Protein 2ME0 (pdb70)

Nearest PDB structures (foldseek):
  2me0-assembly1_A  TM=7.095E-01  e=2.773E-08  Homo sapiens
  2me6-assembly1_A  TM=6.272E-01  e=4.524E-09  Homo sapiens
  2l7m-assembly1_P  TM=6.211E-01  e=4.583E-04  Homo sapiens
  2lkx-assembly1_A  TM=6.648E-01  e=9.968E-04  Homo sapiens
  2ly9-assembly1_A  TM=7.105E-01  e=1.660E-01  Homo sapiens

Solvent-accessible surface area: 7006 Å² total; per-residue (Å²): 168,94,125,60,41,221,97,210,227,192,180,44,90,35,66,91,141,28,45,108,56,1,103,123,45,98,175,101,49,135,149,30,56,150,107,46,10,37,114,10,6,167,71,55,170,20,58,100,114,27,5,150,40,44,78,132,95,120,172,67,148,134,122,146,152,146,84,62,157,147,162

InterPro domains:
  IPR001356 Homeodomain [PF00046] (262-318)
  IPR001356 Homeodomain [PS50071] (259-319)
  IPR001356 Homeodomain [SM00389] (261-323)
  IPR001356 Homeodomain [cd00086] (262-320)
  IPR009057 Homedomain-like superfamily [SSF46689] (251-319)
  IPR017970 Homeobox, conserved site [PS00027] (294-317)
  IPR020479 Homeodomain, metazoa [PR00024] (283-294)
  IPR020479 Homeodomain, metazoa [PR00024] (298-308)
  IPR020479 Homeodomain, metazoa [PR00024] (308-317)
  IPR042982 Homeobox protein GBX-1/2 [PTHR24334] (18-360)

Structure (mmCIF, N/CA/C/O backbone):
data_2ME0
#
_entry.id   2ME0
#
loop_
_atom_site.group_PDB
_atom_site.id
_atom_site.type_symbol
_atom_site.label_atom_id
_atom_site.label_alt_id
_atom_site.label_comp_id
_atom_site.label_asym_id
_atom_site.label_entity_id
_atom_site.label_seq_id
_atom_site.pdbx_PDB_ins_code
_atom_site.Cartn_x
_atom_site.Cartn_y
_atom_site.Cartn_z
_atom_site.occupancy
_atom_site.B_iso_or_equiv
_atom_site.auth_seq_id
_atom_site.auth_comp_id
_atom_site.auth_asym_id
_atom_site.auth_atom_id
_atom_site.pdbx_PDB_model_num
ATOM 1 N N . SER A 1 1 ? 2.733 15.817 14.604 1.00 0.00 1 SER A N 1
ATOM 2 C CA . SER A 1 1 ? 2.426 16.698 13.474 1.00 0.00 1 SER A CA 1
ATOM 3 C C . SER A 1 1 ? 2.685 15.934 12.176 1.00 0.00 1 SER A C 1
ATOM 4 O O . SER A 1 1 ? 3.695 15.234 12.059 1.00 0.00 1 SER A O 1
ATOM 12 N N . ALA A 1 2 ? 1.751 15.974 11.218 1.00 0.00 2 ALA A N 1
ATOM 13 C CA . ALA A 1 2 ? 1.847 15.193 9.983 1.00 0.00 2 ALA A CA 1
ATOM 14 C C . ALA A 1 2 ? 2.992 15.714 9.103 1.00 0.00 2 ALA A C 1
ATOM 15 O O . ALA A 1 2 ? 3.263 16.913 9.139 1.00 0.00 2 ALA A O 1
ATOM 22 N N . PRO A 1 3 ? 3.607 14.884 8.242 1.00 0.00 3 PRO A N 1
ATOM 23 C CA . PRO A 1 3 ? 4.693 15.327 7.370 1.00 0.00 3 PRO A CA 1
ATOM 24 C C . PRO A 1 3 ? 4.183 16.049 6.106 1.00 0.00 3 PRO A C 1
ATOM 25 O O . PRO A 1 3 ? 4.987 16.504 5.289 1.00 0.00 3 PRO A O 1
ATOM 36 N N . GLY A 1 4 ? 2.865 16.134 5.887 1.00 0.00 4 GLY A N 1
ATOM 37 C CA . GLY A 1 4 ? 2.255 16.850 4.771 1.00 0.00 4 GLY A CA 1
ATOM 38 C C . GLY A 1 4 ? 2.687 16.284 3.420 1.00 0.00 4 GLY A C 1
ATOM 39 O O . GLY A 1 4 ? 2.397 15.124 3.124 1.00 0.00 4 GLY A O 1
ATOM 43 N N . GLY A 1 5 ? 3.392 17.080 2.612 1.00 0.00 5 GLY A N 1
ATOM 44 C CA . GLY A 1 5 ? 3.853 16.714 1.281 1.00 0.00 5 GLY A CA 1
ATOM 45 C C . GLY A 1 5 ? 2.704 16.893 0.298 1.00 0.00 5 GLY A C 1
ATOM 46 O O . GLY A 1 5 ? 1.890 15.978 0.128 1.00 0.00 5 GLY A O 1
ATOM 50 N N . LYS A 1 6 ? 2.576 18.089 -0.287 1.00 0.00 6 LYS A N 1
ATOM 51 C CA . LYS A 1 6 ? 1.498 18.432 -1.214 1.00 0.00 6 LYS A CA 1
ATOM 52 C C . LYS A 1 6 ? 1.784 17.907 -2.624 1.00 0.00 6 LYS A C 1
ATOM 53 O O . LYS A 1 6 ? 2.075 18.691 -3.532 1.00 0.00 6 LYS A O 1
ATOM 72 N N . SER A 1 7 ? 1.633 16.596 -2.801 1.00 0.00 7 SER A N 1
ATOM 73 C CA . SER A 1 7 ? 1.343 15.948 -4.073 1.00 0.00 7 SER A CA 1
ATOM 74 C C . SER A 1 7 ? 0.430 14.758 -3.774 1.00 0.00 7 SER A C 1
ATOM 75 O O . SER A 1 7 ? 0.840 13.819 -3.083 1.00 0.00 7 SER A O 1
ATOM 83 N N . ARG A 1 8 ? -0.835 14.800 -4.212 1.00 0.00 8 ARG A N 1
ATOM 84 C CA . ARG A 1 8 ? -1.753 13.668 -4.056 1.00 0.00 8 ARG A CA 1
ATOM 85 C C . ARG A 1 8 ? -2.896 13.794 -5.054 1.00 0.00 8 ARG A C 1
ATOM 86 O O . ARG A 1 8 ? -3.781 14.623 -4.842 1.00 0.00 8 ARG A O 1
ATOM 107 N N . ARG A 1 9 ? -2.894 13.005 -6.129 1.00 0.00 9 ARG A N 1
ATOM 108 C CA . ARG A 1 9 ? -4.065 12.887 -7.003 1.00 0.00 9 ARG A CA 1
ATOM 109 C C . ARG A 1 9 ? -5.120 12.057 -6.275 1.00 0.00 9 ARG A C 1
ATOM 110 O O . ARG A 1 9 ? -4.821 10.913 -5.927 1.00 0.00 9 ARG A O 1
ATOM 131 N N . ARG A 1 10 ? -6.316 12.590 -6.003 1.00 0.00 10 ARG A N 1
ATOM 132 C CA . ARG A 1 10 ? -7.402 11.830 -5.387 1.00 0.00 10 ARG A CA 1
ATOM 133 C C . ARG A 1 10 ? -8.012 10.932 -6.451 1.00 0.00 10 ARG A C 1
ATOM 134 O O . ARG A 1 10 ? -8.790 11.390 -7.293 1.00 0.00 10 ARG A O 1
ATOM 155 N N . ARG A 1 11 ? -7.655 9.655 -6.415 1.00 0.00 11 ARG A N 1
ATOM 156 C CA . ARG A 1 11 ? -8.116 8.622 -7.342 1.00 0.00 11 ARG A CA 1
ATOM 157 C C . ARG A 1 11 ? -8.891 7.495 -6.633 1.00 0.00 11 ARG A C 1
ATOM 158 O O . ARG A 1 11 ? -9.131 6.447 -7.246 1.00 0.00 11 ARG A O 1
ATOM 179 N N . THR A 1 12 ? -9.280 7.647 -5.361 1.00 0.00 12 THR A N 1
ATOM 180 C CA . THR A 1 12 ? -10.112 6.655 -4.680 1.00 0.00 12 THR A CA 1
ATOM 181 C C . THR A 1 12 ? -11.007 7.284 -3.610 1.00 0.00 12 THR A C 1
ATOM 182 O O . THR A 1 12 ? -10.778 8.410 -3.162 1.00 0.00 12 THR A O 1
ATOM 193 N N . ALA A 1 13 ? -11.972 6.493 -3.138 1.00 0.00 13 ALA A N 1
ATOM 194 C CA . ALA A 1 13 ? -12.969 6.790 -2.119 1.00 0.00 13 ALA A CA 1
ATOM 195 C C . ALA A 1 13 ? -12.768 5.911 -0.877 1.00 0.00 13 ALA A C 1
ATOM 196 O O . ALA A 1 13 ? -13.741 5.544 -0.218 1.00 0.00 13 ALA A O 1
ATOM 203 N N . PHE A 1 14 ? -11.522 5.526 -0.580 1.00 0.00 14 PHE A N 1
ATOM 204 C CA . PHE A 1 14 ? -11.191 4.920 0.699 1.00 0.00 14 PHE A CA 1
ATOM 205 C C . PHE A 1 14 ? -10.727 6.020 1.675 1.00 0.00 14 PHE A C 1
ATOM 206 O O . PHE A 1 14 ? -10.398 7.145 1.268 1.00 0.00 14 PHE A O 1
ATOM 223 N N . THR A 1 15 ? -10.639 5.659 2.951 1.00 0.00 15 THR A N 1
ATOM 224 C CA . THR A 1 15 ? -10.379 6.485 4.133 1.00 0.00 15 THR A CA 1
ATOM 225 C C . THR A 1 15 ? -9.163 5.889 4.831 1.00 0.00 15 THR A C 1
ATOM 226 O O . THR A 1 15 ? -8.878 4.709 4.626 1.00 0.00 15 THR A O 1
ATOM 237 N N . SER A 1 16 ? -8.509 6.645 5.719 1.00 0.00 16 SER A N 1
ATOM 238 C CA . SER A 1 16 ? -7.425 6.120 6.538 1.00 0.00 16 SER A CA 1
ATOM 239 C C . SER A 1 16 ? -7.889 4.918 7.363 1.00 0.00 16 SER A C 1
ATOM 240 O O . SER A 1 16 ? -7.076 4.075 7.743 1.00 0.00 16 SER A O 1
ATOM 248 N N . GLU A 1 17 ? -9.194 4.861 7.637 1.00 0.00 17 GLU A N 1
ATOM 249 C CA . GLU A 1 17 ? -9.771 3.972 8.625 1.00 0.00 17 GLU A CA 1
ATOM 250 C C . GLU A 1 17 ? -9.893 2.565 8.017 1.00 0.00 17 GLU A C 1
ATOM 251 O O . GLU A 1 17 ? -9.523 1.562 8.624 1.00 0.00 17 GLU A O 1
ATOM 263 N N . GLN A 1 18 ? -10.339 2.517 6.760 1.00 0.00 18 GLN A N 1
ATOM 264 C CA . GLN A 1 18 ? -10.412 1.333 5.905 1.00 0.00 18 GLN A CA 1
ATOM 265 C C . GLN A 1 18 ? -9.022 0.968 5.355 1.00 0.00 18 GLN A C 1
ATOM 266 O O . GLN A 1 18 ? -8.772 -0.187 5.017 1.00 0.00 18 GLN A O 1
ATOM 280 N N . LEU A 1 19 ? -8.118 1.947 5.233 1.00 0.00 19 LEU A N 1
ATOM 281 C CA . LEU A 1 19 ? -6.742 1.754 4.774 1.00 0.00 19 LEU A CA 1
ATOM 282 C C . LEU A 1 19 ? -5.870 1.087 5.823 1.00 0.00 19 LEU A C 1
ATOM 283 O O . LEU A 1 19 ? -4.780 0.652 5.455 1.00 0.00 19 LEU A O 1
ATOM 299 N N . LEU A 1 20 ? -6.287 1.040 7.094 1.00 0.00 20 LEU A N 1
ATOM 300 C CA . LEU A 1 20 ? -5.399 0.660 8.174 1.00 0.00 20 LEU A CA 1
ATOM 301 C C . LEU A 1 20 ? -4.920 -0.755 7.898 1.00 0.00 20 LEU A C 1
ATOM 302 O O . LEU A 1 20 ? -3.727 -0.991 7.779 1.00 0.00 20 LEU A O 1
ATOM 318 N N . GLU A 1 21 ? -5.875 -1.651 7.668 1.00 0.00 21 GLU A N 1
ATOM 319 C CA . GLU A 1 21 ? -5.716 -3.074 7.403 1.00 0.00 21 GLU A CA 1
ATOM 320 C C . GLU A 1 21 ? -4.917 -3.307 6.112 1.00 0.00 21 GLU A C 1
ATOM 321 O O . GLU A 1 21 ? -4.110 -4.227 6.018 1.00 0.00 21 GLU A O 1
ATOM 333 N N . LEU A 1 22 ? -5.161 -2.453 5.117 1.00 0.00 22 LEU A N 1
ATOM 334 C CA . LEU A 1 22 ? -4.598 -2.446 3.766 1.00 0.00 22 LEU A CA 1
ATOM 335 C C . LEU A 1 22 ? -3.095 -2.139 3.776 1.00 0.00 22 LEU A C 1
ATOM 336 O O . LEU A 1 22 ? -2.364 -2.562 2.873 1.00 0.00 22 LEU A O 1
ATOM 352 N N . GLU A 1 23 ? -2.643 -1.423 4.801 1.00 0.00 23 GLU A N 1
ATOM 353 C CA . GLU A 1 23 ? -1.243 -1.140 5.084 1.00 0.00 23 GLU A CA 1
ATOM 354 C C . GLU A 1 23 ? -0.697 -2.136 6.106 1.00 0.00 23 GLU A C 1
ATOM 355 O O . GLU A 1 23 ? 0.458 -2.540 6.002 1.00 0.00 23 GLU A O 1
ATOM 367 N N . LYS A 1 24 ? -1.522 -2.567 7.063 1.00 0.00 24 LYS A N 1
ATOM 368 C CA . LYS A 1 24 ? -1.177 -3.505 8.130 1.00 0.00 24 LYS A CA 1
ATOM 369 C C . LYS A 1 24 ? -0.629 -4.803 7.545 1.00 0.00 24 LYS A C 1
ATOM 370 O O . LYS A 1 24 ? 0.314 -5.365 8.091 1.00 0.00 24 LYS A O 1
ATOM 389 N N . GLU A 1 25 ? -1.141 -5.254 6.400 1.00 0.00 25 GLU A N 1
ATOM 390 C CA . GLU A 1 25 ? -0.617 -6.440 5.730 1.00 0.00 25 GLU A CA 1
ATOM 391 C C . GLU A 1 25 ? 0.864 -6.302 5.346 1.00 0.00 25 GLU A C 1
ATOM 392 O O . GLU A 1 25 ? 1.561 -7.316 5.335 1.00 0.00 25 GLU A O 1
ATOM 404 N N . PHE A 1 26 ? 1.399 -5.092 5.116 1.00 0.00 26 PHE A N 1
ATOM 405 C CA . PHE A 1 26 ? 2.837 -4.920 4.880 1.00 0.00 26 PHE A CA 1
ATOM 406 C C . PHE A 1 26 ? 3.678 -5.319 6.097 1.00 0.00 26 PHE A C 1
ATOM 407 O O . PHE A 1 26 ? 4.869 -5.608 5.936 1.00 0.00 26 PHE A O 1
ATOM 424 N N . HIS A 1 27 ? 3.089 -5.352 7.295 1.00 0.00 27 HIS A N 1
ATOM 425 C CA . HIS A 1 27 ? 3.763 -5.799 8.504 1.00 0.00 27 HIS A CA 1
ATOM 426 C C . HIS A 1 27 ? 3.686 -7.325 8.637 1.00 0.00 27 HIS A C 1
ATOM 427 O O . HIS A 1 27 ? 4.518 -7.897 9.343 1.00 0.00 27 HIS A O 1
ATOM 441 N N . CYS A 1 28 ? 2.757 -7.998 7.948 1.00 0.00 28 CYS A N 1
ATOM 442 C CA . CYS A 1 28 ? 2.711 -9.453 7.880 1.00 0.00 28 CYS A CA 1
ATOM 443 C C . CYS A 1 28 ? 3.700 -9.957 6.823 1.00 0.00 28 CYS A C 1
ATOM 444 O O . CYS A 1 28 ? 4.468 -10.889 7.074 1.00 0.00 28 CYS A O 1
ATOM 452 N N . LYS A 1 29 ? 3.674 -9.374 5.623 1.00 0.00 29 LYS A N 1
ATOM 453 C CA . LYS A 1 29 ? 4.335 -9.898 4.425 1.00 0.00 29 LYS A CA 1
ATOM 454 C C . LYS A 1 29 ? 4.655 -8.745 3.484 1.00 0.00 29 LYS A C 1
ATOM 455 O O . LYS A 1 29 ? 3.993 -7.711 3.557 1.00 0.00 29 LYS A O 1
ATOM 474 N N . LYS A 1 30 ? 5.609 -8.892 2.558 1.00 0.00 30 LYS A N 1
ATOM 475 C CA . LYS A 1 30 ? 5.916 -7.825 1.593 1.00 0.00 30 LYS A CA 1
ATOM 476 C C . LYS A 1 30 ? 5.072 -7.937 0.315 1.00 0.00 30 LYS A C 1
ATOM 477 O O . LYS A 1 30 ? 5.283 -7.170 -0.627 1.00 0.00 30 LYS A O 1
ATOM 496 N N . TYR A 1 31 ? 4.126 -8.861 0.210 1.00 0.00 31 TYR A N 1
ATOM 497 C CA . TYR A 1 31 ? 3.465 -9.117 -1.061 1.00 0.00 31 TYR A CA 1
ATOM 498 C C . TYR A 1 31 ? 2.075 -9.673 -0.787 1.00 0.00 31 TYR A C 1
ATOM 499 O O . TYR A 1 31 ? 1.859 -10.317 0.230 1.00 0.00 31 TYR A O 1
ATOM 517 N N . LEU A 1 32 ? 1.107 -9.377 -1.647 1.00 0.00 32 LEU A N 1
ATOM 518 C CA . LEU A 1 32 ? -0.306 -9.681 -1.467 1.00 0.00 32 LEU A CA 1
ATOM 519 C C . LEU A 1 32 ? -0.769 -10.360 -2.751 1.00 0.00 32 LEU A C 1
ATOM 520 O O . LEU A 1 32 ? -1.023 -9.698 -3.759 1.00 0.00 32 LEU A O 1
ATOM 536 N N . SER A 1 33 ? -0.815 -11.690 -2.718 1.00 0.00 33 SER A N 1
ATOM 537 C CA . SER A 1 33 ? -1.339 -12.552 -3.770 1.00 0.00 33 SER A CA 1
ATOM 538 C C . SER A 1 33 ? -2.823 -12.282 -4.011 1.00 0.00 33 SER A C 1
ATOM 539 O O . SER A 1 33 ? -3.456 -11.610 -3.204 1.00 0.00 33 SER A O 1
ATOM 547 N N . LEU A 1 34 ? -3.424 -12.865 -5.054 1.00 0.00 34 LEU A N 1
ATOM 548 C CA . LEU A 1 34 ? -4.829 -12.613 -5.384 1.00 0.00 34 LEU A CA 1
ATOM 549 C C . LEU A 1 34 ? -5.768 -13.019 -4.240 1.00 0.00 34 LEU A C 1
ATOM 550 O O . LEU A 1 34 ? -6.634 -12.218 -3.890 1.00 0.00 34 LEU A O 1
ATOM 566 N N . THR A 1 35 ? -5.576 -14.208 -3.650 1.00 0.00 35 THR A N 1
ATOM 567 C CA . THR A 1 35 ? -6.356 -14.708 -2.511 1.00 0.00 35 THR A CA 1
ATOM 568 C C . THR A 1 35 ? -6.207 -13.804 -1.283 1.00 0.00 35 THR A C 1
ATOM 569 O O . THR A 1 35 ? -7.126 -13.670 -0.479 1.00 0.00 35 THR A O 1
ATOM 580 N N . GLU A 1 36 ? -5.019 -13.224 -1.119 1.00 0.00 36 GLU A N 1
ATOM 581 C CA . GLU A 1 36 ? -4.656 -12.429 0.037 1.00 0.00 36 GLU A CA 1
ATOM 582 C C . GLU A 1 36 ? -5.267 -11.033 -0.147 1.00 0.00 36 GLU A C 1
ATOM 583 O O . GLU A 1 36 ? -5.876 -10.475 0.762 1.00 0.00 36 GLU A O 1
ATOM 595 N N . ARG A 1 37 ? -5.164 -10.462 -1.355 1.00 0.00 37 ARG A N 1
ATOM 596 C CA . ARG A 1 37 ? -5.724 -9.156 -1.669 1.00 0.00 37 ARG A CA 1
ATOM 597 C C . ARG A 1 37 ? -7.241 -9.156 -1.465 1.00 0.00 37 ARG A C 1
ATOM 598 O O . ARG A 1 37 ? -7.800 -8.112 -1.099 1.00 0.00 37 ARG A O 1
ATOM 619 N N . SER A 1 38 ? -7.910 -10.271 -1.758 1.00 0.00 38 SER A N 1
ATOM 620 C CA . SER A 1 38 ? -9.346 -10.390 -1.610 1.00 0.00 38 SER A CA 1
ATOM 621 C C . SER A 1 38 ? -9.763 -10.520 -0.140 1.00 0.00 38 SER A C 1
ATOM 622 O O . SER A 1 38 ? -10.954 -10.361 0.126 1.00 0.00 38 SER A O 1
ATOM 630 N N . GLN A 1 39 ? -8.839 -10.725 0.815 1.00 0.00 39 GLN A N 1
ATOM 631 C CA . GLN A 1 39 ? -9.168 -10.730 2.236 1.00 0.00 39 GLN A CA 1
ATOM 632 C C . GLN A 1 39 ? -9.573 -9.316 2.659 1.00 0.00 39 GLN A C 1
ATOM 633 O O . GLN A 1 39 ? -10.757 -9.094 2.896 1.00 0.00 39 GLN A O 1
ATOM 647 N N . ILE A 1 40 ? -8.647 -8.343 2.717 1.00 0.00 40 ILE A N 1
ATOM 648 C CA . ILE A 1 40 ? -8.974 -6.959 3.103 1.00 0.00 40 ILE A CA 1
ATOM 649 C C . ILE A 1 40 ? -10.105 -6.392 2.236 1.00 0.00 40 ILE A C 1
ATOM 650 O O . ILE A 1 40 ? -10.980 -5.697 2.759 1.00 0.00 40 ILE A O 1
ATOM 666 N N . ALA A 1 41 ? -10.091 -6.631 0.915 1.00 0.00 41 ALA A N 1
ATOM 667 C CA . ALA A 1 41 ? -11.122 -6.081 0.046 1.00 0.00 41 ALA A CA 1
ATOM 668 C C . ALA A 1 41 ? -12.531 -6.494 0.509 1.00 0.00 41 ALA A C 1
ATOM 669 O O . ALA A 1 41 ? -13.447 -5.666 0.479 1.00 0.00 41 ALA A O 1
ATOM 676 N N . HIS A 1 42 ? -12.676 -7.720 1.016 1.00 0.00 42 HIS A N 1
ATOM 677 C CA . HIS A 1 42 ? -13.907 -8.303 1.531 1.00 0.00 42 HIS A CA 1
ATOM 678 C C . HIS A 1 42 ? -14.011 -8.127 3.060 1.00 0.00 42 HIS A C 1
ATOM 679 O O . HIS A 1 42 ? -15.030 -8.481 3.650 1.00 0.00 42 HIS A O 1
ATOM 693 N N . ALA A 1 43 ? -13.004 -7.565 3.735 1.00 0.00 43 ALA A N 1
ATOM 694 C CA . ALA A 1 43 ? -12.945 -7.485 5.181 1.00 0.00 43 ALA A CA 1
ATOM 695 C C . ALA A 1 43 ? -13.717 -6.271 5.639 1.00 0.00 43 ALA A C 1
ATOM 696 O O . ALA A 1 43 ? -14.205 -6.261 6.769 1.00 0.00 43 ALA A O 1
ATOM 703 N N . LEU A 1 44 ? -13.800 -5.239 4.786 1.00 0.00 44 LEU A N 1
ATOM 704 C CA . LEU A 1 44 ? -14.471 -4.020 5.168 1.00 0.00 44 LEU A CA 1
ATOM 705 C C . LEU A 1 44 ? -15.615 -3.730 4.203 1.00 0.00 44 LEU A C 1
ATOM 706 O O . LEU A 1 44 ? -16.715 -4.237 4.419 1.00 0.00 44 LEU A O 1
ATOM 722 N N . LYS A 1 45 ? -15.356 -3.020 3.103 1.00 0.00 45 LYS A N 1
ATOM 723 C CA . LYS A 1 45 ? -16.349 -2.519 2.148 1.00 0.00 45 LYS A CA 1
ATOM 724 C C . LYS A 1 45 ? -15.710 -2.213 0.775 1.00 0.00 45 LYS A C 1
ATOM 725 O O . LYS A 1 45 ? -16.300 -1.490 -0.022 1.00 0.00 45 LYS A O 1
ATOM 744 N N . LEU A 1 46 ? -14.459 -2.621 0.526 1.00 0.00 46 LEU A N 1
ATOM 745 C CA . LEU A 1 46 ? -13.657 -2.075 -0.575 1.00 0.00 46 LEU A CA 1
ATOM 746 C C . LEU A 1 46 ? -13.949 -2.829 -1.878 1.00 0.00 46 LEU A C 1
ATOM 747 O O . LEU A 1 46 ? -14.671 -3.831 -1.902 1.00 0.00 46 LEU A O 1
ATOM 763 N N . SER A 1 47 ? -13.357 -2.358 -2.976 1.00 0.00 47 SER A N 1
ATOM 764 C CA . SER A 1 47 ? -13.594 -2.826 -4.332 1.00 0.00 47 SER A CA 1
ATOM 765 C C . SER A 1 47 ? -12.269 -3.375 -4.872 1.00 0.00 47 SER A C 1
ATOM 766 O O . SER A 1 47 ? -11.315 -2.607 -5.011 1.00 0.00 47 SER A O 1
ATOM 774 N N . GLU A 1 48 ? -12.181 -4.672 -5.182 1.00 0.00 48 GLU A N 1
ATOM 775 C CA . GLU A 1 48 ? -10.983 -5.288 -5.773 1.00 0.00 48 GLU A CA 1
ATOM 776 C C . GLU A 1 48 ? -10.564 -4.605 -7.085 1.00 0.00 48 GLU A C 1
ATOM 777 O O . GLU A 1 48 ? -9.395 -4.653 -7.455 1.00 0.00 48 GLU A O 1
ATOM 789 N N . VAL A 1 49 ? -11.489 -3.943 -7.793 1.00 0.00 49 VAL A N 1
ATOM 790 C CA . VAL A 1 49 ? -11.139 -3.105 -8.939 1.00 0.00 49 VAL A CA 1
ATOM 791 C C . VAL A 1 49 ? -10.152 -2.026 -8.498 1.00 0.00 49 VAL A C 1
ATOM 792 O O . VAL A 1 49 ? -9.080 -1.889 -9.078 1.00 0.00 49 VAL A O 1
ATOM 805 N N . GLN A 1 50 ? -10.503 -1.261 -7.466 1.00 0.00 50 GLN A N 1
ATOM 806 C CA . GLN A 1 50 ? -9.687 -0.179 -6.967 1.00 0.00 50 GLN A CA 1
ATOM 807 C C . GLN A 1 50 ? -8.343 -0.700 -6.460 1.00 0.00 50 GLN A C 1
ATOM 808 O O . GLN A 1 50 ? -7.346 -0.001 -6.619 1.00 0.00 50 GLN A O 1
ATOM 822 N N . VAL A 1 51 ? -8.295 -1.895 -5.858 1.00 0.00 51 VAL A N 1
ATOM 823 C CA . VAL A 1 51 ? -7.057 -2.486 -5.351 1.00 0.00 51 VAL A CA 1
ATOM 824 C C . VAL A 1 51 ? -6.000 -2.534 -6.474 1.00 0.00 51 VAL A C 1
ATOM 825 O O . VAL A 1 51 ? -4.852 -2.173 -6.224 1.00 0.00 51 VAL A O 1
ATOM 838 N N . LYS A 1 52 ? -6.397 -2.838 -7.720 1.00 0.00 52 LYS A N 1
ATOM 839 C CA . LYS A 1 52 ? -5.521 -2.838 -8.897 1.00 0.00 52 LYS A CA 1
ATOM 840 C C . LYS A 1 52 ? -4.719 -1.530 -8.992 1.00 0.00 52 LYS A C 1
ATOM 841 O O . LYS A 1 52 ? -3.503 -1.555 -9.161 1.00 0.00 52 LYS A O 1
ATOM 860 N N . ILE A 1 53 ? -5.396 -0.384 -8.886 1.00 0.00 53 ILE A N 1
ATOM 861 C CA . ILE A 1 53 ? -4.792 0.944 -9.003 1.00 0.00 53 ILE A CA 1
ATOM 862 C C . ILE A 1 53 ? -4.199 1.389 -7.669 1.00 0.00 53 ILE A C 1
ATOM 863 O O . ILE A 1 53 ? -3.312 2.241 -7.649 1.00 0.00 53 ILE A O 1
ATOM 879 N N . TRP A 1 54 ? -4.632 0.838 -6.538 1.00 0.00 54 TRP A N 1
ATOM 880 C CA . TRP A 1 54 ? -4.078 1.217 -5.249 1.00 0.00 54 TRP A CA 1
ATOM 881 C C . TRP A 1 54 ? -2.563 0.951 -5.252 1.00 0.00 54 TRP A C 1
ATOM 882 O O . TRP A 1 54 ? -1.785 1.812 -4.836 1.00 0.00 54 TRP A O 1
ATOM 903 N N . PHE A 1 55 ? -2.130 -0.157 -5.867 1.00 0.00 55 PHE A N 1
ATOM 904 C CA . PHE A 1 55 ? -0.714 -0.486 -6.070 1.00 0.00 55 PHE A CA 1
ATOM 905 C C . PHE A 1 55 ? 0.025 0.498 -6.984 1.00 0.00 55 PHE A C 1
ATOM 906 O O . PHE A 1 55 ? 1.253 0.582 -6.899 1.00 0.00 55 PHE A O 1
ATOM 923 N N . GLN A 1 56 ? -0.660 1.266 -7.841 1.00 0.00 56 GLN A N 1
ATOM 924 C CA . GLN A 1 56 ? -0.001 2.278 -8.666 1.00 0.00 56 GLN A CA 1
ATOM 925 C C . GLN A 1 56 ? 0.610 3.393 -7.802 1.00 0.00 56 GLN A C 1
ATOM 926 O O . GLN A 1 56 ? 1.405 4.193 -8.300 1.00 0.00 56 GLN A O 1
ATOM 940 N N . ASN A 1 57 ? 0.282 3.462 -6.508 1.00 0.00 57 ASN A N 1
ATOM 941 C CA . ASN A 1 57 ? 0.823 4.445 -5.569 1.00 0.00 57 ASN A CA 1
ATOM 942 C C . ASN A 1 57 ? 2.071 3.937 -4.845 1.00 0.00 57 ASN A C 1
ATOM 943 O O . ASN A 1 57 ? 2.838 4.742 -4.318 1.00 0.00 57 ASN A O 1
ATOM 954 N N . ARG A 1 58 ? 2.333 2.621 -4.827 1.00 0.00 58 ARG A N 1
ATOM 955 C CA . ARG A 1 58 ? 3.350 2.018 -3.953 1.00 0.00 58 ARG A CA 1
ATOM 956 C C . ARG A 1 58 ? 4.808 2.257 -4.350 1.00 0.00 58 ARG A C 1
ATOM 957 O O . ARG A 1 58 ? 5.698 1.553 -3.872 1.00 0.00 58 ARG A O 1
ATOM 978 N N . ARG A 1 59 ? 5.064 3.192 -5.253 1.00 0.00 59 ARG A N 1
ATOM 979 C CA . ARG A 1 59 ? 6.406 3.576 -5.682 1.00 0.00 59 ARG A CA 1
ATOM 980 C C . ARG A 1 59 ? 6.737 5.029 -5.336 1.00 0.00 59 ARG A C 1
ATOM 981 O O . ARG A 1 59 ? 7.915 5.386 -5.329 1.00 0.00 59 ARG A O 1
ATOM 1002 N N . ALA A 1 60 ? 5.736 5.850 -4.993 1.00 0.00 60 ALA A N 1
ATOM 1003 C CA . ALA A 1 60 ? 5.901 7.291 -4.839 1.00 0.00 60 ALA A CA 1
ATOM 1004 C C . ALA A 1 60 ? 6.833 7.598 -3.672 1.00 0.00 60 ALA A C 1
ATOM 1005 O O . ALA A 1 60 ? 7.733 8.423 -3.791 1.00 0.00 60 ALA A O 1
ATOM 1012 N N . LYS A 1 61 ? 6.647 6.881 -2.561 1.00 0.00 61 LYS A N 1
ATOM 1013 C CA . LYS A 1 61 ? 7.255 7.128 -1.263 1.00 0.00 61 LYS A CA 1
ATOM 1014 C C . LYS A 1 61 ? 8.749 7.440 -1.377 1.00 0.00 61 LYS A C 1
ATOM 1015 O O . LYS A 1 61 ? 9.167 8.548 -1.043 1.00 0.00 61 LYS A O 1
ATOM 1034 N N . TRP A 1 62 ? 9.567 6.496 -1.848 1.00 0.00 62 TRP A N 1
ATOM 1035 C CA . TRP A 1 62 ? 11.005 6.731 -1.957 1.00 0.00 62 TRP A CA 1
ATOM 1036 C C . TRP A 1 62 ? 11.333 7.699 -3.088 1.00 0.00 62 TRP A C 1
ATOM 1037 O O . TRP A 1 62 ? 12.354 8.364 -2.991 1.00 0.00 62 TRP A O 1
ATOM 1058 N N . LYS A 1 63 ? 10.521 7.811 -4.146 1.00 0.00 63 LYS A N 1
ATOM 1059 C CA . LYS A 1 63 ? 10.781 8.736 -5.249 1.00 0.00 63 LYS A CA 1
ATOM 1060 C C . LYS A 1 63 ? 10.548 10.191 -4.863 1.00 0.00 63 LYS A C 1
ATOM 1061 O O . LYS A 1 63 ? 11.132 11.070 -5.494 1.00 0.00 63 LYS A O 1
ATOM 1080 N N . ARG A 1 64 ? 9.758 10.455 -3.823 1.00 0.00 64 ARG A N 1
ATOM 1081 C CA . ARG A 1 64 ? 9.665 11.750 -3.180 1.00 0.00 64 ARG A CA 1
ATOM 1082 C C . ARG A 1 64 ? 11.046 12.234 -2.744 1.00 0.00 64 ARG A C 1
ATOM 1083 O O . ARG A 1 64 ? 11.405 13.372 -3.011 1.00 0.00 64 ARG A O 1
ATOM 1104 N N . ILE A 1 65 ? 11.810 11.364 -2.081 1.00 0.00 65 ILE A N 1
ATOM 1105 C CA . ILE A 1 65 ? 13.135 11.666 -1.553 1.00 0.00 65 ILE A CA 1
ATOM 1106 C C . ILE A 1 65 ? 14.153 11.517 -2.686 1.00 0.00 65 ILE A C 1
ATOM 1107 O O . ILE A 1 65 ? 14.858 12.462 -3.027 1.00 0.00 65 ILE A O 1
ATOM 1123 N N . LYS A 1 66 ? 14.219 10.333 -3.299 1.00 0.00 66 LYS A N 1
ATOM 1124 C CA . LYS A 1 66 ? 15.047 9.967 -4.446 1.00 0.00 66 LYS A CA 1
ATOM 1125 C C . LYS A 1 66 ? 14.448 10.558 -5.732 1.00 0.00 66 LYS A C 1
ATOM 1126 O O . LYS A 1 66 ? 14.227 9.853 -6.723 1.00 0.00 66 LYS A O 1
ATOM 1145 N N . ALA A 1 67 ? 14.116 11.843 -5.693 1.00 0.00 67 ALA A N 1
ATOM 1146 C CA . ALA A 1 67 ? 13.776 12.659 -6.836 1.00 0.00 67 ALA A CA 1
ATOM 1147 C C . ALA A 1 67 ? 15.101 12.936 -7.549 1.00 0.00 67 ALA A C 1
ATOM 1148 O O . ALA A 1 67 ? 15.931 13.680 -7.021 1.00 0.00 67 ALA A O 1
ATOM 1155 N N . GLY A 1 68 ? 15.370 12.240 -8.653 1.00 0.00 68 GLY A N 1
ATOM 1156 C CA . GLY A 1 68 ? 16.674 12.224 -9.311 1.00 0.00 68 GLY A CA 1
ATOM 1157 C C . GLY A 1 68 ? 16.552 11.627 -10.709 1.00 0.00 68 GLY A C 1
ATOM 1158 O O . GLY A 1 68 ? 15.463 11.201 -11.103 1.00 0.00 68 GLY A O 1
ATOM 1162 N N . ASN A 1 69 ? 17.644 11.619 -11.476 1.00 0.00 69 ASN A N 1
ATOM 1163 C CA . ASN A 1 69 ? 17.637 11.335 -12.916 1.00 0.00 69 ASN A CA 1
ATOM 1164 C C . ASN A 1 69 ? 18.744 10.336 -13.269 1.00 0.00 69 ASN A C 1
ATOM 1165 O O . ASN A 1 69 ? 19.390 9.787 -12.373 1.00 0.00 69 ASN A O 1
ATOM 1176 N N . VAL A 1 70 ? 18.928 10.061 -14.563 1.00 0.00 70 VAL A N 1
ATOM 1177 C CA . VAL A 1 70 ? 19.936 9.158 -15.119 1.00 0.00 70 VAL A CA 1
ATOM 1178 C C . VAL A 1 70 ? 20.734 9.935 -16.169 1.00 0.00 70 VAL A C 1
ATOM 1179 O O . VAL A 1 70 ? 20.173 10.822 -16.832 1.00 0.00 70 VAL A O 1
ATOM 1192 N N . SER A 1 71 ? 22.012 9.594 -16.349 1.00 0.00 71 SER A N 1
ATOM 1193 C CA . SER A 1 71 ? 22.770 9.982 -17.523 1.00 0.00 71 SER A CA 1
ATOM 1194 C C . SER A 1 71 ? 22.296 9.071 -18.634 1.00 0.00 71 SER A C 1
ATOM 1195 O O . SER A 1 71 ? 21.611 9.575 -19.540 1.00 0.00 71 SER A O 1
ATOM 1203 N N . SER A 1 1 ? 9.103 2.421 -22.395 1.00 0.00 1 SER A N 2
ATOM 1204 C CA . SER A 1 1 ? 10.230 3.328 -22.132 1.00 0.00 1 SER A CA 2
ATOM 1205 C C . SER A 1 1 ? 9.771 4.784 -22.223 1.00 0.00 1 SER A C 2
ATOM 1206 O O . SER A 1 1 ? 10.113 5.573 -21.345 1.00 0.00 1 SER A O 2
ATOM 1214 N N . ALA A 1 2 ? 8.998 5.134 -23.257 1.00 0.00 2 ALA A N 2
ATOM 1215 C CA . ALA A 1 2 ? 8.725 6.485 -23.719 1.00 0.00 2 ALA A CA 2
ATOM 1216 C C . ALA A 1 2 ? 7.299 6.920 -23.321 1.00 0.00 2 ALA A C 2
ATOM 1217 O O . ALA A 1 2 ? 6.376 6.694 -24.109 1.00 0.00 2 ALA A O 2
ATOM 1224 N N . PRO A 1 3 ? 7.044 7.466 -22.115 1.00 0.00 3 PRO A N 2
ATOM 1225 C CA . PRO A 1 3 ? 5.688 7.601 -21.573 1.00 0.00 3 PRO A CA 2
ATOM 1226 C C . PRO A 1 3 ? 4.788 8.597 -22.314 1.00 0.00 3 PRO A C 2
ATOM 1227 O O . PRO A 1 3 ? 3.562 8.505 -22.200 1.00 0.00 3 PRO A O 2
ATOM 1238 N N . GLY A 1 4 ? 5.350 9.549 -23.058 1.00 0.00 4 GLY A N 2
ATOM 1239 C CA . GLY A 1 4 ? 4.603 10.707 -23.525 1.00 0.00 4 GLY A CA 2
ATOM 1240 C C . GLY A 1 4 ? 4.255 11.609 -22.341 1.00 0.00 4 GLY A C 2
ATOM 1241 O O . GLY A 1 4 ? 4.837 11.484 -21.258 1.00 0.00 4 GLY A O 2
ATOM 1245 N N . GLY A 1 5 ? 3.331 12.545 -22.538 1.00 0.00 5 GLY A N 2
ATOM 1246 C CA . GLY A 1 5 ? 2.751 13.326 -21.458 1.00 0.00 5 GLY A CA 2
ATOM 1247 C C . GLY A 1 5 ? 1.819 12.436 -20.641 1.00 0.00 5 GLY A C 2
ATOM 1248 O O . GLY A 1 5 ? 0.640 12.304 -20.975 1.00 0.00 5 GLY A O 2
ATOM 1252 N N . LYS A 1 6 ? 2.324 11.769 -19.600 1.00 0.00 6 LYS A N 2
ATOM 1253 C CA . LYS A 1 6 ? 1.498 10.970 -18.696 1.00 0.00 6 LYS A CA 2
ATOM 1254 C C . LYS A 1 6 ? 1.741 11.410 -17.262 1.00 0.00 6 LYS A C 2
ATOM 1255 O O . LYS A 1 6 ? 2.675 10.958 -16.599 1.00 0.00 6 LYS A O 2
ATOM 1274 N N . SER A 1 7 ? 0.899 12.326 -16.799 1.00 0.00 7 SER A N 2
ATOM 1275 C CA . SER A 1 7 ? 0.761 12.758 -15.414 1.00 0.00 7 SER A CA 2
ATOM 1276 C C . SER A 1 7 ? 0.220 11.620 -14.538 1.00 0.00 7 SER A C 2
ATOM 1277 O O . SER A 1 7 ? -0.413 10.678 -15.039 1.00 0.00 7 SER A O 2
ATOM 1285 N N . ARG A 1 8 ? 0.436 11.716 -13.223 1.00 0.00 8 ARG A N 2
ATOM 1286 C CA . ARG A 1 8 ? -0.042 10.735 -12.255 1.00 0.00 8 ARG A CA 2
ATOM 1287 C C . ARG A 1 8 ? -1.444 11.112 -11.807 1.00 0.00 8 ARG A C 2
ATOM 1288 O O . ARG A 1 8 ? -1.649 12.212 -11.299 1.00 0.00 8 ARG A O 2
ATOM 1309 N N . ARG A 1 9 ? -2.388 10.180 -11.929 1.00 0.00 9 ARG A N 2
ATOM 1310 C CA . ARG A 1 9 ? -3.732 10.307 -11.366 1.00 0.00 9 ARG A CA 2
ATOM 1311 C C . ARG A 1 9 ? -3.853 9.459 -10.110 1.00 0.00 9 ARG A C 2
ATOM 1312 O O . ARG A 1 9 ? -3.151 8.448 -9.981 1.00 0.00 9 ARG A O 2
ATOM 1333 N N . ARG A 1 10 ? -4.803 9.781 -9.236 1.00 0.00 10 ARG A N 2
ATOM 1334 C CA . ARG A 1 10 ? -5.179 9.017 -8.063 1.00 0.00 10 ARG A CA 2
ATOM 1335 C C . ARG A 1 10 ? -6.638 8.623 -8.208 1.00 0.00 10 ARG A C 2
ATOM 1336 O O . ARG A 1 10 ? -7.527 9.296 -7.687 1.00 0.00 10 ARG A O 2
ATOM 1357 N N . ARG A 1 11 ? -6.902 7.512 -8.897 1.00 0.00 11 ARG A N 2
ATOM 1358 C CA . ARG A 1 11 ? -8.221 6.888 -8.943 1.00 0.00 11 ARG A CA 2
ATOM 1359 C C . ARG A 1 11 ? -8.462 6.124 -7.628 1.00 0.00 11 ARG A C 2
ATOM 1360 O O . ARG A 1 11 ? -8.791 4.937 -7.662 1.00 0.00 11 ARG A O 2
ATOM 1381 N N . THR A 1 12 ? -8.281 6.774 -6.476 1.00 0.00 12 THR A N 2
ATOM 1382 C CA . THR A 1 12 ? -8.542 6.185 -5.166 1.00 0.00 12 THR A CA 2
ATOM 1383 C C . THR A 1 12 ? -9.539 7.042 -4.397 1.00 0.00 12 THR A C 2
ATOM 1384 O O . THR A 1 12 ? -9.491 8.269 -4.493 1.00 0.00 12 THR A O 2
ATOM 1395 N N . ALA A 1 13 ? -10.406 6.393 -3.621 1.00 0.00 13 ALA A N 2
ATOM 1396 C CA . ALA A 1 13 ? -11.247 6.975 -2.593 1.00 0.00 13 ALA A CA 2
ATOM 1397 C C . ALA A 1 13 ? -11.467 5.884 -1.540 1.00 0.00 13 ALA A C 2
ATOM 1398 O O . ALA A 1 13 ? -12.250 4.962 -1.772 1.00 0.00 13 ALA A O 2
ATOM 1405 N N . PHE A 1 14 ? -10.742 5.951 -0.428 1.00 0.00 14 PHE A N 2
ATOM 1406 C CA . PHE A 1 14 ? -10.922 5.157 0.783 1.00 0.00 14 PHE A CA 2
ATOM 1407 C C . PHE A 1 14 ? -10.968 6.116 1.975 1.00 0.00 14 PHE A C 2
ATOM 1408 O O . PHE A 1 14 ? -11.179 7.320 1.808 1.00 0.00 14 PHE A O 2
ATOM 1425 N N . THR A 1 15 ? -10.815 5.569 3.174 1.00 0.00 15 THR A N 2
ATOM 1426 C CA . THR A 1 15 ? -10.848 6.252 4.457 1.00 0.00 15 THR A CA 2
ATOM 1427 C C . THR A 1 15 ? -9.749 5.607 5.310 1.00 0.00 15 THR A C 2
ATOM 1428 O O . THR A 1 15 ? -9.422 4.444 5.066 1.00 0.00 15 THR A O 2
ATOM 1439 N N . SER A 1 16 ? -9.216 6.266 6.345 1.00 0.00 16 SER A N 2
ATOM 1440 C CA . SER A 1 16 ? -8.253 5.611 7.239 1.00 0.00 16 SER A CA 2
ATOM 1441 C C . SER A 1 16 ? -8.860 4.377 7.926 1.00 0.00 16 SER A C 2
ATOM 1442 O O . SER A 1 16 ? -8.162 3.391 8.149 1.00 0.00 16 SER A O 2
ATOM 1450 N N . GLU A 1 17 ? -10.176 4.387 8.147 1.00 0.00 17 GLU A N 2
ATOM 1451 C CA . GLU A 1 17 ? -10.979 3.270 8.640 1.00 0.00 17 GLU A CA 2
ATOM 1452 C C . GLU A 1 17 ? -10.868 2.029 7.746 1.00 0.00 17 GLU A C 2
ATOM 1453 O O . GLU A 1 17 ? -11.104 0.911 8.198 1.00 0.00 17 GLU A O 2
ATOM 1465 N N . GLN A 1 18 ? -10.516 2.214 6.476 1.00 0.00 18 GLN A N 2
ATOM 1466 C CA . GLN A 1 18 ? -10.467 1.189 5.445 1.00 0.00 18 GLN A CA 2
ATOM 1467 C C . GLN A 1 18 ? -9.043 1.007 4.909 1.00 0.00 18 GLN A C 2
ATOM 1468 O O . GLN A 1 18 ? -8.810 0.171 4.038 1.00 0.00 18 GLN A O 2
ATOM 1482 N N . LEU A 1 19 ? -8.081 1.767 5.432 1.00 0.00 19 LEU A N 2
ATOM 1483 C CA . LEU A 1 19 ? -6.661 1.637 5.133 1.00 0.00 19 LEU A CA 2
ATOM 1484 C C . LEU A 1 19 ? -5.940 0.886 6.260 1.00 0.00 19 LEU A C 2
ATOM 1485 O O . LEU A 1 19 ? -4.741 0.642 6.139 1.00 0.00 19 LEU A O 2
ATOM 1501 N N . LEU A 1 20 ? -6.627 0.536 7.357 1.00 0.00 20 LEU A N 2
ATOM 1502 C CA . LEU A 1 20 ? -5.987 0.151 8.605 1.00 0.00 20 LEU A CA 2
ATOM 1503 C C . LEU A 1 20 ? -5.320 -1.212 8.437 1.00 0.00 20 LEU A C 2
ATOM 1504 O O . LEU A 1 20 ? -4.104 -1.371 8.542 1.00 0.00 20 LEU A O 2
ATOM 1520 N N . GLU A 1 21 ? -6.157 -2.186 8.104 1.00 0.00 21 GLU A N 2
ATOM 1521 C CA . GLU A 1 21 ? -5.838 -3.596 7.947 1.00 0.00 21 GLU A CA 2
ATOM 1522 C C . GLU A 1 21 ? -4.971 -3.786 6.708 1.00 0.00 21 GLU A C 2
ATOM 1523 O O . GLU A 1 21 ? -4.058 -4.604 6.655 1.00 0.00 21 GLU A O 2
ATOM 1535 N N . LEU A 1 22 ? -5.295 -2.995 5.693 1.00 0.00 22 LEU A N 2
ATOM 1536 C CA . LEU A 1 22 ? -4.706 -3.013 4.378 1.00 0.00 22 LEU A CA 2
ATOM 1537 C C . LEU A 1 22 ? -3.219 -2.657 4.445 1.00 0.00 22 LEU A C 2
ATOM 1538 O O . LEU A 1 22 ? -2.419 -3.213 3.694 1.00 0.00 22 LEU A O 2
ATOM 1554 N N . GLU A 1 23 ? -2.840 -1.731 5.329 1.00 0.00 23 GLU A N 2
ATOM 1555 C CA . GLU A 1 23 ? -1.436 -1.437 5.576 1.00 0.00 23 GLU A CA 2
ATOM 1556 C C . GLU A 1 23 ? -0.799 -2.420 6.547 1.00 0.00 23 GLU A C 2
ATOM 1557 O O . GLU A 1 23 ? 0.402 -2.675 6.408 1.00 0.00 23 GLU A O 2
ATOM 1569 N N . LYS A 1 24 ? -1.567 -2.980 7.488 1.00 0.00 24 LYS A N 2
ATOM 1570 C CA . LYS A 1 24 ? -1.067 -3.997 8.410 1.00 0.00 24 LYS A CA 2
ATOM 1571 C C . LYS A 1 24 ? -0.514 -5.170 7.592 1.00 0.00 24 LYS A C 2
ATOM 1572 O O . LYS A 1 24 ? 0.600 -5.649 7.833 1.00 0.00 24 LYS A O 2
ATOM 1591 N N . GLU A 1 25 ? -1.265 -5.556 6.562 1.00 0.00 25 GLU A N 2
ATOM 1592 C CA . GLU A 1 25 ? -0.933 -6.586 5.594 1.00 0.00 25 GLU A CA 2
ATOM 1593 C C . GLU A 1 25 ? 0.371 -6.304 4.849 1.00 0.00 25 GLU A C 2
ATOM 1594 O O . GLU A 1 25 ? 1.086 -7.238 4.501 1.00 0.00 25 GLU A O 2
ATOM 1606 N N . PHE A 1 26 ? 0.694 -5.038 4.580 1.00 0.00 26 PHE A N 2
ATOM 1607 C CA . PHE A 1 26 ? 1.819 -4.677 3.718 1.00 0.00 26 PHE A CA 2
ATOM 1608 C C . PHE A 1 26 ? 3.155 -4.625 4.475 1.00 0.00 26 PHE A C 2
ATOM 1609 O O . PHE A 1 26 ? 4.179 -4.207 3.914 1.00 0.00 26 PHE A O 2
ATOM 1626 N N . HIS A 1 27 ? 3.150 -4.997 5.758 1.00 0.00 27 HIS A N 2
ATOM 1627 C CA . HIS A 1 27 ? 4.300 -4.881 6.638 1.00 0.00 27 HIS A CA 2
ATOM 1628 C C . HIS A 1 27 ? 4.907 -6.259 6.883 1.00 0.00 27 HIS A C 2
ATOM 1629 O O . HIS A 1 27 ? 6.076 -6.467 6.556 1.00 0.00 27 HIS A O 2
ATOM 1643 N N . CYS A 1 28 ? 4.120 -7.192 7.424 1.00 0.00 28 CYS A N 2
ATOM 1644 C CA . CYS A 1 28 ? 4.558 -8.522 7.840 1.00 0.00 28 CYS A CA 2
ATOM 1645 C C . CYS A 1 28 ? 4.964 -9.411 6.663 1.00 0.00 28 CYS A C 2
ATOM 1646 O O . CYS A 1 28 ? 5.657 -10.416 6.849 1.00 0.00 28 CYS A O 2
ATOM 1654 N N . LYS A 1 29 ? 4.499 -9.072 5.459 1.00 0.00 29 LYS A N 2
ATOM 1655 C CA . LYS A 1 29 ? 4.612 -9.896 4.273 1.00 0.00 29 LYS A CA 2
ATOM 1656 C C . LYS A 1 29 ? 4.676 -8.973 3.066 1.00 0.00 29 LYS A C 2
ATOM 1657 O O . LYS A 1 29 ? 3.867 -8.061 2.917 1.00 0.00 29 LYS A O 2
ATOM 1676 N N . LYS A 1 30 ? 5.720 -9.131 2.250 1.00 0.00 30 LYS A N 2
ATOM 1677 C CA . LYS A 1 30 ? 6.158 -8.116 1.286 1.00 0.00 30 LYS A CA 2
ATOM 1678 C C . LYS A 1 30 ? 5.482 -8.269 -0.083 1.00 0.00 30 LYS A C 2
ATOM 1679 O O . LYS A 1 30 ? 5.871 -7.606 -1.050 1.00 0.00 30 LYS A O 2
ATOM 1698 N N . TYR A 1 31 ? 4.495 -9.146 -0.208 1.00 0.00 31 TYR A N 2
ATOM 1699 C CA . TYR A 1 31 ? 3.647 -9.273 -1.378 1.00 0.00 31 TYR A CA 2
ATOM 1700 C C . TYR A 1 31 ? 2.300 -9.753 -0.869 1.00 0.00 31 TYR A C 2
ATOM 1701 O O . TYR A 1 31 ? 2.228 -10.576 0.047 1.00 0.00 31 TYR A O 2
ATOM 1719 N N . LEU A 1 32 ? 1.242 -9.223 -1.466 1.00 0.00 32 LEU A N 2
ATOM 1720 C CA . LEU A 1 32 ? -0.126 -9.632 -1.236 1.00 0.00 32 LEU A CA 2
ATOM 1721 C C . LEU A 1 32 ? -0.473 -10.515 -2.423 1.00 0.00 32 LEU A C 2
ATOM 1722 O O . LEU A 1 32 ? -0.533 -10.025 -3.559 1.00 0.00 32 LEU A O 2
ATOM 1738 N N . SER A 1 33 ? -0.586 -11.816 -2.187 1.00 0.00 33 SER A N 2
ATOM 1739 C CA . SER A 1 33 ? -1.014 -12.743 -3.221 1.00 0.00 33 SER A CA 2
ATOM 1740 C C . SER A 1 33 ? -2.537 -12.651 -3.339 1.00 0.00 33 SER A C 2
ATOM 1741 O O . SER A 1 33 ? -3.182 -11.882 -2.620 1.00 0.00 33 SER A O 2
ATOM 1749 N N . LEU A 1 34 ? -3.125 -13.373 -4.294 1.00 0.00 34 LEU A N 2
ATOM 1750 C CA . LEU A 1 34 ? -4.520 -13.170 -4.668 1.00 0.00 34 LEU A CA 2
ATOM 1751 C C . LEU A 1 34 ? -5.468 -13.377 -3.483 1.00 0.00 34 LEU A C 2
ATOM 1752 O O . LEU A 1 34 ? -6.411 -12.602 -3.320 1.00 0.00 34 LEU A O 2
ATOM 1768 N N . THR A 1 35 ? -5.248 -14.406 -2.660 1.00 0.00 35 THR A N 2
ATOM 1769 C CA . THR A 1 35 ? -6.115 -14.696 -1.522 1.00 0.00 35 THR A CA 2
ATOM 1770 C C . THR A 1 35 ? -6.044 -13.549 -0.495 1.00 0.00 35 THR A C 2
ATOM 1771 O O . THR A 1 35 ? -7.086 -13.087 -0.025 1.00 0.00 35 THR A O 2
ATOM 1782 N N . GLU A 1 36 ? -4.857 -12.999 -0.217 1.00 0.00 36 GLU A N 2
ATOM 1783 C CA . GLU A 1 36 ? -4.695 -11.922 0.752 1.00 0.00 36 GLU A CA 2
ATOM 1784 C C . GLU A 1 36 ? -5.298 -10.645 0.188 1.00 0.00 36 GLU A C 2
ATOM 1785 O O . GLU A 1 36 ? -5.993 -9.912 0.888 1.00 0.00 36 GLU A O 2
ATOM 1797 N N . ARG A 1 37 ? -5.060 -10.381 -1.096 1.00 0.00 37 ARG A N 2
ATOM 1798 C CA . ARG A 1 37 ? -5.541 -9.175 -1.742 1.00 0.00 37 ARG A CA 2
ATOM 1799 C C . ARG A 1 37 ? -7.063 -9.157 -1.819 1.00 0.00 37 ARG A C 2
ATOM 1800 O O . ARG A 1 37 ? -7.671 -8.087 -1.771 1.00 0.00 37 ARG A O 2
ATOM 1821 N N . SER A 1 38 ? -7.693 -10.323 -1.947 1.00 0.00 38 SER A N 2
ATOM 1822 C CA . SER A 1 38 ? -9.141 -10.400 -1.993 1.00 0.00 38 SER A CA 2
ATOM 1823 C C . SER A 1 38 ? -9.778 -10.325 -0.603 1.00 0.00 38 SER A C 2
ATOM 1824 O O . SER A 1 38 ? -10.955 -9.973 -0.540 1.00 0.00 38 SER A O 2
ATOM 1832 N N . GLN A 1 39 ? -9.037 -10.572 0.490 1.00 0.00 39 GLN A N 2
ATOM 1833 C CA . GLN A 1 39 ? -9.551 -10.462 1.855 1.00 0.00 39 GLN A CA 2
ATOM 1834 C C . GLN A 1 39 ? -10.066 -9.047 2.104 1.00 0.00 39 GLN A C 2
ATOM 1835 O O . GLN A 1 39 ? -11.251 -8.860 2.364 1.00 0.00 39 GLN A O 2
ATOM 1849 N N . ILE A 1 40 ? -9.200 -8.036 1.975 1.00 0.00 40 ILE A N 2
ATOM 1850 C CA . ILE A 1 40 ? -9.550 -6.635 2.244 1.00 0.00 40 ILE A CA 2
ATOM 1851 C C . ILE A 1 40 ? -10.833 -6.213 1.501 1.00 0.00 40 ILE A C 2
ATOM 1852 O O . ILE A 1 40 ? -11.631 -5.447 2.052 1.00 0.00 40 ILE A O 2
ATOM 1868 N N . ALA A 1 41 ? -11.041 -6.700 0.269 1.00 0.00 41 ALA A N 2
ATOM 1869 C CA . ALA A 1 41 ? -12.184 -6.325 -0.556 1.00 0.00 41 ALA A CA 2
ATOM 1870 C C . ALA A 1 41 ? -13.529 -6.678 0.100 1.00 0.00 41 ALA A C 2
ATOM 1871 O O . ALA A 1 41 ? -14.525 -6.034 -0.228 1.00 0.00 41 ALA A O 2
ATOM 1878 N N . HIS A 1 42 ? -13.581 -7.628 1.042 1.00 0.00 42 HIS A N 2
ATOM 1879 C CA . HIS A 1 42 ? -14.815 -8.037 1.715 1.00 0.00 42 HIS A CA 2
ATOM 1880 C C . HIS A 1 42 ? -14.694 -8.106 3.241 1.00 0.00 42 HIS A C 2
ATOM 1881 O O . HIS A 1 42 ? -15.707 -8.295 3.917 1.00 0.00 42 HIS A O 2
ATOM 1895 N N . ALA A 1 43 ? -13.490 -7.942 3.790 1.00 0.00 43 ALA A N 2
ATOM 1896 C CA . ALA A 1 43 ? -13.239 -7.932 5.214 1.00 0.00 43 ALA A CA 2
ATOM 1897 C C . ALA A 1 43 ? -13.535 -6.534 5.727 1.00 0.00 43 ALA A C 2
ATOM 1898 O O . ALA A 1 43 ? -13.994 -6.414 6.863 1.00 0.00 43 ALA A O 2
ATOM 1905 N N . LEU A 1 44 ? -13.306 -5.493 4.899 1.00 0.00 44 LEU A N 2
ATOM 1906 C CA . LEU A 1 44 ? -13.662 -4.145 5.302 1.00 0.00 44 LEU A CA 2
ATOM 1907 C C . LEU A 1 44 ? -14.843 -3.627 4.483 1.00 0.00 44 LEU A C 2
ATOM 1908 O O . LEU A 1 44 ? -15.974 -3.947 4.823 1.00 0.00 44 LEU A O 2
ATOM 1924 N N . LYS A 1 45 ? -14.614 -2.986 3.328 1.00 0.00 45 LYS A N 2
ATOM 1925 C CA . LYS A 1 45 ? -15.581 -2.164 2.577 1.00 0.00 45 LYS A CA 2
ATOM 1926 C C . LYS A 1 45 ? -15.121 -1.820 1.156 1.00 0.00 45 LYS A C 2
ATOM 1927 O O . LYS A 1 45 ? -15.770 -1.014 0.484 1.00 0.00 45 LYS A O 2
ATOM 1946 N N . LEU A 1 46 ? -13.955 -2.307 0.735 1.00 0.00 46 LEU A N 2
ATOM 1947 C CA . LEU A 1 46 ? -13.326 -1.867 -0.506 1.00 0.00 46 LEU A CA 2
ATOM 1948 C C . LEU A 1 46 ? -13.949 -2.644 -1.681 1.00 0.00 46 LEU A C 2
ATOM 1949 O O . LEU A 1 46 ? -14.927 -3.372 -1.508 1.00 0.00 46 LEU A O 2
ATOM 1965 N N . SER A 1 47 ? -13.417 -2.485 -2.892 1.00 0.00 47 SER A N 2
ATOM 1966 C CA . SER A 1 47 ? -13.819 -3.253 -4.057 1.00 0.00 47 SER A CA 2
ATOM 1967 C C . SER A 1 47 ? -12.592 -3.508 -4.927 1.00 0.00 47 SER A C 2
ATOM 1968 O O . SER A 1 47 ? -11.631 -2.736 -4.920 1.00 0.00 47 SER A O 2
ATOM 1976 N N . GLU A 1 48 ? -12.618 -4.604 -5.676 1.00 0.00 48 GLU A N 2
ATOM 1977 C CA . GLU A 1 48 ? -11.427 -5.210 -6.250 1.00 0.00 48 GLU A CA 2
ATOM 1978 C C . GLU A 1 48 ? -10.694 -4.312 -7.248 1.00 0.00 48 GLU A C 2
ATOM 1979 O O . GLU A 1 48 ? -9.467 -4.346 -7.283 1.00 0.00 48 GLU A O 2
ATOM 1991 N N . VAL A 1 49 ? -11.382 -3.515 -8.073 1.00 0.00 49 VAL A N 2
ATOM 1992 C CA . VAL A 1 49 ? -10.687 -2.608 -8.994 1.00 0.00 49 VAL A CA 2
ATOM 1993 C C . VAL A 1 49 ? -9.987 -1.515 -8.192 1.00 0.00 49 VAL A C 2
ATOM 1994 O O . VAL A 1 49 ? -8.832 -1.182 -8.462 1.00 0.00 49 VAL A O 2
ATOM 2007 N N . GLN A 1 50 ? -10.671 -0.977 -7.184 1.00 0.00 50 GLN A N 2
ATOM 2008 C CA . GLN A 1 50 ? -10.125 0.047 -6.317 1.00 0.00 50 GLN A CA 2
ATOM 2009 C C . GLN A 1 50 ? -8.834 -0.453 -5.655 1.00 0.00 50 GLN A C 2
ATOM 2010 O O . GLN A 1 50 ? -7.877 0.313 -5.503 1.00 0.00 50 GLN A O 2
ATOM 2024 N N . VAL A 1 51 ? -8.832 -1.715 -5.239 1.00 0.00 51 VAL A N 2
ATOM 2025 C CA . VAL A 1 51 ? -7.722 -2.408 -4.598 1.00 0.00 51 VAL A CA 2
ATOM 2026 C C . VAL A 1 51 ? -6.607 -2.613 -5.641 1.00 0.00 51 VAL A C 2
ATOM 2027 O O . VAL A 1 51 ? -5.475 -2.194 -5.413 1.00 0.00 51 VAL A O 2
ATOM 2040 N N . LYS A 1 52 ? -6.920 -3.113 -6.845 1.00 0.00 52 LYS A N 2
ATOM 2041 C CA . LYS A 1 52 ? -5.977 -3.315 -7.956 1.00 0.00 52 LYS A CA 2
ATOM 2042 C C . LYS A 1 52 ? -5.064 -2.102 -8.196 1.00 0.00 52 LYS A C 2
ATOM 2043 O O . LYS A 1 52 ? -3.871 -2.277 -8.450 1.00 0.00 52 LYS A O 2
ATOM 2062 N N . ILE A 1 53 ? -5.599 -0.879 -8.158 1.00 0.00 53 ILE A N 2
ATOM 2063 C CA . ILE A 1 53 ? -4.820 0.331 -8.447 1.00 0.00 53 ILE A CA 2
ATOM 2064 C C . ILE A 1 53 ? -3.978 0.759 -7.238 1.00 0.00 53 ILE A C 2
ATOM 2065 O O . ILE A 1 53 ? -2.996 1.481 -7.402 1.00 0.00 53 ILE A O 2
ATOM 2081 N N . TRP A 1 54 ? -4.313 0.352 -6.014 1.00 0.00 54 TRP A N 2
ATOM 2082 C CA . TRP A 1 54 ? -3.561 0.772 -4.836 1.00 0.00 54 TRP A CA 2
ATOM 2083 C C . TRP A 1 54 ? -2.115 0.263 -4.924 1.00 0.00 54 TRP A C 2
ATOM 2084 O O . TRP A 1 54 ? -1.194 0.969 -4.509 1.00 0.00 54 TRP A O 2
ATOM 2105 N N . PHE A 1 55 ? -1.891 -0.883 -5.577 1.00 0.00 55 PHE A N 2
ATOM 2106 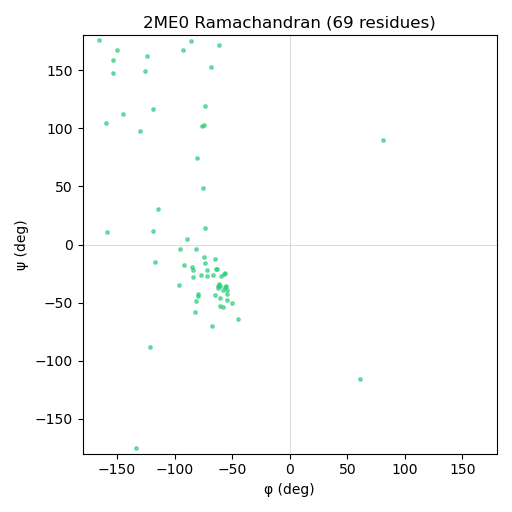C CA . PHE A 1 55 ? -0.552 -1.427 -5.825 1.00 0.00 55 PHE A CA 2
ATOM 2107 C C . PHE A 1 55 ? 0.298 -0.497 -6.689 1.00 0.00 55 PHE A C 2
ATOM 2108 O O . PHE A 1 55 ? 1.501 -0.366 -6.440 1.00 0.00 55 PHE A O 2
ATOM 2125 N N . GLN A 1 56 ? -0.326 0.197 -7.647 1.00 0.00 56 GLN A N 2
ATOM 2126 C CA . GLN A 1 56 ? 0.305 1.203 -8.486 1.00 0.00 56 GLN A CA 2
ATOM 2127 C C . GLN A 1 56 ? 0.906 2.312 -7.619 1.00 0.00 56 GLN A C 2
ATOM 2128 O O . GLN A 1 56 ? 1.974 2.843 -7.922 1.00 0.00 56 GLN A O 2
ATOM 2142 N N . ASN A 1 57 ? 0.225 2.676 -6.529 1.00 0.00 57 ASN A N 2
ATOM 2143 C CA . ASN A 1 57 ? 0.701 3.688 -5.593 1.00 0.00 57 ASN A CA 2
ATOM 2144 C C . ASN A 1 57 ? 1.763 3.095 -4.673 1.00 0.00 57 ASN A C 2
ATOM 2145 O O . ASN A 1 57 ? 2.821 3.693 -4.483 1.00 0.00 57 ASN A O 2
ATOM 2156 N N . ARG A 1 58 ? 1.521 1.909 -4.110 1.00 0.00 58 ARG A N 2
ATOM 2157 C CA . ARG A 1 58 ? 2.374 1.231 -3.126 1.00 0.00 58 ARG A CA 2
ATOM 2158 C C . ARG A 1 58 ? 3.742 0.783 -3.635 1.00 0.00 58 ARG A C 2
ATOM 2159 O O . ARG A 1 58 ? 4.470 0.146 -2.871 1.00 0.00 58 ARG A O 2
ATOM 2180 N N . ARG A 1 59 ? 4.167 1.147 -4.844 1.00 0.00 59 ARG A N 2
ATOM 2181 C CA . ARG A 1 59 ? 5.524 0.883 -5.333 1.00 0.00 59 ARG A CA 2
ATOM 2182 C C . ARG A 1 59 ? 6.357 2.159 -5.526 1.00 0.00 59 ARG A C 2
ATOM 2183 O O . ARG A 1 59 ? 7.437 2.087 -6.111 1.00 0.00 59 ARG A O 2
ATOM 2204 N N . ALA A 1 60 ? 5.881 3.326 -5.075 1.00 0.00 60 ALA A N 2
ATOM 2205 C CA . ALA A 1 60 ? 6.510 4.620 -5.347 1.00 0.00 60 ALA A CA 2
ATOM 2206 C C . ALA A 1 60 ? 7.420 5.109 -4.213 1.00 0.00 60 ALA A C 2
ATOM 2207 O O . ALA A 1 60 ? 8.343 5.867 -4.489 1.00 0.00 60 ALA A O 2
ATOM 2214 N N . LYS A 1 61 ? 7.208 4.672 -2.963 1.00 0.00 61 LYS A N 2
ATOM 2215 C CA . LYS A 1 61 ? 7.857 5.196 -1.751 1.00 0.00 61 LYS A CA 2
ATOM 2216 C C . LYS A 1 61 ? 9.356 5.401 -1.925 1.00 0.00 61 LYS A C 2
ATOM 2217 O O . LYS A 1 61 ? 9.849 6.483 -1.631 1.00 0.00 61 LYS A O 2
ATOM 2236 N N . TRP A 1 62 ? 10.078 4.375 -2.374 1.00 0.00 62 TRP A N 2
ATOM 2237 C CA . TRP A 1 62 ? 11.518 4.474 -2.562 1.00 0.00 62 TRP A CA 2
ATOM 2238 C C . TRP A 1 62 ? 11.814 5.507 -3.648 1.00 0.00 62 TRP A C 2
ATOM 2239 O O . TRP A 1 62 ? 12.492 6.499 -3.407 1.00 0.00 62 TRP A O 2
ATOM 2260 N N . LYS A 1 63 ? 11.265 5.286 -4.845 1.00 0.00 63 LYS A N 2
ATOM 2261 C CA . LYS A 1 63 ? 11.503 6.090 -6.036 1.00 0.00 63 LYS A CA 2
ATOM 2262 C C . LYS A 1 63 ? 11.260 7.577 -5.795 1.00 0.00 63 LYS A C 2
ATOM 2263 O O . LYS A 1 63 ? 12.051 8.378 -6.268 1.00 0.00 63 LYS A O 2
ATOM 2282 N N . ARG A 1 64 ? 10.216 7.959 -5.057 1.00 0.00 64 ARG A N 2
ATOM 2283 C CA . ARG A 1 64 ? 9.902 9.367 -4.819 1.00 0.00 64 ARG A CA 2
ATOM 2284 C C . ARG A 1 64 ? 11.001 10.125 -4.062 1.00 0.00 64 ARG A C 2
ATOM 2285 O O . ARG A 1 64 ? 10.967 11.349 -4.071 1.00 0.00 64 ARG A O 2
ATOM 2306 N N . ILE A 1 65 ? 11.935 9.439 -3.396 1.00 0.00 65 ILE A N 2
ATOM 2307 C CA . ILE A 1 65 ? 13.148 10.025 -2.824 1.00 0.00 65 ILE A CA 2
ATOM 2308 C C . ILE A 1 65 ? 14.291 9.723 -3.800 1.00 0.00 65 ILE A C 2
ATOM 2309 O O . ILE A 1 65 ? 15.004 10.618 -4.252 1.00 0.00 65 ILE A O 2
ATOM 2325 N N . LYS A 1 66 ? 14.450 8.447 -4.160 1.00 0.00 66 LYS A N 2
ATOM 2326 C CA . LYS A 1 66 ? 15.472 7.880 -5.034 1.00 0.00 66 LYS A CA 2
ATOM 2327 C C . LYS A 1 66 ? 15.236 8.257 -6.512 1.00 0.00 66 LYS A C 2
ATOM 2328 O O . LYS A 1 66 ? 15.377 7.398 -7.384 1.00 0.00 66 LYS A O 2
ATOM 2347 N N . ALA A 1 67 ? 14.869 9.502 -6.815 1.00 0.00 67 ALA A N 2
ATOM 2348 C CA . ALA A 1 67 ? 14.683 10.053 -8.149 1.00 0.00 67 ALA A CA 2
ATOM 2349 C C . ALA A 1 67 ? 15.455 11.364 -8.219 1.00 0.00 67 ALA A C 2
ATOM 2350 O O . ALA A 1 67 ? 15.240 12.252 -7.393 1.00 0.00 67 ALA A O 2
ATOM 2357 N N . GLY A 1 68 ? 16.361 11.487 -9.185 1.00 0.00 68 GLY A N 2
ATOM 2358 C CA . GLY A 1 68 ? 17.153 12.688 -9.395 1.00 0.00 68 GLY A CA 2
ATOM 2359 C C . GLY A 1 68 ? 16.507 13.546 -10.468 1.00 0.00 68 GLY A C 2
ATOM 2360 O O . GLY A 1 68 ? 17.049 13.658 -11.572 1.00 0.00 68 GLY A O 2
ATOM 2364 N N . ASN A 1 69 ? 15.330 14.102 -10.183 1.00 0.00 69 ASN A N 2
ATOM 2365 C CA . ASN A 1 69 ? 14.571 14.947 -11.099 1.00 0.00 69 ASN A CA 2
ATOM 2366 C C . ASN A 1 69 ? 13.785 15.967 -10.290 1.00 0.00 69 ASN A C 2
ATOM 2367 O O . ASN A 1 69 ? 13.527 15.759 -9.100 1.00 0.00 69 ASN A O 2
ATOM 2378 N N . VAL A 1 70 ? 13.332 17.025 -10.957 1.00 0.00 70 VAL A N 2
ATOM 2379 C CA . VAL A 1 70 ? 12.232 17.846 -10.450 1.00 0.00 70 VAL A CA 2
ATOM 2380 C C . VAL A 1 70 ? 10.971 16.971 -10.524 1.00 0.00 70 VAL A C 2
ATOM 2381 O O . VAL A 1 70 ? 10.859 16.155 -11.441 1.00 0.00 70 VAL A O 2
ATOM 2394 N N . SER A 1 71 ? 10.036 17.098 -9.583 1.00 0.00 71 SER A N 2
ATOM 2395 C CA . SER A 1 71 ? 8.811 16.309 -9.541 1.00 0.00 71 SER A CA 2
ATOM 2396 C C . SER A 1 71 ? 7.726 17.234 -9.040 1.00 0.00 71 SER A C 2
ATOM 2397 O O . SER A 1 71 ? 7.806 17.674 -7.877 1.00 0.00 71 SER A O 2
ATOM 2405 N N . SER A 1 1 ? 4.806 17.619 -18.297 1.00 0.00 1 SER A N 3
ATOM 2406 C CA . SER A 1 1 ? 4.668 18.681 -17.294 1.00 0.00 1 SER A CA 3
ATOM 2407 C C . SER A 1 1 ? 3.381 19.468 -17.535 1.00 0.00 1 SER A C 3
ATOM 2408 O O . SER A 1 1 ? 3.370 20.411 -18.329 1.00 0.00 1 SER A O 3
ATOM 2416 N N . ALA A 1 2 ? 2.302 19.099 -16.838 1.00 0.00 2 ALA A N 3
ATOM 2417 C CA . ALA A 1 2 ? 1.026 19.813 -16.841 1.00 0.00 2 ALA A CA 3
ATOM 2418 C C . ALA A 1 2 ? 1.175 21.225 -16.229 1.00 0.00 2 ALA A C 3
ATOM 2419 O O . ALA A 1 2 ? 2.180 21.486 -15.554 1.00 0.00 2 ALA A O 3
ATOM 2426 N N . PRO A 1 3 ? 0.206 22.143 -16.407 1.00 0.00 3 PRO A N 3
ATOM 2427 C CA . PRO A 1 3 ? 0.255 23.481 -15.813 1.00 0.00 3 PRO A CA 3
ATOM 2428 C C . PRO A 1 3 ? 0.295 23.461 -14.279 1.00 0.00 3 PRO A C 3
ATOM 2429 O O . PRO A 1 3 ? -0.082 22.479 -13.635 1.00 0.00 3 PRO A O 3
ATOM 2440 N N . GLY A 1 4 ? 0.699 24.580 -13.681 1.00 0.00 4 GLY A N 3
ATOM 2441 C CA . GLY A 1 4 ? 0.645 24.868 -12.256 1.00 0.00 4 GLY A CA 3
ATOM 2442 C C . GLY A 1 4 ? 1.715 24.153 -11.433 1.00 0.00 4 GLY A C 3
ATOM 2443 O O . GLY A 1 4 ? 2.444 24.805 -10.688 1.00 0.00 4 GLY A O 3
ATOM 2447 N N . GLY A 1 5 ? 1.806 22.827 -11.502 1.00 0.00 5 GLY A N 3
ATOM 2448 C CA . GLY A 1 5 ? 2.650 22.013 -10.638 1.00 0.00 5 GLY A CA 3
ATOM 2449 C C . GLY A 1 5 ? 1.803 20.961 -9.936 1.00 0.00 5 GLY A C 3
ATOM 2450 O O . GLY A 1 5 ? 1.230 20.107 -10.617 1.00 0.00 5 GLY A O 3
ATOM 2454 N N . LYS A 1 6 ? 1.735 20.985 -8.602 1.00 0.00 6 LYS A N 3
ATOM 2455 C CA . LYS A 1 6 ? 1.337 19.835 -7.790 1.00 0.00 6 LYS A CA 3
ATOM 2456 C C . LYS A 1 6 ? 0.247 20.219 -6.790 1.00 0.00 6 LYS A C 3
ATOM 2457 O O . LYS A 1 6 ? 0.542 20.746 -5.718 1.00 0.00 6 LYS A O 3
ATOM 2476 N N . SER A 1 7 ? -1.014 19.956 -7.128 1.00 0.00 7 SER A N 3
ATOM 2477 C CA . SER A 1 7 ? -2.123 20.090 -6.190 1.00 0.00 7 SER A CA 3
ATOM 2478 C C . SER A 1 7 ? -2.321 18.801 -5.388 1.00 0.00 7 SER A C 3
ATOM 2479 O O . SER A 1 7 ? -1.950 17.708 -5.828 1.00 0.00 7 SER A O 3
ATOM 2487 N N . ARG A 1 8 ? -3.026 18.917 -4.261 1.00 0.00 8 ARG A N 3
ATOM 2488 C CA . ARG A 1 8 ? -3.688 17.822 -3.559 1.00 0.00 8 ARG A CA 3
ATOM 2489 C C . ARG A 1 8 ? -4.610 17.075 -4.522 1.00 0.00 8 ARG A C 3
ATOM 2490 O O . ARG A 1 8 ? -5.641 17.600 -4.945 1.00 0.00 8 ARG A O 3
ATOM 2511 N N . ARG A 1 9 ? -4.249 15.852 -4.903 1.00 0.00 9 ARG A N 3
ATOM 2512 C CA . ARG A 1 9 ? -5.071 14.998 -5.749 1.00 0.00 9 ARG A CA 3
ATOM 2513 C C . ARG A 1 9 ? -5.432 13.760 -4.955 1.00 0.00 9 ARG A C 3
ATOM 2514 O O . ARG A 1 9 ? -4.614 12.853 -4.788 1.00 0.00 9 ARG A O 3
ATOM 2535 N N . ARG A 1 10 ? -6.651 13.727 -4.417 1.00 0.00 10 ARG A N 3
ATOM 2536 C CA . ARG A 1 10 ? -7.275 12.519 -3.914 1.00 0.00 10 ARG A CA 3
ATOM 2537 C C . ARG A 1 10 ? -7.330 11.574 -5.101 1.00 0.00 10 ARG A C 3
ATOM 2538 O O . ARG A 1 10 ? -7.963 11.849 -6.117 1.00 0.00 10 ARG A O 3
ATOM 2559 N N . ARG A 1 11 ? -6.537 10.522 -5.009 1.00 0.00 11 ARG A N 3
ATOM 2560 C CA . ARG A 1 11 ? -6.385 9.476 -6.023 1.00 0.00 11 ARG A CA 3
ATOM 2561 C C . ARG A 1 11 ? -6.963 8.147 -5.518 1.00 0.00 11 ARG A C 3
ATOM 2562 O O . ARG A 1 11 ? -6.839 7.126 -6.195 1.00 0.00 11 ARG A O 3
ATOM 2583 N N . THR A 1 12 ? -7.608 8.146 -4.352 1.00 0.00 12 THR A N 3
ATOM 2584 C CA . THR A 1 12 ? -8.235 6.984 -3.743 1.00 0.00 12 THR A CA 3
ATOM 2585 C C . THR A 1 12 ? -9.538 7.459 -3.096 1.00 0.00 12 THR A C 3
ATOM 2586 O O . THR A 1 12 ? -9.646 8.634 -2.734 1.00 0.00 12 THR A O 3
ATOM 2597 N N . ALA A 1 13 ? -10.491 6.548 -2.883 1.00 0.00 13 ALA A N 3
ATOM 2598 C CA . ALA A 1 13 ? -11.761 6.820 -2.212 1.00 0.00 13 ALA A CA 3
ATOM 2599 C C . ALA A 1 13 ? -11.857 6.108 -0.861 1.00 0.00 13 ALA A C 3
ATOM 2600 O O . ALA A 1 13 ? -12.943 5.968 -0.313 1.00 0.00 13 ALA A O 3
ATOM 2607 N N . PHE A 1 14 ? -10.733 5.615 -0.344 1.00 0.00 14 PHE A N 3
ATOM 2608 C CA . PHE A 1 14 ? -10.683 4.991 0.974 1.00 0.00 14 PHE A CA 3
ATOM 2609 C C . PHE A 1 14 ? -10.516 6.075 2.033 1.00 0.00 14 PHE A C 3
ATOM 2610 O O . PHE A 1 14 ? -10.297 7.251 1.728 1.00 0.00 14 PHE A O 3
ATOM 2627 N N . THR A 1 15 ? -10.554 5.632 3.276 1.00 0.00 15 THR A N 3
ATOM 2628 C CA . THR A 1 15 ? -10.598 6.431 4.479 1.00 0.00 15 THR A CA 3
ATOM 2629 C C . THR A 1 15 ? -9.637 5.827 5.492 1.00 0.00 15 THR A C 3
ATOM 2630 O O . THR A 1 15 ? -9.144 4.717 5.291 1.00 0.00 15 THR A O 3
ATOM 2641 N N . SER A 1 16 ? -9.360 6.547 6.574 1.00 0.00 16 SER A N 3
ATOM 2642 C CA . SER A 1 16 ? -8.447 6.119 7.621 1.00 0.00 16 SER A CA 3
ATOM 2643 C C . SER A 1 16 ? -8.812 4.727 8.144 1.00 0.00 16 SER A C 3
ATOM 2644 O O . SER A 1 16 ? -7.916 3.910 8.361 1.00 0.00 16 SER A O 3
ATOM 2652 N N . GLU A 1 17 ? -10.100 4.420 8.312 1.00 0.00 17 GLU A N 3
ATOM 2653 C CA . GLU A 1 17 ? -10.534 3.111 8.789 1.00 0.00 17 GLU A CA 3
ATOM 2654 C C . GLU A 1 17 ? -10.348 2.040 7.709 1.00 0.00 17 GLU A C 3
ATOM 2655 O O . GLU A 1 17 ? -9.973 0.905 8.001 1.00 0.00 17 GLU A O 3
ATOM 2667 N N . GLN A 1 18 ? -10.597 2.385 6.443 1.00 0.00 18 GLN A N 3
ATOM 2668 C CA . GLN A 1 18 ? -10.523 1.449 5.324 1.00 0.00 18 GLN A CA 3
ATOM 2669 C C . GLN A 1 18 ? -9.079 1.032 4.999 1.00 0.00 18 GLN A C 3
ATOM 2670 O O . GLN A 1 18 ? -8.858 0.222 4.096 1.00 0.00 18 GLN A O 3
ATOM 2684 N N . LEU A 1 19 ? -8.093 1.531 5.744 1.00 0.00 19 LEU A N 3
ATOM 2685 C CA . LEU A 1 19 ? -6.668 1.274 5.561 1.00 0.00 19 LEU A CA 3
ATOM 2686 C C . LEU A 1 19 ? -6.070 0.477 6.736 1.00 0.00 19 LEU A C 3
ATOM 2687 O O . LEU A 1 19 ? -4.874 0.197 6.705 1.00 0.00 19 LEU A O 3
ATOM 2703 N N . LEU A 1 20 ? -6.861 0.111 7.759 1.00 0.00 20 LEU A N 3
ATOM 2704 C CA . LEU A 1 20 ? -6.379 -0.426 9.029 1.00 0.00 20 LEU A CA 3
ATOM 2705 C C . LEU A 1 20 ? -5.817 -1.834 8.896 1.00 0.00 20 LEU A C 3
ATOM 2706 O O . LEU A 1 20 ? -5.003 -2.245 9.719 1.00 0.00 20 LEU A O 3
ATOM 2722 N N . GLU A 1 21 ? -6.296 -2.588 7.915 1.00 0.00 21 GLU A N 3
ATOM 2723 C CA . GLU A 1 21 ? -5.969 -3.989 7.685 1.00 0.00 21 GLU A CA 3
ATOM 2724 C C . GLU A 1 21 ? -5.045 -4.110 6.474 1.00 0.00 21 GLU A C 3
ATOM 2725 O O . GLU A 1 21 ? -4.259 -5.045 6.359 1.00 0.00 21 GLU A O 3
ATOM 2737 N N . LEU A 1 22 ? -5.140 -3.138 5.578 1.00 0.00 22 LEU A N 3
ATOM 2738 C CA . LEU A 1 22 ? -4.394 -3.026 4.353 1.00 0.00 22 LEU A CA 3
ATOM 2739 C C . LEU A 1 22 ? -2.942 -2.734 4.697 1.00 0.00 22 LEU A C 3
ATOM 2740 O O . LEU A 1 22 ? -2.075 -3.503 4.305 1.00 0.00 22 LEU A O 3
ATOM 2756 N N . GLU A 1 23 ? -2.664 -1.675 5.466 1.00 0.00 23 GLU A N 3
ATOM 2757 C CA . GLU A 1 23 ? -1.300 -1.372 5.911 1.00 0.00 23 GLU A CA 3
ATOM 2758 C C . GLU A 1 23 ? -0.752 -2.490 6.802 1.00 0.00 23 GLU A C 3
ATOM 2759 O O . GLU A 1 23 ? 0.438 -2.810 6.740 1.00 0.00 23 GLU A O 3
ATOM 2771 N N . LYS A 1 24 ? -1.623 -3.070 7.633 1.00 0.00 24 LYS A N 3
ATOM 2772 C CA . LYS A 1 24 ? -1.317 -4.137 8.573 1.00 0.00 24 LYS A CA 3
ATOM 2773 C C . LYS A 1 24 ? -0.730 -5.331 7.849 1.00 0.00 24 LYS A C 3
ATOM 2774 O O . LYS A 1 24 ? 0.369 -5.772 8.184 1.00 0.00 24 LYS A O 3
ATOM 2793 N N . GLU A 1 25 ? -1.461 -5.888 6.890 1.00 0.00 25 GLU A N 3
ATOM 2794 C CA . GLU A 1 25 ? -0.963 -7.022 6.137 1.00 0.00 25 GLU A CA 3
ATOM 2795 C C . GLU A 1 25 ? 0.287 -6.617 5.366 1.00 0.00 25 GLU A C 3
ATOM 2796 O O . GLU A 1 25 ? 1.280 -7.343 5.396 1.00 0.00 25 GLU A O 3
ATOM 2808 N N . PHE A 1 26 ? 0.284 -5.429 4.757 1.00 0.00 26 PHE A N 3
ATOM 2809 C CA . PHE A 1 26 ? 1.386 -4.965 3.918 1.00 0.00 26 PHE A CA 3
ATOM 2810 C C . PHE A 1 26 ? 2.686 -4.734 4.707 1.00 0.00 26 PHE A C 3
ATOM 2811 O O . PHE A 1 26 ? 3.743 -4.573 4.092 1.00 0.00 26 PHE A O 3
ATOM 2828 N N . HIS A 1 27 ? 2.650 -4.748 6.045 1.00 0.00 27 HIS A N 3
ATOM 2829 C CA . HIS A 1 27 ? 3.844 -4.771 6.878 1.00 0.00 27 HIS A CA 3
ATOM 2830 C C . HIS A 1 27 ? 4.634 -6.057 6.633 1.00 0.00 27 HIS A C 3
ATOM 2831 O O . HIS A 1 27 ? 5.852 -6.022 6.440 1.00 0.00 27 HIS A O 3
ATOM 2845 N N . CYS A 1 28 ? 3.940 -7.196 6.671 1.00 0.00 28 CYS A N 3
ATOM 2846 C CA . CYS A 1 28 ? 4.526 -8.523 6.569 1.00 0.00 28 CYS A CA 3
ATOM 2847 C C . CYS A 1 28 ? 4.970 -8.845 5.144 1.00 0.00 28 CYS A C 3
ATOM 2848 O O . CYS A 1 28 ? 5.833 -9.705 4.964 1.00 0.00 28 CYS A O 3
ATOM 2856 N N . LYS A 1 29 ? 4.374 -8.194 4.143 1.00 0.00 29 LYS A N 3
ATOM 2857 C CA . LYS A 1 29 ? 4.473 -8.576 2.742 1.00 0.00 29 LYS A CA 3
ATOM 2858 C C . LYS A 1 29 ? 4.410 -7.343 1.860 1.00 0.00 29 LYS A C 3
ATOM 2859 O O . LYS A 1 29 ? 3.388 -6.666 1.793 1.00 0.00 29 LYS A O 3
ATOM 2878 N N . LYS A 1 30 ? 5.476 -7.070 1.114 1.00 0.00 30 LYS A N 3
ATOM 2879 C CA . LYS A 1 30 ? 5.526 -5.914 0.224 1.00 0.00 30 LYS A CA 3
ATOM 2880 C C . LYS A 1 30 ? 4.630 -6.027 -1.022 1.00 0.00 30 LYS A C 3
ATOM 2881 O O . LYS A 1 30 ? 4.712 -5.162 -1.898 1.00 0.00 30 LYS A O 3
ATOM 2900 N N . TYR A 1 31 ? 3.835 -7.081 -1.188 1.00 0.00 31 TYR A N 3
ATOM 2901 C CA . TYR A 1 31 ? 2.964 -7.283 -2.340 1.00 0.00 31 TYR A CA 3
ATOM 2902 C C . TYR A 1 31 ? 1.810 -8.194 -1.922 1.00 0.00 31 TYR A C 3
ATOM 2903 O O . TYR A 1 31 ? 1.819 -8.764 -0.835 1.00 0.00 31 TYR A O 3
ATOM 2921 N N . LEU A 1 32 ? 0.821 -8.352 -2.801 1.00 0.00 32 LEU A N 3
ATOM 2922 C CA . LEU A 1 32 ? -0.419 -9.077 -2.572 1.00 0.00 32 LEU A CA 3
ATOM 2923 C C . LEU A 1 32 ? -0.430 -10.309 -3.462 1.00 0.00 32 LEU A C 3
ATOM 2924 O O . LEU A 1 32 ? -0.515 -10.188 -4.686 1.00 0.00 32 LEU A O 3
ATOM 2940 N N . SER A 1 33 ? -0.366 -11.484 -2.847 1.00 0.00 33 SER A N 3
ATOM 2941 C CA . SER A 1 33 ? -0.369 -12.797 -3.482 1.00 0.00 33 SER A CA 3
ATOM 2942 C C . SER A 1 33 ? -1.744 -13.191 -4.061 1.00 0.00 33 SER A C 3
ATOM 2943 O O . SER A 1 33 ? -2.152 -14.340 -3.948 1.00 0.00 33 SER A O 3
ATOM 2951 N N . LEU A 1 34 ? -2.472 -12.264 -4.699 1.00 0.00 34 LEU A N 3
ATOM 2952 C CA . LEU A 1 34 ? -3.747 -12.449 -5.410 1.00 0.00 34 LEU A CA 3
ATOM 2953 C C . LEU A 1 34 ? -4.936 -12.810 -4.506 1.00 0.00 34 LEU A C 3
ATOM 2954 O O . LEU A 1 34 ? -5.837 -11.984 -4.363 1.00 0.00 34 LEU A O 3
ATOM 2970 N N . THR A 1 35 ? -4.966 -13.986 -3.875 1.00 0.00 35 THR A N 3
ATOM 2971 C CA . THR A 1 35 ? -5.966 -14.331 -2.860 1.00 0.00 35 THR A CA 3
ATOM 2972 C C . THR A 1 35 ? -5.956 -13.285 -1.740 1.00 0.00 35 THR A C 3
ATOM 2973 O O . THR A 1 35 ? -6.995 -12.916 -1.199 1.00 0.00 35 THR A O 3
ATOM 2984 N N . GLU A 1 36 ? -4.779 -12.729 -1.467 1.00 0.00 36 GLU A N 3
ATOM 2985 C CA . GLU A 1 36 ? -4.543 -11.731 -0.454 1.00 0.00 36 GLU A CA 3
ATOM 2986 C C . GLU A 1 36 ? -5.338 -10.464 -0.767 1.00 0.00 36 GLU A C 3
ATOM 2987 O O . GLU A 1 36 ? -5.732 -9.736 0.139 1.00 0.00 36 GLU A O 3
ATOM 2999 N N . ARG A 1 37 ? -5.628 -10.214 -2.049 1.00 0.00 37 ARG A N 3
ATOM 3000 C CA . ARG A 1 37 ? -6.355 -9.033 -2.469 1.00 0.00 37 ARG A CA 3
ATOM 3001 C C . ARG A 1 37 ? -7.805 -9.072 -2.008 1.00 0.00 37 ARG A C 3
ATOM 3002 O O . ARG A 1 37 ? -8.354 -8.041 -1.620 1.00 0.00 37 ARG A O 3
ATOM 3023 N N . SER A 1 38 ? -8.428 -10.244 -2.094 1.00 0.00 38 SER A N 3
ATOM 3024 C CA . SER A 1 38 ? -9.822 -10.422 -1.734 1.00 0.00 38 SER A CA 3
ATOM 3025 C C . SER A 1 38 ? -10.041 -10.218 -0.229 1.00 0.00 38 SER A C 3
ATOM 3026 O O . SER A 1 38 ? -11.156 -9.890 0.162 1.00 0.00 38 SER A O 3
ATOM 3034 N N . GLN A 1 39 ? -8.989 -10.327 0.595 1.00 0.00 39 GLN A N 3
ATOM 3035 C CA . GLN A 1 39 ? -9.107 -10.339 2.043 1.00 0.00 39 GLN A CA 3
ATOM 3036 C C . GLN A 1 39 ? -9.675 -9.016 2.527 1.00 0.00 39 GLN A C 3
ATOM 3037 O O . GLN A 1 39 ? -10.753 -8.983 3.118 1.00 0.00 39 GLN A O 3
ATOM 3051 N N . ILE A 1 40 ? -8.955 -7.931 2.252 1.00 0.00 40 ILE A N 3
ATOM 3052 C CA . ILE A 1 40 ? -9.391 -6.592 2.597 1.00 0.00 40 ILE A CA 3
ATOM 3053 C C . ILE A 1 40 ? -10.682 -6.275 1.823 1.00 0.00 40 ILE A C 3
ATOM 3054 O O . ILE A 1 40 ? -11.600 -5.667 2.379 1.00 0.00 40 ILE A O 3
ATOM 3070 N N . ALA A 1 41 ? -10.761 -6.683 0.548 1.00 0.00 41 ALA A N 3
ATOM 3071 C CA . ALA A 1 41 ? -11.874 -6.367 -0.340 1.00 0.00 41 ALA A CA 3
ATOM 3072 C C . ALA A 1 41 ? -13.205 -6.999 0.088 1.00 0.00 41 ALA A C 3
ATOM 3073 O O . ALA A 1 41 ? -14.249 -6.524 -0.362 1.00 0.00 41 ALA A O 3
ATOM 3080 N N . HIS A 1 42 ? -13.202 -8.003 0.963 1.00 0.00 42 HIS A N 3
ATOM 3081 C CA . HIS A 1 42 ? -14.400 -8.573 1.567 1.00 0.00 42 HIS A CA 3
ATOM 3082 C C . HIS A 1 42 ? -14.523 -8.215 3.056 1.00 0.00 42 HIS A C 3
ATOM 3083 O O . HIS A 1 42 ? -15.565 -8.516 3.638 1.00 0.00 42 HIS A O 3
ATOM 3097 N N . ALA A 1 43 ? -13.536 -7.583 3.700 1.00 0.00 43 ALA A N 3
ATOM 3098 C CA . ALA A 1 43 ? -13.562 -7.401 5.142 1.00 0.00 43 ALA A CA 3
ATOM 3099 C C . ALA A 1 43 ? -14.188 -6.059 5.494 1.00 0.00 43 ALA A C 3
ATOM 3100 O O . ALA A 1 43 ? -14.906 -5.961 6.499 1.00 0.00 43 ALA A O 3
ATOM 3107 N N . LEU A 1 44 ? -13.916 -5.026 4.686 1.00 0.00 44 LEU A N 3
ATOM 3108 C CA . LEU A 1 44 ? -14.159 -3.657 5.111 1.00 0.00 44 LEU A CA 3
ATOM 3109 C C . LEU A 1 44 ? -15.353 -3.040 4.389 1.00 0.00 44 LEU A C 3
ATOM 3110 O O . LEU A 1 44 ? -16.463 -3.062 4.912 1.00 0.00 44 LEU A O 3
ATOM 3126 N N . LYS A 1 45 ? -15.112 -2.479 3.203 1.00 0.00 45 LYS A N 3
ATOM 3127 C CA . LYS A 1 45 ? -16.013 -1.702 2.340 1.00 0.00 45 LYS A CA 3
ATOM 3128 C C . LYS A 1 45 ? -15.257 -1.147 1.118 1.00 0.00 45 LYS A C 3
ATOM 3129 O O . LYS A 1 45 ? -15.528 -0.042 0.656 1.00 0.00 45 LYS A O 3
ATOM 3148 N N . LEU A 1 46 ? -14.206 -1.843 0.671 1.00 0.00 46 LEU A N 3
ATOM 3149 C CA . LEU A 1 46 ? -13.425 -1.502 -0.519 1.00 0.00 46 LEU A CA 3
ATOM 3150 C C . LEU A 1 46 ? -13.995 -2.306 -1.699 1.00 0.00 46 LEU A C 3
ATOM 3151 O O . LEU A 1 46 ? -14.946 -3.069 -1.534 1.00 0.00 46 LEU A O 3
ATOM 3167 N N . SER A 1 47 ? -13.417 -2.164 -2.891 1.00 0.00 47 SER A N 3
ATOM 3168 C CA . SER A 1 47 ? -13.824 -2.873 -4.101 1.00 0.00 47 SER A CA 3
ATOM 3169 C C . SER A 1 47 ? -12.603 -3.550 -4.707 1.00 0.00 47 SER A C 3
ATOM 3170 O O . SER A 1 47 ? -11.574 -2.886 -4.830 1.00 0.00 47 SER A O 3
ATOM 3178 N N . GLU A 1 48 ? -12.691 -4.818 -5.121 1.00 0.00 48 GLU A N 3
ATOM 3179 C CA . GLU A 1 48 ? -11.552 -5.625 -5.566 1.00 0.00 48 GLU A CA 3
ATOM 3180 C C . GLU A 1 48 ? -10.705 -4.897 -6.609 1.00 0.00 48 GLU A C 3
ATOM 3181 O O . GLU A 1 48 ? -9.487 -4.842 -6.470 1.00 0.00 48 GLU A O 3
ATOM 3193 N N . VAL A 1 49 ? -11.332 -4.323 -7.639 1.00 0.00 49 VAL A N 3
ATOM 3194 C CA . VAL A 1 49 ? -10.644 -3.584 -8.697 1.00 0.00 49 VAL A CA 3
ATOM 3195 C C . VAL A 1 49 ? -9.873 -2.398 -8.111 1.00 0.00 49 VAL A C 3
ATOM 3196 O O . VAL A 1 49 ? -8.747 -2.135 -8.527 1.00 0.00 49 VAL A O 3
ATOM 3209 N N . GLN A 1 50 ? -10.449 -1.683 -7.143 1.00 0.00 50 GLN A N 3
ATOM 3210 C CA . GLN A 1 50 ? -9.799 -0.548 -6.507 1.00 0.00 50 GLN A CA 3
ATOM 3211 C C . GLN A 1 50 ? -8.568 -1.015 -5.715 1.00 0.00 50 GLN A C 3
ATOM 3212 O O . GLN A 1 50 ? -7.522 -0.353 -5.740 1.00 0.00 50 GLN A O 3
ATOM 3226 N N . VAL A 1 51 ? -8.684 -2.155 -5.026 1.00 0.00 51 VAL A N 3
ATOM 3227 C CA . VAL A 1 51 ? -7.575 -2.779 -4.310 1.00 0.00 51 VAL A CA 3
ATOM 3228 C C . VAL A 1 51 ? -6.502 -3.196 -5.327 1.00 0.00 51 VAL A C 3
ATOM 3229 O O . VAL A 1 51 ? -5.317 -2.959 -5.093 1.00 0.00 51 VAL A O 3
ATOM 3242 N N . LYS A 1 52 ? -6.905 -3.703 -6.505 1.00 0.00 52 LYS A N 3
ATOM 3243 C CA . LYS A 1 52 ? -6.045 -4.088 -7.634 1.00 0.00 52 LYS A CA 3
ATOM 3244 C C . LYS A 1 52 ? -5.163 -2.942 -8.143 1.00 0.00 52 LYS A C 3
ATOM 3245 O O . LYS A 1 52 ? -4.315 -3.179 -9.005 1.00 0.00 52 LYS A O 3
ATOM 3264 N N . ILE A 1 53 ? -5.345 -1.710 -7.660 1.00 0.00 53 ILE A N 3
ATOM 3265 C CA . ILE A 1 53 ? -4.540 -0.564 -8.053 1.00 0.00 53 ILE A CA 3
ATOM 3266 C C . ILE A 1 53 ? -3.762 -0.007 -6.859 1.00 0.00 53 ILE A C 3
ATOM 3267 O O . ILE A 1 53 ? -2.670 0.518 -7.067 1.00 0.00 53 ILE A O 3
ATOM 3283 N N . TRP A 1 54 ? -4.261 -0.122 -5.622 1.00 0.00 54 TRP A N 3
ATOM 3284 C CA . TRP A 1 54 ? -3.619 0.504 -4.464 1.00 0.00 54 TRP A CA 3
ATOM 3285 C C . TRP A 1 54 ? -2.160 0.054 -4.364 1.00 0.00 54 TRP A C 3
ATOM 3286 O O . TRP A 1 54 ? -1.269 0.889 -4.195 1.00 0.00 54 TRP A O 3
ATOM 3307 N N . PHE A 1 55 ? -1.905 -1.242 -4.565 1.00 0.00 55 PHE A N 3
ATOM 3308 C CA . PHE A 1 55 ? -0.535 -1.766 -4.554 1.00 0.00 55 PHE A CA 3
ATOM 3309 C C . PHE A 1 55 ? 0.153 -1.532 -5.901 1.00 0.00 55 PHE A C 3
ATOM 3310 O O . PHE A 1 55 ? 1.369 -1.360 -5.949 1.00 0.00 55 PHE A O 3
ATOM 3327 N N . GLN A 1 56 ? -0.607 -1.478 -6.999 1.00 0.00 56 GLN A N 3
ATOM 3328 C CA . GLN A 1 56 ? -0.119 -1.190 -8.346 1.00 0.00 56 GLN A CA 3
ATOM 3329 C C . GLN A 1 56 ? 0.609 0.153 -8.368 1.00 0.00 56 GLN A C 3
ATOM 3330 O O . GLN A 1 56 ? 1.674 0.276 -8.977 1.00 0.00 56 GLN A O 3
ATOM 3344 N N . ASN A 1 57 ? 0.092 1.132 -7.622 1.00 0.00 57 ASN A N 3
ATOM 3345 C CA . ASN A 1 57 ? 0.685 2.459 -7.456 1.00 0.00 57 ASN A CA 3
ATOM 3346 C C . ASN A 1 57 ? 1.989 2.434 -6.644 1.00 0.00 57 ASN A C 3
ATOM 3347 O O . ASN A 1 57 ? 2.633 3.469 -6.456 1.00 0.00 57 ASN A O 3
ATOM 3358 N N . ARG A 1 58 ? 2.376 1.274 -6.113 1.00 0.00 58 ARG A N 3
ATOM 3359 C CA . ARG A 1 58 ? 3.606 1.044 -5.370 1.00 0.00 58 ARG A CA 3
ATOM 3360 C C . ARG A 1 58 ? 4.516 0.089 -6.151 1.00 0.00 58 ARG A C 3
ATOM 3361 O O . ARG A 1 58 ? 5.585 -0.247 -5.646 1.00 0.00 58 ARG A O 3
ATOM 3382 N N . ARG A 1 59 ? 4.125 -0.386 -7.344 1.00 0.00 59 ARG A N 3
ATOM 3383 C CA . ARG A 1 59 ? 4.947 -1.298 -8.148 1.00 0.00 59 ARG A CA 3
ATOM 3384 C C . ARG A 1 59 ? 5.841 -0.504 -9.089 1.00 0.00 59 ARG A C 3
ATOM 3385 O O . ARG A 1 59 ? 7.052 -0.703 -9.097 1.00 0.00 59 ARG A O 3
ATOM 3406 N N . ALA A 1 60 ? 5.259 0.382 -9.897 1.00 0.00 60 ALA A N 3
ATOM 3407 C CA . ALA A 1 60 ? 5.992 1.073 -10.951 1.00 0.00 60 ALA A CA 3
ATOM 3408 C C . ALA A 1 60 ? 6.869 2.197 -10.389 1.00 0.00 60 ALA A C 3
ATOM 3409 O O . ALA A 1 60 ? 7.659 2.769 -11.129 1.00 0.00 60 ALA A O 3
ATOM 3416 N N . LYS A 1 61 ? 6.794 2.483 -9.088 1.00 0.00 61 LYS A N 3
ATOM 3417 C CA . LYS A 1 61 ? 7.595 3.472 -8.373 1.00 0.00 61 LYS A CA 3
ATOM 3418 C C . LYS A 1 61 ? 9.064 3.387 -8.770 1.00 0.00 61 LYS A C 3
ATOM 3419 O O . LYS A 1 61 ? 9.605 4.371 -9.262 1.00 0.00 61 LYS A O 3
ATOM 3438 N N . TRP A 1 62 ? 9.745 2.259 -8.546 1.00 0.00 62 TRP A N 3
ATOM 3439 C CA . TRP A 1 62 ? 11.181 2.209 -8.834 1.00 0.00 62 TRP A CA 3
ATOM 3440 C C . TRP A 1 62 ? 11.417 2.252 -10.342 1.00 0.00 62 TRP A C 3
ATOM 3441 O O . TRP A 1 62 ? 12.286 2.978 -10.807 1.00 0.00 62 TRP A O 3
ATOM 3462 N N . LYS A 1 63 ? 10.600 1.520 -11.107 1.00 0.00 63 LYS A N 3
ATOM 3463 C CA . LYS A 1 63 ? 10.611 1.480 -12.568 1.00 0.00 63 LYS A CA 3
ATOM 3464 C C . LYS A 1 63 ? 10.670 2.890 -13.148 1.00 0.00 63 LYS A C 3
ATOM 3465 O O . LYS A 1 63 ? 11.597 3.220 -13.880 1.00 0.00 63 LYS A O 3
ATOM 3484 N N . ARG A 1 64 ? 9.713 3.741 -12.785 1.00 0.00 64 ARG A N 3
ATOM 3485 C CA . ARG A 1 64 ? 9.552 5.065 -13.369 1.00 0.00 64 ARG A CA 3
ATOM 3486 C C . ARG A 1 64 ? 10.767 5.979 -13.151 1.00 0.00 64 ARG A C 3
ATOM 3487 O O . ARG A 1 64 ? 10.995 6.856 -13.980 1.00 0.00 64 ARG A O 3
ATOM 3508 N N . ILE A 1 65 ? 11.536 5.769 -12.076 1.00 0.00 65 ILE A N 3
ATOM 3509 C CA . ILE A 1 65 ? 12.736 6.534 -11.724 1.00 0.00 65 ILE A CA 3
ATOM 3510 C C . ILE A 1 65 ? 13.979 5.883 -12.365 1.00 0.00 65 ILE A C 3
ATOM 3511 O O . ILE A 1 65 ? 15.026 6.520 -12.511 1.00 0.00 65 ILE A O 3
ATOM 3527 N N . LYS A 1 66 ? 13.876 4.623 -12.796 1.00 0.00 66 LYS A N 3
ATOM 3528 C CA . LYS A 1 66 ? 14.957 3.790 -13.320 1.00 0.00 66 LYS A CA 3
ATOM 3529 C C . LYS A 1 66 ? 14.757 3.527 -14.822 1.00 0.00 66 LYS A C 3
ATOM 3530 O O . LYS A 1 66 ? 15.080 2.450 -15.341 1.00 0.00 66 LYS A O 3
ATOM 3549 N N . ALA A 1 67 ? 14.174 4.513 -15.505 1.00 0.00 67 ALA A N 3
ATOM 3550 C CA . ALA A 1 67 ? 13.955 4.580 -16.938 1.00 0.00 67 ALA A CA 3
ATOM 3551 C C . ALA A 1 67 ? 14.640 5.850 -17.447 1.00 0.00 67 ALA A C 3
ATOM 3552 O O . ALA A 1 67 ? 14.194 6.957 -17.136 1.00 0.00 67 ALA A O 3
ATOM 3559 N N . GLY A 1 68 ? 15.739 5.682 -18.179 1.00 0.00 68 GLY A N 3
ATOM 3560 C CA . GLY A 1 68 ? 16.682 6.717 -18.589 1.00 0.00 68 GLY A CA 3
ATOM 3561 C C . GLY A 1 68 ? 17.943 5.996 -19.063 1.00 0.00 68 GLY A C 3
ATOM 3562 O O . GLY A 1 68 ? 17.823 4.931 -19.681 1.00 0.00 68 GLY A O 3
ATOM 3566 N N . ASN A 1 69 ? 19.133 6.509 -18.754 1.00 0.00 69 ASN A N 3
ATOM 3567 C CA . ASN A 1 69 ? 20.370 5.725 -18.785 1.00 0.00 69 ASN A CA 3
ATOM 3568 C C . ASN A 1 69 ? 21.065 5.846 -17.427 1.00 0.00 69 ASN A C 3
ATOM 3569 O O . ASN A 1 69 ? 20.561 6.528 -16.530 1.00 0.00 69 ASN A O 3
ATOM 3580 N N . VAL A 1 70 ? 22.178 5.144 -17.266 1.00 0.00 70 VAL A N 3
ATOM 3581 C CA . VAL A 1 70 ? 23.138 5.238 -16.171 1.00 0.00 70 VAL A CA 3
ATOM 3582 C C . VAL A 1 70 ? 24.553 5.165 -16.738 1.00 0.00 70 VAL A C 3
ATOM 3583 O O . VAL A 1 70 ? 24.735 5.038 -17.955 1.00 0.00 70 VAL A O 3
ATOM 3596 N N . SER A 1 71 ? 25.552 5.268 -15.866 1.00 0.00 71 SER A N 3
ATOM 3597 C CA . SER A 1 71 ? 26.859 4.680 -16.099 1.00 0.00 71 SER A CA 3
ATOM 3598 C C . SER A 1 71 ? 26.686 3.163 -16.181 1.00 0.00 71 SER A C 3
ATOM 3599 O O . SER A 1 71 ? 25.994 2.610 -15.297 1.00 0.00 71 SER A O 3
ATOM 3607 N N . SER A 1 1 ? -2.418 8.299 13.746 1.00 0.00 1 SER A N 4
ATOM 3608 C CA . SER A 1 1 ? -2.534 9.740 13.463 1.00 0.00 1 SER A CA 4
ATOM 3609 C C . SER A 1 1 ? -2.675 9.974 11.951 1.00 0.00 1 SER A C 4
ATOM 3610 O O . SER A 1 1 ? -2.661 9.007 11.187 1.00 0.00 1 SER A O 4
ATOM 3618 N N . ALA A 1 2 ? -2.810 11.230 11.502 1.00 0.00 2 ALA A N 4
ATOM 3619 C CA . ALA A 1 2 ? -2.630 11.653 10.111 1.00 0.00 2 ALA A CA 4
ATOM 3620 C C . ALA A 1 2 ? -2.408 13.178 10.066 1.00 0.00 2 ALA A C 4
ATOM 3621 O O . ALA A 1 2 ? -3.268 13.908 9.564 1.00 0.00 2 ALA A O 4
ATOM 3628 N N . PRO A 1 3 ? -1.287 13.698 10.596 1.00 0.00 3 PRO A N 4
ATOM 3629 C CA . PRO A 1 3 ? -1.094 15.132 10.764 1.00 0.00 3 PRO A CA 4
ATOM 3630 C C . PRO A 1 3 ? -1.106 15.864 9.423 1.00 0.00 3 PRO A C 4
ATOM 3631 O O . PRO A 1 3 ? -0.516 15.401 8.445 1.00 0.00 3 PRO A O 4
ATOM 3642 N N . GLY A 1 4 ? -1.747 17.032 9.386 1.00 0.00 4 GLY A N 4
ATOM 3643 C CA . GLY A 1 4 ? -1.737 17.924 8.238 1.00 0.00 4 GLY A CA 4
ATOM 3644 C C . GLY A 1 4 ? -0.365 18.572 8.102 1.00 0.00 4 GLY A C 4
ATOM 3645 O O . GLY A 1 4 ? -0.103 19.588 8.756 1.00 0.00 4 GLY A O 4
ATOM 3649 N N . GLY A 1 5 ? 0.514 17.972 7.303 1.00 0.00 5 GLY A N 4
ATOM 3650 C CA . GLY A 1 5 ? 1.872 18.435 7.049 1.00 0.00 5 GLY A CA 4
ATOM 3651 C C . GLY A 1 5 ? 2.251 18.181 5.595 1.00 0.00 5 GLY A C 4
ATOM 3652 O O . GLY A 1 5 ? 2.619 19.113 4.882 1.00 0.00 5 GLY A O 4
ATOM 3656 N N . LYS A 1 6 ? 2.150 16.934 5.129 1.00 0.00 6 LYS A N 4
ATOM 3657 C CA . LYS A 1 6 ? 2.386 16.590 3.730 1.00 0.00 6 LYS A CA 4
ATOM 3658 C C . LYS A 1 6 ? 1.157 16.938 2.887 1.00 0.00 6 LYS A C 4
ATOM 3659 O O . LYS A 1 6 ? 0.041 16.968 3.405 1.00 0.00 6 LYS A O 4
ATOM 3678 N N . SER A 1 7 ? 1.339 17.202 1.595 1.00 0.00 7 SER A N 4
ATOM 3679 C CA . SER A 1 7 ? 0.268 17.402 0.630 1.00 0.00 7 SER A CA 4
ATOM 3680 C C . SER A 1 7 ? -0.134 16.037 0.081 1.00 0.00 7 SER A C 4
ATOM 3681 O O . SER A 1 7 ? 0.700 15.337 -0.505 1.00 0.00 7 SER A O 4
ATOM 3689 N N . ARG A 1 8 ? -1.386 15.617 0.272 1.00 0.00 8 ARG A N 4
ATOM 3690 C CA . ARG A 1 8 ? -1.918 14.434 -0.411 1.00 0.00 8 ARG A CA 4
ATOM 3691 C C . ARG A 1 8 ? -2.209 14.766 -1.881 1.00 0.00 8 ARG A C 4
ATOM 3692 O O . ARG A 1 8 ? -2.190 15.933 -2.282 1.00 0.00 8 ARG A O 4
ATOM 3713 N N . ARG A 1 9 ? -2.570 13.754 -2.677 1.00 0.00 9 ARG A N 4
ATOM 3714 C CA . ARG A 1 9 ? -3.610 13.905 -3.691 1.00 0.00 9 ARG A CA 4
ATOM 3715 C C . ARG A 1 9 ? -4.765 13.038 -3.225 1.00 0.00 9 ARG A C 4
ATOM 3716 O O . ARG A 1 9 ? -4.556 11.845 -2.969 1.00 0.00 9 ARG A O 4
ATOM 3737 N N . ARG A 1 10 ? -5.952 13.608 -3.083 1.00 0.00 10 ARG A N 4
ATOM 3738 C CA . ARG A 1 10 ? -7.168 12.882 -2.756 1.00 0.00 10 ARG A CA 4
ATOM 3739 C C . ARG A 1 10 ? -7.641 12.211 -4.030 1.00 0.00 10 ARG A C 4
ATOM 3740 O O . ARG A 1 10 ? -8.299 12.846 -4.852 1.00 0.00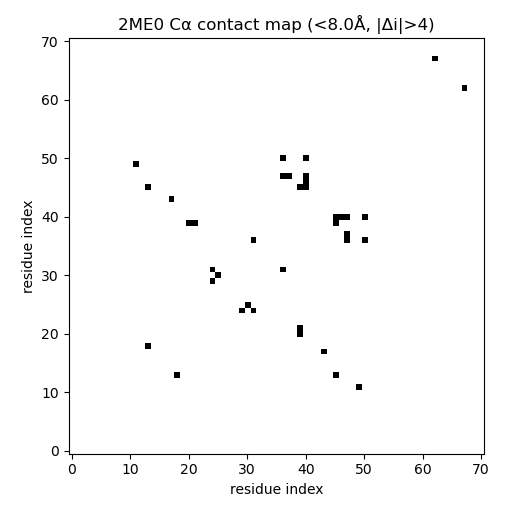 10 ARG A O 4
ATOM 3761 N N . ARG A 1 11 ? -7.203 10.974 -4.242 1.00 0.00 11 ARG A N 4
ATOM 3762 C CA . ARG A 1 11 ? -7.391 10.224 -5.481 1.00 0.00 11 ARG A CA 4
ATOM 3763 C C . ARG A 1 11 ? -7.791 8.781 -5.188 1.00 0.00 11 ARG A C 4
ATOM 3764 O O . ARG A 1 11 ? -7.881 7.992 -6.132 1.00 0.00 11 ARG A O 4
ATOM 3785 N N . THR A 1 12 ? -8.050 8.411 -3.934 1.00 0.00 12 THR A N 4
ATOM 3786 C CA . THR A 1 12 ? -8.368 7.038 -3.567 1.00 0.00 12 THR A CA 4
ATOM 3787 C C . THR A 1 12 ? -9.637 7.033 -2.717 1.00 0.00 12 THR A C 4
ATOM 3788 O O . THR A 1 12 ? -9.773 7.801 -1.758 1.00 0.00 12 THR A O 4
ATOM 3799 N N . ALA A 1 13 ? -10.586 6.176 -3.095 1.00 0.00 13 ALA A N 4
ATOM 3800 C CA . ALA A 1 13 ? -11.867 6.022 -2.430 1.00 0.00 13 ALA A CA 4
ATOM 3801 C C . ALA A 1 13 ? -11.748 4.936 -1.357 1.00 0.00 13 ALA A C 4
ATOM 3802 O O . ALA A 1 13 ? -12.474 3.942 -1.407 1.00 0.00 13 ALA A O 4
ATOM 3809 N N . PHE A 1 14 ? -10.824 5.115 -0.406 1.00 0.00 14 PHE A N 4
ATOM 3810 C CA . PHE A 1 14 ? -10.781 4.348 0.832 1.00 0.00 14 PHE A CA 4
ATOM 3811 C C . PHE A 1 14 ? -10.622 5.292 2.014 1.00 0.00 14 PHE A C 4
ATOM 3812 O O . PHE A 1 14 ? -10.109 6.411 1.871 1.00 0.00 14 PHE A O 4
ATOM 3829 N N . THR A 1 15 ? -10.971 4.789 3.189 1.00 0.00 15 THR A N 4
ATOM 3830 C CA . THR A 1 15 ? -11.056 5.536 4.431 1.00 0.00 15 THR A CA 4
ATOM 3831 C C . THR A 1 15 ? -9.904 5.148 5.355 1.00 0.00 15 THR A C 4
ATOM 3832 O O . THR A 1 15 ? -9.244 4.126 5.159 1.00 0.00 15 THR A O 4
ATOM 3843 N N . SER A 1 16 ? -9.669 5.947 6.389 1.00 0.00 16 SER A N 4
ATOM 3844 C CA . SER A 1 16 ? -8.548 5.761 7.294 1.00 0.00 16 SER A CA 4
ATOM 3845 C C . SER A 1 16 ? -8.680 4.497 8.161 1.00 0.00 16 SER A C 4
ATOM 3846 O O . SER A 1 16 ? -7.684 4.057 8.734 1.00 0.00 16 SER A O 4
ATOM 3854 N N . GLU A 1 17 ? -9.883 3.918 8.255 1.00 0.00 17 GLU A N 4
ATOM 3855 C CA . GLU A 1 17 ? -10.136 2.627 8.884 1.00 0.00 17 GLU A CA 4
ATOM 3856 C C . GLU A 1 17 ? -9.901 1.494 7.882 1.00 0.00 17 GLU A C 4
ATOM 3857 O O . GLU A 1 17 ? -9.272 0.493 8.223 1.00 0.00 17 GLU A O 4
ATOM 3869 N N . GLN A 1 18 ? -10.379 1.637 6.643 1.00 0.00 18 GLN A N 4
ATOM 3870 C CA . GLN A 1 18 ? -10.238 0.608 5.618 1.00 0.00 18 GLN A CA 4
ATOM 3871 C C . GLN A 1 18 ? -8.771 0.407 5.227 1.00 0.00 18 GLN A C 4
ATOM 3872 O O . GLN A 1 18 ? -8.385 -0.673 4.777 1.00 0.00 18 GLN A O 4
ATOM 3886 N N . LEU A 1 19 ? -7.952 1.455 5.324 1.00 0.00 19 LEU A N 4
ATOM 3887 C CA . LEU A 1 19 ? -6.529 1.408 5.003 1.00 0.00 19 LEU A CA 4
ATOM 3888 C C . LEU A 1 19 ? -5.714 0.776 6.128 1.00 0.00 19 LEU A C 4
ATOM 3889 O O . LEU A 1 19 ? -4.570 0.405 5.878 1.00 0.00 19 LEU A O 4
ATOM 3905 N N . LEU A 1 20 ? -6.259 0.671 7.343 1.00 0.00 20 LEU A N 4
ATOM 3906 C CA . LEU A 1 20 ? -5.475 0.385 8.534 1.00 0.00 20 LEU A CA 4
ATOM 3907 C C . LEU A 1 20 ? -4.904 -1.025 8.438 1.00 0.00 20 LEU A C 4
ATOM 3908 O O . LEU A 1 20 ? -3.710 -1.236 8.643 1.00 0.00 20 LEU A O 4
ATOM 3924 N N . GLU A 1 21 ? -5.770 -1.961 8.056 1.00 0.00 21 GLU A N 4
ATOM 3925 C CA . GLU A 1 21 ? -5.499 -3.377 7.880 1.00 0.00 21 GLU A CA 4
ATOM 3926 C C . GLU A 1 21 ? -4.531 -3.599 6.710 1.00 0.00 21 GLU A C 4
ATOM 3927 O O . GLU A 1 21 ? -3.581 -4.373 6.812 1.00 0.00 21 GLU A O 4
ATOM 3939 N N . LEU A 1 22 ? -4.744 -2.882 5.600 1.00 0.00 22 LEU A N 4
ATOM 3940 C CA . LEU A 1 22 ? -3.898 -2.928 4.406 1.00 0.00 22 LEU A CA 4
ATOM 3941 C C . LEU A 1 22 ? -2.469 -2.527 4.747 1.00 0.00 22 LEU A C 4
ATOM 3942 O O . LEU A 1 22 ? -1.516 -3.158 4.288 1.00 0.00 22 LEU A O 4
ATOM 3958 N N . GLU A 1 23 ? -2.333 -1.453 5.523 1.00 0.00 23 GLU A N 4
ATOM 3959 C CA . GLU A 1 23 ? -1.042 -0.922 5.942 1.00 0.00 23 GLU A CA 4
ATOM 3960 C C . GLU A 1 23 ? -0.391 -1.793 7.010 1.00 0.00 23 GLU A C 4
ATOM 3961 O O . GLU A 1 23 ? 0.839 -1.877 7.047 1.00 0.00 23 GLU A O 4
ATOM 3973 N N . LYS A 1 24 ? -1.197 -2.412 7.873 1.00 0.00 24 LYS A N 4
ATOM 3974 C CA . LYS A 1 24 ? -0.751 -3.313 8.928 1.00 0.00 24 LYS A CA 4
ATOM 3975 C C . LYS A 1 24 ? -0.123 -4.544 8.295 1.00 0.00 24 LYS A C 4
ATOM 3976 O O . LYS A 1 24 ? 1.072 -4.780 8.440 1.00 0.00 24 LYS A O 4
ATOM 3995 N N . GLU A 1 25 ? -0.903 -5.286 7.515 1.00 0.00 25 GLU A N 4
ATOM 3996 C CA . GLU A 1 25 ? -0.435 -6.440 6.769 1.00 0.00 25 GLU A CA 4
ATOM 3997 C C . GLU A 1 25 ? 0.641 -6.067 5.765 1.00 0.00 25 GLU A C 4
ATOM 3998 O O . GLU A 1 25 ? 1.314 -6.975 5.295 1.00 0.00 25 GLU A O 4
ATOM 4010 N N . PHE A 1 26 ? 0.877 -4.801 5.410 1.00 0.00 26 PHE A N 4
ATOM 4011 C CA . PHE A 1 26 ? 2.044 -4.499 4.584 1.00 0.00 26 PHE A CA 4
ATOM 4012 C C . PHE A 1 26 ? 3.362 -4.838 5.293 1.00 0.00 26 PHE A C 4
ATOM 4013 O O . PHE A 1 26 ? 4.372 -5.086 4.632 1.00 0.00 26 PHE A O 4
ATOM 4030 N N . HIS A 1 27 ? 3.345 -4.929 6.623 1.00 0.00 27 HIS A N 4
ATOM 4031 C CA . HIS A 1 27 ? 4.442 -5.446 7.421 1.00 0.00 27 HIS A CA 4
ATOM 4032 C C . HIS A 1 27 ? 4.649 -6.945 7.155 1.00 0.00 27 HIS A C 4
ATOM 4033 O O . HIS A 1 27 ? 5.790 -7.413 7.121 1.00 0.00 27 HIS A O 4
ATOM 4047 N N . CYS A 1 28 ? 3.570 -7.699 6.935 1.00 0.00 28 CYS A N 4
ATOM 4048 C CA . CYS A 1 28 ? 3.613 -9.150 6.816 1.00 0.00 28 CYS A CA 4
ATOM 4049 C C . CYS A 1 28 ? 3.982 -9.592 5.397 1.00 0.00 28 CYS A C 4
ATOM 4050 O O . CYS A 1 28 ? 4.589 -10.651 5.226 1.00 0.00 28 CYS A O 4
ATOM 4058 N N . LYS A 1 29 ? 3.580 -8.831 4.377 1.00 0.00 29 LYS A N 4
ATOM 4059 C CA . LYS A 1 29 ? 3.506 -9.266 2.978 1.00 0.00 29 LYS A CA 4
ATOM 4060 C C . LYS A 1 29 ? 3.341 -8.040 2.080 1.00 0.00 29 LYS A C 4
ATOM 4061 O O . LYS A 1 29 ? 2.786 -7.036 2.524 1.00 0.00 29 LYS A O 4
ATOM 4080 N N . LYS A 1 30 ? 3.736 -8.113 0.804 1.00 0.00 30 LYS A N 4
ATOM 4081 C CA . LYS A 1 30 ? 4.021 -6.913 0.002 1.00 0.00 30 LYS A CA 4
ATOM 4082 C C . LYS A 1 30 ? 3.150 -6.743 -1.251 1.00 0.00 30 LYS A C 4
ATOM 4083 O O . LYS A 1 30 ? 3.388 -5.853 -2.069 1.00 0.00 30 LYS A O 4
ATOM 4102 N N . TYR A 1 31 ? 2.154 -7.598 -1.436 1.00 0.00 31 TYR A N 4
ATOM 4103 C CA . TYR A 1 31 ? 1.273 -7.695 -2.602 1.00 0.00 31 TYR A CA 4
ATOM 4104 C C . TYR A 1 31 ? -0.160 -7.790 -2.071 1.00 0.00 31 TYR A C 4
ATOM 4105 O O . TYR A 1 31 ? -0.412 -7.375 -0.941 1.00 0.00 31 TYR A O 4
ATOM 4123 N N . LEU A 1 32 ? -1.141 -8.207 -2.871 1.00 0.00 32 LEU A N 4
ATOM 4124 C CA . LEU A 1 32 ? -2.442 -8.667 -2.386 1.00 0.00 32 LEU A CA 4
ATOM 4125 C C . LEU A 1 32 ? -2.966 -9.621 -3.452 1.00 0.00 32 LEU A C 4
ATOM 4126 O O . LEU A 1 32 ? -3.475 -9.171 -4.480 1.00 0.00 32 LEU A O 4
ATOM 4142 N N . SER A 1 33 ? -2.727 -10.910 -3.263 1.00 0.00 33 SER A N 4
ATOM 4143 C CA . SER A 1 33 ? -3.158 -11.980 -4.154 1.00 0.00 33 SER A CA 4
ATOM 4144 C C . SER A 1 33 ? -3.247 -13.299 -3.383 1.00 0.00 33 SER A C 4
ATOM 4145 O O . SER A 1 33 ? -2.925 -13.346 -2.198 1.00 0.00 33 SER A O 4
ATOM 4153 N N . LEU A 1 34 ? -3.655 -14.361 -4.079 1.00 0.00 34 LEU A N 4
ATOM 4154 C CA . LEU A 1 34 ? -3.925 -15.713 -3.623 1.00 0.00 34 LEU A CA 4
ATOM 4155 C C . LEU A 1 34 ? -4.993 -15.731 -2.546 1.00 0.00 34 LEU A C 4
ATOM 4156 O O . LEU A 1 34 ? -6.171 -15.805 -2.886 1.00 0.00 34 LEU A O 4
ATOM 4172 N N . THR A 1 35 ? -4.633 -15.553 -1.281 1.00 0.00 35 THR A N 4
ATOM 4173 C CA . THR A 1 35 ? -5.610 -15.504 -0.205 1.00 0.00 35 THR A CA 4
ATOM 4174 C C . THR A 1 35 ? -5.931 -14.036 0.123 1.00 0.00 35 THR A C 4
ATOM 4175 O O . THR A 1 35 ? -6.906 -13.777 0.823 1.00 0.00 35 THR A O 4
ATOM 4186 N N . GLU A 1 36 ? -5.116 -13.077 -0.337 1.00 0.00 36 GLU A N 4
ATOM 4187 C CA . GLU A 1 36 ? -5.020 -11.781 0.326 1.00 0.00 36 GLU A CA 4
ATOM 4188 C C . GLU A 1 36 ? -5.874 -10.716 -0.327 1.00 0.00 36 GLU A C 4
ATOM 4189 O O . GLU A 1 36 ? -6.406 -9.869 0.392 1.00 0.00 36 GLU A O 4
ATOM 4201 N N . ARG A 1 37 ? -6.017 -10.712 -1.662 1.00 0.00 37 ARG A N 4
ATOM 4202 C CA . ARG A 1 37 ? -6.865 -9.695 -2.279 1.00 0.00 37 ARG A CA 4
ATOM 4203 C C . ARG A 1 37 ? -8.258 -9.833 -1.697 1.00 0.00 37 ARG A C 4
ATOM 4204 O O . ARG A 1 37 ? -8.816 -8.846 -1.231 1.00 0.00 37 ARG A O 4
ATOM 4225 N N . SER A 1 38 ? -8.774 -11.054 -1.668 1.00 0.00 38 SER A N 4
ATOM 4226 C CA . SER A 1 38 ? -10.088 -11.375 -1.149 1.00 0.00 38 SER A CA 4
ATOM 4227 C C . SER A 1 38 ? -10.144 -11.349 0.386 1.00 0.00 38 SER A C 4
ATOM 4228 O O . SER A 1 38 ? -11.198 -11.656 0.940 1.00 0.00 38 SER A O 4
ATOM 4236 N N . GLN A 1 39 ? -9.064 -10.987 1.098 1.00 0.00 39 GLN A N 4
ATOM 4237 C CA . GLN A 1 39 ? -9.177 -10.635 2.507 1.00 0.00 39 GLN A CA 4
ATOM 4238 C C . GLN A 1 39 ? -9.723 -9.220 2.565 1.00 0.00 39 GLN A C 4
ATOM 4239 O O . GLN A 1 39 ? -10.935 -9.060 2.662 1.00 0.00 39 GLN A O 4
ATOM 4253 N N . ILE A 1 40 ? -8.868 -8.198 2.458 1.00 0.00 40 ILE A N 4
ATOM 4254 C CA . ILE A 1 40 ? -9.290 -6.820 2.687 1.00 0.00 40 ILE A CA 4
ATOM 4255 C C . ILE A 1 40 ? -10.411 -6.442 1.698 1.00 0.00 40 ILE A C 4
ATOM 4256 O O . ILE A 1 40 ? -11.364 -5.771 2.108 1.00 0.00 40 ILE A O 4
ATOM 4272 N N . ALA A 1 41 ? -10.352 -6.897 0.434 1.00 0.00 41 ALA A N 4
ATOM 4273 C CA . ALA A 1 41 ? -11.378 -6.560 -0.545 1.00 0.00 41 ALA A CA 4
ATOM 4274 C C . ALA A 1 41 ? -12.755 -7.077 -0.140 1.00 0.00 41 ALA A C 4
ATOM 4275 O O . ALA A 1 41 ? -13.741 -6.486 -0.587 1.00 0.00 41 ALA A O 4
ATOM 4282 N N . HIS A 1 42 ? -12.857 -8.124 0.689 1.00 0.00 42 HIS A N 4
ATOM 4283 C CA . HIS A 1 42 ? -14.139 -8.648 1.149 1.00 0.00 42 HIS A CA 4
ATOM 4284 C C . HIS A 1 42 ? -14.309 -8.425 2.658 1.00 0.00 42 HIS A C 4
ATOM 4285 O O . HIS A 1 42 ? -15.244 -8.972 3.239 1.00 0.00 42 HIS A O 4
ATOM 4299 N N . ALA A 1 43 ? -13.446 -7.633 3.303 1.00 0.00 43 ALA A N 4
ATOM 4300 C CA . ALA A 1 43 ? -13.448 -7.454 4.737 1.00 0.00 43 ALA A CA 4
ATOM 4301 C C . ALA A 1 43 ? -14.215 -6.194 5.074 1.00 0.00 43 ALA A C 4
ATOM 4302 O O . ALA A 1 43 ? -15.006 -6.227 6.017 1.00 0.00 43 ALA A O 4
ATOM 4309 N N . LEU A 1 44 ? -13.952 -5.080 4.369 1.00 0.00 44 LEU A N 4
ATOM 4310 C CA . LEU A 1 44 ? -14.456 -3.803 4.853 1.00 0.00 44 LEU A CA 4
ATOM 4311 C C . LEU A 1 44 ? -15.426 -3.173 3.862 1.00 0.00 44 LEU A C 4
ATOM 4312 O O . LEU A 1 44 ? -16.608 -3.502 3.904 1.00 0.00 44 LEU A O 4
ATOM 4328 N N . LYS A 1 45 ? -14.950 -2.372 2.903 1.00 0.00 45 LYS A N 4
ATOM 4329 C CA . LYS A 1 45 ? -15.750 -1.565 1.973 1.00 0.00 45 LYS A CA 4
ATOM 4330 C C . LYS A 1 45 ? -14.938 -1.215 0.723 1.00 0.00 45 LYS A C 4
ATOM 4331 O O . LYS A 1 45 ? -14.930 -0.068 0.254 1.00 0.00 45 LYS A O 4
ATOM 4350 N N . LEU A 1 46 ? -14.152 -2.173 0.246 1.00 0.00 46 LEU A N 4
ATOM 4351 C CA . LEU A 1 46 ? -13.273 -2.015 -0.902 1.00 0.00 46 LEU A CA 4
ATOM 4352 C C . LEU A 1 46 ? -13.868 -2.769 -2.093 1.00 0.00 46 LEU A C 4
ATOM 4353 O O . LEU A 1 46 ? -14.887 -3.449 -1.974 1.00 0.00 46 LEU A O 4
ATOM 4369 N N . SER A 1 47 ? -13.211 -2.672 -3.245 1.00 0.00 47 SER A N 4
ATOM 4370 C CA . SER A 1 47 ? -13.593 -3.325 -4.486 1.00 0.00 47 SER A CA 4
ATOM 4371 C C . SER A 1 47 ? -12.310 -3.769 -5.176 1.00 0.00 47 SER A C 4
ATOM 4372 O O . SER A 1 47 ? -11.386 -2.960 -5.271 1.00 0.00 47 SER A O 4
ATOM 4380 N N . GLU A 1 48 ? -12.233 -5.010 -5.664 1.00 0.00 48 GLU A N 4
ATOM 4381 C CA . GLU A 1 48 ? -11.007 -5.592 -6.227 1.00 0.00 48 GLU A CA 4
ATOM 4382 C C . GLU A 1 48 ? -10.381 -4.702 -7.312 1.00 0.00 48 GLU A C 4
ATOM 4383 O O . GLU A 1 48 ? -9.155 -4.610 -7.404 1.00 0.00 48 GLU A O 4
ATOM 4395 N N . VAL A 1 49 ? -11.210 -4.034 -8.123 1.00 0.00 49 VAL A N 4
ATOM 4396 C CA . VAL A 1 49 ? -10.750 -3.112 -9.156 1.00 0.00 49 VAL A CA 4
ATOM 4397 C C . VAL A 1 49 ? -10.032 -1.922 -8.516 1.00 0.00 49 VAL A C 4
ATOM 4398 O O . VAL A 1 49 ? -8.932 -1.584 -8.937 1.00 0.00 49 VAL A O 4
ATOM 4411 N N . GLN A 1 50 ? -10.621 -1.293 -7.495 1.00 0.00 50 GLN A N 4
ATOM 4412 C CA . GLN A 1 50 ? -10.034 -0.140 -6.820 1.00 0.00 50 GLN A CA 4
ATOM 4413 C C . GLN A 1 50 ? -8.696 -0.523 -6.178 1.00 0.00 50 GLN A C 4
ATOM 4414 O O . GLN A 1 50 ? -7.746 0.264 -6.201 1.00 0.00 50 GLN A O 4
ATOM 4428 N N . VAL A 1 51 ? -8.635 -1.723 -5.599 1.00 0.00 51 VAL A N 4
ATOM 4429 C CA . VAL A 1 51 ? -7.447 -2.293 -4.976 1.00 0.00 51 VAL A CA 4
ATOM 4430 C C . VAL A 1 51 ? -6.350 -2.488 -6.034 1.00 0.00 51 VAL A C 4
ATOM 4431 O O . VAL A 1 51 ? -5.170 -2.290 -5.748 1.00 0.00 51 VAL A O 4
ATOM 4444 N N . LYS A 1 52 ? -6.716 -2.795 -7.284 1.00 0.00 52 LYS A N 4
ATOM 4445 C CA . LYS A 1 52 ? -5.773 -2.971 -8.385 1.00 0.00 52 LYS A CA 4
ATOM 4446 C C . LYS A 1 52 ? -4.910 -1.715 -8.575 1.00 0.00 52 LYS A C 4
ATOM 4447 O O . LYS A 1 52 ? -3.687 -1.829 -8.678 1.00 0.00 52 LYS A O 4
ATOM 4466 N N . ILE A 1 53 ? -5.509 -0.520 -8.534 1.00 0.00 53 ILE A N 4
ATOM 4467 C CA . ILE A 1 53 ? -4.767 0.734 -8.678 1.00 0.00 53 ILE A CA 4
ATOM 4468 C C . ILE A 1 53 ? -3.964 1.028 -7.401 1.00 0.00 53 ILE A C 4
ATOM 4469 O O . ILE A 1 53 ? -2.969 1.761 -7.438 1.00 0.00 53 ILE A O 4
ATOM 4485 N N . TRP A 1 54 ? -4.345 0.467 -6.252 1.00 0.00 54 TRP A N 4
ATOM 4486 C CA . TRP A 1 54 ? -3.547 0.602 -5.043 1.00 0.00 54 TRP A CA 4
ATOM 4487 C C . TRP A 1 54 ? -2.185 -0.076 -5.233 1.00 0.00 54 TRP A C 4
ATOM 4488 O O . TRP A 1 54 ? -1.172 0.459 -4.777 1.00 0.00 54 TRP A O 4
ATOM 4509 N N . PHE A 1 55 ? -2.134 -1.180 -5.991 1.00 0.00 55 PHE A N 4
ATOM 4510 C CA . PHE A 1 55 ? -0.876 -1.818 -6.368 1.00 0.00 55 PHE A CA 4
ATOM 4511 C C . PHE A 1 55 ? -0.018 -0.847 -7.178 1.00 0.00 55 PHE A C 4
ATOM 4512 O O . PHE A 1 55 ? 1.162 -0.684 -6.870 1.00 0.00 55 PHE A O 4
ATOM 4529 N N . GLN A 1 56 ? -0.620 -0.191 -8.178 1.00 0.00 56 GLN A N 4
ATOM 4530 C CA . GLN A 1 56 ? -0.001 0.815 -9.041 1.00 0.00 56 GLN A CA 4
ATOM 4531 C C . GLN A 1 56 ? 0.692 1.887 -8.185 1.00 0.00 56 GLN A C 4
ATOM 4532 O O . GLN A 1 56 ? 1.846 2.264 -8.406 1.00 0.00 56 GLN A O 4
ATOM 4546 N N . ASN A 1 57 ? -0.002 2.352 -7.141 1.00 0.00 57 ASN A N 4
ATOM 4547 C CA . ASN A 1 57 ? 0.519 3.396 -6.259 1.00 0.00 57 ASN A CA 4
ATOM 4548 C C . ASN A 1 57 ? 1.778 2.908 -5.528 1.00 0.00 57 ASN A C 4
ATOM 4549 O O . ASN A 1 57 ? 2.733 3.674 -5.390 1.00 0.00 57 ASN A O 4
ATOM 4560 N N . ARG A 1 58 ? 1.841 1.635 -5.119 1.00 0.00 58 ARG A N 4
ATOM 4561 C CA . ARG A 1 58 ? 3.022 1.036 -4.482 1.00 0.00 58 ARG A CA 4
ATOM 4562 C C . ARG A 1 58 ? 4.124 0.660 -5.491 1.00 0.00 58 ARG A C 4
ATOM 4563 O O . ARG A 1 58 ? 4.968 -0.174 -5.168 1.00 0.00 58 ARG A O 4
ATOM 4584 N N . ARG A 1 59 ? 4.160 1.233 -6.701 1.00 0.00 59 ARG A N 4
ATOM 4585 C CA . ARG A 1 59 ? 5.289 1.065 -7.632 1.00 0.00 59 ARG A CA 4
ATOM 4586 C C . ARG A 1 59 ? 6.019 2.385 -7.868 1.00 0.00 59 ARG A C 4
ATOM 4587 O O . ARG A 1 59 ? 7.242 2.455 -7.745 1.00 0.00 59 ARG A O 4
ATOM 4608 N N . ALA A 1 60 ? 5.278 3.450 -8.180 1.00 0.00 60 ALA A N 4
ATOM 4609 C CA . ALA A 1 60 ? 5.821 4.713 -8.691 1.00 0.00 60 ALA A CA 4
ATOM 4610 C C . ALA A 1 60 ? 6.268 5.643 -7.561 1.00 0.00 60 ALA A C 4
ATOM 4611 O O . ALA A 1 60 ? 6.837 6.707 -7.812 1.00 0.00 60 ALA A O 4
ATOM 4618 N N . LYS A 1 61 ? 6.017 5.254 -6.307 1.00 0.00 61 LYS A N 4
ATOM 4619 C CA . LYS A 1 61 ? 6.417 6.000 -5.126 1.00 0.00 61 LYS A CA 4
ATOM 4620 C C . LYS A 1 61 ? 7.912 6.323 -5.174 1.00 0.00 61 LYS A C 4
ATOM 4621 O O . LYS A 1 61 ? 8.269 7.502 -5.196 1.00 0.00 61 LYS A O 4
ATOM 4640 N N . TRP A 1 62 ? 8.778 5.306 -5.185 1.00 0.00 62 TRP A N 4
ATOM 4641 C CA . TRP A 1 62 ? 10.219 5.540 -5.120 1.00 0.00 62 TRP A CA 4
ATOM 4642 C C . TRP A 1 62 ? 10.726 6.193 -6.395 1.00 0.00 62 TRP A C 4
ATOM 4643 O O . TRP A 1 62 ? 11.571 7.078 -6.318 1.00 0.00 62 TRP A O 4
ATOM 4664 N N . LYS A 1 63 ? 10.218 5.793 -7.567 1.00 0.00 63 LYS A N 4
ATOM 4665 C CA . LYS A 1 63 ? 10.701 6.310 -8.837 1.00 0.00 63 LYS A CA 4
ATOM 4666 C C . LYS A 1 63 ? 10.532 7.824 -8.934 1.00 0.00 63 LYS A C 4
ATOM 4667 O O . LYS A 1 63 ? 11.435 8.458 -9.456 1.00 0.00 63 LYS A O 4
ATOM 4686 N N . ARG A 1 64 ? 9.482 8.441 -8.380 1.00 0.00 64 ARG A N 4
ATOM 4687 C CA . ARG A 1 64 ? 9.410 9.912 -8.359 1.00 0.00 64 ARG A CA 4
ATOM 4688 C C . ARG A 1 64 ? 10.551 10.604 -7.593 1.00 0.00 64 ARG A C 4
ATOM 4689 O O . ARG A 1 64 ? 10.655 11.828 -7.657 1.00 0.00 64 ARG A O 4
ATOM 4710 N N . ILE A 1 65 ? 11.391 9.862 -6.873 1.00 0.00 65 ILE A N 4
ATOM 4711 C CA . ILE A 1 65 ? 12.612 10.341 -6.233 1.00 0.00 65 ILE A CA 4
ATOM 4712 C C . ILE A 1 65 ? 13.817 9.799 -7.021 1.00 0.00 65 ILE A C 4
ATOM 4713 O O . ILE A 1 65 ? 14.798 10.503 -7.243 1.00 0.00 65 ILE A O 4
ATOM 4729 N N . LYS A 1 66 ? 13.753 8.529 -7.432 1.00 0.00 66 LYS A N 4
ATOM 4730 C CA . LYS A 1 66 ? 14.831 7.783 -8.076 1.00 0.00 66 LYS A CA 4
ATOM 4731 C C . LYS A 1 66 ? 15.000 8.118 -9.564 1.00 0.00 66 LYS A C 4
ATOM 4732 O O . LYS A 1 66 ? 15.986 7.683 -10.157 1.00 0.00 66 LYS A O 4
ATOM 4751 N N . ALA A 1 67 ? 14.063 8.801 -10.220 1.00 0.00 67 ALA A N 4
ATOM 4752 C CA . ALA A 1 67 ? 14.003 8.939 -11.672 1.00 0.00 67 ALA A CA 4
ATOM 4753 C C . ALA A 1 67 ? 13.801 10.405 -12.038 1.00 0.00 67 ALA A C 4
ATOM 4754 O O . ALA A 1 67 ? 12.669 10.847 -12.254 1.00 0.00 67 ALA A O 4
ATOM 4761 N N . GLY A 1 68 ? 14.912 11.134 -12.117 1.00 0.00 68 GLY A N 4
ATOM 4762 C CA . GLY A 1 68 ? 14.948 12.484 -12.638 1.00 0.00 68 GLY A CA 4
ATOM 4763 C C . GLY A 1 68 ? 14.657 12.518 -14.135 1.00 0.00 68 GLY A C 4
ATOM 4764 O O . GLY A 1 68 ? 14.510 11.481 -14.800 1.00 0.00 68 GLY A O 4
ATOM 4768 N N . ASN A 1 69 ? 14.562 13.736 -14.658 1.00 0.00 69 ASN A N 4
ATOM 4769 C CA . ASN A 1 69 ? 14.342 14.052 -16.057 1.00 0.00 69 ASN A CA 4
ATOM 4770 C C . ASN A 1 69 ? 14.827 15.480 -16.310 1.00 0.00 69 ASN A C 4
ATOM 4771 O O . ASN A 1 69 ? 14.912 16.275 -15.365 1.00 0.00 69 ASN A O 4
ATOM 4782 N N . VAL A 1 70 ? 15.045 15.847 -17.574 1.00 0.00 70 VAL A N 4
ATOM 4783 C CA . VAL A 1 70 ? 15.126 17.249 -17.962 1.00 0.00 70 VAL A CA 4
ATOM 4784 C C . VAL A 1 70 ? 13.778 17.895 -17.637 1.00 0.00 70 VAL A C 4
ATOM 4785 O O . VAL A 1 70 ? 12.739 17.410 -18.098 1.00 0.00 70 VAL A O 4
ATOM 4798 N N . SER A 1 71 ? 13.811 18.922 -16.791 1.00 0.00 71 SER A N 4
ATOM 4799 C CA . SER A 1 71 ? 12.643 19.644 -16.320 1.00 0.00 71 SER A CA 4
ATOM 4800 C C . SER A 1 71 ? 11.821 20.108 -17.513 1.00 0.00 71 SER A C 4
ATOM 4801 O O . SER A 1 71 ? 12.391 20.699 -18.446 1.00 0.00 71 SER A O 4
ATOM 4809 N N . SER A 1 1 ? -8.560 5.373 15.080 1.00 0.00 1 SER A N 5
ATOM 4810 C CA . SER A 1 1 ? -7.696 5.465 13.889 1.00 0.00 1 SER A CA 5
ATOM 4811 C C . SER A 1 1 ? -7.301 6.924 13.683 1.00 0.00 1 SER A C 5
ATOM 4812 O O . SER A 1 1 ? -8.137 7.817 13.872 1.00 0.00 1 SER A O 5
ATOM 4820 N N . ALA A 1 2 ? -6.033 7.200 13.360 1.00 0.00 2 ALA A N 5
ATOM 4821 C CA . ALA A 1 2 ? -5.566 8.563 13.118 1.00 0.00 2 ALA A CA 5
ATOM 4822 C C . ALA A 1 2 ? -6.316 9.177 11.926 1.00 0.00 2 ALA A C 5
ATOM 4823 O O . ALA A 1 2 ? -6.617 8.450 10.973 1.00 0.00 2 ALA A O 5
ATOM 4830 N N . PRO A 1 3 ? -6.537 10.505 11.911 1.00 0.00 3 PRO A N 5
ATOM 4831 C CA . PRO A 1 3 ? -7.232 11.180 10.820 1.00 0.00 3 PRO A CA 5
ATOM 4832 C C . PRO A 1 3 ? -6.400 11.204 9.535 1.00 0.00 3 PRO A C 5
ATOM 4833 O O . PRO A 1 3 ? -6.957 11.401 8.456 1.00 0.00 3 PRO A O 5
ATOM 4844 N N . GLY A 1 4 ? -5.090 10.985 9.637 1.00 0.00 4 GLY A N 5
ATOM 4845 C CA . GLY A 1 4 ? -4.186 10.862 8.516 1.00 0.00 4 GLY A CA 5
ATOM 4846 C C . GLY A 1 4 ? -2.818 11.353 8.952 1.00 0.00 4 GLY A C 5
ATOM 4847 O O . GLY A 1 4 ? -1.957 10.550 9.311 1.00 0.00 4 GLY A O 5
ATOM 4851 N N . GLY A 1 5 ? -2.637 12.676 8.986 1.00 0.00 5 GLY A N 5
ATOM 4852 C CA . GLY A 1 5 ? -1.448 13.321 9.531 1.00 0.00 5 GLY A CA 5
ATOM 4853 C C . GLY A 1 5 ? -0.145 12.860 8.884 1.00 0.00 5 GLY A C 5
ATOM 4854 O O . GLY A 1 5 ? 0.862 12.722 9.585 1.00 0.00 5 GLY A O 5
ATOM 4858 N N . LYS A 1 6 ? -0.149 12.615 7.569 1.00 0.00 6 LYS A N 5
ATOM 4859 C CA . LYS A 1 6 ? 0.995 12.120 6.805 1.00 0.00 6 LYS A CA 5
ATOM 4860 C C . LYS A 1 6 ? 1.113 12.893 5.501 1.00 0.00 6 LYS A C 5
ATOM 4861 O O . LYS A 1 6 ? 0.106 13.302 4.919 1.00 0.00 6 LYS A O 5
ATOM 4880 N N . SER A 1 7 ? 2.342 13.012 5.003 1.00 0.00 7 SER A N 5
ATOM 4881 C CA . SER A 1 7 ? 2.656 13.468 3.661 1.00 0.00 7 SER A CA 5
ATOM 4882 C C . SER A 1 7 ? 2.125 12.421 2.673 1.00 0.00 7 SER A C 5
ATOM 4883 O O . SER A 1 7 ? 2.724 11.348 2.543 1.00 0.00 7 SER A O 5
ATOM 4891 N N . ARG A 1 8 ? 0.962 12.654 2.055 1.00 0.00 8 ARG A N 5
ATOM 4892 C CA . ARG A 1 8 ? 0.234 11.664 1.252 1.00 0.00 8 ARG A CA 5
ATOM 4893 C C . ARG A 1 8 ? -0.502 12.342 0.094 1.00 0.00 8 ARG A C 5
ATOM 4894 O O . ARG A 1 8 ? -0.461 13.568 -0.035 1.00 0.00 8 ARG A O 5
ATOM 4915 N N . ARG A 1 9 ? -1.170 11.574 -0.767 1.00 0.00 9 ARG A N 5
ATOM 4916 C CA . ARG A 1 9 ? -1.912 12.064 -1.933 1.00 0.00 9 ARG A CA 5
ATOM 4917 C C . ARG A 1 9 ? -3.322 11.490 -1.886 1.00 0.00 9 ARG A C 5
ATOM 4918 O O . ARG A 1 9 ? -3.490 10.279 -2.043 1.00 0.00 9 ARG A O 5
ATOM 4939 N N . ARG A 1 10 ? -4.339 12.318 -1.635 1.00 0.00 10 ARG A N 5
ATOM 4940 C CA . ARG A 1 10 ? -5.740 11.935 -1.833 1.00 0.00 10 ARG A CA 5
ATOM 4941 C C . ARG A 1 10 ? -5.987 11.784 -3.336 1.00 0.00 10 ARG A C 5
ATOM 4942 O O . ARG A 1 10 ? -6.364 12.746 -4.002 1.00 0.00 10 ARG A O 5
ATOM 4963 N N . ARG A 1 11 ? -5.752 10.591 -3.884 1.00 0.00 11 ARG A N 5
ATOM 4964 C CA . ARG A 1 11 ? -6.149 10.183 -5.239 1.00 0.00 11 ARG A CA 5
ATOM 4965 C C . ARG A 1 11 ? -6.783 8.786 -5.213 1.00 0.00 11 ARG A C 5
ATOM 4966 O O . ARG A 1 11 ? -6.796 8.091 -6.231 1.00 0.00 11 ARG A O 5
ATOM 4987 N N . THR A 1 12 ? -7.268 8.341 -4.054 1.00 0.00 12 THR A N 5
ATOM 4988 C CA . THR A 1 12 ? -7.836 7.014 -3.846 1.00 0.00 12 THR A CA 5
ATOM 4989 C C . THR A 1 12 ? -9.161 7.167 -3.095 1.00 0.00 12 THR A C 5
ATOM 4990 O O . THR A 1 12 ? -9.340 8.114 -2.319 1.00 0.00 12 THR A O 5
ATOM 5001 N N . ALA A 1 13 ? -10.085 6.233 -3.321 1.00 0.00 13 ALA A N 5
ATOM 5002 C CA . ALA A 1 13 ? -11.427 6.232 -2.764 1.00 0.00 13 ALA A CA 5
ATOM 5003 C C . ALA A 1 13 ? -11.539 5.173 -1.658 1.00 0.00 13 ALA A C 5
ATOM 5004 O O . ALA A 1 13 ? -12.391 4.281 -1.731 1.00 0.00 13 ALA A O 5
ATOM 5011 N N . PHE A 1 14 ? -10.661 5.264 -0.650 1.00 0.00 14 PHE A N 5
ATOM 5012 C CA . PHE A 1 14 ? -10.746 4.543 0.620 1.00 0.00 14 PHE A CA 5
ATOM 5013 C C . PHE A 1 14 ? -10.655 5.559 1.763 1.00 0.00 14 PHE A C 5
ATOM 5014 O O . PHE A 1 14 ? -10.393 6.747 1.538 1.00 0.00 14 PHE A O 5
ATOM 5031 N N . THR A 1 15 ? -10.816 5.098 2.998 1.00 0.00 15 THR A N 5
ATOM 5032 C CA . THR A 1 15 ? -10.908 5.929 4.197 1.00 0.00 15 THR A CA 5
ATOM 5033 C C . THR A 1 15 ? -9.657 5.723 5.063 1.00 0.00 15 THR A C 5
ATOM 5034 O O . THR A 1 15 ? -8.809 4.900 4.712 1.00 0.00 15 THR A O 5
ATOM 5045 N N . SER A 1 16 ? -9.459 6.496 6.131 1.00 0.00 16 SER A N 5
ATOM 5046 C CA . SER A 1 16 ? -8.273 6.356 6.987 1.00 0.00 16 SER A CA 5
ATOM 5047 C C . SER A 1 16 ? -8.333 5.086 7.839 1.00 0.00 16 SER A C 5
ATOM 5048 O O . SER A 1 16 ? -7.306 4.449 8.083 1.00 0.00 16 SER A O 5
ATOM 5056 N N . GLU A 1 17 ? -9.540 4.706 8.256 1.00 0.00 17 GLU A N 5
ATOM 5057 C CA . GLU A 1 17 ? -9.804 3.486 8.999 1.00 0.00 17 GLU A CA 5
ATOM 5058 C C . GLU A 1 17 ? -9.533 2.265 8.136 1.00 0.00 17 GLU A C 5
ATOM 5059 O O . GLU A 1 17 ? -8.863 1.342 8.585 1.00 0.00 17 GLU A O 5
ATOM 5071 N N . GLN A 1 18 ? -10.039 2.251 6.900 1.00 0.00 18 GLN A N 5
ATOM 5072 C CA . GLN A 1 18 ? -9.869 1.110 6.007 1.00 0.00 18 GLN A CA 5
ATOM 5073 C C . GLN A 1 18 ? -8.375 0.823 5.780 1.00 0.00 18 GLN A C 5
ATOM 5074 O O . GLN A 1 18 ? -7.951 -0.332 5.716 1.00 0.00 18 GLN A O 5
ATOM 5088 N N . LEU A 1 19 ? -7.552 1.870 5.775 1.00 0.00 19 LEU A N 5
ATOM 5089 C CA . LEU A 1 19 ? -6.092 1.835 5.730 1.00 0.00 19 LEU A CA 5
ATOM 5090 C C . LEU A 1 19 ? -5.457 1.335 7.044 1.00 0.00 19 LEU A C 5
ATOM 5091 O O . LEU A 1 19 ? -4.293 1.638 7.301 1.00 0.00 19 LEU A O 5
ATOM 5107 N N . LEU A 1 20 ? -6.180 0.626 7.914 1.00 0.00 20 LEU A N 5
ATOM 5108 C CA . LEU A 1 20 ? -5.595 -0.192 8.969 1.00 0.00 20 LEU A CA 5
ATOM 5109 C C . LEU A 1 20 ? -5.167 -1.526 8.375 1.00 0.00 20 LEU A C 5
ATOM 5110 O O . LEU A 1 20 ? -3.981 -1.843 8.368 1.00 0.00 20 LEU A O 5
ATOM 5126 N N . GLU A 1 21 ? -6.120 -2.291 7.842 1.00 0.00 21 GLU A N 5
ATOM 5127 C CA . GLU A 1 21 ? -5.882 -3.668 7.408 1.00 0.00 21 GLU A CA 5
ATOM 5128 C C . GLU A 1 21 ? -4.961 -3.655 6.186 1.00 0.00 21 GLU A C 5
ATOM 5129 O O . GLU A 1 21 ? -4.052 -4.466 6.043 1.00 0.00 21 GLU A O 5
ATOM 5141 N N . LEU A 1 22 ? -5.167 -2.664 5.318 1.00 0.00 22 LEU A N 5
ATOM 5142 C CA . LEU A 1 22 ? -4.409 -2.459 4.091 1.00 0.00 22 LEU A CA 5
ATOM 5143 C C . LEU A 1 22 ? -2.944 -2.112 4.385 1.00 0.00 22 LEU A C 5
ATOM 5144 O O . LEU A 1 22 ? -2.069 -2.330 3.552 1.00 0.00 22 LEU A O 5
ATOM 5160 N N . GLU A 1 23 ? -2.679 -1.550 5.566 1.00 0.00 23 GLU A N 5
ATOM 5161 C CA . GLU A 1 23 ? -1.330 -1.272 6.056 1.00 0.00 23 GLU A CA 5
ATOM 5162 C C . GLU A 1 23 ? -0.761 -2.449 6.845 1.00 0.00 23 GLU A C 5
ATOM 5163 O O . GLU A 1 23 ? 0.460 -2.637 6.852 1.00 0.00 23 GLU A O 5
ATOM 5175 N N . LYS A 1 24 ? -1.613 -3.228 7.513 1.00 0.00 24 LYS A N 5
ATOM 5176 C CA . LYS A 1 24 ? -1.215 -4.422 8.245 1.00 0.00 24 LYS A CA 5
ATOM 5177 C C . LYS A 1 24 ? -0.634 -5.421 7.245 1.00 0.00 24 LYS A C 5
ATOM 5178 O O . LYS A 1 24 ? 0.522 -5.838 7.365 1.00 0.00 24 LYS A O 5
ATOM 5197 N N . GLU A 1 25 ? -1.398 -5.717 6.194 1.00 0.00 25 GLU A N 5
ATOM 5198 C CA . GLU A 1 25 ? -1.061 -6.675 5.152 1.00 0.00 25 GLU A CA 5
ATOM 5199 C C . GLU A 1 25 ? 0.115 -6.227 4.272 1.00 0.00 25 GLU A C 5
ATOM 5200 O O . GLU A 1 25 ? 0.497 -6.954 3.355 1.00 0.00 25 GLU A O 5
ATOM 5212 N N . PHE A 1 26 ? 0.715 -5.060 4.526 1.00 0.00 26 PHE A N 5
ATOM 5213 C CA . PHE A 1 26 ? 1.921 -4.573 3.859 1.00 0.00 26 PHE A CA 5
ATOM 5214 C C . PHE A 1 26 ? 3.122 -4.469 4.811 1.00 0.00 26 PHE A C 5
ATOM 5215 O O . PHE A 1 26 ? 4.221 -4.139 4.352 1.00 0.00 26 PHE A O 5
ATOM 5232 N N . HIS A 1 27 ? 2.942 -4.766 6.102 1.00 0.00 27 HIS A N 5
ATOM 5233 C CA . HIS A 1 27 ? 4.021 -4.833 7.079 1.00 0.00 27 HIS A CA 5
ATOM 5234 C C . HIS A 1 27 ? 4.449 -6.284 7.276 1.00 0.00 27 HIS A C 5
ATOM 5235 O O . HIS A 1 27 ? 5.643 -6.583 7.203 1.00 0.00 27 HIS A O 5
ATOM 5249 N N . CYS A 1 28 ? 3.502 -7.201 7.510 1.00 0.00 28 CYS A N 5
ATOM 5250 C CA . CYS A 1 28 ? 3.830 -8.579 7.858 1.00 0.00 28 CYS A CA 5
ATOM 5251 C C . CYS A 1 28 ? 4.394 -9.315 6.637 1.00 0.00 28 CYS A C 5
ATOM 5252 O O . CYS A 1 28 ? 5.132 -10.293 6.760 1.00 0.00 28 CYS A O 5
ATOM 5260 N N . LYS A 1 29 ? 4.102 -8.809 5.440 1.00 0.00 29 LYS A N 5
ATOM 5261 C CA . LYS A 1 29 ? 4.532 -9.328 4.153 1.00 0.00 29 LYS A CA 5
ATOM 5262 C C . LYS A 1 29 ? 4.570 -8.188 3.156 1.00 0.00 29 LYS A C 5
ATOM 5263 O O . LYS A 1 29 ? 3.937 -7.157 3.383 1.00 0.00 29 LYS A O 5
ATOM 5282 N N . LYS A 1 30 ? 5.258 -8.375 2.030 1.00 0.00 30 LYS A N 5
ATOM 5283 C CA . LYS A 1 30 ? 5.435 -7.332 1.018 1.00 0.00 30 LYS A CA 5
ATOM 5284 C C . LYS A 1 30 ? 4.823 -7.735 -0.329 1.00 0.00 30 LYS A C 5
ATOM 5285 O O . LYS A 1 30 ? 5.134 -7.134 -1.354 1.00 0.00 30 LYS A O 5
ATOM 5304 N N . TYR A 1 31 ? 3.995 -8.774 -0.374 1.00 0.00 31 TYR A N 5
ATOM 5305 C CA . TYR A 1 31 ? 3.497 -9.333 -1.615 1.00 0.00 31 TYR A CA 5
ATOM 5306 C C . TYR A 1 31 ? 2.151 -9.996 -1.328 1.00 0.00 31 TYR A C 5
ATOM 5307 O O . TYR A 1 31 ? 2.074 -10.943 -0.549 1.00 0.00 31 TYR A O 5
ATOM 5325 N N . LEU A 1 32 ? 1.057 -9.448 -1.861 1.00 0.00 32 LEU A N 5
ATOM 5326 C CA . LEU A 1 32 ? -0.270 -10.031 -1.703 1.00 0.00 32 LEU A CA 5
ATOM 5327 C C . LEU A 1 32 ? -0.419 -11.178 -2.700 1.00 0.00 32 LEU A C 5
ATOM 5328 O O . LEU A 1 32 ? -0.594 -10.939 -3.900 1.00 0.00 32 LEU A O 5
ATOM 5344 N N . SER A 1 33 ? -0.321 -12.414 -2.217 1.00 0.00 33 SER A N 5
ATOM 5345 C CA . SER A 1 33 ? -0.603 -13.605 -2.997 1.00 0.00 33 SER A CA 5
ATOM 5346 C C . SER A 1 33 ? -2.122 -13.784 -3.122 1.00 0.00 33 SER A C 5
ATOM 5347 O O . SER A 1 33 ? -2.734 -14.390 -2.248 1.00 0.00 33 SER A O 5
ATOM 5355 N N . LEU A 1 34 ? -2.734 -13.245 -4.180 1.00 0.00 34 LEU A N 5
ATOM 5356 C CA . LEU A 1 34 ? -4.117 -13.415 -4.649 1.00 0.00 34 LEU A CA 5
ATOM 5357 C C . LEU A 1 34 ? -5.209 -13.347 -3.567 1.00 0.00 34 LEU A C 5
ATOM 5358 O O . LEU A 1 34 ? -5.882 -12.320 -3.466 1.00 0.00 34 LEU A O 5
ATOM 5374 N N . THR A 1 35 ? -5.407 -14.395 -2.756 1.00 0.00 35 THR A N 5
ATOM 5375 C CA . THR A 1 35 ? -6.330 -14.385 -1.626 1.00 0.00 35 THR A CA 5
ATOM 5376 C C . THR A 1 35 ? -6.087 -13.156 -0.741 1.00 0.00 35 THR A C 5
ATOM 5377 O O . THR A 1 35 ? -7.036 -12.501 -0.329 1.00 0.00 35 THR A O 5
ATOM 5388 N N . GLU A 1 36 ? -4.829 -12.761 -0.525 1.00 0.00 36 GLU A N 5
ATOM 5389 C CA . GLU A 1 36 ? -4.463 -11.666 0.365 1.00 0.00 36 GLU A CA 5
ATOM 5390 C C . GLU A 1 36 ? -5.003 -10.350 -0.219 1.00 0.00 36 GLU A C 5
ATOM 5391 O O . GLU A 1 36 ? -5.277 -9.382 0.493 1.00 0.00 36 GLU A O 5
ATOM 5403 N N . ARG A 1 37 ? -5.181 -10.297 -1.547 1.00 0.00 37 ARG A N 5
ATOM 5404 C CA . ARG A 1 37 ? -5.837 -9.187 -2.203 1.00 0.00 37 ARG A CA 5
ATOM 5405 C C . ARG A 1 37 ? -7.330 -9.237 -1.913 1.00 0.00 37 ARG A C 5
ATOM 5406 O O . ARG A 1 37 ? -7.867 -8.243 -1.424 1.00 0.00 37 ARG A O 5
ATOM 5427 N N . SER A 1 38 ? -8.004 -10.337 -2.237 1.00 0.00 38 SER A N 5
ATOM 5428 C CA . SER A 1 38 ? -9.448 -10.450 -2.078 1.00 0.00 38 SER A CA 5
ATOM 5429 C C . SER A 1 38 ? -9.923 -10.322 -0.625 1.00 0.00 38 SER A C 5
ATOM 5430 O O . SER A 1 38 ? -11.098 -10.029 -0.418 1.00 0.00 38 SER A O 5
ATOM 5438 N N . GLN A 1 39 ? -9.039 -10.500 0.359 1.00 0.00 39 GLN A N 5
ATOM 5439 C CA . GLN A 1 39 ? -9.352 -10.587 1.774 1.00 0.00 39 GLN A CA 5
ATOM 5440 C C . GLN A 1 39 ? -9.910 -9.259 2.248 1.00 0.00 39 GLN A C 5
ATOM 5441 O O . GLN A 1 39 ? -11.093 -9.127 2.550 1.00 0.00 39 GLN A O 5
ATOM 5455 N N . ILE A 1 40 ? -9.059 -8.237 2.276 1.00 0.00 40 ILE A N 5
ATOM 5456 C CA . ILE A 1 40 ? -9.463 -6.911 2.700 1.00 0.00 40 ILE A CA 5
ATOM 5457 C C . ILE A 1 40 ? -10.570 -6.389 1.753 1.00 0.00 40 ILE A C 5
ATOM 5458 O O . ILE A 1 40 ? -11.480 -5.682 2.203 1.00 0.00 40 ILE A O 5
ATOM 5474 N N . ALA A 1 41 ? -10.548 -6.803 0.476 1.00 0.00 41 ALA A N 5
ATOM 5475 C CA . ALA A 1 41 ? -11.548 -6.473 -0.529 1.00 0.00 41 ALA A CA 5
ATOM 5476 C C . ALA A 1 41 ? -12.938 -7.078 -0.268 1.00 0.00 41 ALA A C 5
ATOM 5477 O O . ALA A 1 41 ? -13.842 -6.783 -1.053 1.00 0.00 41 ALA A O 5
ATOM 5484 N N . HIS A 1 42 ? -13.152 -7.868 0.789 1.00 0.00 42 HIS A N 5
ATOM 5485 C CA . HIS A 1 42 ? -14.491 -8.184 1.289 1.00 0.00 42 HIS A CA 5
ATOM 5486 C C . HIS A 1 42 ? -14.625 -7.952 2.797 1.00 0.00 42 HIS A C 5
ATOM 5487 O O . HIS A 1 42 ? -15.743 -7.971 3.316 1.00 0.00 42 HIS A O 5
ATOM 5501 N N . ALA A 1 43 ? -13.527 -7.712 3.517 1.00 0.00 43 ALA A N 5
ATOM 5502 C CA . ALA A 1 43 ? -13.540 -7.642 4.960 1.00 0.00 43 ALA A CA 5
ATOM 5503 C C . ALA A 1 43 ? -14.060 -6.280 5.363 1.00 0.00 43 ALA A C 5
ATOM 5504 O O . ALA A 1 43 ? -14.664 -6.175 6.431 1.00 0.00 43 ALA A O 5
ATOM 5511 N N . LEU A 1 44 ? -13.798 -5.239 4.547 1.00 0.00 44 LEU A N 5
ATOM 5512 C CA . LEU A 1 44 ? -14.043 -3.889 5.006 1.00 0.00 44 LEU A CA 5
ATOM 5513 C C . LEU A 1 44 ? -15.233 -3.230 4.316 1.00 0.00 44 LEU A C 5
ATOM 5514 O O . LEU A 1 44 ? -16.340 -3.369 4.824 1.00 0.00 44 LEU A O 5
ATOM 5530 N N . LYS A 1 45 ? -14.991 -2.573 3.171 1.00 0.00 45 LYS A N 5
ATOM 5531 C CA . LYS A 1 45 ? -15.799 -1.682 2.322 1.00 0.00 45 LYS A CA 5
ATOM 5532 C C . LYS A 1 45 ? -14.967 -1.333 1.071 1.00 0.00 45 LYS A C 5
ATOM 5533 O O . LYS A 1 45 ? -14.807 -0.158 0.710 1.00 0.00 45 LYS A O 5
ATOM 5552 N N . LEU A 1 46 ? -14.257 -2.305 0.496 1.00 0.00 46 LEU A N 5
ATOM 5553 C CA . LEU A 1 46 ? -13.417 -2.105 -0.684 1.00 0.00 46 LEU A CA 5
ATOM 5554 C C . LEU A 1 46 ? -13.926 -2.991 -1.813 1.00 0.00 46 LEU A C 5
ATOM 5555 O O . LEU A 1 46 ? -14.707 -3.912 -1.584 1.00 0.00 46 LEU A O 5
ATOM 5571 N N . SER A 1 47 ? -13.447 -2.738 -3.030 1.00 0.00 47 SER A N 5
ATOM 5572 C CA . SER A 1 47 ? -13.734 -3.535 -4.207 1.00 0.00 47 SER A CA 5
ATOM 5573 C C . SER A 1 47 ? -12.414 -3.785 -4.924 1.00 0.00 47 SER A C 5
ATOM 5574 O O . SER A 1 47 ? -11.576 -2.880 -5.004 1.00 0.00 47 SER A O 5
ATOM 5582 N N . GLU A 1 48 ? -12.230 -4.999 -5.447 1.00 0.00 48 GLU A N 5
ATOM 5583 C CA . GLU A 1 48 ? -10.996 -5.446 -6.085 1.00 0.00 48 GLU A CA 5
ATOM 5584 C C . GLU A 1 48 ? -10.566 -4.492 -7.209 1.00 0.00 48 GLU A C 5
ATOM 5585 O O . GLU A 1 48 ? -9.383 -4.153 -7.304 1.00 0.00 48 GLU A O 5
ATOM 5597 N N . VAL A 1 49 ? -11.524 -3.998 -8.002 1.00 0.00 49 VAL A N 5
ATOM 5598 C CA . VAL A 1 49 ? -11.296 -3.037 -9.081 1.00 0.00 49 VAL A CA 5
ATOM 5599 C C . VAL A 1 49 ? -10.576 -1.784 -8.584 1.00 0.00 49 VAL A C 5
ATOM 5600 O O . VAL A 1 49 ? -9.707 -1.276 -9.283 1.00 0.00 49 VAL A O 5
ATOM 5613 N N . GLN A 1 50 ? -10.917 -1.284 -7.395 1.00 0.00 50 GLN A N 5
ATOM 5614 C CA . GLN A 1 50 ? -10.259 -0.123 -6.825 1.00 0.00 50 GLN A CA 5
ATOM 5615 C C . GLN A 1 50 ? -8.909 -0.528 -6.225 1.00 0.00 50 GLN A C 5
ATOM 5616 O O . GLN A 1 50 ? -7.935 0.218 -6.321 1.00 0.00 50 GLN A O 5
ATOM 5630 N N . VAL A 1 51 ? -8.841 -1.701 -5.594 1.00 0.00 51 VAL A N 5
ATOM 5631 C CA . VAL A 1 51 ? -7.640 -2.199 -4.933 1.00 0.00 51 VAL A CA 5
ATOM 5632 C C . VAL A 1 51 ? -6.492 -2.352 -5.935 1.00 0.00 51 VAL A C 5
ATOM 5633 O O . VAL A 1 51 ? -5.366 -1.971 -5.616 1.00 0.00 51 VAL A O 5
ATOM 5646 N N . LYS A 1 52 ? -6.743 -2.814 -7.169 1.00 0.00 52 LYS A N 5
ATOM 5647 C CA . LYS A 1 52 ? -5.673 -3.037 -8.135 1.00 0.00 52 LYS A CA 5
ATOM 5648 C C . LYS A 1 52 ? -4.881 -1.756 -8.435 1.00 0.00 52 LYS A C 5
ATOM 5649 O O . LYS A 1 52 ? -3.699 -1.819 -8.770 1.00 0.00 52 LYS A O 5
ATOM 5668 N N . ILE A 1 53 ? -5.511 -0.590 -8.279 1.00 0.00 53 ILE A N 5
ATOM 5669 C CA . ILE A 1 53 ? -4.908 0.709 -8.537 1.00 0.00 53 ILE A CA 5
ATOM 5670 C C . ILE A 1 53 ? -4.129 1.191 -7.300 1.00 0.00 53 ILE A C 5
ATOM 5671 O O . ILE A 1 53 ? -3.204 2.001 -7.416 1.00 0.00 53 ILE A O 5
ATOM 5687 N N . TRP A 1 54 ? -4.435 0.678 -6.105 1.00 0.00 54 TRP A N 5
ATOM 5688 C CA . TRP A 1 54 ? -3.655 0.952 -4.905 1.00 0.00 54 TRP A CA 5
ATOM 5689 C C . TRP A 1 54 ? -2.216 0.487 -5.123 1.00 0.00 54 TRP A C 5
ATOM 5690 O O . TRP A 1 54 ? -1.274 1.201 -4.772 1.00 0.00 54 TRP A O 5
ATOM 5711 N N . PHE A 1 55 ? -2.040 -0.667 -5.777 1.00 0.00 55 PHE A N 5
ATOM 5712 C CA . PHE A 1 55 ? -0.715 -1.179 -6.105 1.00 0.00 55 PHE A CA 5
ATOM 5713 C C . PHE A 1 55 ? -0.015 -0.270 -7.116 1.00 0.00 55 PHE A C 5
ATOM 5714 O O . PHE A 1 55 ? 1.189 -0.047 -7.000 1.00 0.00 55 PHE A O 5
ATOM 5731 N N . GLN A 1 56 ? -0.768 0.280 -8.078 1.00 0.00 56 GLN A N 5
ATOM 5732 C CA . GLN A 1 56 ? -0.266 1.219 -9.079 1.00 0.00 56 GLN A CA 5
ATOM 5733 C C . GLN A 1 56 ? 0.458 2.387 -8.395 1.00 0.00 56 GLN A C 5
ATOM 5734 O O . GLN A 1 56 ? 1.525 2.820 -8.833 1.00 0.00 56 GLN A O 5
ATOM 5748 N N . ASN A 1 57 ? -0.107 2.868 -7.284 1.00 0.00 57 ASN A N 5
ATOM 5749 C CA . ASN A 1 57 ? 0.475 3.923 -6.464 1.00 0.00 57 ASN A CA 5
ATOM 5750 C C . ASN A 1 57 ? 1.655 3.385 -5.655 1.00 0.00 57 ASN A C 5
ATOM 5751 O O . ASN A 1 57 ? 2.752 3.948 -5.685 1.00 0.00 57 ASN A O 5
ATOM 5762 N N . ARG A 1 58 ? 1.460 2.293 -4.906 1.00 0.00 58 ARG A N 5
ATOM 5763 C CA . ARG A 1 58 ? 2.455 1.761 -3.964 1.00 0.00 58 ARG A CA 5
ATOM 5764 C C . ARG A 1 58 ? 3.681 1.137 -4.654 1.00 0.00 58 ARG A C 5
ATOM 5765 O O . ARG A 1 58 ? 4.538 0.575 -3.971 1.00 0.00 58 ARG A O 5
ATOM 5786 N N . ARG A 1 59 ? 3.805 1.244 -5.983 1.00 0.00 59 ARG A N 5
ATOM 5787 C CA . ARG A 1 59 ? 4.974 0.812 -6.761 1.00 0.00 59 ARG A CA 5
ATOM 5788 C C . ARG A 1 59 ? 5.871 1.991 -7.176 1.00 0.00 59 ARG A C 5
ATOM 5789 O O . ARG A 1 59 ? 6.888 1.780 -7.835 1.00 0.00 59 ARG A O 5
ATOM 5810 N N . ALA A 1 60 ? 5.529 3.230 -6.808 1.00 0.00 60 ALA A N 5
ATOM 5811 C CA . ALA A 1 60 ? 6.142 4.425 -7.390 1.00 0.00 60 ALA A CA 5
ATOM 5812 C C . ALA A 1 60 ? 7.270 5.003 -6.530 1.00 0.00 60 ALA A C 5
ATOM 5813 O O . ALA A 1 60 ? 8.008 5.871 -6.998 1.00 0.00 60 ALA A O 5
ATOM 5820 N N . LYS A 1 61 ? 7.437 4.532 -5.290 1.00 0.00 61 LYS A N 5
ATOM 5821 C CA . LYS A 1 61 ? 8.410 5.074 -4.345 1.00 0.00 61 LYS A CA 5
ATOM 5822 C C . LYS A 1 61 ? 9.815 5.127 -4.935 1.00 0.00 61 LYS A C 5
ATOM 5823 O O . LYS A 1 61 ? 10.473 6.149 -4.798 1.00 0.00 61 LYS A O 5
ATOM 5842 N N . TRP A 1 62 ? 10.303 4.053 -5.547 1.00 0.00 62 TRP A N 5
ATOM 5843 C CA . TRP A 1 62 ? 11.667 4.067 -6.065 1.00 0.00 62 TRP A CA 5
ATOM 5844 C C . TRP A 1 62 ? 11.748 4.969 -7.294 1.00 0.00 62 TRP A C 5
ATOM 5845 O O . TRP A 1 62 ? 12.691 5.744 -7.414 1.00 0.00 62 TRP A O 5
ATOM 5866 N N . LYS A 1 63 ? 10.729 4.936 -8.166 1.00 0.00 63 LYS A N 5
ATOM 5867 C CA . LYS A 1 63 ? 10.660 5.759 -9.368 1.00 0.00 63 LYS A CA 5
ATOM 5868 C C . LYS A 1 63 ? 10.771 7.240 -9.037 1.00 0.00 63 LYS A C 5
ATOM 5869 O O . LYS A 1 63 ? 11.533 7.932 -9.694 1.00 0.00 63 LYS A O 5
ATOM 5888 N N . ARG A 1 64 ? 10.016 7.734 -8.052 1.00 0.00 64 ARG A N 5
ATOM 5889 C CA . ARG A 1 64 ? 10.013 9.157 -7.721 1.00 0.00 64 ARG A CA 5
ATOM 5890 C C . ARG A 1 64 ? 11.368 9.674 -7.209 1.00 0.00 64 ARG A C 5
ATOM 5891 O O . ARG A 1 64 ? 11.610 10.873 -7.292 1.00 0.00 64 ARG A O 5
ATOM 5912 N N . ILE A 1 65 ? 12.227 8.806 -6.663 1.00 0.00 65 ILE A N 5
ATOM 5913 C CA . ILE A 1 65 ? 13.549 9.182 -6.160 1.00 0.00 65 ILE A CA 5
ATOM 5914 C C . ILE A 1 65 ? 14.528 9.019 -7.320 1.00 0.00 65 ILE A C 5
ATOM 5915 O O . ILE A 1 65 ? 15.222 9.958 -7.695 1.00 0.00 65 ILE A O 5
ATOM 5931 N N . LYS A 1 66 ? 14.531 7.843 -7.950 1.00 0.00 66 LYS A N 5
ATOM 5932 C CA . LYS A 1 66 ? 15.262 7.512 -9.167 1.00 0.00 66 LYS A CA 5
ATOM 5933 C C . LYS A 1 66 ? 14.548 8.146 -10.378 1.00 0.00 66 LYS A C 5
ATOM 5934 O O . LYS A 1 66 ? 14.322 7.480 -11.389 1.00 0.00 66 LYS A O 5
ATOM 5953 N N . ALA A 1 67 ? 14.104 9.395 -10.260 1.00 0.00 67 ALA A N 5
ATOM 5954 C CA . ALA A 1 67 ? 13.343 10.132 -11.252 1.00 0.00 67 ALA A CA 5
ATOM 5955 C C . ALA A 1 67 ? 14.346 10.886 -12.112 1.00 0.00 67 ALA A C 5
ATOM 5956 O O . ALA A 1 67 ? 15.068 11.738 -11.595 1.00 0.00 67 ALA A O 5
ATOM 5963 N N . GLY A 1 68 ? 14.425 10.547 -13.397 1.00 0.00 68 GLY A N 5
ATOM 5964 C CA . GLY A 1 68 ? 15.348 11.175 -14.326 1.00 0.00 68 GLY A CA 5
ATOM 5965 C C . GLY A 1 68 ? 14.978 10.843 -15.764 1.00 0.00 68 GLY A C 5
ATOM 5966 O O . GLY A 1 68 ? 15.748 10.183 -16.465 1.00 0.00 68 GLY A O 5
ATOM 5970 N N . ASN A 1 69 ? 13.805 11.283 -16.219 1.00 0.00 69 ASN A N 5
ATOM 5971 C CA . ASN A 1 69 ? 13.469 11.322 -17.644 1.00 0.00 69 ASN A CA 5
ATOM 5972 C C . ASN A 1 69 ? 14.246 12.448 -18.334 1.00 0.00 69 ASN A C 5
ATOM 5973 O O . ASN A 1 69 ? 15.007 13.181 -17.700 1.00 0.00 69 ASN A O 5
ATOM 5984 N N . VAL A 1 70 ? 14.055 12.570 -19.639 1.00 0.00 70 VAL A N 5
ATOM 5985 C CA . VAL A 1 70 ? 14.152 13.805 -20.405 1.00 0.00 70 VAL A CA 5
ATOM 5986 C C . VAL A 1 70 ? 13.058 13.682 -21.483 1.00 0.00 70 VAL A C 5
ATOM 5987 O O . VAL A 1 70 ? 12.434 12.616 -21.602 1.00 0.00 70 VAL A O 5
ATOM 6000 N N . SER A 1 71 ? 12.764 14.737 -22.233 1.00 0.00 71 SER A N 5
ATOM 6001 C CA . SER A 1 71 ? 11.722 14.776 -23.243 1.00 0.00 71 SER A CA 5
ATOM 6002 C C . SER A 1 71 ? 12.093 15.870 -24.234 1.00 0.00 71 SER A C 5
ATOM 6003 O O . SER A 1 71 ? 11.308 16.034 -25.194 1.00 0.00 71 SER A O 5
ATOM 6011 N N . SER A 1 1 ? -25.805 -9.401 -13.025 1.00 0.00 1 SER A N 6
ATOM 6012 C CA . SER A 1 1 ? -25.793 -7.987 -13.404 1.00 0.00 1 SER A CA 6
ATOM 6013 C C . SER A 1 1 ? -24.370 -7.458 -13.359 1.00 0.00 1 SER A C 6
ATOM 6014 O O . SER A 1 1 ? -23.941 -6.939 -12.333 1.00 0.00 1 SER A O 6
ATOM 6022 N N . ALA A 1 2 ? -23.638 -7.564 -14.471 1.00 0.00 2 ALA A N 6
ATOM 6023 C CA . ALA A 1 2 ? -22.312 -6.986 -14.620 1.00 0.00 2 ALA A CA 6
ATOM 6024 C C . ALA A 1 2 ? -22.345 -6.051 -15.834 1.00 0.00 2 ALA A C 6
ATOM 6025 O O . ALA A 1 2 ? -22.047 -6.504 -16.945 1.00 0.00 2 ALA A O 6
ATOM 6032 N N . PRO A 1 3 ? -22.766 -4.782 -15.682 1.00 0.00 3 PRO A N 6
ATOM 6033 C CA . PRO A 1 3 ? -22.550 -3.774 -16.711 1.00 0.00 3 PRO A CA 6
ATOM 6034 C C . PRO A 1 3 ? -21.046 -3.558 -16.923 1.00 0.00 3 PRO A C 6
ATOM 6035 O O . PRO A 1 3 ? -20.221 -3.904 -16.068 1.00 0.00 3 PRO A O 6
ATOM 6046 N N . GLY A 1 4 ? -20.701 -3.003 -18.079 1.00 0.00 4 GLY A N 6
ATOM 6047 C CA . GLY A 1 4 ? -19.335 -2.860 -18.547 1.00 0.00 4 GLY A CA 6
ATOM 6048 C C . GLY A 1 4 ? -18.801 -1.470 -18.240 1.00 0.00 4 GLY A C 6
ATOM 6049 O O . GLY A 1 4 ? -19.360 -0.735 -17.418 1.00 0.00 4 GLY A O 6
ATOM 6053 N N . GLY A 1 5 ? -17.709 -1.112 -18.910 1.00 0.00 5 GLY A N 6
ATOM 6054 C CA . GLY A 1 5 ? -17.043 0.163 -18.734 1.00 0.00 5 GLY A CA 6
ATOM 6055 C C . GLY A 1 5 ? -16.351 0.175 -17.383 1.00 0.00 5 GLY A C 6
ATOM 6056 O O . GLY A 1 5 ? -16.829 0.803 -16.434 1.00 0.00 5 GLY A O 6
ATOM 6060 N N . LYS A 1 6 ? -15.223 -0.531 -17.278 1.00 0.00 6 LYS A N 6
ATOM 6061 C CA . LYS A 1 6 ? -14.347 -0.488 -16.112 1.00 0.00 6 LYS A CA 6
ATOM 6062 C C . LYS A 1 6 ? -12.928 -0.285 -16.621 1.00 0.00 6 LYS A C 6
ATOM 6063 O O . LYS A 1 6 ? -12.491 -1.048 -17.485 1.00 0.00 6 LYS A O 6
ATOM 6082 N N . SER A 1 7 ? -12.224 0.728 -16.124 1.00 0.00 7 SER A N 6
ATOM 6083 C CA . SER A 1 7 ? -10.899 1.101 -16.598 1.00 0.00 7 SER A CA 6
ATOM 6084 C C . SER A 1 7 ? -10.037 1.537 -15.413 1.00 0.00 7 SER A C 6
ATOM 6085 O O . SER A 1 7 ? -10.496 2.299 -14.556 1.00 0.00 7 SER A O 6
ATOM 6093 N N . ARG A 1 8 ? -8.787 1.079 -15.371 1.00 0.00 8 ARG A N 6
ATOM 6094 C CA . ARG A 1 8 ? -7.784 1.435 -14.371 1.00 0.00 8 ARG A CA 6
ATOM 6095 C C . ARG A 1 8 ? -7.440 2.919 -14.514 1.00 0.00 8 ARG A C 6
ATOM 6096 O O . ARG A 1 8 ? -7.116 3.374 -15.618 1.00 0.00 8 ARG A O 6
ATOM 6117 N N . ARG A 1 9 ? -7.512 3.667 -13.410 1.00 0.00 9 ARG A N 6
ATOM 6118 C CA . ARG A 1 9 ? -7.209 5.096 -13.296 1.00 0.00 9 ARG A CA 6
ATOM 6119 C C . ARG A 1 9 ? -6.876 5.384 -11.832 1.00 0.00 9 ARG A C 6
ATOM 6120 O O . ARG A 1 9 ? -7.461 4.746 -10.959 1.00 0.00 9 ARG A O 6
ATOM 6141 N N . ARG A 1 10 ? -5.989 6.340 -11.537 1.00 0.00 10 ARG A N 6
ATOM 6142 C CA . ARG A 1 10 ? -5.731 6.815 -10.177 1.00 0.00 10 ARG A CA 6
ATOM 6143 C C . ARG A 1 10 ? -6.933 7.628 -9.691 1.00 0.00 10 ARG A C 6
ATOM 6144 O O . ARG A 1 10 ? -6.949 8.855 -9.835 1.00 0.00 10 ARG A O 6
ATOM 6165 N N . ARG A 1 11 ? -7.931 6.970 -9.102 1.00 0.00 11 ARG A N 6
ATOM 6166 C CA . ARG A 1 11 ? -9.082 7.636 -8.497 1.00 0.00 11 ARG A CA 6
ATOM 6167 C C . ARG A 1 11 ? -9.380 7.054 -7.106 1.00 0.00 11 ARG A C 6
ATOM 6168 O O . ARG A 1 11 ? -10.546 6.955 -6.720 1.00 0.00 11 ARG A O 6
ATOM 6189 N N . THR A 1 12 ? -8.354 6.650 -6.349 1.00 0.00 12 THR A N 6
ATOM 6190 C CA . THR A 1 12 ? -8.531 6.044 -5.034 1.00 0.00 12 THR A CA 6
ATOM 6191 C C . THR A 1 12 ? -9.279 6.969 -4.074 1.00 0.00 12 THR A C 6
ATOM 6192 O O . THR A 1 12 ? -8.907 8.130 -3.883 1.00 0.00 12 THR A O 6
ATOM 6203 N N . ALA A 1 13 ? -10.292 6.399 -3.424 1.00 0.00 13 ALA A N 6
ATOM 6204 C CA . ALA A 1 13 ? -11.030 6.968 -2.318 1.00 0.00 13 ALA A CA 6
ATOM 6205 C C . ALA A 1 13 ? -11.145 5.872 -1.263 1.00 0.00 13 ALA A C 6
ATOM 6206 O O . ALA A 1 13 ? -12.052 5.040 -1.344 1.00 0.00 13 ALA A O 6
ATOM 6213 N N . PHE A 1 14 ? -10.215 5.823 -0.315 1.00 0.00 14 PHE A N 6
ATOM 6214 C CA . PHE A 1 14 ? -10.342 5.038 0.909 1.00 0.00 14 PHE A CA 6
ATOM 6215 C C . PHE A 1 14 ? -10.160 5.986 2.097 1.00 0.00 14 PHE A C 6
ATOM 6216 O O . PHE A 1 14 ? -10.123 7.205 1.920 1.00 0.00 14 PHE A O 6
ATOM 6233 N N . THR A 1 15 ? -10.079 5.437 3.304 1.00 0.00 15 THR A N 6
ATOM 6234 C CA . THR A 1 15 ? -10.064 6.185 4.550 1.00 0.00 15 THR A CA 6
ATOM 6235 C C . THR A 1 15 ? -9.132 5.498 5.527 1.00 0.00 15 THR A C 6
ATOM 6236 O O . THR A 1 15 ? -9.040 4.270 5.528 1.00 0.00 15 THR A O 6
ATOM 6247 N N . SER A 1 16 ? -8.571 6.293 6.434 1.00 0.00 16 SER A N 6
ATOM 6248 C CA . SER A 1 16 ? -7.859 5.918 7.642 1.00 0.00 16 SER A CA 6
ATOM 6249 C C . SER A 1 16 ? -8.647 4.992 8.589 1.00 0.00 16 SER A C 6
ATOM 6250 O O . SER A 1 16 ? -8.090 4.570 9.601 1.00 0.00 16 SER A O 6
ATOM 6258 N N . GLU A 1 17 ? -9.920 4.662 8.320 1.00 0.00 17 GLU A N 6
ATOM 6259 C CA . GLU A 1 17 ? -10.635 3.617 9.019 1.00 0.00 17 GLU A CA 6
ATOM 6260 C C . GLU A 1 17 ? -10.614 2.247 8.345 1.00 0.00 17 GLU A C 6
ATOM 6261 O O . GLU A 1 17 ? -10.788 1.219 9.003 1.00 0.00 17 GLU A O 6
ATOM 6273 N N . GLN A 1 18 ? -10.425 2.246 7.037 1.00 0.00 18 GLN A N 6
ATOM 6274 C CA . GLN A 1 18 ? -10.351 1.066 6.186 1.00 0.00 18 GLN A CA 6
ATOM 6275 C C . GLN A 1 18 ? -8.900 0.712 5.846 1.00 0.00 18 GLN A C 6
ATOM 6276 O O . GLN A 1 18 ? -8.618 -0.436 5.513 1.00 0.00 18 GLN A O 6
ATOM 6290 N N . LEU A 1 19 ? -7.979 1.672 5.945 1.00 0.00 19 LEU A N 6
ATOM 6291 C CA . LEU A 1 19 ? -6.572 1.471 5.631 1.00 0.00 19 LEU A CA 6
ATOM 6292 C C . LEU A 1 19 ? -5.862 0.575 6.650 1.00 0.00 19 LEU A C 6
ATOM 6293 O O . LEU A 1 19 ? -4.814 0.045 6.285 1.00 0.00 19 LEU A O 6
ATOM 6309 N N . LEU A 1 20 ? -6.407 0.337 7.860 1.00 0.00 20 LEU A N 6
ATOM 6310 C CA . LEU A 1 20 ? -5.686 -0.391 8.899 1.00 0.00 20 LEU A CA 6
ATOM 6311 C C . LEU A 1 20 ? -5.289 -1.774 8.406 1.00 0.00 20 LEU A C 6
ATOM 6312 O O . LEU A 1 20 ? -4.151 -2.198 8.554 1.00 0.00 20 LEU A O 6
ATOM 6328 N N . GLU A 1 21 ? -6.253 -2.479 7.825 1.00 0.00 21 GLU A N 6
ATOM 6329 C CA . GLU A 1 21 ? -6.136 -3.871 7.420 1.00 0.00 21 GLU A CA 6
ATOM 6330 C C . GLU A 1 21 ? -5.241 -3.986 6.175 1.00 0.00 21 GLU A C 6
ATOM 6331 O O . GLU A 1 21 ? -4.550 -4.987 5.981 1.00 0.00 21 GLU A O 6
ATOM 6343 N N . LEU A 1 22 ? -5.230 -2.939 5.342 1.00 0.00 22 LEU A N 6
ATOM 6344 C CA . LEU A 1 22 ? -4.377 -2.817 4.166 1.00 0.00 22 LEU A CA 6
ATOM 6345 C C . LEU A 1 22 ? -2.928 -2.734 4.617 1.00 0.00 22 LEU A C 6
ATOM 6346 O O . LEU A 1 22 ? -2.100 -3.549 4.200 1.00 0.00 22 LEU A O 6
ATOM 6362 N N . GLU A 1 23 ? -2.646 -1.742 5.460 1.00 0.00 23 GLU A N 6
ATOM 6363 C CA . GLU A 1 23 ? -1.336 -1.446 6.007 1.00 0.00 23 GLU A CA 6
ATOM 6364 C C . GLU A 1 23 ? -0.859 -2.527 6.966 1.00 0.00 23 GLU A C 6
ATOM 6365 O O . GLU A 1 23 ? 0.351 -2.660 7.173 1.00 0.00 23 GLU A O 6
ATOM 6377 N N . LYS A 1 24 ? -1.772 -3.292 7.563 1.00 0.00 24 LYS A N 6
ATOM 6378 C CA . LYS A 1 24 ? -1.420 -4.395 8.432 1.00 0.00 24 LYS A CA 6
ATOM 6379 C C . LYS A 1 24 ? -0.700 -5.455 7.620 1.00 0.00 24 LYS A C 6
ATOM 6380 O O . LYS A 1 24 ? 0.445 -5.791 7.922 1.00 0.00 24 LYS A O 6
ATOM 6399 N N . GLU A 1 25 ? -1.358 -5.961 6.582 1.00 0.00 25 GLU A N 6
ATOM 6400 C CA . GLU A 1 25 ? -0.782 -7.000 5.747 1.00 0.00 25 GLU A CA 6
ATOM 6401 C C . GLU A 1 25 ? 0.475 -6.475 5.062 1.00 0.00 25 GLU A C 6
ATOM 6402 O O . GLU A 1 25 ? 1.494 -7.168 5.035 1.00 0.00 25 GLU A O 6
ATOM 6414 N N . PHE A 1 26 ? 0.456 -5.222 4.594 1.00 0.00 26 PHE A N 6
ATOM 6415 C CA . PHE A 1 26 ? 1.641 -4.616 4.002 1.00 0.00 26 PHE A CA 6
ATOM 6416 C C . PHE A 1 26 ? 2.814 -4.500 4.985 1.00 0.00 26 PHE A C 6
ATOM 6417 O O . PHE A 1 26 ? 3.951 -4.390 4.526 1.00 0.00 26 PHE A O 6
ATOM 6434 N N . HIS A 1 27 ? 2.597 -4.580 6.302 1.00 0.00 27 HIS A N 6
ATOM 6435 C CA . HIS A 1 27 ? 3.681 -4.590 7.286 1.00 0.00 27 HIS A CA 6
ATOM 6436 C C . HIS A 1 27 ? 4.427 -5.935 7.290 1.00 0.00 27 HIS A C 6
ATOM 6437 O O . HIS A 1 27 ? 5.620 -5.989 7.618 1.00 0.00 27 HIS A O 6
ATOM 6451 N N . CYS A 1 28 ? 3.739 -7.016 6.907 1.00 0.00 28 CYS A N 6
ATOM 6452 C CA . CYS A 1 28 ? 4.180 -8.388 7.111 1.00 0.00 28 CYS A CA 6
ATOM 6453 C C . CYS A 1 28 ? 4.541 -9.051 5.784 1.00 0.00 28 CYS A C 6
ATOM 6454 O O . CYS A 1 28 ? 5.271 -10.044 5.762 1.00 0.00 28 CYS A O 6
ATOM 6462 N N . LYS A 1 29 ? 4.054 -8.522 4.664 1.00 0.00 29 LYS A N 6
ATOM 6463 C CA . LYS A 1 29 ? 4.463 -8.938 3.338 1.00 0.00 29 LYS A CA 6
ATOM 6464 C C . LYS A 1 29 ? 4.406 -7.749 2.408 1.00 0.00 29 LYS A C 6
ATOM 6465 O O . LYS A 1 29 ? 3.439 -6.990 2.400 1.00 0.00 29 LYS A O 6
ATOM 6484 N N . LYS A 1 30 ? 5.432 -7.614 1.580 1.00 0.00 30 LYS A N 6
ATOM 6485 C CA . LYS A 1 30 ? 5.527 -6.567 0.574 1.00 0.00 30 LYS A CA 6
ATOM 6486 C C . LYS A 1 30 ? 4.692 -6.890 -0.667 1.00 0.00 30 LYS A C 6
ATOM 6487 O O . LYS A 1 30 ? 4.556 -6.023 -1.532 1.00 0.00 30 LYS A O 6
ATOM 6506 N N . TYR A 1 31 ? 4.170 -8.113 -0.779 1.00 0.00 31 TYR A N 6
ATOM 6507 C CA . TYR A 1 31 ? 3.454 -8.621 -1.934 1.00 0.00 31 TYR A CA 6
ATOM 6508 C C . TYR A 1 31 ? 2.370 -9.589 -1.442 1.00 0.00 31 TYR A C 6
ATOM 6509 O O . TYR A 1 31 ? 2.658 -10.547 -0.726 1.00 0.00 31 TYR A O 6
ATOM 6527 N N . LEU A 1 32 ? 1.108 -9.284 -1.760 1.00 0.00 32 LEU A N 6
ATOM 6528 C CA . LEU A 1 32 ? -0.082 -10.065 -1.432 1.00 0.00 32 LEU A CA 6
ATOM 6529 C C . LEU A 1 32 ? -0.262 -11.147 -2.491 1.00 0.00 32 LEU A C 6
ATOM 6530 O O . LEU A 1 32 ? -0.493 -10.822 -3.664 1.00 0.00 32 LEU A O 6
ATOM 6546 N N . SER A 1 33 ? -0.190 -12.413 -2.100 1.00 0.00 33 SER A N 6
ATOM 6547 C CA . SER A 1 33 ? -0.146 -13.541 -3.033 1.00 0.00 33 SER A CA 6
ATOM 6548 C C . SER A 1 33 ? -1.541 -14.023 -3.433 1.00 0.00 33 SER A C 6
ATOM 6549 O O . SER A 1 33 ? -1.889 -15.193 -3.283 1.00 0.00 33 SER A O 6
ATOM 6557 N N . LEU A 1 34 ? -2.305 -13.097 -4.032 1.00 0.00 34 LEU A N 6
ATOM 6558 C CA . LEU A 1 34 ? -3.623 -13.258 -4.645 1.00 0.00 34 LEU A CA 6
ATOM 6559 C C . LEU A 1 34 ? -4.710 -13.441 -3.586 1.00 0.00 34 LEU A C 6
ATOM 6560 O O . LEU A 1 34 ? -5.661 -12.658 -3.526 1.00 0.00 34 LEU A O 6
ATOM 6576 N N . THR A 1 35 ? -4.553 -14.431 -2.726 1.00 0.00 35 THR A N 6
ATOM 6577 C CA . THR A 1 35 ? -5.426 -14.744 -1.615 1.00 0.00 35 THR A CA 6
ATOM 6578 C C . THR A 1 35 ? -5.503 -13.583 -0.615 1.00 0.00 35 THR A C 6
ATOM 6579 O O . THR A 1 35 ? -6.584 -13.235 -0.139 1.00 0.00 35 THR A O 6
ATOM 6590 N N . GLU A 1 36 ? -4.385 -12.928 -0.330 1.00 0.00 36 GLU A N 6
ATOM 6591 C CA . GLU A 1 36 ? -4.242 -11.926 0.716 1.00 0.00 36 GLU A CA 6
ATOM 6592 C C . GLU A 1 36 ? -4.780 -10.591 0.206 1.00 0.00 36 GLU A C 6
ATOM 6593 O O . GLU A 1 36 ? -5.303 -9.772 0.958 1.00 0.00 36 GLU A O 6
ATOM 6605 N N . ARG A 1 37 ? -4.732 -10.397 -1.113 1.00 0.00 37 ARG A N 6
ATOM 6606 C CA . ARG A 1 37 ? -5.435 -9.316 -1.779 1.00 0.00 37 ARG A CA 6
ATOM 6607 C C . ARG A 1 37 ? -6.941 -9.503 -1.616 1.00 0.00 37 ARG A C 6
ATOM 6608 O O . ARG A 1 37 ? -7.667 -8.518 -1.491 1.00 0.00 37 ARG A O 6
ATOM 6629 N N . SER A 1 38 ? -7.407 -10.750 -1.627 1.00 0.00 38 SER A N 6
ATOM 6630 C CA . SER A 1 38 ? -8.801 -11.114 -1.456 1.00 0.00 38 SER A CA 6
ATOM 6631 C C . SER A 1 38 ? -9.163 -11.220 0.033 1.00 0.00 38 SER A C 6
ATOM 6632 O O . SER A 1 38 ? -10.098 -11.949 0.363 1.00 0.00 38 SER A O 6
ATOM 6640 N N . GLN A 1 39 ? -8.414 -10.579 0.939 1.00 0.00 39 GLN A N 6
ATOM 6641 C CA . GLN A 1 39 ? -8.885 -10.290 2.283 1.00 0.00 39 GLN A CA 6
ATOM 6642 C C . GLN A 1 39 ? -9.598 -8.951 2.258 1.00 0.00 39 GLN A C 6
ATOM 6643 O O . GLN A 1 39 ? -10.816 -8.941 2.172 1.00 0.00 39 GLN A O 6
ATOM 6657 N N . ILE A 1 40 ? -8.867 -7.834 2.288 1.00 0.00 40 ILE A N 6
ATOM 6658 C CA . ILE A 1 40 ? -9.422 -6.506 2.534 1.00 0.00 40 ILE A CA 6
ATOM 6659 C C . ILE A 1 40 ? -10.583 -6.199 1.566 1.00 0.00 40 ILE A C 6
ATOM 6660 O O . ILE A 1 40 ? -11.640 -5.732 2.005 1.00 0.00 40 ILE A O 6
ATOM 6676 N N . ALA A 1 41 ? -10.408 -6.503 0.272 1.00 0.00 41 ALA A N 6
ATOM 6677 C CA . ALA A 1 41 ? -11.411 -6.277 -0.767 1.00 0.00 41 ALA A CA 6
ATOM 6678 C C . ALA A 1 41 ? -12.709 -7.066 -0.552 1.00 0.00 41 ALA A C 6
ATOM 6679 O O . ALA A 1 41 ? -13.705 -6.749 -1.210 1.00 0.00 41 ALA A O 6
ATOM 6686 N N . HIS A 1 42 ? -12.724 -8.069 0.334 1.00 0.00 42 HIS A N 6
ATOM 6687 C CA . HIS A 1 42 ? -13.915 -8.827 0.680 1.00 0.00 42 HIS A CA 6
ATOM 6688 C C . HIS A 1 42 ? -14.147 -8.825 2.203 1.00 0.00 42 HIS A C 6
ATOM 6689 O O . HIS A 1 42 ? -14.911 -9.656 2.693 1.00 0.00 42 HIS A O 6
ATOM 6703 N N . ALA A 1 43 ? -13.505 -7.907 2.945 1.00 0.00 43 ALA A N 6
ATOM 6704 C CA . ALA A 1 43 ? -13.534 -7.865 4.400 1.00 0.00 43 ALA A CA 6
ATOM 6705 C C . ALA A 1 43 ? -14.136 -6.568 4.922 1.00 0.00 43 ALA A C 6
ATOM 6706 O O . ALA A 1 43 ? -14.843 -6.620 5.934 1.00 0.00 43 ALA A O 6
ATOM 6713 N N . LEU A 1 44 ? -13.859 -5.410 4.295 1.00 0.00 44 LEU A N 6
ATOM 6714 C CA . LEU A 1 44 ? -14.332 -4.149 4.864 1.00 0.00 44 LEU A CA 6
ATOM 6715 C C . LEU A 1 44 ? -15.411 -3.505 3.991 1.00 0.00 44 LEU A C 6
ATOM 6716 O O . LEU A 1 44 ? -16.585 -3.863 4.105 1.00 0.00 44 LEU A O 6
ATOM 6732 N N . LYS A 1 45 ? -15.018 -2.663 3.031 1.00 0.00 45 LYS A N 6
ATOM 6733 C CA . LYS A 1 45 ? -15.846 -1.730 2.264 1.00 0.00 45 LYS A CA 6
ATOM 6734 C C . LYS A 1 45 ? -15.045 -1.229 1.045 1.00 0.00 45 LYS A C 6
ATOM 6735 O O . LYS A 1 45 ? -15.118 -0.046 0.695 1.00 0.00 45 LYS A O 6
ATOM 6754 N N . LEU A 1 46 ? -14.153 -2.060 0.492 1.00 0.00 46 LEU A N 6
ATOM 6755 C CA . LEU A 1 46 ? -13.297 -1.699 -0.639 1.00 0.00 46 LEU A CA 6
ATOM 6756 C C . LEU A 1 46 ? -13.670 -2.588 -1.815 1.00 0.00 46 LEU A C 6
ATOM 6757 O O . LEU A 1 46 ? -13.847 -3.794 -1.651 1.00 0.00 46 LEU A O 6
ATOM 6773 N N . SER A 1 47 ? -13.738 -2.010 -3.011 1.00 0.00 47 SER A N 6
ATOM 6774 C CA . SER A 1 47 ? -14.001 -2.768 -4.222 1.00 0.00 47 SER A CA 6
ATOM 6775 C C . SER A 1 47 ? -12.714 -3.338 -4.822 1.00 0.00 47 SER A C 6
ATOM 6776 O O . SER A 1 47 ? -11.738 -2.604 -4.972 1.00 0.00 47 SER A O 6
ATOM 6784 N N . GLU A 1 48 ? -12.779 -4.571 -5.331 1.00 0.00 48 GLU A N 6
ATOM 6785 C CA . GLU A 1 48 ? -11.736 -5.307 -6.051 1.00 0.00 48 GLU A CA 6
ATOM 6786 C C . GLU A 1 48 ? -11.032 -4.419 -7.085 1.00 0.00 48 GLU A C 6
ATOM 6787 O O . GLU A 1 48 ? -9.806 -4.293 -7.091 1.00 0.00 48 GLU A O 6
ATOM 6799 N N . VAL A 1 49 ? -11.832 -3.792 -7.947 1.00 0.00 49 VAL A N 6
ATOM 6800 C CA . VAL A 1 49 ? -11.409 -2.916 -9.029 1.00 0.00 49 VAL A CA 6
ATOM 6801 C C . VAL A 1 49 ? -10.559 -1.771 -8.492 1.00 0.00 49 VAL A C 6
ATOM 6802 O O . VAL A 1 49 ? -9.511 -1.476 -9.066 1.00 0.00 49 VAL A O 6
ATOM 6815 N N . GLN A 1 50 ? -10.978 -1.142 -7.395 1.00 0.00 50 GLN A N 6
ATOM 6816 C CA . GLN A 1 50 ? -10.258 -0.036 -6.797 1.00 0.00 50 GLN A CA 6
ATOM 6817 C C . GLN A 1 50 ? -8.941 -0.529 -6.192 1.00 0.00 50 GLN A C 6
ATOM 6818 O O . GLN A 1 50 ? -7.884 0.063 -6.406 1.00 0.00 50 GLN A O 6
ATOM 6832 N N . VAL A 1 51 ? -8.987 -1.636 -5.453 1.00 0.00 51 VAL A N 6
ATOM 6833 C CA . VAL A 1 51 ? -7.821 -2.246 -4.822 1.00 0.00 51 VAL A CA 6
ATOM 6834 C C . VAL A 1 51 ? -6.764 -2.586 -5.890 1.00 0.00 51 VAL A C 6
ATOM 6835 O O . VAL A 1 51 ? -5.574 -2.347 -5.677 1.00 0.00 51 VAL A O 6
ATOM 6848 N N . LYS A 1 52 ? -7.184 -2.980 -7.102 1.00 0.00 52 LYS A N 6
ATOM 6849 C CA . LYS A 1 52 ? -6.293 -3.225 -8.240 1.00 0.00 52 LYS A CA 6
ATOM 6850 C C . LYS A 1 52 ? -5.395 -2.015 -8.505 1.00 0.00 52 LYS A C 6
ATOM 6851 O O . LYS A 1 52 ? -4.215 -2.187 -8.816 1.00 0.00 52 LYS A O 6
ATOM 6870 N N . ILE A 1 53 ? -5.924 -0.795 -8.383 1.00 0.00 53 ILE A N 6
ATOM 6871 C CA . ILE A 1 53 ? -5.159 0.433 -8.555 1.00 0.00 53 ILE A CA 6
ATOM 6872 C C . ILE A 1 53 ? -4.340 0.752 -7.312 1.00 0.00 53 ILE A C 6
ATOM 6873 O O . ILE A 1 53 ? -3.267 1.322 -7.485 1.00 0.00 53 ILE A O 6
ATOM 6889 N N . TRP A 1 54 ? -4.775 0.427 -6.089 1.00 0.00 54 TRP A N 6
ATOM 6890 C CA . TRP A 1 54 ? -3.976 0.724 -4.896 1.00 0.00 54 TRP A CA 6
ATOM 6891 C C . TRP A 1 54 ? -2.557 0.184 -5.102 1.00 0.00 54 TRP A C 6
ATOM 6892 O O . TRP A 1 54 ? -1.576 0.915 -4.945 1.00 0.00 54 TRP A O 6
ATOM 6913 N N . PHE A 1 55 ? -2.458 -1.039 -5.628 1.00 0.00 55 PHE A N 6
ATOM 6914 C CA . PHE A 1 55 ? -1.195 -1.689 -5.951 1.00 0.00 55 PHE A CA 6
ATOM 6915 C C . PHE A 1 55 ? -0.404 -1.013 -7.080 1.00 0.00 55 PHE A C 6
ATOM 6916 O O . PHE A 1 55 ? 0.784 -1.321 -7.206 1.00 0.00 55 PHE A O 6
ATOM 6933 N N . GLN A 1 56 ? -0.955 -0.107 -7.907 1.00 0.00 56 GLN A N 6
ATOM 6934 C CA . GLN A 1 56 ? -0.120 0.660 -8.811 1.00 0.00 56 GLN A CA 6
ATOM 6935 C C . GLN A 1 56 ? 0.814 1.582 -8.011 1.00 0.00 56 GLN A C 6
ATOM 6936 O O . GLN A 1 56 ? 1.949 1.849 -8.406 1.00 0.00 56 GLN A O 6
ATOM 6950 N N . ASN A 1 57 ? 0.327 2.102 -6.880 1.00 0.00 57 ASN A N 6
ATOM 6951 C CA . ASN A 1 57 ? 0.973 3.190 -6.156 1.00 0.00 57 ASN A CA 6
ATOM 6952 C C . ASN A 1 57 ? 2.180 2.688 -5.375 1.00 0.00 57 ASN A C 6
ATOM 6953 O O . ASN A 1 57 ? 3.179 3.401 -5.266 1.00 0.00 57 ASN A O 6
ATOM 6964 N N . ARG A 1 58 ? 2.108 1.450 -4.870 1.00 0.00 58 ARG A N 6
ATOM 6965 C CA . ARG A 1 58 ? 3.016 0.874 -3.873 1.00 0.00 58 ARG A CA 6
ATOM 6966 C C . ARG A 1 58 ? 4.483 0.729 -4.293 1.00 0.00 58 ARG A C 6
ATOM 6967 O O . ARG A 1 58 ? 5.308 0.227 -3.535 1.00 0.00 58 ARG A O 6
ATOM 6988 N N . ARG A 1 59 ? 4.831 1.133 -5.508 1.00 0.00 59 ARG A N 6
ATOM 6989 C CA . ARG A 1 59 ? 6.189 1.087 -6.050 1.00 0.00 59 ARG A CA 6
ATOM 6990 C C . ARG A 1 59 ? 6.941 2.415 -5.875 1.00 0.00 59 ARG A C 6
ATOM 6991 O O . ARG A 1 59 ? 8.103 2.504 -6.263 1.00 0.00 59 ARG A O 6
ATOM 7012 N N . ALA A 1 60 ? 6.322 3.464 -5.321 1.00 0.00 60 ALA A N 6
ATOM 7013 C CA . ALA A 1 60 ? 6.931 4.794 -5.286 1.00 0.00 60 ALA A CA 6
ATOM 7014 C C . ALA A 1 60 ? 7.853 5.010 -4.085 1.00 0.00 60 ALA A C 6
ATOM 7015 O O . ALA A 1 60 ? 8.739 5.857 -4.163 1.00 0.00 60 ALA A O 6
ATOM 7022 N N . LYS A 1 61 ? 7.705 4.238 -3.005 1.00 0.00 61 LYS A N 6
ATOM 7023 C CA . LYS A 1 61 ? 8.429 4.414 -1.741 1.00 0.00 61 LYS A CA 6
ATOM 7024 C C . LYS A 1 61 ? 9.931 4.630 -1.934 1.00 0.00 61 LYS A C 6
ATOM 7025 O O . LYS A 1 61 ? 10.537 5.489 -1.292 1.00 0.00 61 LYS A O 6
ATOM 7044 N N . TRP A 1 62 ? 10.542 3.842 -2.811 1.00 0.00 62 TRP A N 6
ATOM 7045 C CA . TRP A 1 62 ? 11.975 3.882 -3.059 1.00 0.00 62 TRP A CA 6
ATOM 7046 C C . TRP A 1 62 ? 12.328 5.063 -3.961 1.00 0.00 62 TRP A C 6
ATOM 7047 O O . TRP A 1 62 ? 13.285 5.777 -3.673 1.00 0.00 62 TRP A O 6
ATOM 7068 N N . LYS A 1 63 ? 11.530 5.324 -5.007 1.00 0.00 63 LYS A N 6
ATOM 7069 C CA . LYS A 1 63 ? 11.671 6.504 -5.859 1.00 0.00 63 LYS A CA 6
ATOM 7070 C C . LYS A 1 63 ? 11.559 7.793 -5.034 1.00 0.00 63 LYS A C 6
ATOM 7071 O O . LYS A 1 63 ? 12.205 8.764 -5.401 1.00 0.00 63 LYS A O 6
ATOM 7090 N N . ARG A 1 64 ? 10.767 7.832 -3.954 1.00 0.00 64 ARG A N 6
ATOM 7091 C CA . ARG A 1 64 ? 10.637 8.987 -3.069 1.00 0.00 64 ARG A CA 6
ATOM 7092 C C . ARG A 1 64 ? 11.985 9.408 -2.497 1.00 0.00 64 ARG A C 6
ATOM 7093 O O . ARG A 1 64 ? 12.348 10.580 -2.576 1.00 0.00 64 ARG A O 6
ATOM 7114 N N . ILE A 1 65 ? 12.688 8.473 -1.858 1.00 0.00 65 ILE A N 6
ATOM 7115 C CA . ILE A 1 65 ? 13.959 8.753 -1.206 1.00 0.00 65 ILE A CA 6
ATOM 7116 C C . ILE A 1 65 ? 15.015 8.853 -2.297 1.00 0.00 65 ILE A C 6
ATOM 7117 O O . ILE A 1 65 ? 15.639 9.896 -2.454 1.00 0.00 65 ILE A O 6
ATOM 7133 N N . LYS A 1 66 ? 15.194 7.802 -3.098 1.00 0.00 66 LYS A N 6
ATOM 7134 C CA . LYS A 1 66 ? 16.135 7.788 -4.209 1.00 0.00 66 LYS A CA 6
ATOM 7135 C C . LYS A 1 66 ? 15.506 8.527 -5.398 1.00 0.00 66 LYS A C 6
ATOM 7136 O O . LYS A 1 66 ? 15.443 7.968 -6.495 1.00 0.00 66 LYS A O 6
ATOM 7155 N N . ALA A 1 67 ? 15.001 9.749 -5.205 1.00 0.00 67 ALA A N 6
ATOM 7156 C CA . ALA A 1 67 ? 14.639 10.618 -6.314 1.00 0.00 67 ALA A CA 6
ATOM 7157 C C . ALA A 1 67 ? 15.938 11.231 -6.809 1.00 0.00 67 ALA A C 6
ATOM 7158 O O . ALA A 1 67 ? 16.435 12.189 -6.213 1.00 0.00 67 ALA A O 6
ATOM 7165 N N . GLY A 1 68 ? 16.517 10.633 -7.845 1.00 0.00 68 GLY A N 6
ATOM 7166 C CA . GLY A 1 68 ? 17.814 11.028 -8.359 1.00 0.00 68 GLY A CA 6
ATOM 7167 C C . GLY A 1 68 ? 17.667 12.137 -9.381 1.00 0.00 68 GLY A C 6
ATOM 7168 O O . GLY A 1 68 ? 18.030 11.929 -10.535 1.00 0.00 68 GLY A O 6
ATOM 7172 N N . ASN A 1 69 ? 17.064 13.258 -8.987 1.00 0.00 69 ASN A N 6
ATOM 7173 C CA . ASN A 1 69 ? 16.740 14.377 -9.860 1.00 0.00 69 ASN A CA 6
ATOM 7174 C C . ASN A 1 69 ? 16.728 15.639 -9.017 1.00 0.00 69 ASN A C 6
ATOM 7175 O O . ASN A 1 69 ? 15.954 15.719 -8.061 1.00 0.00 69 ASN A O 6
ATOM 7186 N N . VAL A 1 70 ? 17.587 16.592 -9.350 1.00 0.00 70 VAL A N 6
ATOM 7187 C CA . VAL A 1 70 ? 17.629 17.921 -8.756 1.00 0.00 70 VAL A CA 6
ATOM 7188 C C . VAL A 1 70 ? 17.947 18.914 -9.882 1.00 0.00 70 VAL A C 6
ATOM 7189 O O . VAL A 1 70 ? 18.356 18.475 -10.961 1.00 0.00 70 VAL A O 6
ATOM 7202 N N . SER A 1 71 ? 17.821 20.216 -9.606 1.00 0.00 71 SER A N 6
ATOM 7203 C CA . SER A 1 71 ? 18.226 21.322 -10.473 1.00 0.00 71 SER A CA 6
ATOM 7204 C C . SER A 1 71 ? 17.663 21.196 -11.887 1.00 0.00 71 SER A C 6
ATOM 7205 O O . SER A 1 71 ? 16.430 21.338 -12.062 1.00 0.00 71 SER A O 6
ATOM 7213 N N . SER A 1 1 ? 12.869 -10.066 2.046 1.00 0.00 1 SER A N 7
ATOM 7214 C CA . SER A 1 1 ? 11.846 -10.192 3.085 1.00 0.00 1 SER A CA 7
ATOM 7215 C C . SER A 1 1 ? 11.798 -8.910 3.895 1.00 0.00 1 SER A C 7
ATOM 7216 O O . SER A 1 1 ? 12.840 -8.402 4.317 1.00 0.00 1 SER A O 7
ATOM 7224 N N . ALA A 1 2 ? 10.588 -8.364 4.083 1.00 0.00 2 ALA A N 7
ATOM 7225 C CA . ALA A 1 2 ? 10.181 -7.514 5.199 1.00 0.00 2 ALA A CA 7
ATOM 7226 C C . ALA A 1 2 ? 11.194 -6.417 5.607 1.00 0.00 2 ALA A C 7
ATOM 7227 O O . ALA A 1 2 ? 11.606 -6.385 6.766 1.00 0.00 2 ALA A O 7
ATOM 7234 N N . PRO A 1 3 ? 11.616 -5.509 4.704 1.00 0.00 3 PRO A N 7
ATOM 7235 C CA . PRO A 1 3 ? 12.550 -4.435 5.039 1.00 0.00 3 PRO A CA 7
ATOM 7236 C C . PRO A 1 3 ? 11.935 -3.329 5.910 1.00 0.00 3 PRO A C 7
ATOM 7237 O O . PRO A 1 3 ? 12.651 -2.413 6.328 1.00 0.00 3 PRO A O 7
ATOM 7248 N N . GLY A 1 4 ? 10.629 -3.382 6.180 1.00 0.00 4 GLY A N 7
ATOM 7249 C CA . GLY A 1 4 ? 9.917 -2.307 6.841 1.00 0.00 4 GLY A CA 7
ATOM 7250 C C . GLY A 1 4 ? 9.623 -1.174 5.863 1.00 0.00 4 GLY A C 7
ATOM 7251 O O . GLY A 1 4 ? 9.946 -1.248 4.673 1.00 0.00 4 GLY A O 7
ATOM 7255 N N . GLY A 1 5 ? 8.991 -0.123 6.376 1.00 0.00 5 GLY A N 7
ATOM 7256 C CA . GLY A 1 5 ? 8.430 0.965 5.592 1.00 0.00 5 GLY A CA 7
ATOM 7257 C C . GLY A 1 5 ? 7.008 0.622 5.141 1.00 0.00 5 GLY A C 7
ATOM 7258 O O . GLY A 1 5 ? 6.693 -0.544 4.866 1.00 0.00 5 GLY A O 7
ATOM 7262 N N . LYS A 1 6 ? 6.137 1.633 5.100 1.00 0.00 6 LYS A N 7
ATOM 7263 C CA . LYS A 1 6 ? 4.691 1.513 4.907 1.00 0.00 6 LYS A CA 7
ATOM 7264 C C . LYS A 1 6 ? 4.159 2.895 4.499 1.00 0.00 6 LYS A C 7
ATOM 7265 O O . LYS A 1 6 ? 4.537 3.886 5.133 1.00 0.00 6 LYS A O 7
ATOM 7284 N N . SER A 1 7 ? 3.354 2.982 3.436 1.00 0.00 7 SER A N 7
ATOM 7285 C CA . SER A 1 7 ? 2.748 4.230 2.966 1.00 0.00 7 SER A CA 7
ATOM 7286 C C . SER A 1 7 ? 1.556 3.942 2.043 1.00 0.00 7 SER A C 7
ATOM 7287 O O . SER A 1 7 ? 1.246 2.777 1.776 1.00 0.00 7 SER A O 7
ATOM 7295 N N . ARG A 1 8 ? 0.851 4.985 1.581 1.00 0.00 8 ARG A N 7
ATOM 7296 C CA . ARG A 1 8 ? -0.098 4.919 0.463 1.00 0.00 8 ARG A CA 7
ATOM 7297 C C . ARG A 1 8 ? -0.032 6.219 -0.326 1.00 0.00 8 ARG A C 7
ATOM 7298 O O . ARG A 1 8 ? 0.315 7.256 0.248 1.00 0.00 8 ARG A O 7
ATOM 7319 N N . ARG A 1 9 ? -0.417 6.188 -1.607 1.00 0.00 9 ARG A N 7
ATOM 7320 C CA . ARG A 1 9 ? -0.586 7.399 -2.411 1.00 0.00 9 ARG A CA 7
ATOM 7321 C C . ARG A 1 9 ? -2.019 7.907 -2.314 1.00 0.00 9 ARG A C 7
ATOM 7322 O O . ARG A 1 9 ? -2.957 7.113 -2.186 1.00 0.00 9 ARG A O 7
ATOM 7343 N N . ARG A 1 10 ? -2.177 9.219 -2.476 1.00 0.00 10 ARG A N 7
ATOM 7344 C CA . ARG A 1 10 ? -3.422 9.974 -2.585 1.00 0.00 10 ARG A CA 7
ATOM 7345 C C . ARG A 1 10 ? -4.069 9.762 -3.962 1.00 0.00 10 ARG A C 7
ATOM 7346 O O . ARG A 1 10 ? -4.255 10.708 -4.740 1.00 0.00 10 ARG A O 7
ATOM 7367 N N . ARG A 1 11 ? -4.394 8.517 -4.316 1.00 0.00 11 ARG A N 7
ATOM 7368 C CA . ARG A 1 11 ? -5.062 8.208 -5.582 1.00 0.00 11 ARG A CA 7
ATOM 7369 C C . ARG A 1 11 ? -6.205 7.232 -5.371 1.00 0.00 11 ARG A C 7
ATOM 7370 O O . ARG A 1 11 ? -6.295 6.202 -6.032 1.00 0.00 11 ARG A O 7
ATOM 7391 N N . THR A 1 12 ? -7.046 7.537 -4.393 1.00 0.00 12 THR A N 7
ATOM 7392 C CA . THR A 1 12 ? -8.268 6.797 -4.104 1.00 0.00 12 THR A CA 7
ATOM 7393 C C . THR A 1 12 ? -9.253 7.709 -3.352 1.00 0.00 12 THR A C 7
ATOM 7394 O O . THR A 1 12 ? -9.060 8.929 -3.271 1.00 0.00 12 THR A O 7
ATOM 7405 N N . ALA A 1 13 ? -10.334 7.132 -2.844 1.00 0.00 13 ALA A N 7
ATOM 7406 C CA . ALA A 1 13 ? -11.296 7.722 -1.935 1.00 0.00 13 ALA A CA 7
ATOM 7407 C C . ALA A 1 13 ? -11.696 6.660 -0.898 1.00 0.00 13 ALA A C 7
ATOM 7408 O O . ALA A 1 13 ? -12.864 6.544 -0.534 1.00 0.00 13 ALA A O 7
ATOM 7415 N N . PHE A 1 14 ? -10.728 5.849 -0.451 1.00 0.00 14 PHE A N 7
ATOM 7416 C CA . PHE A 1 14 ? -10.914 4.975 0.701 1.00 0.00 14 PHE A CA 7
ATOM 7417 C C . PHE A 1 14 ? -11.032 5.816 1.982 1.00 0.00 14 PHE A C 7
ATOM 7418 O O . PHE A 1 14 ? -10.616 6.988 2.023 1.00 0.00 14 PHE A O 7
ATOM 7435 N N . THR A 1 15 ? -11.562 5.205 3.037 1.00 0.00 15 THR A N 7
ATOM 7436 C CA . THR A 1 15 ? -11.818 5.805 4.335 1.00 0.00 15 THR A CA 7
ATOM 7437 C C . THR A 1 15 ? -10.632 5.460 5.244 1.00 0.00 15 THR A C 7
ATOM 7438 O O . THR A 1 15 ? -10.042 4.391 5.101 1.00 0.00 15 THR A O 7
ATOM 7449 N N . SER A 1 16 ? -10.278 6.342 6.177 1.00 0.00 16 SER A N 7
ATOM 7450 C CA . SER A 1 16 ? -9.131 6.206 7.074 1.00 0.00 16 SER A CA 7
ATOM 7451 C C . SER A 1 16 ? -9.226 4.901 7.866 1.00 0.00 16 SER A C 7
ATOM 7452 O O . SER A 1 16 ? -8.231 4.208 8.061 1.00 0.00 16 SER A O 7
ATOM 7460 N N . GLU A 1 17 ? -10.445 4.530 8.252 1.00 0.00 17 GLU A N 7
ATOM 7461 C CA . GLU A 1 17 ? -10.749 3.294 8.945 1.00 0.00 17 GLU A CA 7
ATOM 7462 C C . GLU A 1 17 ? -10.313 2.073 8.132 1.00 0.00 17 GLU A C 7
ATOM 7463 O O . GLU A 1 17 ? -9.839 1.088 8.696 1.00 0.00 17 GLU A O 7
ATOM 7475 N N . GLN A 1 18 ? -10.536 2.090 6.817 1.00 0.00 18 GLN A N 7
ATOM 7476 C CA . GLN A 1 18 ? -10.423 0.896 5.982 1.00 0.00 18 GLN A CA 7
ATOM 7477 C C . GLN A 1 18 ? -8.979 0.685 5.510 1.00 0.00 18 GLN A C 7
ATOM 7478 O O . GLN A 1 18 ? -8.609 -0.399 5.062 1.00 0.00 18 GLN A O 7
ATOM 7492 N N . LEU A 1 19 ? -8.151 1.716 5.668 1.00 0.00 19 LEU A N 7
ATOM 7493 C CA . LEU A 1 19 ? -6.702 1.663 5.458 1.00 0.00 19 LEU A CA 7
ATOM 7494 C C . LEU A 1 19 ? -5.968 0.859 6.537 1.00 0.00 19 LEU A C 7
ATOM 7495 O O . LEU A 1 19 ? -4.830 0.468 6.291 1.00 0.00 19 LEU A O 7
ATOM 7511 N N . LEU A 1 20 ? -6.566 0.591 7.704 1.00 0.00 20 LEU A N 7
ATOM 7512 C CA . LEU A 1 20 ? -5.858 -0.049 8.808 1.00 0.00 20 LEU A CA 7
ATOM 7513 C C . LEU A 1 20 ? -5.468 -1.477 8.439 1.00 0.00 20 LEU A C 7
ATOM 7514 O O . LEU A 1 20 ? -4.318 -1.876 8.620 1.00 0.00 20 LEU A O 7
ATOM 7530 N N . GLU A 1 21 ? -6.429 -2.233 7.908 1.00 0.00 21 GLU A N 7
ATOM 7531 C CA . GLU A 1 21 ? -6.280 -3.632 7.519 1.00 0.00 21 GLU A CA 7
ATOM 7532 C C . GLU A 1 21 ? -5.349 -3.763 6.310 1.00 0.00 21 GLU A C 7
ATOM 7533 O O . GLU A 1 21 ? -4.570 -4.714 6.209 1.00 0.00 21 GLU A O 7
ATOM 7545 N N . LEU A 1 22 ? -5.439 -2.803 5.386 1.00 0.00 22 LEU A N 7
ATOM 7546 C CA . LEU A 1 22 ? -4.589 -2.706 4.209 1.00 0.00 22 LEU A CA 7
ATOM 7547 C C . LEU A 1 22 ? -3.139 -2.619 4.657 1.00 0.00 22 LEU A C 7
ATOM 7548 O O . LEU A 1 22 ? -2.294 -3.399 4.211 1.00 0.00 22 LEU A O 7
ATOM 7564 N N . GLU A 1 23 ? -2.849 -1.659 5.527 1.00 0.00 23 GLU A N 7
ATOM 7565 C CA . GLU A 1 23 ? -1.513 -1.424 6.034 1.00 0.00 23 GLU A CA 7
ATOM 7566 C C . GLU A 1 23 ? -1.016 -2.599 6.869 1.00 0.00 23 GLU A C 7
ATOM 7567 O O . GLU A 1 23 ? 0.146 -2.979 6.730 1.00 0.00 23 GLU A O 7
ATOM 7579 N N . LYS A 1 24 ? -1.881 -3.194 7.696 1.00 0.00 24 LYS A N 7
ATOM 7580 C CA . LYS A 1 24 ? -1.560 -4.312 8.578 1.00 0.00 24 LYS A CA 7
ATOM 7581 C C . LYS A 1 24 ? -0.883 -5.439 7.809 1.00 0.00 24 LYS A C 7
ATOM 7582 O O . LYS A 1 24 ? 0.122 -5.977 8.269 1.00 0.00 24 LYS A O 7
ATOM 7601 N N . GLU A 1 25 ? -1.391 -5.793 6.635 1.00 0.00 25 GLU A N 7
ATOM 7602 C CA . GLU A 1 25 ? -0.765 -6.809 5.799 1.00 0.00 25 GLU A CA 7
ATOM 7603 C C . GLU A 1 25 ? 0.502 -6.264 5.142 1.00 0.00 25 GLU A C 7
ATOM 7604 O O . GLU A 1 25 ? 1.557 -6.895 5.225 1.00 0.00 25 GLU A O 7
ATOM 7616 N N . PHE A 1 26 ? 0.423 -5.082 4.518 1.00 0.00 26 PHE A N 7
ATOM 7617 C CA . PHE A 1 26 ? 1.542 -4.499 3.772 1.00 0.00 26 PHE A CA 7
ATOM 7618 C C . PHE A 1 26 ? 2.772 -4.251 4.659 1.00 0.00 26 PHE A C 7
ATOM 7619 O O . PHE A 1 26 ? 3.883 -4.128 4.141 1.00 0.00 26 PHE A O 7
ATOM 7636 N N . HIS A 1 27 ? 2.575 -4.200 5.980 1.00 0.00 27 HIS A N 7
ATOM 7637 C CA . HIS A 1 27 ? 3.592 -4.084 7.005 1.00 0.00 27 HIS A CA 7
ATOM 7638 C C . HIS A 1 27 ? 4.642 -5.181 6.831 1.00 0.00 27 HIS A C 7
ATOM 7639 O O . HIS A 1 27 ? 5.798 -4.864 6.545 1.00 0.00 27 HIS A O 7
ATOM 7653 N N . CYS A 1 28 ? 4.247 -6.453 6.961 1.00 0.00 28 CYS A N 7
ATOM 7654 C CA . CYS A 1 28 ? 5.127 -7.574 6.678 1.00 0.00 28 CYS A CA 7
ATOM 7655 C C . CYS A 1 28 ? 5.334 -7.673 5.174 1.00 0.00 28 CYS A C 7
ATOM 7656 O O . CYS A 1 28 ? 6.460 -7.566 4.681 1.00 0.00 28 CYS A O 7
ATOM 7664 N N . LYS A 1 29 ? 4.250 -7.931 4.443 1.00 0.00 29 LYS A N 7
ATOM 7665 C CA . LYS A 1 29 ? 4.302 -8.440 3.087 1.00 0.00 29 LYS A CA 7
ATOM 7666 C C . LYS A 1 29 ? 3.784 -7.371 2.154 1.00 0.00 29 LYS A C 7
ATOM 7667 O O . LYS A 1 29 ? 2.588 -7.243 1.916 1.00 0.00 29 LYS A O 7
ATOM 7686 N N . LYS A 1 30 ? 4.727 -6.607 1.597 1.00 0.00 30 LYS A N 7
ATOM 7687 C CA . LYS A 1 30 ? 4.499 -5.518 0.647 1.00 0.00 30 LYS A CA 7
ATOM 7688 C C . LYS A 1 30 ? 3.933 -6.005 -0.690 1.00 0.00 30 LYS A C 7
ATOM 7689 O O . LYS A 1 30 ? 3.939 -5.265 -1.678 1.00 0.00 30 LYS A O 7
ATOM 7708 N N . TYR A 1 31 ? 3.501 -7.257 -0.777 1.00 0.00 31 TYR A N 7
ATOM 7709 C CA . TYR A 1 31 ? 2.858 -7.823 -1.932 1.00 0.00 31 TYR A CA 7
ATOM 7710 C C . TYR A 1 31 ? 1.874 -8.872 -1.460 1.00 0.00 31 TYR A C 7
ATOM 7711 O O . TYR A 1 31 ? 2.106 -9.563 -0.469 1.00 0.00 31 TYR A O 7
ATOM 7729 N N . LEU A 1 32 ? 0.785 -9.011 -2.202 1.00 0.00 32 LEU A N 7
ATOM 7730 C CA . LEU A 1 32 ? -0.238 -10.007 -1.982 1.00 0.00 32 LEU A CA 7
ATOM 7731 C C . LEU A 1 32 ? -0.089 -11.114 -3.018 1.00 0.00 32 LEU A C 7
ATOM 7732 O O . LEU A 1 32 ? 0.414 -10.882 -4.122 1.00 0.00 32 LEU A O 7
ATOM 7748 N N . SER A 1 33 ? -0.573 -12.299 -2.663 1.00 0.00 33 SER A N 7
ATOM 7749 C CA . SER A 1 33 ? -0.740 -13.453 -3.522 1.00 0.00 33 SER A CA 7
ATOM 7750 C C . SER A 1 33 ? -2.239 -13.634 -3.746 1.00 0.00 33 SER A C 7
ATOM 7751 O O . SER A 1 33 ? -2.875 -14.360 -2.992 1.00 0.00 33 SER A O 7
ATOM 7759 N N . LEU A 1 34 ? -2.794 -12.915 -4.731 1.00 0.00 34 LEU A N 7
ATOM 7760 C CA . LEU A 1 34 ? -4.130 -13.018 -5.336 1.00 0.00 34 LEU A CA 7
ATOM 7761 C C . LEU A 1 34 ? -5.279 -13.209 -4.338 1.00 0.00 34 LEU A C 7
ATOM 7762 O O . LEU A 1 34 ? -5.977 -12.244 -4.040 1.00 0.00 34 LEU A O 7
ATOM 7778 N N . THR A 1 35 ? -5.450 -14.409 -3.792 1.00 0.00 35 THR A N 7
ATOM 7779 C CA . THR A 1 35 ? -6.326 -14.735 -2.675 1.00 0.00 35 THR A CA 7
ATOM 7780 C C . THR A 1 35 ? -6.202 -13.702 -1.547 1.00 0.00 35 THR A C 7
ATOM 7781 O O . THR A 1 35 ? -7.208 -13.277 -0.977 1.00 0.00 35 THR A O 7
ATOM 7792 N N . GLU A 1 36 ? -4.978 -13.253 -1.263 1.00 0.00 36 GLU A N 7
ATOM 7793 C CA . GLU A 1 36 ? -4.676 -12.323 -0.197 1.00 0.00 36 GLU A CA 7
ATOM 7794 C C . GLU A 1 36 ? -5.370 -11.000 -0.487 1.00 0.00 36 GLU A C 7
ATOM 7795 O O . GLU A 1 36 ? -5.863 -10.335 0.423 1.00 0.00 36 GLU A O 7
ATOM 7807 N N . ARG A 1 37 ? -5.432 -10.605 -1.763 1.00 0.00 37 ARG A N 7
ATOM 7808 C CA . ARG A 1 37 ? -6.029 -9.344 -2.154 1.00 0.00 37 ARG A CA 7
ATOM 7809 C C . ARG A 1 37 ? -7.504 -9.333 -1.751 1.00 0.00 37 ARG A C 7
ATOM 7810 O O . ARG A 1 37 ? -8.009 -8.302 -1.303 1.00 0.00 37 ARG A O 7
ATOM 7831 N N . SER A 1 38 ? -8.203 -10.453 -1.921 1.00 0.00 38 SER A N 7
ATOM 7832 C CA . SER A 1 38 ? -9.606 -10.555 -1.572 1.00 0.00 38 SER A CA 7
ATOM 7833 C C . SER A 1 38 ? -9.849 -10.626 -0.060 1.00 0.00 38 SER A C 7
ATOM 7834 O O . SER A 1 38 ? -11.018 -10.562 0.313 1.00 0.00 38 SER A O 7
ATOM 7842 N N . GLN A 1 39 ? -8.824 -10.714 0.807 1.00 0.00 39 GLN A N 7
ATOM 7843 C CA . GLN A 1 39 ? -9.033 -10.654 2.253 1.00 0.00 39 GLN A CA 7
ATOM 7844 C C . GLN A 1 39 ? -9.620 -9.289 2.604 1.00 0.00 39 GLN A C 7
ATOM 7845 O O . GLN A 1 39 ? -10.814 -9.196 2.862 1.00 0.00 39 GLN A O 7
ATOM 7859 N N . ILE A 1 40 ? -8.815 -8.220 2.554 1.00 0.00 40 ILE A N 7
ATOM 7860 C CA . ILE A 1 40 ? -9.288 -6.884 2.911 1.00 0.00 40 ILE A CA 7
ATOM 7861 C C . ILE A 1 40 ? -10.554 -6.516 2.120 1.00 0.00 40 ILE A C 7
ATOM 7862 O O . ILE A 1 40 ? -11.491 -5.946 2.688 1.00 0.00 40 ILE A O 7
ATOM 7878 N N . ALA A 1 41 ? -10.576 -6.816 0.815 1.00 0.00 41 ALA A N 7
ATOM 7879 C CA . ALA A 1 41 ? -11.675 -6.432 -0.055 1.00 0.00 41 ALA A CA 7
ATOM 7880 C C . ALA A 1 41 ? -13.021 -6.967 0.452 1.00 0.00 41 ALA A C 7
ATOM 7881 O O . ALA A 1 41 ? -13.995 -6.214 0.411 1.00 0.00 41 ALA A O 7
ATOM 7888 N N . HIS A 1 42 ? -13.064 -8.201 0.972 1.00 0.00 42 HIS A N 7
ATOM 7889 C CA . HIS A 1 42 ? -14.282 -8.865 1.440 1.00 0.00 42 HIS A CA 7
ATOM 7890 C C . HIS A 1 42 ? -14.439 -8.762 2.967 1.00 0.00 42 HIS A C 7
ATOM 7891 O O . HIS A 1 42 ? -15.482 -9.133 3.511 1.00 0.00 42 HIS A O 7
ATOM 7905 N N . ALA A 1 43 ? -13.428 -8.265 3.680 1.00 0.00 43 ALA A N 7
ATOM 7906 C CA . ALA A 1 43 ? -13.451 -8.124 5.115 1.00 0.00 43 ALA A CA 7
ATOM 7907 C C . ALA A 1 43 ? -14.127 -6.804 5.432 1.00 0.00 43 ALA A C 7
ATOM 7908 O O . ALA A 1 43 ? -15.022 -6.759 6.282 1.00 0.00 43 ALA A O 7
ATOM 7915 N N . LEU A 1 44 ? -13.680 -5.730 4.768 1.00 0.00 44 LEU A N 7
ATOM 7916 C CA . LEU A 1 44 ? -14.073 -4.392 5.154 1.00 0.00 44 LEU A CA 7
ATOM 7917 C C . LEU A 1 44 ? -15.296 -3.930 4.376 1.00 0.00 44 LEU A C 7
ATOM 7918 O O . LEU A 1 44 ? -16.408 -4.085 4.874 1.00 0.00 44 LEU A O 7
ATOM 7934 N N . LYS A 1 45 ? -15.092 -3.364 3.181 1.00 0.00 45 LYS A N 7
ATOM 7935 C CA . LYS A 1 45 ? -16.082 -2.623 2.376 1.00 0.00 45 LYS A CA 7
ATOM 7936 C C . LYS A 1 45 ? -15.467 -1.991 1.115 1.00 0.00 45 LYS A C 7
ATOM 7937 O O . LYS A 1 45 ? -16.031 -1.043 0.567 1.00 0.00 45 LYS A O 7
ATOM 7956 N N . LEU A 1 46 ? -14.253 -2.389 0.714 1.00 0.00 46 LEU A N 7
ATOM 7957 C CA . LEU A 1 46 ? -13.526 -1.741 -0.390 1.00 0.00 46 LEU A CA 7
ATOM 7958 C C . LEU A 1 46 ? -14.129 -2.207 -1.731 1.00 0.00 46 LEU A C 7
ATOM 7959 O O . LEU A 1 46 ? -15.139 -2.914 -1.755 1.00 0.00 46 LEU A O 7
ATOM 7975 N N . SER A 1 47 ? -13.528 -1.819 -2.858 1.00 0.00 47 SER A N 7
ATOM 7976 C CA . SER A 1 47 ? -13.898 -2.264 -4.195 1.00 0.00 47 SER A CA 7
ATOM 7977 C C . SER A 1 47 ? -12.648 -2.866 -4.837 1.00 0.00 47 SER A C 7
ATOM 7978 O O . SER A 1 47 ? -11.617 -2.198 -4.931 1.00 0.00 47 SER A O 7
ATOM 7986 N N . GLU A 1 48 ? -12.723 -4.134 -5.246 1.00 0.00 48 GLU A N 7
ATOM 7987 C CA . GLU A 1 48 ? -11.617 -4.944 -5.760 1.00 0.00 48 GLU A CA 7
ATOM 7988 C C . GLU A 1 48 ? -10.828 -4.275 -6.892 1.00 0.00 48 GLU A C 7
ATOM 7989 O O . GLU A 1 48 ? -9.619 -4.500 -6.993 1.00 0.00 48 GLU A O 7
ATOM 8001 N N . VAL A 1 49 ? -11.482 -3.468 -7.737 1.00 0.00 49 VAL A N 7
ATOM 8002 C CA . VAL A 1 49 ? -10.798 -2.719 -8.790 1.00 0.00 49 VAL A CA 7
ATOM 8003 C C . VAL A 1 49 ? -9.842 -1.698 -8.181 1.00 0.00 49 VAL A C 7
ATOM 8004 O O . VAL A 1 49 ? -8.676 -1.662 -8.550 1.00 0.00 49 VAL A O 7
ATOM 8017 N N . GLN A 1 50 ? -10.317 -0.887 -7.236 1.00 0.00 50 GLN A N 7
ATOM 8018 C CA . GLN A 1 50 ? -9.497 0.104 -6.555 1.00 0.00 50 GLN A CA 7
ATOM 8019 C C . GLN A 1 50 ? -8.314 -0.611 -5.897 1.00 0.00 50 GLN A C 7
ATOM 8020 O O . GLN A 1 50 ? -7.169 -0.164 -5.953 1.00 0.00 50 GLN A O 7
ATOM 8034 N N . VAL A 1 51 ? -8.621 -1.720 -5.235 1.00 0.00 51 VAL A N 7
ATOM 8035 C CA . VAL A 1 51 ? -7.689 -2.507 -4.452 1.00 0.00 51 VAL A CA 7
ATOM 8036 C C . VAL A 1 51 ? -6.539 -2.984 -5.348 1.00 0.00 51 VAL A C 7
ATOM 8037 O O . VAL A 1 51 ? -5.374 -2.746 -5.029 1.00 0.00 51 VAL A O 7
ATOM 8050 N N . LYS A 1 52 ? -6.835 -3.584 -6.511 1.00 0.00 52 LYS A N 7
ATOM 8051 C CA . LYS A 1 52 ? -5.817 -4.093 -7.417 1.00 0.00 52 LYS A CA 7
ATOM 8052 C C . LYS A 1 52 ? -4.884 -3.021 -7.990 1.00 0.00 52 LYS A C 7
ATOM 8053 O O . LYS A 1 52 ? -3.935 -3.397 -8.673 1.00 0.00 52 LYS A O 7
ATOM 8072 N N . ILE A 1 53 ? -5.144 -1.728 -7.770 1.00 0.00 53 ILE A N 7
ATOM 8073 C CA . ILE A 1 53 ? -4.293 -0.633 -8.241 1.00 0.00 53 ILE A CA 7
ATOM 8074 C C . ILE A 1 53 ? -3.574 0.055 -7.075 1.00 0.00 53 ILE A C 7
ATOM 8075 O O . ILE A 1 53 ? -2.450 0.542 -7.253 1.00 0.00 53 ILE A O 7
ATOM 8091 N N . TRP A 1 54 ? -4.190 0.098 -5.885 1.00 0.00 54 TRP A N 7
ATOM 8092 C CA . TRP A 1 54 ? -3.597 0.698 -4.694 1.00 0.00 54 TRP A CA 7
ATOM 8093 C C . TRP A 1 54 ? -2.203 0.118 -4.475 1.00 0.00 54 TRP A C 7
ATOM 8094 O O . TRP A 1 54 ? -1.264 0.882 -4.242 1.00 0.00 54 TRP A O 7
ATOM 8115 N N . PHE A 1 55 ? -2.041 -1.203 -4.615 1.00 0.00 55 PHE A N 7
ATOM 8116 C CA . PHE A 1 55 ? -0.716 -1.811 -4.503 1.00 0.00 55 PHE A CA 7
ATOM 8117 C C . PHE A 1 55 ? 0.099 -1.661 -5.787 1.00 0.00 55 PHE A C 7
ATOM 8118 O O . PHE A 1 55 ? 1.310 -1.448 -5.694 1.00 0.00 55 PHE A O 7
ATOM 8135 N N . GLN A 1 56 ? -0.537 -1.752 -6.968 1.00 0.00 56 GLN A N 7
ATOM 8136 C CA . GLN A 1 56 ? 0.106 -1.802 -8.274 1.00 0.00 56 GLN A CA 7
ATOM 8137 C C . GLN A 1 56 ? 1.120 -0.683 -8.463 1.00 0.00 56 GLN A C 7
ATOM 8138 O O . GLN A 1 56 ? 2.214 -0.891 -8.994 1.00 0.00 56 GLN A O 7
ATOM 8152 N N . ASN A 1 57 ? 0.782 0.502 -7.953 1.00 0.00 57 ASN A N 7
ATOM 8153 C CA . ASN A 1 57 ? 1.630 1.675 -8.058 1.00 0.00 57 ASN A CA 7
ATOM 8154 C C . ASN A 1 57 ? 3.018 1.425 -7.483 1.00 0.00 57 ASN A C 7
ATOM 8155 O O . ASN A 1 57 ? 3.999 1.863 -8.086 1.00 0.00 57 ASN A O 7
ATOM 8166 N N . ARG A 1 58 ? 3.151 0.690 -6.369 1.00 0.00 58 ARG A N 7
ATOM 8167 C CA . ARG A 1 58 ? 4.470 0.432 -5.790 1.00 0.00 58 ARG A CA 7
ATOM 8168 C C . ARG A 1 58 ? 5.322 -0.495 -6.655 1.00 0.00 58 ARG A C 7
ATOM 8169 O O . ARG A 1 58 ? 6.530 -0.561 -6.421 1.00 0.00 58 ARG A O 7
ATOM 8190 N N . ARG A 1 59 ? 4.756 -1.182 -7.652 1.00 0.00 59 ARG A N 7
ATOM 8191 C CA . ARG A 1 59 ? 5.543 -1.977 -8.592 1.00 0.00 59 ARG A CA 7
ATOM 8192 C C . ARG A 1 59 ? 5.760 -1.219 -9.897 1.00 0.00 59 ARG A C 7
ATOM 8193 O O . ARG A 1 59 ? 6.802 -1.402 -10.524 1.00 0.00 59 ARG A O 7
ATOM 8214 N N . ALA A 1 60 ? 4.803 -0.390 -10.320 1.00 0.00 60 ALA A N 7
ATOM 8215 C CA . ALA A 1 60 ? 4.761 0.150 -11.673 1.00 0.00 60 ALA A CA 7
ATOM 8216 C C . ALA A 1 60 ? 5.178 1.619 -11.764 1.00 0.00 60 ALA A C 7
ATOM 8217 O O . ALA A 1 60 ? 5.352 2.118 -12.869 1.00 0.00 60 ALA A O 7
ATOM 8224 N N . LYS A 1 61 ? 5.386 2.337 -10.657 1.00 0.00 61 LYS A N 7
ATOM 8225 C CA . LYS A 1 61 ? 5.747 3.760 -10.679 1.00 0.00 61 LYS A CA 7
ATOM 8226 C C . LYS A 1 61 ? 6.965 4.071 -11.556 1.00 0.00 61 LYS A C 7
ATOM 8227 O O . LYS A 1 61 ? 7.025 5.131 -12.176 1.00 0.00 61 LYS A O 7
ATOM 8246 N N . TRP A 1 62 ? 7.981 3.212 -11.560 1.00 0.00 62 TRP A N 7
ATOM 8247 C CA . TRP A 1 62 ? 9.167 3.444 -12.385 1.00 0.00 62 TRP A CA 7
ATOM 8248 C C . TRP A 1 62 ? 8.837 3.151 -13.843 1.00 0.00 62 TRP A C 7
ATOM 8249 O O . TRP A 1 62 ? 9.150 3.958 -14.715 1.00 0.00 62 TRP A O 7
ATOM 8270 N N . LYS A 1 63 ? 8.132 2.041 -14.100 1.00 0.00 63 LYS A N 7
ATOM 8271 C CA . LYS A 1 63 ? 7.606 1.702 -15.408 1.00 0.00 63 LYS A CA 7
ATOM 8272 C C . LYS A 1 63 ? 6.776 2.858 -15.970 1.00 0.00 63 LYS A C 7
ATOM 8273 O O . LYS A 1 63 ? 6.928 3.162 -17.138 1.00 0.00 63 LYS A O 7
ATOM 8292 N N . ARG A 1 64 ? 5.958 3.553 -15.175 1.00 0.00 64 ARG A N 7
ATOM 8293 C CA . ARG A 1 64 ? 5.129 4.657 -15.665 1.00 0.00 64 ARG A CA 7
ATOM 8294 C C . ARG A 1 64 ? 5.912 5.872 -16.173 1.00 0.00 64 ARG A C 7
ATOM 8295 O O . ARG A 1 64 ? 5.282 6.768 -16.723 1.00 0.00 64 ARG A O 7
ATOM 8316 N N . ILE A 1 65 ? 7.234 5.925 -15.998 1.00 0.00 65 ILE A N 7
ATOM 8317 C CA . ILE A 1 65 ? 8.108 6.814 -16.758 1.00 0.00 65 ILE A CA 7
ATOM 8318 C C . ILE A 1 65 ? 8.764 5.977 -17.864 1.00 0.00 65 ILE A C 7
ATOM 8319 O O . ILE A 1 65 ? 8.725 6.320 -19.042 1.00 0.00 65 ILE A O 7
ATOM 8335 N N . LYS A 1 66 ? 9.384 4.861 -17.476 1.00 0.00 66 LYS A N 7
ATOM 8336 C CA . LYS A 1 66 ? 10.219 3.987 -18.295 1.00 0.00 66 LYS A CA 7
ATOM 8337 C C . LYS A 1 66 ? 9.400 3.096 -19.248 1.00 0.00 66 LYS A C 7
ATOM 8338 O O . LYS A 1 66 ? 9.820 1.975 -19.563 1.00 0.00 66 LYS A O 7
ATOM 8357 N N . ALA A 1 67 ? 8.205 3.520 -19.650 1.00 0.00 67 ALA A N 7
ATOM 8358 C CA . ALA A 1 67 ? 7.314 2.816 -20.547 1.00 0.00 67 ALA A CA 7
ATOM 8359 C C . ALA A 1 67 ? 6.387 3.843 -21.194 1.00 0.00 67 ALA A C 7
ATOM 8360 O O . ALA A 1 67 ? 5.658 4.541 -20.485 1.00 0.00 67 ALA A O 7
ATOM 8367 N N . GLY A 1 68 ? 6.408 3.920 -22.523 1.00 0.00 68 GLY A N 7
ATOM 8368 C CA . GLY A 1 68 ? 5.627 4.867 -23.301 1.00 0.00 68 GLY A CA 7
ATOM 8369 C C . GLY A 1 68 ? 6.279 6.249 -23.355 1.00 0.00 68 GLY A C 7
ATOM 8370 O O . GLY A 1 68 ? 7.323 6.491 -22.741 1.00 0.00 68 GLY A O 7
ATOM 8374 N N . ASN A 1 69 ? 5.652 7.138 -24.127 1.00 0.00 69 ASN A N 7
ATOM 8375 C CA . ASN A 1 69 ? 5.950 8.567 -24.223 1.00 0.00 69 ASN A CA 7
ATOM 8376 C C . ASN A 1 69 ? 5.349 9.336 -23.038 1.00 0.00 69 ASN A C 7
ATOM 8377 O O . ASN A 1 69 ? 4.705 8.753 -22.158 1.00 0.00 69 ASN A O 7
ATOM 8388 N N . VAL A 1 70 ? 5.475 10.661 -23.081 1.00 0.00 70 VAL A N 7
ATOM 8389 C CA . VAL A 1 70 ? 4.751 11.635 -22.274 1.00 0.00 70 VAL A CA 7
ATOM 8390 C C . VAL A 1 70 ? 4.223 12.704 -23.251 1.00 0.00 70 VAL A C 7
ATOM 8391 O O . VAL A 1 70 ? 4.867 12.931 -24.275 1.00 0.00 70 VAL A O 7
ATOM 8404 N N . SER A 1 71 ? 3.085 13.353 -22.969 1.00 0.00 71 SER A N 7
ATOM 8405 C CA . SER A 1 71 ? 2.315 14.120 -23.957 1.00 0.00 71 SER A CA 7
ATOM 8406 C C . SER A 1 71 ? 1.996 13.221 -25.151 1.00 0.00 71 SER A C 7
ATOM 8407 O O . SER A 1 71 ? 2.467 13.446 -26.284 1.00 0.00 71 SER A O 7
ATOM 8415 N N . SER A 1 1 ? -10.374 21.683 15.030 1.00 0.00 1 SER A N 8
ATOM 8416 C CA . SER A 1 1 ? -11.757 21.994 15.408 1.00 0.00 1 SER A CA 8
ATOM 8417 C C . SER A 1 1 ? -12.561 22.278 14.138 1.00 0.00 1 SER A C 8
ATOM 8418 O O . SER A 1 1 ? -12.662 23.434 13.717 1.00 0.00 1 SER A O 8
ATOM 8426 N N . ALA A 1 2 ? -13.097 21.239 13.483 1.00 0.00 2 ALA A N 8
ATOM 8427 C CA . ALA A 1 2 ? -13.646 21.336 12.131 1.00 0.00 2 ALA A CA 8
ATOM 8428 C C . ALA A 1 2 ? -14.909 20.471 11.980 1.00 0.00 2 ALA A C 8
ATOM 8429 O O . ALA A 1 2 ? -14.844 19.385 11.391 1.00 0.00 2 ALA A O 8
ATOM 8436 N N . PRO A 1 3 ? -16.075 20.932 12.470 1.00 0.00 3 PRO A N 8
ATOM 8437 C CA . PRO A 1 3 ? -17.338 20.226 12.261 1.00 0.00 3 PRO A CA 8
ATOM 8438 C C . PRO A 1 3 ? -17.740 20.202 10.778 1.00 0.00 3 PRO A C 8
ATOM 8439 O O . PRO A 1 3 ? -18.502 19.322 10.373 1.00 0.00 3 PRO A O 8
ATOM 8450 N N . GLY A 1 4 ? -17.182 21.092 9.957 1.00 0.00 4 GLY A N 8
ATOM 8451 C CA . GLY A 1 4 ? -17.186 21.028 8.507 1.00 0.00 4 GLY A CA 8
ATOM 8452 C C . GLY A 1 4 ? -15.830 21.516 8.004 1.00 0.00 4 GLY A C 8
ATOM 8453 O O . GLY A 1 4 ? -15.016 22.002 8.796 1.00 0.00 4 GLY A O 8
ATOM 8457 N N . GLY A 1 5 ? -15.605 21.400 6.696 1.00 0.00 5 GLY A N 8
ATOM 8458 C CA . GLY A 1 5 ? -14.340 21.693 6.035 1.00 0.00 5 GLY A CA 8
ATOM 8459 C C . GLY A 1 5 ? -13.528 20.406 5.903 1.00 0.00 5 GLY A C 8
ATOM 8460 O O . GLY A 1 5 ? -13.696 19.472 6.695 1.00 0.00 5 GLY A O 8
ATOM 8464 N N . LYS A 1 6 ? -12.672 20.309 4.883 1.00 0.00 6 LYS A N 8
ATOM 8465 C CA . LYS A 1 6 ? -11.871 19.118 4.623 1.00 0.00 6 LYS A CA 8
ATOM 8466 C C . LYS A 1 6 ? -10.689 19.509 3.749 1.00 0.00 6 LYS A C 8
ATOM 8467 O O . LYS A 1 6 ? -10.880 20.136 2.707 1.00 0.00 6 LYS A O 8
ATOM 8486 N N . SER A 1 7 ? -9.481 19.095 4.119 1.00 0.00 7 SER A N 8
ATOM 8487 C CA . SER A 1 7 ? -8.357 19.036 3.200 1.00 0.00 7 SER A CA 8
ATOM 8488 C C . SER A 1 7 ? -7.482 17.847 3.617 1.00 0.00 7 SER A C 8
ATOM 8489 O O . SER A 1 7 ? -7.361 17.546 4.811 1.00 0.00 7 SER A O 8
ATOM 8497 N N . ARG A 1 8 ? -6.928 17.135 2.637 1.00 0.00 8 ARG A N 8
ATOM 8498 C CA . ARG A 1 8 ? -6.111 15.923 2.716 1.00 0.00 8 ARG A CA 8
ATOM 8499 C C . ARG A 1 8 ? -5.889 15.521 1.267 1.00 0.00 8 ARG A C 8
ATOM 8500 O O . ARG A 1 8 ? -6.877 15.451 0.529 1.00 0.00 8 ARG A O 8
ATOM 8521 N N . ARG A 1 9 ? -4.653 15.234 0.845 1.00 0.00 9 ARG A N 8
ATOM 8522 C CA . ARG A 1 9 ? -4.367 14.764 -0.515 1.00 0.00 9 ARG A CA 8
ATOM 8523 C C . ARG A 1 9 ? -4.836 13.307 -0.646 1.00 0.00 9 ARG A C 8
ATOM 8524 O O . ARG A 1 9 ? -4.017 12.387 -0.669 1.00 0.00 9 ARG A O 8
ATOM 8545 N N . ARG A 1 10 ? -6.148 13.054 -0.665 1.00 0.00 10 ARG A N 8
ATOM 8546 C CA . ARG A 1 10 ? -6.726 11.730 -0.861 1.00 0.00 10 ARG A CA 8
ATOM 8547 C C . ARG A 1 10 ? -6.706 11.441 -2.356 1.00 0.00 10 ARG A C 8
ATOM 8548 O O . ARG A 1 10 ? -7.655 11.779 -3.059 1.00 0.00 10 ARG A O 8
ATOM 8569 N N . ARG A 1 11 ? -5.647 10.826 -2.880 1.00 0.00 11 ARG A N 8
ATOM 8570 C CA . ARG A 1 11 ? -5.591 10.452 -4.294 1.00 0.00 11 ARG A CA 8
ATOM 8571 C C . ARG A 1 11 ? -6.408 9.179 -4.593 1.00 0.00 11 ARG A C 8
ATOM 8572 O O . ARG A 1 11 ? -6.382 8.718 -5.732 1.00 0.00 11 ARG A O 8
ATOM 8593 N N . THR A 1 12 ? -7.086 8.586 -3.606 1.00 0.00 12 THR A N 8
ATOM 8594 C CA . THR A 1 12 ? -7.703 7.268 -3.710 1.00 0.00 12 THR A CA 8
ATOM 8595 C C . THR A 1 12 ? -9.084 7.280 -3.044 1.00 0.00 12 THR A C 8
ATOM 8596 O O . THR A 1 12 ? -9.341 8.075 -2.136 1.00 0.00 12 THR A O 8
ATOM 8607 N N . ALA A 1 13 ? -9.968 6.373 -3.477 1.00 0.00 13 ALA A N 8
ATOM 8608 C CA . ALA A 1 13 ? -11.365 6.275 -3.076 1.00 0.00 13 ALA A CA 8
ATOM 8609 C C . ALA A 1 13 ? -11.568 5.453 -1.787 1.00 0.00 13 ALA A C 8
ATOM 8610 O O . ALA A 1 13 ? -12.590 4.769 -1.660 1.00 0.00 13 ALA A O 8
ATOM 8617 N N . PHE A 1 14 ? -10.634 5.495 -0.833 1.00 0.00 14 PHE A N 8
ATOM 8618 C CA . PHE A 1 14 ? -10.747 4.797 0.452 1.00 0.00 14 PHE A CA 8
ATOM 8619 C C . PHE A 1 14 ? -10.689 5.796 1.610 1.00 0.00 14 PHE A C 8
ATOM 8620 O O . PHE A 1 14 ? -10.554 7.007 1.405 1.00 0.00 14 PHE A O 8
ATOM 8637 N N . THR A 1 15 ? -10.766 5.281 2.834 1.00 0.00 15 THR A N 8
ATOM 8638 C CA . THR A 1 15 ? -10.798 6.039 4.075 1.00 0.00 15 THR A CA 8
ATOM 8639 C C . THR A 1 15 ? -9.686 5.519 4.992 1.00 0.00 15 THR A C 8
ATOM 8640 O O . THR A 1 15 ? -9.101 4.477 4.705 1.00 0.00 15 THR A O 8
ATOM 8651 N N . SER A 1 16 ? -9.402 6.204 6.100 1.00 0.00 16 SER A N 8
ATOM 8652 C CA . SER A 1 16 ? -8.335 5.801 7.005 1.00 0.00 16 SER A CA 8
ATOM 8653 C C . SER A 1 16 ? -8.688 4.501 7.730 1.00 0.00 16 SER A C 8
ATOM 8654 O O . SER A 1 16 ? -7.799 3.691 7.978 1.00 0.00 16 SER A O 8
ATOM 8662 N N . GLU A 1 17 ? -9.965 4.277 8.056 1.00 0.00 17 GLU A N 8
ATOM 8663 C CA . GLU A 1 17 ? -10.427 3.028 8.644 1.00 0.00 17 GLU A CA 8
ATOM 8664 C C . GLU A 1 17 ? -10.232 1.902 7.622 1.00 0.00 17 GLU A C 8
ATOM 8665 O O . GLU A 1 17 ? -9.625 0.880 7.922 1.00 0.00 17 GLU A O 8
ATOM 8677 N N . GLN A 1 18 ? -10.641 2.124 6.373 1.00 0.00 18 GLN A N 8
ATOM 8678 C CA . GLN A 1 18 ? -10.502 1.156 5.288 1.00 0.00 18 GLN A CA 8
ATOM 8679 C C . GLN A 1 18 ? -9.042 0.920 4.856 1.00 0.00 18 GLN A C 8
ATOM 8680 O O . GLN A 1 18 ? -8.780 0.017 4.065 1.00 0.00 18 GLN A O 8
ATOM 8694 N N . LEU A 1 19 ? -8.094 1.710 5.361 1.00 0.00 19 LEU A N 8
ATOM 8695 C CA . LEU A 1 19 ? -6.663 1.587 5.115 1.00 0.00 19 LEU A CA 8
ATOM 8696 C C . LEU A 1 19 ? -5.958 0.780 6.213 1.00 0.00 19 LEU A C 8
ATOM 8697 O O . LEU A 1 19 ? -4.742 0.608 6.101 1.00 0.00 19 LEU A O 8
ATOM 8713 N N . LEU A 1 20 ? -6.645 0.332 7.275 1.00 0.00 20 LEU A N 8
ATOM 8714 C CA . LEU A 1 20 ? -6.015 -0.201 8.477 1.00 0.00 20 LEU A CA 8
ATOM 8715 C C . LEU A 1 20 ? -5.371 -1.550 8.199 1.00 0.00 20 LEU A C 8
ATOM 8716 O O . LEU A 1 20 ? -4.178 -1.729 8.432 1.00 0.00 20 LEU A O 8
ATOM 8732 N N . GLU A 1 21 ? -6.161 -2.509 7.721 1.00 0.00 21 GLU A N 8
ATOM 8733 C CA . GLU A 1 21 ? -5.715 -3.865 7.386 1.00 0.00 21 GLU A CA 8
ATOM 8734 C C . GLU A 1 21 ? -4.698 -3.799 6.250 1.00 0.00 21 GLU A C 8
ATOM 8735 O O . GLU A 1 21 ? -3.686 -4.492 6.230 1.00 0.00 21 GLU A O 8
ATOM 8747 N N . LEU A 1 22 ? -4.992 -2.908 5.308 1.00 0.00 22 LEU A N 8
ATOM 8748 C CA . LEU A 1 22 ? -4.304 -2.707 4.054 1.00 0.00 22 LEU A CA 8
ATOM 8749 C C . LEU A 1 22 ? -2.865 -2.232 4.292 1.00 0.00 22 LEU A C 8
ATOM 8750 O O . LEU A 1 22 ? -1.983 -2.581 3.514 1.00 0.00 22 LEU A O 8
ATOM 8766 N N . GLU A 1 23 ? -2.623 -1.447 5.351 1.00 0.00 23 GLU A N 8
ATOM 8767 C CA . GLU A 1 23 ? -1.274 -1.119 5.820 1.00 0.00 23 GLU A CA 8
ATOM 8768 C C . GLU A 1 23 ? -0.691 -2.192 6.735 1.00 0.00 23 GLU A C 8
ATOM 8769 O O . GLU A 1 23 ? 0.529 -2.386 6.726 1.00 0.00 23 GLU A O 8
ATOM 8781 N N . LYS A 1 24 ? -1.508 -2.845 7.565 1.00 0.00 24 LYS A N 8
ATOM 8782 C CA . LYS A 1 24 ? -0.964 -3.728 8.584 1.00 0.00 24 LYS A CA 8
ATOM 8783 C C . LYS A 1 24 ? -0.370 -4.959 7.927 1.00 0.00 24 LYS A C 8
ATOM 8784 O O . LYS A 1 24 ? 0.779 -5.295 8.208 1.00 0.00 24 LYS A O 8
ATOM 8803 N N . GLU A 1 25 ? -1.087 -5.568 6.986 1.00 0.00 25 GLU A N 8
ATOM 8804 C CA . GLU A 1 25 ? -0.552 -6.653 6.184 1.00 0.00 25 GLU A CA 8
ATOM 8805 C C . GLU A 1 25 ? 0.600 -6.183 5.296 1.00 0.00 25 GLU A C 8
ATOM 8806 O O . GLU A 1 25 ? 1.382 -7.015 4.835 1.00 0.00 25 GLU A O 8
ATOM 8818 N N . PHE A 1 26 ? 0.762 -4.876 5.077 1.00 0.00 26 PHE A N 8
ATOM 8819 C CA . PHE A 1 26 ? 1.924 -4.317 4.401 1.00 0.00 26 PHE A CA 8
ATOM 8820 C C . PHE A 1 26 ? 3.202 -4.378 5.257 1.00 0.00 26 PHE A C 8
ATOM 8821 O O . PHE A 1 26 ? 4.270 -4.022 4.760 1.00 0.00 26 PHE A O 8
ATOM 8838 N N . HIS A 1 27 ? 3.134 -4.824 6.517 1.00 0.00 27 HIS A N 8
ATOM 8839 C CA . HIS A 1 27 ? 4.299 -4.954 7.388 1.00 0.00 27 HIS A CA 8
ATOM 8840 C C . HIS A 1 27 ? 5.068 -6.264 7.148 1.00 0.00 27 HIS A C 8
ATOM 8841 O O . HIS A 1 27 ? 6.290 -6.298 7.339 1.00 0.00 27 HIS A O 8
ATOM 8855 N N . CYS A 1 28 ? 4.384 -7.345 6.743 1.00 0.00 28 CYS A N 8
ATOM 8856 C CA . CYS A 1 28 ? 4.966 -8.692 6.705 1.00 0.00 28 CYS A CA 8
ATOM 8857 C C . CYS A 1 28 ? 4.969 -9.301 5.296 1.00 0.00 28 CYS A C 8
ATOM 8858 O O . CYS A 1 28 ? 5.689 -10.273 5.046 1.00 0.00 28 CYS A O 8
ATOM 8866 N N . LYS A 1 29 ? 4.245 -8.710 4.349 1.00 0.00 29 LYS A N 8
ATOM 8867 C CA . LYS A 1 29 ? 4.413 -8.864 2.906 1.00 0.00 29 LYS A CA 8
ATOM 8868 C C . LYS A 1 29 ? 4.128 -7.507 2.279 1.00 0.00 29 LYS A C 8
ATOM 8869 O O . LYS A 1 29 ? 3.617 -6.621 2.960 1.00 0.00 29 LYS A O 8
ATOM 8888 N N . LYS A 1 30 ? 4.420 -7.326 0.992 1.00 0.00 30 LYS A N 8
ATOM 8889 C CA . LYS A 1 30 ? 4.290 -6.034 0.319 1.00 0.00 30 LYS A CA 8
ATOM 8890 C C . LYS A 1 30 ? 3.327 -6.103 -0.864 1.00 0.00 30 LYS A C 8
ATOM 8891 O O . LYS A 1 30 ? 3.419 -5.294 -1.787 1.00 0.00 30 LYS A O 8
ATOM 8910 N N . TYR A 1 31 ? 2.475 -7.121 -0.922 1.00 0.00 31 TYR A N 8
ATOM 8911 C CA . TYR A 1 31 ? 1.612 -7.374 -2.058 1.00 0.00 31 TYR A CA 8
ATOM 8912 C C . TYR A 1 31 ? 0.467 -8.270 -1.599 1.00 0.00 31 TYR A C 8
ATOM 8913 O O . TYR A 1 31 ? 0.611 -9.483 -1.473 1.00 0.00 31 TYR A O 8
ATOM 8931 N N . LEU A 1 32 ? -0.674 -7.656 -1.292 1.00 0.00 32 LEU A N 8
ATOM 8932 C CA . LEU A 1 32 ? -1.946 -8.334 -1.085 1.00 0.00 32 LEU A CA 8
ATOM 8933 C C . LEU A 1 32 ? -2.255 -9.143 -2.340 1.00 0.00 32 LEU A C 8
ATOM 8934 O O . LEU A 1 32 ? -2.670 -8.584 -3.356 1.00 0.00 32 LEU A O 8
ATOM 8950 N N . SER A 1 33 ? -2.008 -10.444 -2.248 1.00 0.00 33 SER A N 8
ATOM 8951 C CA . SER A 1 33 ? -2.206 -11.474 -3.251 1.00 0.00 33 SER A CA 8
ATOM 8952 C C . SER A 1 33 ? -2.562 -12.768 -2.512 1.00 0.00 33 SER A C 8
ATOM 8953 O O . SER A 1 33 ? -2.592 -12.803 -1.281 1.00 0.00 33 SER A O 8
ATOM 8961 N N . LEU A 1 34 ? -2.818 -13.833 -3.264 1.00 0.00 34 LEU A N 8
ATOM 8962 C CA . LEU A 1 34 ? -3.249 -15.157 -2.844 1.00 0.00 34 LEU A CA 8
ATOM 8963 C C . LEU A 1 34 ? -4.604 -15.146 -2.163 1.00 0.00 34 LEU A C 8
ATOM 8964 O O . LEU A 1 34 ? -5.616 -15.283 -2.841 1.00 0.00 34 LEU A O 8
ATOM 8980 N N . THR A 1 35 ? -4.645 -14.906 -0.868 1.00 0.00 35 THR A N 8
ATOM 8981 C CA . THR A 1 35 ? -5.873 -14.728 -0.115 1.00 0.00 35 THR A CA 8
ATOM 8982 C C . THR A 1 35 ? -6.042 -13.237 0.142 1.00 0.00 35 THR A C 8
ATOM 8983 O O . THR A 1 35 ? -7.151 -12.719 0.200 1.00 0.00 35 THR A O 8
ATOM 8994 N N . GLU A 1 36 ? -4.932 -12.502 0.183 1.00 0.00 36 GLU A N 8
ATOM 8995 C CA . GLU A 1 36 ? -4.886 -11.237 0.910 1.00 0.00 36 GLU A CA 8
ATOM 8996 C C . GLU A 1 36 ? -5.485 -10.130 0.048 1.00 0.00 36 GLU A C 8
ATOM 8997 O O . GLU A 1 36 ? -6.002 -9.135 0.551 1.00 0.00 36 GLU A O 8
ATOM 9009 N N . ARG A 1 37 ? -5.476 -10.335 -1.272 1.00 0.00 37 ARG A N 8
ATOM 9010 C CA . ARG A 1 37 ? -6.192 -9.470 -2.198 1.00 0.00 37 ARG A CA 8
ATOM 9011 C C . ARG A 1 37 ? -7.687 -9.532 -1.900 1.00 0.00 37 ARG A C 8
ATOM 9012 O O . ARG A 1 37 ? -8.350 -8.494 -1.899 1.00 0.00 37 ARG A O 8
ATOM 9033 N N . SER A 1 38 ? -8.215 -10.734 -1.702 1.00 0.00 38 SER A N 8
ATOM 9034 C CA . SER A 1 38 ? -9.622 -10.969 -1.456 1.00 0.00 38 SER A CA 8
ATOM 9035 C C . SER A 1 38 ? -9.994 -10.623 -0.014 1.00 0.00 38 SER A C 8
ATOM 9036 O O . SER A 1 38 ? -11.146 -10.269 0.220 1.00 0.00 38 SER A O 8
ATOM 9044 N N . GLN A 1 39 ? -9.038 -10.674 0.926 1.00 0.00 39 GLN A N 8
ATOM 9045 C CA . GLN A 1 39 ? -9.288 -10.567 2.355 1.00 0.00 39 GLN A CA 8
ATOM 9046 C C . GLN A 1 39 ? -9.925 -9.223 2.630 1.00 0.00 39 GLN A C 8
ATOM 9047 O O . GLN A 1 39 ? -11.082 -9.154 3.035 1.00 0.00 39 GLN A O 8
ATOM 9061 N N . ILE A 1 40 ? -9.186 -8.152 2.345 1.00 0.00 40 ILE A N 8
ATOM 9062 C CA . ILE A 1 40 ? -9.651 -6.810 2.641 1.00 0.00 40 ILE A CA 8
ATOM 9063 C C . ILE A 1 40 ? -10.855 -6.479 1.746 1.00 0.00 40 ILE A C 8
ATOM 9064 O O . ILE A 1 40 ? -11.819 -5.851 2.202 1.00 0.00 40 ILE A O 8
ATOM 9080 N N . ALA A 1 41 ? -10.802 -6.899 0.474 1.00 0.00 41 ALA A N 8
ATOM 9081 C CA . ALA A 1 41 ? -11.849 -6.634 -0.503 1.00 0.00 41 ALA A CA 8
ATOM 9082 C C . ALA A 1 41 ? -13.195 -7.212 -0.071 1.00 0.00 41 ALA A C 8
ATOM 9083 O O . ALA A 1 41 ? -14.221 -6.660 -0.475 1.00 0.00 41 ALA A O 8
ATOM 9090 N N . HIS A 1 42 ? -13.206 -8.270 0.745 1.00 0.00 42 HIS A N 8
ATOM 9091 C CA . HIS A 1 42 ? -14.416 -8.919 1.221 1.00 0.00 42 HIS A CA 8
ATOM 9092 C C . HIS A 1 42 ? -14.513 -8.886 2.750 1.00 0.00 42 HIS A C 8
ATOM 9093 O O . HIS A 1 42 ? -15.303 -9.644 3.315 1.00 0.00 42 HIS A O 8
ATOM 9107 N N . ALA A 1 43 ? -13.797 -7.981 3.428 1.00 0.00 43 ALA A N 8
ATOM 9108 C CA . ALA A 1 43 ? -13.919 -7.806 4.873 1.00 0.00 43 ALA A CA 8
ATOM 9109 C C . ALA A 1 43 ? -14.187 -6.364 5.291 1.00 0.00 43 ALA A C 8
ATOM 9110 O O . ALA A 1 43 ? -14.910 -6.188 6.275 1.00 0.00 43 ALA A O 8
ATOM 9117 N N . LEU A 1 44 ? -13.644 -5.343 4.603 1.00 0.00 44 LEU A N 8
ATOM 9118 C CA . LEU A 1 44 ? -13.823 -3.974 5.088 1.00 0.00 44 LEU A CA 8
ATOM 9119 C C . LEU A 1 44 ? -14.989 -3.306 4.349 1.00 0.00 44 LEU A C 8
ATOM 9120 O O . LEU A 1 44 ? -16.123 -3.485 4.771 1.00 0.00 44 LEU A O 8
ATOM 9136 N N . LYS A 1 45 ? -14.745 -2.654 3.199 1.00 0.00 45 LYS A N 8
ATOM 9137 C CA . LYS A 1 45 ? -15.617 -1.764 2.407 1.00 0.00 45 LYS A CA 8
ATOM 9138 C C . LYS A 1 45 ? -14.979 -1.415 1.051 1.00 0.00 45 LYS A C 8
ATOM 9139 O O . LYS A 1 45 ? -15.191 -0.322 0.515 1.00 0.00 45 LYS A O 8
ATOM 9158 N N . LEU A 1 46 ? -14.090 -2.272 0.550 1.00 0.00 46 LEU A N 8
ATOM 9159 C CA . LEU A 1 46 ? -13.340 -2.033 -0.683 1.00 0.00 46 LEU A CA 8
ATOM 9160 C C . LEU A 1 46 ? -13.943 -2.904 -1.789 1.00 0.00 46 LEU A C 8
ATOM 9161 O O . LEU A 1 46 ? -14.926 -3.616 -1.568 1.00 0.00 46 LEU A O 8
ATOM 9177 N N . SER A 1 47 ? -13.381 -2.844 -2.994 1.00 0.00 47 SER A N 8
ATOM 9178 C CA . SER A 1 47 ? -13.734 -3.707 -4.106 1.00 0.00 47 SER A CA 8
ATOM 9179 C C . SER A 1 47 ? -12.465 -3.963 -4.920 1.00 0.00 47 SER A C 8
ATOM 9180 O O . SER A 1 47 ? -11.547 -3.135 -4.928 1.00 0.00 47 SER A O 8
ATOM 9188 N N . GLU A 1 48 ? -12.414 -5.102 -5.612 1.00 0.00 48 GLU A N 8
ATOM 9189 C CA . GLU A 1 48 ? -11.216 -5.596 -6.284 1.00 0.00 48 GLU A CA 8
ATOM 9190 C C . GLU A 1 48 ? -10.744 -4.615 -7.362 1.00 0.00 48 GLU A C 8
ATOM 9191 O O . GLU A 1 48 ? -9.550 -4.317 -7.435 1.00 0.00 48 GLU A O 8
ATOM 9203 N N . VAL A 1 49 ? -11.680 -4.048 -8.130 1.00 0.00 49 VAL A N 8
ATOM 9204 C CA . VAL A 1 49 ? -11.452 -3.002 -9.127 1.00 0.00 49 VAL A CA 8
ATOM 9205 C C . VAL A 1 49 ? -10.680 -1.814 -8.568 1.00 0.00 49 VAL A C 8
ATOM 9206 O O . VAL A 1 49 ? -9.912 -1.202 -9.295 1.00 0.00 49 VAL A O 8
ATOM 9219 N N . GLN A 1 50 ? -10.871 -1.475 -7.298 1.00 0.00 50 GLN A N 8
ATOM 9220 C CA . GLN A 1 50 ? -10.188 -0.358 -6.673 1.00 0.00 50 GLN A CA 8
ATOM 9221 C C . GLN A 1 50 ? -8.827 -0.801 -6.117 1.00 0.00 50 GLN A C 8
ATOM 9222 O O . GLN A 1 50 ? -7.825 -0.098 -6.260 1.00 0.00 50 GLN A O 8
ATOM 9236 N N . VAL A 1 51 ? -8.765 -1.982 -5.497 1.00 0.00 51 VAL A N 8
ATOM 9237 C CA . VAL A 1 51 ? -7.543 -2.509 -4.889 1.00 0.00 51 VAL A CA 8
ATOM 9238 C C . VAL A 1 51 ? -6.458 -2.736 -5.950 1.00 0.00 51 VAL A C 8
ATOM 9239 O O . VAL A 1 51 ? -5.293 -2.453 -5.676 1.00 0.00 51 VAL A O 8
ATOM 9252 N N . LYS A 1 52 ? -6.804 -3.133 -7.184 1.00 0.00 52 LYS A N 8
ATOM 9253 C CA . LYS A 1 52 ? -5.822 -3.293 -8.253 1.00 0.00 52 LYS A CA 8
ATOM 9254 C C . LYS A 1 52 ? -5.008 -2.007 -8.479 1.00 0.00 52 LYS A C 8
ATOM 9255 O O . LYS A 1 52 ? -3.821 -2.067 -8.815 1.00 0.00 52 LYS A O 8
ATOM 9274 N N . ILE A 1 53 ? -5.635 -0.841 -8.303 1.00 0.00 53 ILE A N 8
ATOM 9275 C CA . ILE A 1 53 ? -5.018 0.466 -8.491 1.00 0.00 53 ILE A CA 8
ATOM 9276 C C . ILE A 1 53 ? -4.237 0.844 -7.229 1.00 0.00 53 ILE A C 8
ATOM 9277 O O . ILE A 1 53 ? -3.283 1.614 -7.302 1.00 0.00 53 ILE A O 8
ATOM 9293 N N . TRP A 1 54 ? -4.573 0.293 -6.062 1.00 0.00 54 TRP A N 8
ATOM 9294 C CA . TRP A 1 54 ? -3.813 0.555 -4.850 1.00 0.00 54 TRP A CA 8
ATOM 9295 C C . TRP A 1 54 ? -2.369 0.070 -5.018 1.00 0.00 54 TRP A C 8
ATOM 9296 O O . TRP A 1 54 ? -1.425 0.747 -4.597 1.00 0.00 54 TRP A O 8
ATOM 9317 N N . PHE A 1 55 ? -2.175 -1.044 -5.732 1.00 0.00 55 PHE A N 8
ATOM 9318 C CA . PHE A 1 55 ? -0.838 -1.542 -6.053 1.00 0.00 55 PHE A CA 8
ATOM 9319 C C . PHE A 1 55 ? -0.086 -0.586 -6.999 1.00 0.00 55 PHE A C 8
ATOM 9320 O O . PHE A 1 55 ? 1.138 -0.652 -7.091 1.00 0.00 55 PHE A O 8
ATOM 9337 N N . GLN A 1 56 ? -0.772 0.328 -7.699 1.00 0.00 56 GLN A N 8
ATOM 9338 C CA . GLN A 1 56 ? -0.166 1.308 -8.605 1.00 0.00 56 GLN A CA 8
ATOM 9339 C C . GLN A 1 56 ? 0.691 2.350 -7.857 1.00 0.00 56 GLN A C 8
ATOM 9340 O O . GLN A 1 56 ? 1.207 3.287 -8.466 1.00 0.00 56 GLN A O 8
ATOM 9354 N N . ASN A 1 57 ? 0.847 2.202 -6.538 1.00 0.00 57 ASN A N 8
ATOM 9355 C CA . ASN A 1 57 ? 1.652 3.077 -5.694 1.00 0.00 57 ASN A CA 8
ATOM 9356 C C . ASN A 1 57 ? 2.838 2.346 -5.068 1.00 0.00 57 ASN A C 8
ATOM 9357 O O . ASN A 1 57 ? 3.772 2.996 -4.602 1.00 0.00 57 ASN A O 8
ATOM 9368 N N . ARG A 1 58 ? 2.835 1.008 -5.008 1.00 0.00 58 ARG A N 8
ATOM 9369 C CA . ARG A 1 58 ? 3.714 0.249 -4.108 1.00 0.00 58 ARG A CA 8
ATOM 9370 C C . ARG A 1 58 ? 5.148 0.074 -4.600 1.00 0.00 58 ARG A C 8
ATOM 9371 O O . ARG A 1 58 ? 5.891 -0.775 -4.102 1.00 0.00 58 ARG A O 8
ATOM 9392 N N . ARG A 1 59 ? 5.559 0.853 -5.590 1.00 0.00 59 ARG A N 8
ATOM 9393 C CA . ARG A 1 59 ? 6.889 0.813 -6.195 1.00 0.00 59 ARG A CA 8
ATOM 9394 C C . ARG A 1 59 ? 7.759 2.018 -5.812 1.00 0.00 59 ARG A C 8
ATOM 9395 O O . ARG A 1 59 ? 8.917 2.074 -6.221 1.00 0.00 59 ARG A O 8
ATOM 9416 N N . ALA A 1 60 ? 7.281 2.933 -4.960 1.00 0.00 60 ALA A N 8
ATOM 9417 C CA . ALA A 1 60 ? 7.972 4.198 -4.731 1.00 0.00 60 ALA A CA 8
ATOM 9418 C C . ALA A 1 60 ? 8.919 4.129 -3.535 1.00 0.00 60 ALA A C 8
ATOM 9419 O O . ALA A 1 60 ? 9.723 5.040 -3.348 1.00 0.00 60 ALA A O 8
ATOM 9426 N N . LYS A 1 61 ? 8.876 3.069 -2.722 1.00 0.00 61 LYS A N 8
ATOM 9427 C CA . LYS A 1 61 ? 9.679 2.986 -1.505 1.00 0.00 61 LYS A CA 8
ATOM 9428 C C . LYS A 1 61 ? 11.172 3.115 -1.807 1.00 0.00 61 LYS A C 8
ATOM 9429 O O . LYS A 1 61 ? 11.854 3.922 -1.192 1.00 0.00 61 LYS A O 8
ATOM 9448 N N . TRP A 1 62 ? 11.702 2.376 -2.776 1.00 0.00 62 TRP A N 8
ATOM 9449 C CA . TRP A 1 62 ? 13.120 2.463 -3.135 1.00 0.00 62 TRP A CA 8
ATOM 9450 C C . TRP A 1 62 ? 13.437 3.729 -3.931 1.00 0.00 62 TRP A C 8
ATOM 9451 O O . TRP A 1 62 ? 14.608 4.005 -4.166 1.00 0.00 62 TRP A O 8
ATOM 9472 N N . LYS A 1 63 ? 12.435 4.512 -4.344 1.00 0.00 63 LYS A N 8
ATOM 9473 C CA . LYS A 1 63 ? 12.606 5.790 -5.020 1.00 0.00 63 LYS A CA 8
ATOM 9474 C C . LYS A 1 63 ? 12.647 6.918 -3.986 1.00 0.00 63 LYS A C 8
ATOM 9475 O O . LYS A 1 63 ? 13.574 7.713 -4.028 1.00 0.00 63 LYS A O 8
ATOM 9494 N N . ARG A 1 64 ? 11.757 6.967 -2.986 1.00 0.00 64 ARG A N 8
ATOM 9495 C CA . ARG A 1 64 ? 11.863 7.923 -1.866 1.00 0.00 64 ARG A CA 8
ATOM 9496 C C . ARG A 1 64 ? 13.108 7.703 -0.980 1.00 0.00 64 ARG A C 8
ATOM 9497 O O . ARG A 1 64 ? 13.360 8.466 -0.053 1.00 0.00 64 ARG A O 8
ATOM 9518 N N . ILE A 1 65 ? 13.848 6.621 -1.231 1.00 0.00 65 ILE A N 8
ATOM 9519 C CA . ILE A 1 65 ? 15.052 6.166 -0.544 1.00 0.00 65 ILE A CA 8
ATOM 9520 C C . ILE A 1 65 ? 16.235 6.076 -1.537 1.00 0.00 65 ILE A C 8
ATOM 9521 O O . ILE A 1 65 ? 17.370 5.767 -1.169 1.00 0.00 65 ILE A O 8
ATOM 9537 N N . LYS A 1 66 ? 15.996 6.367 -2.810 1.00 0.00 66 LYS A N 8
ATOM 9538 C CA . LYS A 1 66 ? 17.009 6.684 -3.807 1.00 0.00 66 LYS A CA 8
ATOM 9539 C C . LYS A 1 66 ? 16.468 7.818 -4.676 1.00 0.00 66 LYS A C 8
ATOM 9540 O O . LYS A 1 66 ? 16.071 7.590 -5.823 1.00 0.00 66 LYS A O 8
ATOM 9559 N N . ALA A 1 67 ? 16.414 9.016 -4.097 1.00 0.00 67 ALA A N 8
ATOM 9560 C CA . ALA A 1 67 ? 16.215 10.300 -4.765 1.00 0.00 67 ALA A CA 8
ATOM 9561 C C . ALA A 1 67 ? 17.090 11.370 -4.103 1.00 0.00 67 ALA A C 8
ATOM 9562 O O . ALA A 1 67 ? 17.893 11.054 -3.217 1.00 0.00 67 ALA A O 8
ATOM 9569 N N . GLY A 1 68 ? 16.971 12.616 -4.559 1.00 0.00 68 GLY A N 8
ATOM 9570 C CA . GLY A 1 68 ? 17.557 13.781 -3.924 1.00 0.00 68 GLY A CA 8
ATOM 9571 C C . GLY A 1 68 ? 16.578 14.276 -2.866 1.00 0.00 68 GLY A C 8
ATOM 9572 O O . GLY A 1 68 ? 15.584 14.918 -3.206 1.00 0.00 68 GLY A O 8
ATOM 9576 N N . ASN A 1 69 ? 16.798 13.921 -1.598 1.00 0.00 69 ASN A N 8
ATOM 9577 C CA . ASN A 1 69 ? 15.935 14.284 -0.466 1.00 0.00 69 ASN A CA 8
ATOM 9578 C C . ASN A 1 69 ? 16.720 14.334 0.848 1.00 0.00 69 ASN A C 8
ATOM 9579 O O . ASN A 1 69 ? 16.244 13.862 1.888 1.00 0.00 69 ASN A O 8
ATOM 9590 N N . VAL A 1 70 ? 17.938 14.868 0.807 1.00 0.00 70 VAL A N 8
ATOM 9591 C CA . VAL A 1 70 ? 18.696 15.202 2.005 1.00 0.00 70 VAL A CA 8
ATOM 9592 C C . VAL A 1 70 ? 19.241 16.625 1.860 1.00 0.00 70 VAL A C 8
ATOM 9593 O O . VAL A 1 70 ? 19.119 17.212 0.780 1.00 0.00 70 VAL A O 8
ATOM 9606 N N . SER A 1 71 ? 19.844 17.158 2.930 1.00 0.00 71 SER A N 8
ATOM 9607 C CA . SER A 1 71 ? 19.896 18.595 3.187 1.00 0.00 71 SER A CA 8
ATOM 9608 C C . SER A 1 71 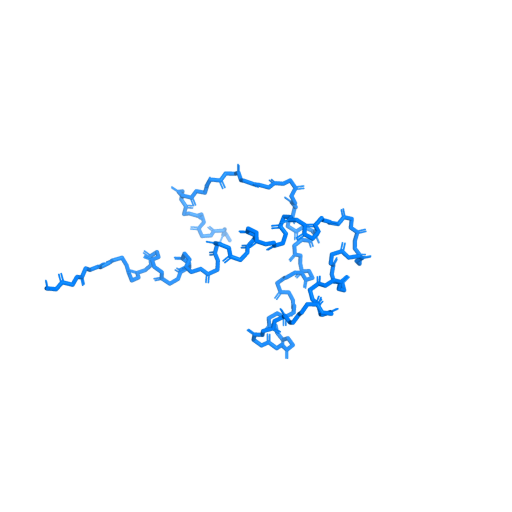? 18.480 19.146 3.060 1.00 0.00 71 SER A C 8
ATOM 9609 O O . SER A 1 71 ? 18.248 20.070 2.256 1.00 0.00 71 SER A O 8
ATOM 9617 N N . SER A 1 1 ? -8.042 11.924 9.409 1.00 0.00 1 SER A N 9
ATOM 9618 C CA . SER A 1 1 ? -7.257 12.517 10.500 1.00 0.00 1 SER A CA 9
ATOM 9619 C C . SER A 1 1 ? -5.802 12.075 10.316 1.00 0.00 1 SER A C 9
ATOM 9620 O O . SER A 1 1 ? -5.390 11.813 9.187 1.00 0.00 1 SER A O 9
ATOM 9628 N N . ALA A 1 2 ? -5.013 12.027 11.394 1.00 0.00 2 ALA A N 9
ATOM 9629 C CA . ALA A 1 2 ? -3.587 11.706 11.396 1.00 0.00 2 ALA A CA 9
ATOM 9630 C C . ALA A 1 2 ? -2.759 12.673 10.521 1.00 0.00 2 ALA A C 9
ATOM 9631 O O . ALA A 1 2 ? -2.241 12.263 9.473 1.00 0.00 2 ALA A O 9
ATOM 9638 N N . PRO A 1 3 ? -2.618 13.950 10.928 1.00 0.00 3 PRO A N 9
ATOM 9639 C CA . PRO A 1 3 ? -1.749 14.926 10.276 1.00 0.00 3 PRO A CA 9
ATOM 9640 C C . PRO A 1 3 ? -0.263 14.616 10.520 1.00 0.00 3 PRO A C 9
ATOM 9641 O O . PRO A 1 3 ? 0.094 13.647 11.198 1.00 0.00 3 PRO A O 9
ATOM 9652 N N . GLY A 1 4 ? 0.629 15.416 9.940 1.00 0.00 4 GLY A N 9
ATOM 9653 C CA . GLY A 1 4 ? 2.070 15.225 10.009 1.00 0.00 4 GLY A CA 9
ATOM 9654 C C . GLY A 1 4 ? 2.755 16.216 9.076 1.00 0.00 4 GLY A C 9
ATOM 9655 O O . GLY A 1 4 ? 2.127 17.175 8.627 1.00 0.00 4 GLY A O 9
ATOM 9659 N N . GLY A 1 5 ? 4.041 16.001 8.796 1.00 0.00 5 GLY A N 9
ATOM 9660 C CA . GLY A 1 5 ? 4.827 16.874 7.936 1.00 0.00 5 GLY A CA 9
ATOM 9661 C C . GLY A 1 5 ? 5.140 16.296 6.558 1.00 0.00 5 GLY A C 9
ATOM 9662 O O . GLY A 1 5 ? 5.693 17.029 5.735 1.00 0.00 5 GLY A O 9
ATOM 9666 N N . LYS A 1 6 ? 4.825 15.029 6.263 1.00 0.00 6 LYS A N 9
ATOM 9667 C CA . LYS A 1 6 ? 5.095 14.455 4.943 1.00 0.00 6 LYS A CA 9
ATOM 9668 C C . LYS A 1 6 ? 3.985 14.871 3.981 1.00 0.00 6 LYS A C 9
ATOM 9669 O O . LYS A 1 6 ? 2.881 14.338 4.052 1.00 0.00 6 LYS A O 9
ATOM 9688 N N . SER A 1 7 ? 4.259 15.828 3.095 1.00 0.00 7 SER A N 9
ATOM 9689 C CA . SER A 1 7 ? 3.330 16.229 2.046 1.00 0.00 7 SER A CA 9
ATOM 9690 C C . SER A 1 7 ? 3.000 15.000 1.194 1.00 0.00 7 SER A C 9
ATOM 9691 O O . SER A 1 7 ? 3.901 14.477 0.529 1.00 0.00 7 SER A O 9
ATOM 9699 N N . ARG A 1 8 ? 1.763 14.493 1.258 1.00 0.00 8 ARG A N 9
ATOM 9700 C CA . ARG A 1 8 ? 1.335 13.278 0.556 1.00 0.00 8 ARG A CA 9
ATOM 9701 C C . ARG A 1 8 ? -0.121 13.426 0.125 1.00 0.00 8 ARG A C 9
ATOM 9702 O O . ARG A 1 8 ? -1.040 13.330 0.940 1.00 0.00 8 ARG A O 9
ATOM 9723 N N . ARG A 1 9 ? -0.334 13.648 -1.168 1.00 0.00 9 ARG A N 9
ATOM 9724 C CA . ARG A 1 9 ? -1.640 13.764 -1.808 1.00 0.00 9 ARG A CA 9
ATOM 9725 C C . ARG A 1 9 ? -2.431 12.469 -1.629 1.00 0.00 9 ARG A C 9
ATOM 9726 O O . ARG A 1 9 ? -2.050 11.449 -2.214 1.00 0.00 9 ARG A O 9
ATOM 9747 N N . ARG A 1 10 ? -3.497 12.461 -0.822 1.00 0.00 10 ARG A N 9
ATOM 9748 C CA . ARG A 1 10 ? -4.394 11.309 -0.720 1.00 0.00 10 ARG A CA 9
ATOM 9749 C C . ARG A 1 10 ? -5.304 11.272 -1.946 1.00 0.00 10 ARG A C 9
ATOM 9750 O O . ARG A 1 10 ? -6.355 11.910 -1.953 1.00 0.00 10 ARG A O 9
ATOM 9771 N N . ARG A 1 11 ? -4.906 10.546 -2.992 1.00 0.00 11 ARG A N 9
ATOM 9772 C CA . ARG A 1 11 ? -5.623 10.451 -4.275 1.00 0.00 11 ARG A CA 9
ATOM 9773 C C . ARG A 1 11 ? -6.344 9.114 -4.495 1.00 0.00 11 ARG A C 9
ATOM 9774 O O . ARG A 1 11 ? -6.678 8.786 -5.633 1.00 0.00 11 ARG A O 9
ATOM 9795 N N . THR A 1 12 ? -6.519 8.318 -3.442 1.00 0.00 12 THR A N 9
ATOM 9796 C CA . THR A 1 12 ? -7.246 7.049 -3.497 1.00 0.00 12 THR A CA 9
ATOM 9797 C C . THR A 1 12 ? -8.742 7.268 -3.205 1.00 0.00 12 THR A C 9
ATOM 9798 O O . THR A 1 12 ? -9.190 8.381 -2.921 1.00 0.00 12 THR A O 9
ATOM 9809 N N . ALA A 1 13 ? -9.530 6.191 -3.259 1.00 0.00 13 ALA A N 9
ATOM 9810 C CA . ALA A 1 13 ? -10.954 6.160 -2.969 1.00 0.00 13 ALA A CA 9
ATOM 9811 C C . ALA A 1 13 ? -11.284 5.247 -1.777 1.00 0.00 13 ALA A C 9
ATOM 9812 O O . ALA A 1 13 ? -12.244 4.475 -1.844 1.00 0.00 13 ALA A O 9
ATOM 9819 N N . PHE A 1 14 ? -10.510 5.331 -0.691 1.00 0.00 14 PHE A N 9
ATOM 9820 C CA . PHE A 1 14 ? -10.730 4.629 0.579 1.00 0.00 14 PHE A CA 9
ATOM 9821 C C . PHE A 1 14 ? -10.751 5.648 1.723 1.00 0.00 14 PHE A C 9
ATOM 9822 O O . PHE A 1 14 ? -10.864 6.852 1.467 1.00 0.00 14 PHE A O 9
ATOM 9839 N N . THR A 1 15 ? -10.654 5.180 2.968 1.00 0.00 15 THR A N 9
ATOM 9840 C CA . THR A 1 15 ? -10.692 5.997 4.173 1.00 0.00 15 THR A CA 9
ATOM 9841 C C . THR A 1 15 ? -9.540 5.573 5.084 1.00 0.00 15 THR A C 9
ATOM 9842 O O . THR A 1 15 ? -9.022 4.460 4.952 1.00 0.00 15 THR A O 9
ATOM 9853 N N . SER A 1 16 ? -9.191 6.388 6.079 1.00 0.00 16 SER A N 9
ATOM 9854 C CA . SER A 1 16 ? -8.197 6.008 7.076 1.00 0.00 16 SER A CA 9
ATOM 9855 C C . SER A 1 16 ? -8.662 4.834 7.951 1.00 0.00 16 SER A C 9
ATOM 9856 O O . SER A 1 16 ? -7.848 4.222 8.642 1.00 0.00 16 SER A O 9
ATOM 9864 N N . GLU A 1 17 ? -9.959 4.524 7.918 1.00 0.00 17 GLU A N 9
ATOM 9865 C CA . GLU A 1 17 ? -10.621 3.541 8.758 1.00 0.00 17 GLU A CA 9
ATOM 9866 C C . GLU A 1 17 ? -10.792 2.206 8.021 1.00 0.00 17 GLU A C 9
ATOM 9867 O O . GLU A 1 17 ? -11.247 1.226 8.609 1.00 0.00 17 GLU A O 9
ATOM 9879 N N . GLN A 1 18 ? -10.423 2.164 6.739 1.00 0.00 18 GLN A N 9
ATOM 9880 C CA . GLN A 1 18 ? -10.290 0.982 5.885 1.00 0.00 18 GLN A CA 9
ATOM 9881 C C . GLN A 1 18 ? -8.802 0.690 5.645 1.00 0.00 18 GLN A C 9
ATOM 9882 O O . GLN A 1 18 ? -8.389 -0.458 5.538 1.00 0.00 18 GLN A O 9
ATOM 9896 N N . LEU A 1 19 ? -7.971 1.734 5.628 1.00 0.00 19 LEU A N 9
ATOM 9897 C CA . LEU A 1 19 ? -6.518 1.630 5.585 1.00 0.00 19 LEU A CA 9
ATOM 9898 C C . LEU A 1 19 ? -5.925 1.045 6.872 1.00 0.00 19 LEU A C 9
ATOM 9899 O O . LEU A 1 19 ? -4.710 0.872 6.928 1.00 0.00 19 LEU A O 9
ATOM 9915 N N . LEU A 1 20 ? -6.717 0.772 7.912 1.00 0.00 20 LEU A N 9
ATOM 9916 C CA . LEU A 1 20 ? -6.185 0.346 9.201 1.00 0.00 20 LEU A CA 9
ATOM 9917 C C . LEU A 1 20 ? -5.552 -1.030 9.102 1.00 0.00 20 LEU A C 9
ATOM 9918 O O . LEU A 1 20 ? -4.470 -1.251 9.643 1.00 0.00 20 LEU A O 9
ATOM 9934 N N . GLU A 1 21 ? -6.239 -1.952 8.438 1.00 0.00 21 GLU A N 9
ATOM 9935 C CA . GLU A 1 21 ? -5.805 -3.334 8.342 1.00 0.00 21 GLU A CA 9
ATOM 9936 C C . GLU A 1 21 ? -5.206 -3.599 6.955 1.00 0.00 21 GLU A C 9
ATOM 9937 O O . GLU A 1 21 ? -4.294 -4.414 6.839 1.00 0.00 21 GLU A O 9
ATOM 9949 N N . LEU A 1 22 ? -5.615 -2.836 5.933 1.00 0.00 22 LEU A N 9
ATOM 9950 C CA . LEU A 1 22 ? -5.045 -2.885 4.590 1.00 0.00 22 LEU A CA 9
ATOM 9951 C C . LEU A 1 22 ? -3.556 -2.543 4.622 1.00 0.00 22 LEU A C 9
ATOM 9952 O O . LEU A 1 22 ? -2.736 -3.259 4.058 1.00 0.00 22 LEU A O 9
ATOM 9968 N N . GLU A 1 23 ? -3.193 -1.443 5.288 1.00 0.00 23 GLU A N 9
ATOM 9969 C CA . GLU A 1 23 ? -1.796 -1.020 5.367 1.00 0.00 23 GLU A CA 9
ATOM 9970 C C . GLU A 1 23 ? -0.943 -2.017 6.152 1.00 0.00 23 GLU A C 9
ATOM 9971 O O . GLU A 1 23 ? 0.273 -2.097 5.940 1.00 0.00 23 GLU A O 9
ATOM 9983 N N . LYS A 1 24 ? -1.576 -2.763 7.056 1.00 0.00 24 LYS A N 9
ATOM 9984 C CA . LYS A 1 24 ? -0.936 -3.729 7.934 1.00 0.00 24 LYS A CA 9
ATOM 9985 C C . LYS A 1 24 ? -0.446 -4.955 7.162 1.00 0.00 24 LYS A C 9
ATOM 9986 O O . LYS A 1 24 ? 0.342 -5.736 7.710 1.00 0.00 24 LYS A O 9
ATOM 10005 N N . GLU A 1 25 ? -0.868 -5.137 5.905 1.00 0.00 25 GLU A N 9
ATOM 10006 C CA . GLU A 1 25 ? -0.360 -6.195 5.043 1.00 0.00 25 GLU A CA 9
ATOM 10007 C C . GLU A 1 25 ? 1.159 -6.031 4.884 1.00 0.00 25 GLU A C 9
ATOM 10008 O O . GLU A 1 25 ? 1.922 -6.954 5.205 1.00 0.00 25 GLU A O 9
ATOM 10020 N N . PHE A 1 26 ? 1.581 -4.801 4.561 1.00 0.00 26 PHE A N 9
ATOM 10021 C CA . PHE A 1 26 ? 2.936 -4.427 4.162 1.00 0.00 26 PHE A CA 9
ATOM 10022 C C . PHE A 1 26 ? 3.953 -4.474 5.307 1.00 0.00 26 PHE A C 9
ATOM 10023 O O . PHE A 1 26 ? 5.136 -4.176 5.097 1.00 0.00 26 PHE A O 9
ATOM 10040 N N . HIS A 1 27 ? 3.510 -4.816 6.520 1.00 0.00 27 HIS A N 9
ATOM 10041 C CA . HIS A 1 27 ? 4.358 -4.937 7.693 1.00 0.00 27 HIS A CA 9
ATOM 10042 C C . HIS A 1 27 ? 4.748 -6.400 7.963 1.00 0.00 27 HIS A C 9
ATOM 10043 O O . HIS A 1 27 ? 5.455 -6.660 8.938 1.00 0.00 27 HIS A O 9
ATOM 10057 N N . CYS A 1 28 ? 4.284 -7.365 7.158 1.00 0.00 28 CYS A N 9
ATOM 10058 C CA . CYS A 1 28 ? 4.545 -8.798 7.345 1.00 0.00 28 CYS A CA 9
ATOM 10059 C C . CYS A 1 28 ? 4.876 -9.496 6.025 1.00 0.00 28 CYS A C 9
ATOM 10060 O O . CYS A 1 28 ? 5.659 -10.448 6.000 1.00 0.00 28 CYS A O 9
ATOM 10068 N N . LYS A 1 29 ? 4.288 -9.038 4.929 1.00 0.00 29 LYS A N 9
ATOM 10069 C CA . LYS A 1 29 ? 4.614 -9.392 3.557 1.00 0.00 29 LYS A CA 9
ATOM 10070 C C . LYS 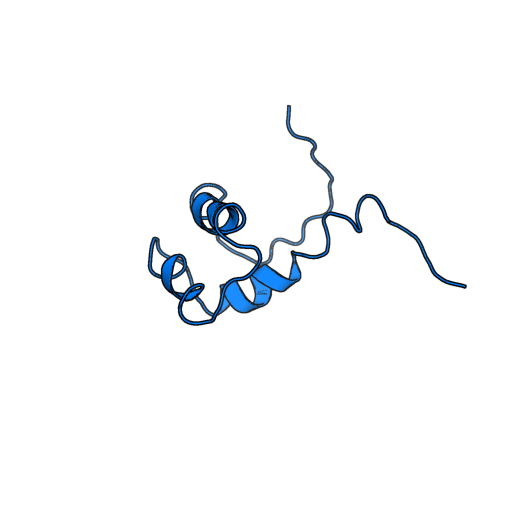A 1 29 ? 4.689 -8.091 2.801 1.00 0.00 29 LYS A C 9
ATOM 10071 O O . LYS A 1 29 ? 4.478 -7.029 3.380 1.00 0.00 29 LYS A O 9
ATOM 10090 N N . LYS A 1 30 ? 5.034 -8.166 1.524 1.00 0.00 30 LYS A N 9
ATOM 10091 C CA . LYS A 1 30 ? 4.911 -7.076 0.617 1.00 0.00 30 LYS A CA 9
ATOM 10092 C C . LYS A 1 30 ? 4.439 -7.558 -0.758 1.00 0.00 30 LYS A C 9
ATOM 10093 O O . LYS A 1 30 ? 4.803 -6.979 -1.777 1.00 0.00 30 LYS A O 9
ATOM 10112 N N . TYR A 1 31 ? 3.711 -8.675 -0.796 1.00 0.00 31 TYR A N 9
ATOM 10113 C CA . TYR A 1 31 ? 3.403 -9.456 -1.989 1.00 0.00 31 TYR A CA 9
ATOM 10114 C C . TYR A 1 31 ? 2.025 -10.106 -1.807 1.00 0.00 31 TYR A C 9
ATOM 10115 O O . TYR A 1 31 ? 1.891 -11.327 -1.717 1.00 0.00 31 TYR A O 9
ATOM 10133 N N . LEU A 1 32 ? 0.984 -9.283 -1.681 1.00 0.00 32 LEU A N 9
ATOM 10134 C CA . LEU A 1 32 ? -0.395 -9.707 -1.460 1.00 0.00 32 LEU A CA 9
ATOM 10135 C C . LEU A 1 32 ? -0.853 -10.660 -2.569 1.00 0.00 32 LEU A C 9
ATOM 10136 O O . LEU A 1 32 ? -1.019 -10.260 -3.721 1.00 0.00 32 LEU A O 9
ATOM 10152 N N . SER A 1 33 ? -1.016 -11.935 -2.218 1.00 0.00 33 SER A N 9
ATOM 10153 C CA . SER A 1 33 ? -1.423 -13.020 -3.105 1.00 0.00 33 SER A CA 9
ATOM 10154 C C . SER A 1 33 ? -2.853 -12.808 -3.623 1.00 0.00 33 SER A C 9
ATOM 10155 O O . SER A 1 33 ? -3.569 -11.890 -3.202 1.00 0.00 33 SER A O 9
ATOM 10163 N N . LEU A 1 34 ? -3.294 -13.710 -4.505 1.00 0.00 34 LEU A N 9
ATOM 10164 C CA . LEU A 1 34 ? -4.652 -13.761 -5.039 1.00 0.00 34 LEU A CA 9
ATOM 10165 C C . LEU A 1 34 ? -5.648 -13.778 -3.874 1.00 0.00 34 LEU A C 9
ATOM 10166 O O . LEU A 1 34 ? -6.490 -12.885 -3.766 1.00 0.00 34 LEU A O 9
ATOM 10182 N N . THR A 1 35 ? -5.487 -14.738 -2.959 1.00 0.00 35 THR A N 9
ATOM 10183 C CA . THR A 1 35 ? -6.378 -14.940 -1.820 1.00 0.00 35 THR A CA 9
ATOM 10184 C C . THR A 1 35 ? -6.336 -13.753 -0.850 1.00 0.00 35 THR A C 9
ATOM 10185 O O . THR A 1 35 ? -7.334 -13.458 -0.192 1.00 0.00 35 THR A O 9
ATOM 10196 N N . GLU A 1 36 ? -5.185 -13.083 -0.751 1.00 0.00 36 GLU A N 9
ATOM 10197 C CA . GLU A 1 36 ? -4.905 -12.111 0.293 1.00 0.00 36 GLU A CA 9
ATOM 10198 C C . GLU A 1 36 ? -5.528 -10.773 -0.092 1.00 0.00 36 GLU A C 9
ATOM 10199 O O . GLU A 1 36 ? -6.120 -10.089 0.740 1.00 0.00 36 GLU A O 9
ATOM 10211 N N . ARG A 1 37 ? -5.451 -10.408 -1.380 1.00 0.00 37 ARG A N 9
ATOM 10212 C CA . ARG A 1 37 ? -6.178 -9.253 -1.895 1.00 0.00 37 ARG A CA 9
ATOM 10213 C C . ARG A 1 37 ? -7.660 -9.446 -1.595 1.00 0.00 37 ARG A C 9
ATOM 10214 O O . ARG A 1 37 ? -8.299 -8.515 -1.105 1.00 0.00 37 ARG A O 9
ATOM 10235 N N . SER A 1 38 ? -8.185 -10.638 -1.888 1.00 0.00 38 SER A N 9
ATOM 10236 C CA . SER A 1 38 ? -9.549 -11.058 -1.609 1.00 0.00 38 SER A CA 9
ATOM 10237 C C . SER A 1 38 ? -9.886 -11.172 -0.120 1.00 0.00 38 SER A C 9
ATOM 10238 O O . SER A 1 38 ? -11.051 -11.438 0.182 1.00 0.00 38 SER A O 9
ATOM 10246 N N . GLN A 1 39 ? -8.947 -10.948 0.810 1.00 0.00 39 GLN A N 9
ATOM 10247 C CA . GLN A 1 39 ? -9.331 -10.766 2.195 1.00 0.00 39 GLN A CA 9
ATOM 10248 C C . GLN A 1 39 ? -9.930 -9.372 2.310 1.00 0.00 39 GLN A C 9
ATOM 10249 O O . GLN A 1 39 ? -11.151 -9.257 2.230 1.00 0.00 39 GLN A O 9
ATOM 10263 N N . ILE A 1 40 ? -9.102 -8.323 2.397 1.00 0.00 40 ILE A N 9
ATOM 10264 C CA . ILE A 1 40 ? -9.579 -6.953 2.589 1.00 0.00 40 ILE A CA 9
ATOM 10265 C C . ILE A 1 40 ? -10.644 -6.580 1.543 1.00 0.00 40 ILE A C 9
ATOM 10266 O O . ILE A 1 40 ? -11.649 -5.962 1.902 1.00 0.00 40 ILE A O 9
ATOM 10282 N N . ALA A 1 41 ? -10.432 -6.936 0.265 1.00 0.00 41 ALA A N 9
ATOM 10283 C CA . ALA A 1 41 ? -11.334 -6.569 -0.825 1.00 0.00 41 ALA A CA 9
ATOM 10284 C C . ALA A 1 41 ? -12.689 -7.271 -0.735 1.00 0.00 41 ALA A C 9
ATOM 10285 O O . ALA A 1 41 ? -13.588 -6.902 -1.489 1.00 0.00 41 ALA A O 9
ATOM 10292 N N . HIS A 1 42 ? -12.869 -8.269 0.130 1.00 0.00 42 HIS A N 9
ATOM 10293 C CA . HIS A 1 42 ? -14.176 -8.846 0.407 1.00 0.00 42 HIS A CA 9
ATOM 10294 C C . HIS A 1 42 ? -14.347 -8.987 1.917 1.00 0.00 42 HIS A C 9
ATOM 10295 O O . HIS A 1 42 ? -14.916 -9.972 2.385 1.00 0.00 42 HIS A O 9
ATOM 10309 N N . ALA A 1 43 ? -13.830 -8.026 2.688 1.00 0.00 43 ALA A N 9
ATOM 10310 C CA . ALA A 1 43 ? -13.937 -8.012 4.136 1.00 0.00 43 ALA A CA 9
ATOM 10311 C C . ALA A 1 43 ? -14.531 -6.689 4.583 1.00 0.00 43 ALA A C 9
ATOM 10312 O O . ALA A 1 43 ? -15.619 -6.704 5.162 1.00 0.00 43 ALA A O 9
ATOM 10319 N N . LEU A 1 44 ? -13.836 -5.571 4.331 1.00 0.00 44 LEU A N 9
ATOM 10320 C CA . LEU A 1 44 ? -14.200 -4.288 4.910 1.00 0.00 44 LEU A CA 9
ATOM 10321 C C . LEU A 1 44 ? -15.353 -3.691 4.105 1.00 0.00 44 LEU A C 9
ATOM 10322 O O . LEU A 1 44 ? -16.509 -3.899 4.455 1.00 0.00 44 LEU A O 9
ATOM 10338 N N . LYS A 1 45 ? -15.028 -2.961 3.033 1.00 0.00 45 LYS A N 9
ATOM 10339 C CA . LYS A 1 45 ? -15.832 -1.928 2.373 1.00 0.00 45 LYS A CA 9
ATOM 10340 C C . LYS A 1 45 ? -15.278 -1.595 0.980 1.00 0.00 45 LYS A C 9
ATOM 10341 O O . LYS A 1 45 ? -15.643 -0.565 0.415 1.00 0.00 45 LYS A O 9
ATOM 10360 N N . LEU A 1 46 ? -14.307 -2.345 0.457 1.00 0.00 46 LEU A N 9
ATOM 10361 C CA . LEU A 1 46 ? -13.549 -1.956 -0.730 1.00 0.00 46 LEU A CA 9
ATOM 10362 C C . LEU A 1 46 ? -14.023 -2.809 -1.898 1.00 0.00 46 LEU A C 9
ATOM 10363 O O . LEU A 1 46 ? -14.241 -4.009 -1.749 1.00 0.00 46 LEU A O 9
ATOM 10379 N N . SER A 1 47 ? -14.111 -2.204 -3.078 1.00 0.00 47 SER A N 9
ATOM 10380 C CA . SER A 1 47 ? -14.351 -2.936 -4.308 1.00 0.00 47 SER A CA 9
ATOM 10381 C C . SER A 1 47 ? -13.067 -3.608 -4.769 1.00 0.00 47 SER A C 9
ATOM 10382 O O . SER A 1 47 ? -12.000 -2.987 -4.768 1.00 0.00 47 SER A O 9
ATOM 10390 N N . GLU A 1 48 ? -13.208 -4.834 -5.275 1.00 0.00 48 GLU A N 9
ATOM 10391 C CA . GLU A 1 48 ? -12.172 -5.602 -5.953 1.00 0.00 48 GLU A CA 9
ATOM 10392 C C . GLU A 1 48 ? -11.420 -4.735 -6.964 1.00 0.00 48 GLU A C 9
ATOM 10393 O O . GLU A 1 48 ? -10.187 -4.749 -6.979 1.00 0.00 48 GLU A O 9
ATOM 10405 N N . VAL A 1 49 ? -12.154 -3.994 -7.799 1.00 0.00 49 VAL A N 9
ATOM 10406 C CA . VAL A 1 49 ? -11.578 -3.153 -8.838 1.00 0.00 49 VAL A CA 9
ATOM 10407 C C . VAL A 1 49 ? -10.647 -2.125 -8.204 1.00 0.00 49 VAL A C 9
ATOM 10408 O O . VAL A 1 49 ? -9.451 -2.165 -8.475 1.00 0.00 49 VAL A O 9
ATOM 10421 N N . GLN A 1 50 ? -11.178 -1.238 -7.358 1.00 0.00 50 GLN A N 9
ATOM 10422 C CA . GLN A 1 50 ? -10.449 -0.099 -6.813 1.00 0.00 50 GLN A CA 9
ATOM 10423 C C . GLN A 1 50 ? -9.155 -0.531 -6.118 1.00 0.00 50 GLN A C 9
ATOM 10424 O O . GLN A 1 50 ? -8.149 0.177 -6.167 1.00 0.00 50 GLN A O 9
ATOM 10438 N N . VAL A 1 51 ? -9.167 -1.693 -5.463 1.00 0.00 51 VAL A N 9
ATOM 10439 C CA . VAL A 1 51 ? -8.007 -2.222 -4.759 1.00 0.00 51 VAL A CA 9
ATOM 10440 C C . VAL A 1 51 ? -6.810 -2.382 -5.709 1.00 0.00 51 VAL A C 9
ATOM 10441 O O . VAL A 1 51 ? -5.684 -2.094 -5.311 1.00 0.00 51 VAL A O 9
ATOM 10454 N N . LYS A 1 52 ? -7.015 -2.737 -6.984 1.00 0.00 52 LYS A N 9
ATOM 10455 C CA . LYS A 1 52 ? -5.938 -2.886 -7.958 1.00 0.00 52 LYS A CA 9
ATOM 10456 C C . LYS A 1 52 ? -5.092 -1.615 -8.082 1.00 0.00 52 LYS A C 9
ATOM 10457 O O . LYS A 1 52 ? -3.874 -1.697 -8.241 1.00 0.00 52 LYS A O 9
ATOM 10476 N N . ILE A 1 53 ? -5.707 -0.437 -8.003 1.00 0.00 53 ILE A N 9
ATOM 10477 C CA . ILE A 1 53 ? -5.035 0.835 -8.244 1.00 0.00 53 ILE A CA 9
ATOM 10478 C C . ILE A 1 53 ? -4.258 1.288 -7.001 1.00 0.00 53 ILE A C 9
ATOM 10479 O O . ILE A 1 53 ? -3.314 2.074 -7.105 1.00 0.00 53 ILE A O 9
ATOM 10495 N N . TRP A 1 54 ? -4.557 0.744 -5.819 1.00 0.00 54 TRP A N 9
ATOM 10496 C CA . TRP A 1 54 ? -3.744 0.992 -4.634 1.00 0.00 54 TRP A CA 9
ATOM 10497 C C . TRP A 1 54 ? -2.302 0.542 -4.890 1.00 0.00 54 TRP A C 9
ATOM 10498 O O . TRP A 1 54 ? -1.346 1.267 -4.590 1.00 0.00 54 TRP A O 9
ATOM 10519 N N . PHE A 1 55 ? -2.149 -0.606 -5.558 1.00 0.00 55 PHE A N 9
ATOM 10520 C CA . PHE A 1 55 ? -0.832 -1.152 -5.875 1.00 0.00 55 PHE A CA 9
ATOM 10521 C C . PHE A 1 55 ? -0.087 -0.261 -6.878 1.00 0.00 55 PHE A C 9
ATOM 10522 O O . PHE A 1 55 ? 1.141 -0.215 -6.889 1.00 0.00 55 PHE A O 9
ATOM 10539 N N . GLN A 1 56 ? -0.820 0.483 -7.712 1.00 0.00 56 GLN A N 9
ATOM 10540 C CA . GLN A 1 56 ? -0.296 1.402 -8.720 1.00 0.00 56 GLN A CA 9
ATOM 10541 C C . GLN A 1 56 ? 0.550 2.506 -8.066 1.00 0.00 56 GLN A C 9
ATOM 10542 O O . GLN A 1 56 ? 1.402 3.113 -8.721 1.00 0.00 56 GLN A O 9
ATOM 10556 N N . ASN A 1 57 ? 0.373 2.735 -6.755 1.00 0.00 57 ASN A N 9
ATOM 10557 C CA . ASN A 1 57 ? 1.266 3.561 -5.948 1.00 0.00 57 ASN A CA 9
ATOM 10558 C C . ASN A 1 57 ? 2.427 2.745 -5.397 1.00 0.00 57 ASN A C 9
ATOM 10559 O O . ASN A 1 57 ? 3.579 3.157 -5.529 1.00 0.00 57 ASN A O 9
ATOM 10570 N N . ARG A 1 58 ? 2.160 1.599 -4.769 1.00 0.00 58 ARG A N 9
ATOM 10571 C CA . ARG A 1 58 ? 3.198 0.821 -4.091 1.00 0.00 58 ARG A CA 9
ATOM 10572 C C . ARG A 1 58 ? 4.213 0.171 -5.032 1.00 0.00 58 ARG A C 9
ATOM 10573 O O . ARG A 1 58 ? 5.207 -0.361 -4.536 1.00 0.00 58 ARG A O 9
ATOM 10594 N N . ARG A 1 59 ? 4.064 0.287 -6.356 1.00 0.00 59 ARG A N 9
ATOM 10595 C CA . ARG A 1 59 ? 5.086 -0.212 -7.291 1.00 0.00 59 ARG A CA 9
ATOM 10596 C C . ARG A 1 59 ? 6.110 0.870 -7.653 1.00 0.00 59 ARG A C 9
ATOM 10597 O O . ARG A 1 59 ? 7.122 0.570 -8.284 1.00 0.00 59 ARG A O 9
ATOM 10618 N N . ALA A 1 60 ? 5.896 2.126 -7.249 1.00 0.00 60 ALA A N 9
ATOM 10619 C CA . ALA A 1 60 ? 6.613 3.276 -7.796 1.00 0.00 60 ALA A CA 9
ATOM 10620 C C . ALA A 1 60 ? 8.009 3.426 -7.196 1.00 0.00 60 ALA A C 9
ATOM 10621 O O . ALA A 1 60 ? 8.861 4.063 -7.811 1.00 0.00 60 ALA A O 9
ATOM 10628 N N . LYS A 1 61 ? 8.268 2.848 -6.018 1.00 0.00 61 LYS A N 9
ATOM 10629 C CA . LYS A 1 61 ? 9.562 2.943 -5.349 1.00 0.00 61 LYS A CA 9
ATOM 10630 C C . LYS A 1 61 ? 10.681 2.490 -6.279 1.00 0.00 61 LYS A C 9
ATOM 10631 O O . LYS A 1 61 ? 11.594 3.265 -6.553 1.00 0.00 61 LYS A O 9
ATOM 10650 N N . TRP A 1 62 ? 10.650 1.234 -6.728 1.00 0.00 62 TRP A N 9
ATOM 10651 C CA . TRP A 1 62 ? 11.796 0.689 -7.440 1.00 0.00 62 TRP A CA 9
ATOM 10652 C C . TRP A 1 62 ? 12.025 1.443 -8.746 1.00 0.00 62 TRP A C 9
ATOM 10653 O O . TRP A 1 62 ? 13.174 1.736 -9.061 1.00 0.00 62 TRP A O 9
ATOM 10674 N N . LYS A 1 63 ? 10.948 1.827 -9.446 1.00 0.00 63 LYS A N 9
ATOM 10675 C CA . LYS A 1 63 ? 10.981 2.698 -10.611 1.00 0.00 63 LYS A CA 9
ATOM 10676 C C . LYS A 1 63 ? 11.719 3.989 -10.275 1.00 0.00 63 LYS A C 9
ATOM 10677 O O . LYS A 1 63 ? 12.751 4.264 -10.876 1.00 0.00 63 LYS A O 9
ATOM 10696 N N . ARG A 1 64 ? 11.233 4.771 -9.303 1.00 0.00 64 ARG A N 9
ATOM 10697 C CA . ARG A 1 64 ? 11.801 6.081 -8.996 1.00 0.00 64 ARG A CA 9
ATOM 10698 C C . ARG A 1 64 ? 13.269 6.008 -8.559 1.00 0.00 64 ARG A C 9
ATOM 10699 O O . ARG A 1 64 ? 13.981 6.991 -8.729 1.00 0.00 64 ARG A O 9
ATOM 10720 N N . ILE A 1 65 ? 13.730 4.881 -8.006 1.00 0.00 65 ILE A N 9
ATOM 10721 C CA . ILE A 1 65 ? 15.110 4.662 -7.567 1.00 0.00 65 ILE A CA 9
ATOM 10722 C C . ILE A 1 65 ? 15.947 4.037 -8.709 1.00 0.00 65 ILE A C 9
ATOM 10723 O O . ILE A 1 65 ? 17.164 3.935 -8.611 1.00 0.00 65 ILE A O 9
ATOM 10739 N N . LYS A 1 66 ? 15.330 3.629 -9.817 1.00 0.00 66 LYS A N 9
ATOM 10740 C CA . LYS A 1 66 ? 15.951 3.009 -10.992 1.00 0.00 66 LYS A CA 9
ATOM 10741 C C . LYS A 1 66 ? 15.531 3.816 -12.228 1.00 0.00 66 LYS A C 9
ATOM 10742 O O . LYS A 1 66 ? 15.220 3.260 -13.282 1.00 0.00 66 LYS A O 9
ATOM 10761 N N . ALA A 1 67 ? 15.423 5.135 -12.077 1.00 0.00 67 ALA A N 9
ATOM 10762 C CA . ALA A 1 67 ? 15.123 6.052 -13.156 1.00 0.00 67 ALA A CA 9
ATOM 10763 C C . ALA A 1 67 ? 16.456 6.435 -13.792 1.00 0.00 67 ALA A C 9
ATOM 10764 O O . ALA A 1 67 ? 17.267 7.097 -13.142 1.00 0.00 67 ALA A O 9
ATOM 10771 N N . GLY A 1 68 ? 16.730 5.950 -15.003 1.00 0.00 68 GLY A N 9
ATOM 10772 C CA . GLY A 1 68 ? 17.978 6.236 -15.702 1.00 0.00 68 GLY A CA 9
ATOM 10773 C C . GLY A 1 68 ? 18.350 5.123 -16.669 1.00 0.00 68 GLY A C 9
ATOM 10774 O O . GLY A 1 68 ? 19.383 4.477 -16.504 1.00 0.00 68 GLY A O 9
ATOM 10778 N N . ASN A 1 69 ? 17.502 4.867 -17.662 1.00 0.00 69 ASN A N 9
ATOM 10779 C CA . ASN A 1 69 ? 17.755 3.939 -18.763 1.00 0.00 69 ASN A CA 9
ATOM 10780 C C . ASN A 1 69 ? 17.058 4.502 -20.004 1.00 0.00 69 ASN A C 9
ATOM 10781 O O . ASN A 1 69 ? 16.346 5.504 -19.890 1.00 0.00 69 ASN A O 9
ATOM 10792 N N . VAL A 1 70 ? 17.201 3.877 -21.168 1.00 0.00 70 VAL A N 9
ATOM 10793 C CA . VAL A 1 70 ? 16.403 4.243 -22.325 1.00 0.00 70 VAL A CA 9
ATOM 10794 C C . VAL A 1 70 ? 15.018 3.608 -22.157 1.00 0.00 70 VAL A C 9
ATOM 10795 O O . VAL A 1 70 ? 14.890 2.381 -22.076 1.00 0.00 70 VAL A O 9
ATOM 10808 N N . SER A 1 71 ? 14.001 4.473 -22.106 1.00 0.00 71 SER A N 9
ATOM 10809 C CA . SER A 1 71 ? 12.594 4.218 -21.813 1.00 0.00 71 SER A CA 9
ATOM 10810 C C . SER A 1 71 ? 12.290 3.969 -20.352 1.00 0.00 71 SER A C 9
ATOM 10811 O O . SER A 1 71 ? 11.204 4.427 -19.940 1.00 0.00 71 SER A O 9
ATOM 10819 N N . SER A 1 1 ? -20.971 21.956 -10.585 1.00 0.00 1 SER A N 10
ATOM 10820 C CA . SER A 1 1 ? -20.909 21.623 -12.018 1.00 0.00 1 SER A CA 10
ATOM 10821 C C . SER A 1 1 ? -19.641 22.214 -12.632 1.00 0.00 1 SER A C 10
ATOM 10822 O O . SER A 1 1 ? -19.538 23.430 -12.794 1.00 0.00 1 SER A O 10
ATOM 10830 N N . ALA A 1 2 ? -18.655 21.371 -12.944 1.00 0.00 2 ALA A N 10
ATOM 10831 C CA . ALA A 1 2 ? -17.391 21.735 -13.578 1.00 0.00 2 ALA A CA 10
ATOM 10832 C C . ALA A 1 2 ? -16.940 20.549 -14.444 1.00 0.00 2 ALA A C 10
ATOM 10833 O O . ALA A 1 2 ? -16.226 19.669 -13.954 1.00 0.00 2 ALA A O 10
ATOM 10840 N N . PRO A 1 3 ? -17.409 20.436 -15.698 1.00 0.00 3 PRO A N 10
ATOM 10841 C CA . PRO A 1 3 ? -16.948 19.389 -16.598 1.00 0.00 3 PRO A CA 10
ATOM 10842 C C . PRO A 1 3 ? -15.508 19.683 -17.034 1.00 0.00 3 PRO A C 10
ATOM 10843 O O . PRO A 1 3 ? -15.169 20.838 -17.311 1.00 0.00 3 PRO A O 10
ATOM 10854 N N . GLY A 1 4 ? -14.681 18.651 -17.170 1.00 0.00 4 GLY A N 10
ATOM 10855 C CA . GLY A 1 4 ? -13.309 18.746 -17.640 1.00 0.00 4 GLY A CA 10
ATOM 10856 C C . GLY A 1 4 ? -12.640 17.375 -17.598 1.00 0.00 4 GLY A C 10
ATOM 10857 O O . GLY A 1 4 ? -13.211 16.417 -17.071 1.00 0.00 4 GLY A O 10
ATOM 10861 N N . GLY A 1 5 ? -11.432 17.279 -18.158 1.00 0.00 5 GLY A N 10
ATOM 10862 C CA . GLY A 1 5 ? -10.615 16.076 -18.085 1.00 0.00 5 GLY A CA 10
ATOM 10863 C C . GLY A 1 5 ? -9.929 15.981 -16.722 1.00 0.00 5 GLY A C 10
ATOM 10864 O O . GLY A 1 5 ? -9.654 17.002 -16.081 1.00 0.00 5 GLY A O 10
ATOM 10868 N N . LYS A 1 6 ? -9.610 14.759 -16.289 1.00 0.00 6 LYS A N 10
ATOM 10869 C CA . LYS A 1 6 ? -9.022 14.452 -14.980 1.00 0.00 6 LYS A CA 10
ATOM 10870 C C . LYS A 1 6 ? -7.789 13.577 -15.181 1.00 0.00 6 LYS A C 10
ATOM 10871 O O . LYS A 1 6 ? -7.657 12.941 -16.227 1.00 0.00 6 LYS A O 10
ATOM 10890 N N . SER A 1 7 ? -6.920 13.477 -14.177 1.00 0.00 7 SER A N 10
ATOM 10891 C CA . SER A 1 7 ? -5.557 12.991 -14.357 1.00 0.00 7 SER A CA 10
ATOM 10892 C C . SER A 1 7 ? -5.252 11.776 -13.473 1.00 0.00 7 SER A C 10
ATOM 10893 O O . SER A 1 7 ? -6.003 11.424 -12.555 1.00 0.00 7 SER A O 10
ATOM 10901 N N . ARG A 1 8 ? -4.129 11.105 -13.737 1.00 0.00 8 ARG A N 10
ATOM 10902 C CA . ARG A 1 8 ? -3.624 10.057 -12.861 1.00 0.00 8 ARG A CA 10
ATOM 10903 C C . ARG A 1 8 ? -3.007 10.759 -11.657 1.00 0.00 8 ARG A C 10
ATOM 10904 O O . ARG A 1 8 ? -1.855 11.186 -11.714 1.00 0.00 8 ARG A O 10
ATOM 10925 N N . ARG A 1 9 ? -3.748 10.859 -10.556 1.00 0.00 9 ARG A N 10
ATOM 10926 C CA . ARG A 1 9 ? -3.259 11.363 -9.271 1.00 0.00 9 ARG A CA 10
ATOM 10927 C C . ARG A 1 9 ? -3.704 10.424 -8.153 1.00 0.00 9 ARG A C 10
ATOM 10928 O O . ARG A 1 9 ? -4.459 9.478 -8.403 1.00 0.00 9 ARG A O 10
ATOM 10949 N N . ARG A 1 10 ? -3.267 10.682 -6.913 1.00 0.00 10 ARG A N 10
ATOM 10950 C CA . ARG A 1 10 ? -3.780 10.036 -5.702 1.00 0.00 10 ARG A CA 10
ATOM 10951 C C . ARG A 1 10 ? -5.238 10.462 -5.533 1.00 0.00 10 ARG A C 10
ATOM 10952 O O . ARG A 1 10 ? -5.536 11.482 -4.916 1.00 0.00 10 ARG A O 10
ATOM 10973 N N . ARG A 1 11 ? -6.153 9.710 -6.134 1.00 0.00 11 ARG A N 10
ATOM 10974 C CA . ARG A 1 11 ? -7.596 9.970 -6.164 1.00 0.00 11 ARG A CA 10
ATOM 10975 C C . ARG A 1 11 ? -8.365 8.743 -5.685 1.00 0.00 11 ARG A C 10
ATOM 10976 O O . ARG A 1 11 ? -9.511 8.536 -6.061 1.00 0.00 11 ARG A O 10
ATOM 10997 N N . THR A 1 12 ? -7.703 7.922 -4.878 1.00 0.00 12 THR A N 10
ATOM 10998 C CA . THR A 1 12 ? -8.209 6.718 -4.252 1.00 0.00 12 THR A CA 10
ATOM 10999 C C . THR A 1 12 ? -9.529 7.015 -3.527 1.00 0.00 12 THR A C 10
ATOM 11000 O O . THR A 1 12 ? -9.695 8.107 -2.977 1.00 0.00 12 THR A O 10
ATOM 11011 N N . ALA A 1 13 ? -10.436 6.034 -3.487 1.00 0.00 13 ALA A N 10
ATOM 11012 C CA . ALA A 1 13 ? -11.763 6.159 -2.897 1.00 0.00 13 ALA A CA 10
ATOM 11013 C C . ALA A 1 13 ? -11.876 5.284 -1.645 1.00 0.00 13 ALA A C 10
ATOM 11014 O O . ALA A 1 13 ? -12.788 4.455 -1.547 1.00 0.00 13 ALA A O 10
ATOM 11021 N N . PHE A 1 14 ? -10.941 5.424 -0.702 1.00 0.00 14 PHE A N 10
ATOM 11022 C CA . PHE A 1 14 ? -10.950 4.702 0.568 1.00 0.00 14 PHE A CA 10
ATOM 11023 C C . PHE A 1 14 ? -10.996 5.681 1.744 1.00 0.00 14 PHE A C 10
ATOM 11024 O O . PHE A 1 14 ? -11.293 6.862 1.540 1.00 0.00 14 PHE A O 10
ATOM 11041 N N . THR A 1 15 ? -10.781 5.203 2.969 1.00 0.00 15 THR A N 10
ATOM 11042 C CA . THR A 1 15 ? -10.782 5.986 4.199 1.00 0.00 15 THR A CA 10
ATOM 11043 C C . THR A 1 15 ? -9.635 5.484 5.091 1.00 0.00 15 THR A C 10
ATOM 11044 O O . THR A 1 15 ? -9.064 4.423 4.811 1.00 0.00 15 THR A O 10
ATOM 11055 N N . SER A 1 16 ? -9.298 6.190 6.178 1.00 0.00 16 SER A N 10
ATOM 11056 C CA . SER A 1 16 ? -8.203 5.742 7.031 1.00 0.00 16 SER A CA 10
ATOM 11057 C C . SER A 1 16 ? -8.583 4.516 7.860 1.00 0.00 16 SER A C 10
ATOM 11058 O O . SER A 1 16 ? -7.701 3.747 8.246 1.00 0.00 16 SER A O 10
ATOM 11066 N N . GLU A 1 17 ? -9.874 4.326 8.141 1.00 0.00 17 GLU A N 10
ATOM 11067 C CA . GLU A 1 17 ? -10.386 3.101 8.717 1.00 0.00 17 GLU A CA 10
ATOM 11068 C C . GLU A 1 17 ? -10.032 1.950 7.775 1.00 0.00 17 GLU A C 10
ATOM 11069 O O . GLU A 1 17 ? -9.311 1.036 8.162 1.00 0.00 17 GLU A O 10
ATOM 11081 N N . GLN A 1 18 ? -10.489 2.009 6.524 1.00 0.00 18 GLN A N 10
ATOM 11082 C CA . GLN A 1 18 ? -10.314 0.937 5.550 1.00 0.00 18 GLN A CA 10
ATOM 11083 C C . GLN A 1 18 ? -8.833 0.581 5.346 1.00 0.00 18 GLN A C 10
ATOM 11084 O O . GLN A 1 18 ? -8.463 -0.595 5.366 1.00 0.00 18 GLN A O 10
ATOM 11098 N N . LEU A 1 19 ? -7.982 1.597 5.179 1.00 0.00 19 LEU A N 10
ATOM 11099 C CA . LEU A 1 19 ? -6.548 1.448 4.923 1.00 0.00 19 LEU A CA 10
ATOM 11100 C C . LEU A 1 19 ? -5.804 0.715 6.033 1.00 0.00 19 LEU A C 10
ATOM 11101 O O . LEU A 1 19 ? -4.741 0.176 5.739 1.00 0.00 19 LEU A O 10
ATOM 11117 N N . LEU A 1 20 ? -6.311 0.665 7.271 1.00 0.00 20 LEU A N 10
ATOM 11118 C CA . LEU A 1 20 ? -5.561 0.051 8.366 1.00 0.00 20 LEU A CA 10
ATOM 11119 C C . LEU A 1 20 ? -5.234 -1.415 8.059 1.00 0.00 20 LEU A C 10
ATOM 11120 O O . LEU A 1 20 ? -4.172 -1.906 8.424 1.00 0.00 20 LEU A O 10
ATOM 11136 N N . GLU A 1 21 ? -6.130 -2.115 7.364 1.00 0.00 21 GLU A N 10
ATOM 11137 C CA . GLU A 1 21 ? -5.954 -3.543 7.102 1.00 0.00 21 GLU A CA 10
ATOM 11138 C C . GLU A 1 21 ? -4.926 -3.761 5.984 1.00 0.00 21 GLU A C 10
ATOM 11139 O O . GLU A 1 21 ? -4.130 -4.699 6.043 1.00 0.00 21 GLU A O 10
ATOM 11151 N N . LEU A 1 22 ? -4.938 -2.864 4.993 1.00 0.00 22 LEU A N 10
ATOM 11152 C CA . LEU A 1 22 ? -4.009 -2.796 3.871 1.00 0.00 22 LEU A CA 10
ATOM 11153 C C . LEU A 1 22 ? -2.595 -2.489 4.364 1.00 0.00 22 LEU A C 10
ATOM 11154 O O . LEU A 1 22 ? -1.623 -3.019 3.827 1.00 0.00 22 LEU A O 10
ATOM 11170 N N . GLU A 1 23 ? -2.492 -1.644 5.389 1.00 0.00 23 GLU A N 10
ATOM 11171 C CA . GLU A 1 23 ? -1.257 -1.339 6.089 1.00 0.00 23 GLU A CA 10
ATOM 11172 C C . GLU A 1 23 ? -0.769 -2.565 6.869 1.00 0.00 23 GLU A C 10
ATOM 11173 O O . GLU A 1 23 ? 0.399 -2.932 6.730 1.00 0.00 23 GLU A O 10
ATOM 11185 N N . LYS A 1 24 ? -1.642 -3.208 7.658 1.00 0.00 24 LYS A N 10
ATOM 11186 C CA . LYS A 1 24 ? -1.278 -4.313 8.547 1.00 0.00 24 LYS A CA 10
ATOM 11187 C C . LYS A 1 24 ? -0.549 -5.436 7.819 1.00 0.00 24 LYS A C 10
ATOM 11188 O O . LYS A 1 24 ? 0.491 -5.881 8.312 1.00 0.00 24 LYS A O 10
ATOM 11207 N N . GLU A 1 25 ? -1.079 -5.897 6.684 1.00 0.00 25 GLU A N 10
ATOM 11208 C CA . GLU A 1 25 ? -0.450 -6.955 5.889 1.00 0.00 25 GLU A CA 10
ATOM 11209 C C . GLU A 1 25 ? 0.955 -6.549 5.450 1.00 0.00 25 GLU A C 10
ATOM 11210 O O . GLU A 1 25 ? 1.885 -7.361 5.472 1.00 0.00 25 GLU A O 10
ATOM 11222 N N . PHE A 1 26 ? 1.132 -5.273 5.098 1.00 0.00 26 PHE A N 10
ATOM 11223 C CA . PHE A 1 26 ? 2.380 -4.778 4.540 1.00 0.00 26 PHE A CA 10
ATOM 11224 C C . PHE A 1 26 ? 3.517 -4.799 5.557 1.00 0.00 26 PHE A C 10
ATOM 11225 O O . PHE A 1 26 ? 4.675 -4.718 5.146 1.00 0.00 26 PHE A O 10
ATOM 11242 N N . HIS A 1 27 ? 3.218 -4.939 6.849 1.00 0.00 27 HIS A N 10
ATOM 11243 C CA . HIS A 1 27 ? 4.245 -4.992 7.880 1.00 0.00 27 HIS A CA 10
ATOM 11244 C C . HIS A 1 27 ? 4.926 -6.365 7.927 1.00 0.00 27 HIS A C 10
ATOM 11245 O O . HIS A 1 27 ? 6.004 -6.488 8.505 1.00 0.00 27 HIS A O 10
ATOM 11259 N N . CYS A 1 28 ? 4.300 -7.397 7.358 1.00 0.00 28 CYS A N 10
ATOM 11260 C CA . CYS A 1 28 ? 4.758 -8.777 7.424 1.00 0.00 28 CYS A CA 10
ATOM 11261 C C . CYS A 1 28 ? 5.217 -9.254 6.050 1.00 0.00 28 CYS A C 10
ATOM 11262 O O . CYS A 1 28 ? 6.283 -9.872 5.927 1.00 0.00 28 CYS A O 10
ATOM 11270 N N . LYS A 1 29 ? 4.388 -9.042 5.029 1.00 0.00 29 LYS A N 10
ATOM 11271 C CA . LYS A 1 29 ? 4.586 -9.567 3.691 1.00 0.00 29 LYS A CA 10
ATOM 11272 C C . LYS A 1 29 ? 4.475 -8.423 2.704 1.00 0.00 29 LYS A C 10
ATOM 11273 O O . LYS A 1 29 ? 3.390 -7.930 2.393 1.00 0.00 29 LYS A O 10
ATOM 11292 N N . LYS A 1 30 ? 5.631 -7.991 2.204 1.00 0.00 30 LYS A N 10
ATOM 11293 C CA . LYS A 1 30 ? 5.817 -6.858 1.302 1.00 0.00 30 LYS A CA 10
ATOM 11294 C C . LYS A 1 30 ? 5.234 -7.123 -0.095 1.00 0.00 30 LYS A C 10
ATOM 11295 O O . LYS A 1 30 ? 5.327 -6.256 -0.971 1.00 0.00 30 LYS A O 10
ATOM 11314 N N . TYR A 1 31 ? 4.648 -8.294 -0.331 1.00 0.00 31 TYR A N 10
ATOM 11315 C CA . TYR A 1 31 ? 3.954 -8.688 -1.540 1.00 0.00 31 TYR A CA 10
ATOM 11316 C C . TYR A 1 31 ? 2.635 -9.306 -1.098 1.00 0.00 31 TYR A C 10
ATOM 11317 O O . TYR A 1 31 ? 2.623 -10.250 -0.311 1.00 0.00 31 TYR A O 10
ATOM 11335 N N . LEU A 1 32 ? 1.521 -8.726 -1.544 1.00 0.00 32 LEU A N 10
ATOM 11336 C CA . LEU A 1 32 ? 0.189 -9.264 -1.326 1.00 0.00 32 LEU A CA 10
ATOM 11337 C C . LEU A 1 32 ? -0.057 -10.241 -2.473 1.00 0.00 32 LEU A C 10
ATOM 11338 O O . LEU A 1 32 ? -0.019 -9.835 -3.640 1.00 0.00 32 LEU A O 10
ATOM 11354 N N . SER A 1 33 ? -0.220 -11.526 -2.178 1.00 0.00 33 SER A N 10
ATOM 11355 C CA . SER A 1 33 ? -0.556 -12.534 -3.180 1.00 0.00 33 SER A CA 10
ATOM 11356 C C . SER A 1 33 ? -2.043 -12.424 -3.569 1.00 0.00 33 SER A C 10
ATOM 11357 O O . SER A 1 33 ? -2.710 -11.422 -3.285 1.00 0.00 33 SER A O 10
ATOM 11365 N N . LEU A 1 34 ? -2.558 -13.393 -4.323 1.00 0.00 34 LEU A N 10
ATOM 11366 C CA . LEU A 1 34 ? -3.860 -13.321 -4.978 1.00 0.00 34 LEU A CA 10
ATOM 11367 C C . LEU A 1 34 ? -5.000 -13.365 -3.957 1.00 0.00 34 LEU A C 10
ATOM 11368 O O . LEU A 1 34 ? -5.846 -12.476 -3.950 1.00 0.00 34 LEU A O 10
ATOM 11384 N N . THR A 1 35 ? -5.021 -14.368 -3.080 1.00 0.00 35 THR A N 10
ATOM 11385 C CA . THR A 1 35 ? -6.047 -14.477 -2.045 1.00 0.00 35 THR A CA 10
ATOM 11386 C C . THR A 1 35 ? -5.879 -13.374 -0.989 1.00 0.00 35 THR A C 10
ATOM 11387 O O . THR A 1 35 ? -6.872 -12.885 -0.450 1.00 0.00 35 THR A O 10
ATOM 11398 N N . GLU A 1 36 ? -4.649 -12.932 -0.706 1.00 0.00 36 GLU A N 10
ATOM 11399 C CA . GLU A 1 36 ? -4.405 -11.891 0.280 1.00 0.00 36 GLU A CA 10
ATOM 11400 C C . GLU A 1 36 ? -4.981 -10.577 -0.252 1.00 0.00 36 GLU A C 10
ATOM 11401 O O . GLU A 1 36 ? -5.559 -9.796 0.497 1.00 0.00 36 GLU A O 10
ATOM 11413 N N . ARG A 1 37 ? -4.930 -10.361 -1.570 1.00 0.00 37 ARG A N 10
ATOM 11414 C CA . ARG A 1 37 ? -5.587 -9.231 -2.209 1.00 0.00 37 ARG A CA 10
ATOM 11415 C C . ARG A 1 37 ? -7.111 -9.216 -2.024 1.00 0.00 37 ARG A C 10
ATOM 11416 O O . ARG A 1 37 ? -7.712 -8.156 -2.212 1.00 0.00 37 ARG A O 10
ATOM 11437 N N . SER A 1 38 ? -7.751 -10.324 -1.644 1.00 0.00 38 SER A N 10
ATOM 11438 C CA . SER A 1 38 ? -9.169 -10.351 -1.306 1.00 0.00 38 SER A CA 10
ATOM 11439 C C . SER A 1 38 ? -9.434 -10.259 0.203 1.00 0.00 38 SER A C 10
ATOM 11440 O O . SER A 1 38 ? -10.604 -10.127 0.558 1.00 0.00 38 SER A O 10
ATOM 11448 N N . GLN A 1 39 ? -8.411 -10.248 1.079 1.00 0.00 39 GLN A N 10
ATOM 11449 C CA . GLN A 1 39 ? -8.623 -10.088 2.526 1.00 0.00 39 GLN A CA 10
ATOM 11450 C C . GLN A 1 39 ? -9.388 -8.792 2.760 1.00 0.00 39 GLN A C 10
ATOM 11451 O O . GLN A 1 39 ? -10.534 -8.800 3.204 1.00 0.00 39 GLN A O 10
ATOM 11465 N N . ILE A 1 40 ? -8.766 -7.678 2.386 1.00 0.00 40 ILE A N 10
ATOM 11466 C CA . ILE A 1 40 ? -9.314 -6.355 2.615 1.00 0.00 40 ILE A CA 10
ATOM 11467 C C . ILE A 1 40 ? -10.615 -6.189 1.813 1.00 0.00 40 ILE A C 10
ATOM 11468 O O . ILE A 1 40 ? -11.559 -5.571 2.311 1.00 0.00 40 ILE A O 10
ATOM 11484 N N . ALA A 1 41 ? -10.703 -6.745 0.597 1.00 0.00 41 ALA A N 10
ATOM 11485 C CA . ALA A 1 41 ? -11.909 -6.643 -0.222 1.00 0.00 41 ALA A CA 10
ATOM 11486 C C . ALA A 1 41 ? -13.128 -7.239 0.484 1.00 0.00 41 ALA A C 10
ATOM 11487 O O . ALA A 1 41 ? -14.208 -6.656 0.380 1.00 0.00 41 ALA A O 10
ATOM 11494 N N . HIS A 1 42 ? -12.969 -8.320 1.258 1.00 0.00 42 HIS A N 10
ATOM 11495 C CA . HIS A 1 42 ? -14.091 -8.915 1.984 1.00 0.00 42 HIS A CA 10
ATOM 11496 C C . HIS A 1 42 ? -14.197 -8.420 3.436 1.00 0.00 42 HIS A C 10
ATOM 11497 O O . HIS A 1 42 ? -15.147 -8.800 4.131 1.00 0.00 42 HIS A O 10
ATOM 11511 N N . ALA A 1 43 ? -13.263 -7.568 3.885 1.00 0.00 43 ALA A N 10
ATOM 11512 C CA . ALA A 1 43 ? -13.197 -7.150 5.263 1.00 0.00 43 ALA A CA 10
ATOM 11513 C C . ALA A 1 43 ? -14.187 -6.023 5.416 1.00 0.00 43 ALA A C 10
ATOM 11514 O O . ALA A 1 43 ? -15.093 -6.122 6.247 1.00 0.00 43 ALA A O 10
ATOM 11521 N N . LEU A 1 44 ? -14.015 -4.932 4.650 1.00 0.00 44 LEU A N 10
ATOM 11522 C CA . LEU A 1 44 ? -14.669 -3.705 5.019 1.00 0.00 44 LEU A CA 10
ATOM 11523 C C . LEU A 1 44 ? -15.868 -3.383 4.103 1.00 0.00 44 LEU A C 10
ATOM 11524 O O . LEU A 1 44 ? -16.984 -3.801 4.399 1.00 0.00 44 LEU A O 10
ATOM 11540 N N . LYS A 1 45 ? -15.637 -2.666 2.994 1.00 0.00 45 LYS A N 10
ATOM 11541 C CA . LYS A 1 45 ? -16.573 -1.896 2.170 1.00 0.00 45 LYS A CA 10
ATOM 11542 C C . LYS A 1 45 ? -15.918 -1.442 0.847 1.00 0.00 45 LYS A C 10
ATOM 11543 O O . LYS A 1 45 ? -16.470 -0.579 0.160 1.00 0.00 45 LYS A O 10
ATOM 11562 N N . LEU A 1 46 ? -14.703 -1.890 0.511 1.00 0.00 46 LEU A N 10
ATOM 11563 C CA . LEU A 1 46 ? -13.935 -1.420 -0.646 1.00 0.00 46 LEU A CA 10
ATOM 11564 C C . LEU A 1 46 ? -14.597 -1.958 -1.925 1.00 0.00 46 LEU A C 10
ATOM 11565 O O . LEU A 1 46 ? -15.572 -2.712 -1.870 1.00 0.00 46 LEU A O 10
ATOM 11581 N N . SER A 1 47 ? -14.074 -1.588 -3.092 1.00 0.00 47 SER A N 10
ATOM 11582 C CA . SER A 1 47 ? -14.364 -2.243 -4.362 1.00 0.00 47 SER A CA 10
ATOM 11583 C C . SER A 1 47 ? -13.042 -2.858 -4.820 1.00 0.00 47 SER A C 10
ATOM 11584 O O . SER A 1 47 ? -12.035 -2.154 -4.887 1.00 0.00 47 SER A O 10
ATOM 11592 N N . GLU A 1 48 ? -13.045 -4.155 -5.142 1.00 0.00 48 GLU A N 10
ATOM 11593 C CA . GLU A 1 48 ? -11.927 -4.922 -5.702 1.00 0.00 48 GLU A CA 10
ATOM 11594 C C . GLU A 1 48 ? -11.235 -4.136 -6.830 1.00 0.00 48 GLU A C 10
ATOM 11595 O O . GLU A 1 48 ? -10.011 -4.014 -6.899 1.00 0.00 48 GLU A O 10
ATOM 11607 N N . VAL A 1 49 ? -12.057 -3.557 -7.708 1.00 0.00 49 VAL A N 10
ATOM 11608 C CA . VAL A 1 49 ? -11.663 -2.805 -8.892 1.00 0.00 49 VAL A CA 10
ATOM 11609 C C . VAL A 1 49 ? -10.921 -1.508 -8.532 1.00 0.00 49 VAL A C 10
ATOM 11610 O O . VAL A 1 49 ? -10.205 -0.951 -9.365 1.00 0.00 49 VAL A O 10
ATOM 11623 N N . GLN A 1 50 ? -11.066 -1.019 -7.304 1.00 0.00 50 GLN A N 10
ATOM 11624 C CA . GLN A 1 50 ? -10.304 0.070 -6.731 1.00 0.00 50 GLN A CA 10
ATOM 11625 C C . GLN A 1 50 ? -9.042 -0.468 -6.036 1.00 0.00 50 GLN A C 10
ATOM 11626 O O . GLN A 1 50 ? -7.982 0.157 -6.136 1.00 0.00 50 GLN A O 10
ATOM 11640 N N . VAL A 1 51 ? -9.121 -1.601 -5.327 1.00 0.00 51 VAL A N 10
ATOM 11641 C CA . VAL A 1 51 ? -7.999 -2.179 -4.575 1.00 0.00 51 VAL A CA 10
ATOM 11642 C C . VAL A 1 51 ? -6.821 -2.442 -5.511 1.00 0.00 51 VAL A C 10
ATOM 11643 O O . VAL A 1 51 ? -5.688 -2.088 -5.190 1.00 0.00 51 VAL A O 10
ATOM 11656 N N . LYS A 1 52 ? -7.076 -2.984 -6.705 1.00 0.00 52 LYS A N 10
ATOM 11657 C CA . LYS A 1 52 ? -6.057 -3.311 -7.693 1.00 0.00 52 LYS A CA 10
ATOM 11658 C C . LYS A 1 52 ? -5.078 -2.162 -8.015 1.00 0.00 52 LYS A C 10
ATOM 11659 O O . LYS A 1 52 ? -3.939 -2.424 -8.404 1.00 0.00 52 LYS A O 10
ATOM 11678 N N . ILE A 1 53 ? -5.469 -0.894 -7.853 1.00 0.00 53 ILE A N 10
ATOM 11679 C CA . ILE A 1 53 ? -4.603 0.255 -8.139 1.00 0.00 53 ILE A CA 10
ATOM 11680 C C . ILE A 1 53 ? -3.757 0.630 -6.919 1.00 0.00 53 ILE A C 10
ATOM 11681 O O . ILE A 1 53 ? -2.707 1.253 -7.081 1.00 0.00 53 ILE A O 10
ATOM 11697 N N . TRP A 1 54 ? -4.136 0.236 -5.701 1.00 0.00 54 TRP A N 10
ATOM 11698 C CA . TRP A 1 54 ? -3.353 0.542 -4.505 1.00 0.00 54 TRP A CA 10
ATOM 11699 C C . TRP A 1 54 ? -1.954 -0.081 -4.640 1.00 0.00 54 TRP A C 10
ATOM 11700 O O . TRP A 1 54 ? -0.950 0.554 -4.303 1.00 0.00 54 TRP A O 10
ATOM 11721 N N . PHE A 1 55 ? -1.875 -1.263 -5.260 1.00 0.00 55 PHE A N 10
ATOM 11722 C CA . PHE A 1 55 ? -0.614 -1.935 -5.585 1.00 0.00 55 PHE A CA 10
ATOM 11723 C C . PHE A 1 55 ? 0.125 -1.162 -6.673 1.00 0.00 55 PHE A C 10
ATOM 11724 O O . PHE A 1 55 ? 1.324 -0.906 -6.542 1.00 0.00 55 PHE A O 10
ATOM 11741 N N . GLN A 1 56 ? -0.589 -0.740 -7.722 1.00 0.00 56 GLN A N 10
ATOM 11742 C CA . GLN A 1 56 ? -0.085 0.113 -8.789 1.00 0.00 56 GLN A CA 10
ATOM 11743 C C . GLN A 1 56 ? 0.415 1.481 -8.280 1.00 0.00 56 GLN A C 10
ATOM 11744 O O . GLN A 1 56 ? 1.113 2.189 -9.003 1.00 0.00 56 GLN A O 10
ATOM 11758 N N . ASN A 1 57 ? 0.082 1.873 -7.045 1.00 0.00 57 ASN A N 10
ATOM 11759 C CA . ASN A 1 57 ? 0.583 3.079 -6.385 1.00 0.00 57 ASN A CA 10
ATOM 11760 C C . ASN A 1 57 ? 1.724 2.780 -5.411 1.00 0.00 57 ASN A C 10
ATOM 11761 O O . ASN A 1 57 ? 2.388 3.716 -4.964 1.00 0.00 57 ASN A O 10
ATOM 11772 N N . ARG A 1 58 ? 1.981 1.513 -5.071 1.00 0.00 58 ARG A N 10
ATOM 11773 C CA . ARG A 1 58 ? 3.189 1.109 -4.356 1.00 0.00 58 ARG A CA 10
ATOM 11774 C C . ARG A 1 58 ? 4.286 0.660 -5.325 1.00 0.00 58 ARG A C 10
ATOM 11775 O O . ARG A 1 58 ? 5.437 0.602 -4.906 1.00 0.00 58 ARG A O 10
ATOM 11796 N N . ARG A 1 59 ? 3.983 0.414 -6.608 1.00 0.00 59 ARG A N 10
ATOM 11797 C CA . ARG A 1 59 ? 4.923 -0.108 -7.614 1.00 0.00 59 ARG A CA 10
ATOM 11798 C C . ARG A 1 59 ? 6.254 0.636 -7.610 1.00 0.00 59 ARG A C 10
ATOM 11799 O O . ARG A 1 59 ? 7.304 0.000 -7.702 1.00 0.00 59 ARG A O 10
ATOM 11820 N N . ALA A 1 60 ? 6.226 1.965 -7.537 1.00 0.00 60 ALA A N 10
ATOM 11821 C CA . ALA A 1 60 ? 7.407 2.794 -7.728 1.00 0.00 60 ALA A CA 10
ATOM 11822 C C . ALA A 1 60 ? 8.052 3.181 -6.397 1.00 0.00 60 ALA A C 10
ATOM 11823 O O . ALA A 1 60 ? 9.044 3.904 -6.401 1.00 0.00 60 ALA A O 10
ATOM 11830 N N . LYS A 1 61 ? 7.529 2.719 -5.255 1.00 0.00 61 LYS A N 10
ATOM 11831 C CA . LYS A 1 61 ? 8.028 3.077 -3.929 1.00 0.00 61 LYS A CA 10
ATOM 11832 C C . LYS A 1 61 ? 9.531 2.817 -3.847 1.00 0.00 61 LYS A C 10
ATOM 11833 O O . LYS A 1 61 ? 10.305 3.731 -3.571 1.00 0.00 61 LYS A O 10
ATOM 11852 N N . TRP A 1 62 ? 9.970 1.592 -4.138 1.00 0.00 62 TRP A N 10
ATOM 11853 C CA . TRP A 1 62 ? 11.393 1.263 -4.077 1.00 0.00 62 TRP A CA 10
ATOM 11854 C C . TRP A 1 62 ? 12.168 1.891 -5.234 1.00 0.00 62 TRP A C 10
ATOM 11855 O O . TRP A 1 62 ? 13.350 2.164 -5.072 1.00 0.00 62 TRP A O 10
ATOM 11876 N N . LYS A 1 63 ? 11.540 2.172 -6.382 1.00 0.00 63 LYS A N 10
ATOM 11877 C CA . LYS A 1 63 ? 12.186 2.893 -7.471 1.00 0.00 63 LYS A CA 10
ATOM 11878 C C . LYS A 1 63 ? 12.556 4.313 -7.037 1.00 0.00 63 LYS A C 10
ATOM 11879 O O . LYS A 1 63 ? 13.684 4.740 -7.278 1.00 0.00 63 LYS A O 10
ATOM 11898 N N . ARG A 1 64 ? 11.644 5.059 -6.394 1.00 0.00 64 ARG A N 10
ATOM 11899 C CA . ARG A 1 64 ? 11.940 6.430 -5.967 1.00 0.00 64 ARG A CA 10
ATOM 11900 C C . ARG A 1 64 ? 13.116 6.469 -4.994 1.00 0.00 64 ARG A C 10
ATOM 11901 O O . ARG A 1 64 ? 13.893 7.417 -5.031 1.00 0.00 64 ARG A O 10
ATOM 11922 N N . ILE A 1 65 ? 13.250 5.443 -4.153 1.00 0.00 65 ILE A N 10
ATOM 11923 C CA . ILE A 1 65 ? 14.338 5.295 -3.201 1.00 0.00 65 ILE A CA 10
ATOM 11924 C C . ILE A 1 65 ? 15.599 4.951 -4.001 1.00 0.00 65 ILE A C 10
ATOM 11925 O O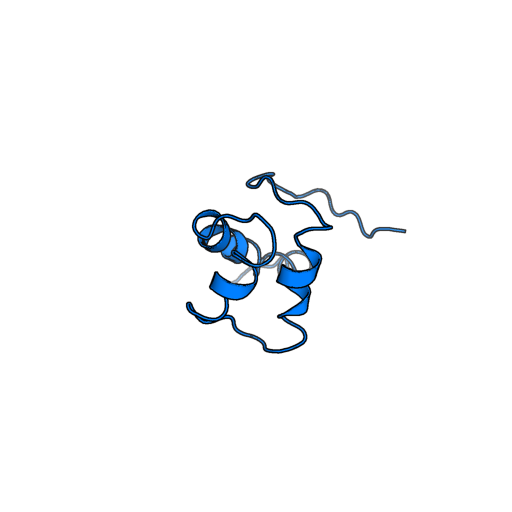 . ILE A 1 65 ? 16.536 5.746 -4.037 1.00 0.00 65 ILE A O 10
ATOM 11941 N N . LYS A 1 66 ? 15.608 3.802 -4.682 1.00 0.00 66 LYS A N 10
ATOM 11942 C CA . LYS A 1 66 ? 16.740 3.213 -5.397 1.00 0.00 66 LYS A CA 10
ATOM 11943 C C . LYS A 1 66 ? 17.040 3.923 -6.723 1.00 0.00 66 LYS A C 10
ATOM 11944 O O . LYS A 1 66 ? 17.402 3.263 -7.696 1.00 0.00 66 LYS A O 10
ATOM 11963 N N . ALA A 1 67 ? 16.867 5.238 -6.803 1.00 0.00 67 ALA A N 10
ATOM 11964 C CA . ALA A 1 67 ? 17.391 6.068 -7.870 1.00 0.00 67 ALA A CA 10
ATOM 11965 C C . ALA A 1 67 ? 18.915 6.128 -7.786 1.00 0.00 67 ALA A C 10
ATOM 11966 O O . ALA A 1 67 ? 19.563 5.403 -7.019 1.00 0.00 67 ALA A O 10
ATOM 11973 N N . GLY A 1 68 ? 19.481 6.975 -8.632 1.00 0.00 68 GLY A N 10
ATOM 11974 C CA . GLY A 1 68 ? 20.905 7.210 -8.710 1.00 0.00 68 GLY A CA 10
ATOM 11975 C C . GLY A 1 68 ? 21.564 6.391 -9.814 1.00 0.00 68 GLY A C 10
ATOM 11976 O O . GLY A 1 68 ? 20.901 5.644 -10.538 1.00 0.00 68 GLY A O 10
ATOM 11980 N N . ASN A 1 69 ? 22.877 6.559 -9.940 1.00 0.00 69 ASN A N 10
ATOM 11981 C CA . ASN A 1 69 ? 23.700 6.132 -11.063 1.00 0.00 69 ASN A CA 10
ATOM 11982 C C . ASN A 1 69 ? 25.100 5.798 -10.563 1.00 0.00 69 ASN A C 10
ATOM 11983 O O . ASN A 1 69 ? 25.480 6.192 -9.454 1.00 0.00 69 ASN A O 10
ATOM 11994 N N . VAL A 1 70 ? 25.891 5.121 -11.397 1.00 0.00 70 VAL A N 10
ATOM 11995 C CA . VAL A 1 70 ? 27.325 4.951 -11.189 1.00 0.00 70 VAL A CA 10
ATOM 11996 C C . VAL A 1 70 ? 27.983 6.336 -11.098 1.00 0.00 70 VAL A C 10
ATOM 11997 O O . VAL A 1 70 ? 27.404 7.326 -11.552 1.00 0.00 70 VAL A O 10
ATOM 12010 N N . SER A 1 71 ? 29.117 6.427 -10.416 1.00 0.00 71 SER A N 10
ATOM 12011 C CA . SER A 1 71 ? 29.922 7.635 -10.389 1.00 0.00 71 SER A CA 10
ATOM 12012 C C . SER A 1 71 ? 30.721 7.691 -11.683 1.00 0.00 71 SER A C 10
ATOM 12013 O O . SER A 1 71 ? 30.872 8.810 -12.199 1.00 0.00 71 SER A O 10
ATOM 12021 N N . SER A 1 1 ? 4.092 -0.099 5.953 1.00 0.00 1 SER A N 11
ATOM 12022 C CA . SER A 1 1 ? 5.218 0.149 5.039 1.00 0.00 1 SER A CA 11
ATOM 12023 C C . SER A 1 1 ? 5.671 1.617 4.998 1.00 0.00 1 SER A C 11
ATOM 12024 O O . SER A 1 1 ? 6.599 1.906 4.240 1.00 0.00 1 SER A O 11
ATOM 12032 N N . ALA A 1 2 ? 5.024 2.558 5.710 1.00 0.00 2 ALA A N 11
ATOM 12033 C CA . ALA A 1 2 ? 5.599 3.831 6.149 1.00 0.00 2 ALA A CA 11
ATOM 12034 C C . ALA A 1 2 ? 6.437 4.568 5.087 1.00 0.00 2 ALA A C 11
ATOM 12035 O O . ALA A 1 2 ? 7.600 4.866 5.357 1.00 0.00 2 ALA A O 11
ATOM 12042 N N . PRO A 1 3 ? 5.924 4.862 3.880 1.00 0.00 3 PRO A N 11
ATOM 12043 C CA . PRO A 1 3 ? 6.725 5.481 2.834 1.00 0.00 3 PRO A CA 11
ATOM 12044 C C . PRO A 1 3 ? 7.064 6.925 3.191 1.00 0.00 3 PRO A C 11
ATOM 12045 O O . PRO A 1 3 ? 6.220 7.633 3.747 1.00 0.00 3 PRO A O 11
ATOM 12056 N N . GLY A 1 4 ? 8.249 7.396 2.803 1.00 0.00 4 GLY A N 11
ATOM 12057 C CA . GLY A 1 4 ? 8.646 8.800 2.877 1.00 0.00 4 GLY A CA 11
ATOM 12058 C C . GLY A 1 4 ? 9.074 9.293 1.497 1.00 0.00 4 GLY A C 11
ATOM 12059 O O . GLY A 1 4 ? 9.225 8.496 0.567 1.00 0.00 4 GLY A O 11
ATOM 12063 N N . GLY A 1 5 ? 9.288 10.598 1.364 1.00 0.00 5 GLY A N 11
ATOM 12064 C CA . GLY A 1 5 ? 9.524 11.290 0.107 1.00 0.00 5 GLY A CA 11
ATOM 12065 C C . GLY A 1 5 ? 8.229 11.971 -0.316 1.00 0.00 5 GLY A C 11
ATOM 12066 O O . GLY A 1 5 ? 7.149 11.392 -0.156 1.00 0.00 5 GLY A O 11
ATOM 12070 N N . LYS A 1 6 ? 8.320 13.197 -0.836 1.00 0.00 6 LYS A N 11
ATOM 12071 C CA . LYS A 1 6 ? 7.161 14.043 -1.124 1.00 0.00 6 LYS A CA 11
ATOM 12072 C C . LYS A 1 6 ? 6.466 13.577 -2.408 1.00 0.00 6 LYS A C 11
ATOM 12073 O O . LYS A 1 6 ? 6.546 14.232 -3.452 1.00 0.00 6 LYS A O 11
ATOM 12092 N N . SER A 1 7 ? 5.747 12.459 -2.356 1.00 0.00 7 SER A N 11
ATOM 12093 C CA . SER A 1 7 ? 4.972 11.927 -3.468 1.00 0.00 7 SER A CA 11
ATOM 12094 C C . SER A 1 7 ? 3.895 11.004 -2.887 1.00 0.00 7 SER A C 11
ATOM 12095 O O . SER A 1 7 ? 4.223 10.016 -2.218 1.00 0.00 7 SER A O 11
ATOM 12103 N N . ARG A 1 8 ? 2.618 11.279 -3.172 1.00 0.00 8 ARG A N 11
ATOM 12104 C CA . ARG A 1 8 ? 1.459 10.532 -2.681 1.00 0.00 8 ARG A CA 11
ATOM 12105 C C . ARG A 1 8 ? 0.511 10.247 -3.845 1.00 0.00 8 ARG A C 11
ATOM 12106 O O . ARG A 1 8 ? -0.574 10.821 -3.943 1.00 0.00 8 ARG A O 11
ATOM 12127 N N . ARG A 1 9 ? 0.910 9.375 -4.773 1.00 0.00 9 ARG A N 11
ATOM 12128 C CA . ARG A 1 9 ? -0.017 8.928 -5.817 1.00 0.00 9 ARG A CA 11
ATOM 12129 C C . ARG A 1 9 ? -1.122 8.114 -5.140 1.00 0.00 9 ARG A C 11
ATOM 12130 O O . ARG A 1 9 ? -0.857 6.987 -4.707 1.00 0.00 9 ARG A O 11
ATOM 12151 N N . ARG A 1 10 ? -2.304 8.707 -4.931 1.00 0.00 10 ARG A N 11
ATOM 12152 C CA . ARG A 1 10 ? -3.403 8.129 -4.164 1.00 0.00 10 ARG A CA 11
ATOM 12153 C C . ARG A 1 10 ? -4.751 8.416 -4.826 1.00 0.00 10 ARG A C 11
ATOM 12154 O O . ARG A 1 10 ? -5.610 9.064 -4.236 1.00 0.00 10 ARG A O 11
ATOM 12175 N N . ARG A 1 11 ? -4.958 7.939 -6.054 1.00 0.00 11 ARG A N 11
ATOM 12176 C CA . ARG A 1 11 ? -6.174 8.127 -6.867 1.00 0.00 11 ARG A CA 11
ATOM 12177 C C . ARG A 1 11 ? -7.438 7.397 -6.393 1.00 0.00 11 ARG A C 11
ATOM 12178 O O . ARG A 1 11 ? -8.236 6.939 -7.214 1.00 0.00 11 ARG A O 11
ATOM 12199 N N . THR A 1 12 ? -7.595 7.220 -5.091 1.00 0.00 12 THR A N 11
ATOM 12200 C CA . THR A 1 12 ? -8.698 6.459 -4.509 1.00 0.00 12 THR A CA 11
ATOM 12201 C C . THR A 1 12 ? -9.465 7.268 -3.465 1.00 0.00 12 THR A C 11
ATOM 12202 O O . THR A 1 12 ? -8.974 8.270 -2.945 1.00 0.00 12 THR A O 11
ATOM 12213 N N . ALA A 1 13 ? -10.644 6.762 -3.111 1.00 0.00 13 ALA A N 11
ATOM 12214 C CA . ALA A 1 13 ? -11.555 7.303 -2.118 1.00 0.00 13 ALA A CA 11
ATOM 12215 C C . ALA A 1 13 ? -11.673 6.362 -0.912 1.00 0.00 13 ALA A C 11
ATOM 12216 O O . ALA A 1 13 ? -12.691 6.357 -0.219 1.00 0.00 13 ALA A O 11
ATOM 12223 N N . PHE A 1 14 ? -10.674 5.509 -0.674 1.00 0.00 14 PHE A N 11
ATOM 12224 C CA . PHE A 1 14 ? -10.616 4.760 0.573 1.00 0.00 14 PHE A CA 11
ATOM 12225 C C . PHE A 1 14 ? -10.248 5.720 1.712 1.00 0.00 14 PHE A C 11
ATOM 12226 O O . PHE A 1 14 ? -9.437 6.631 1.538 1.00 0.00 14 PHE A O 11
ATOM 12243 N N . THR A 1 15 ? -10.815 5.474 2.884 1.00 0.00 15 THR A N 11
ATOM 12244 C CA . THR A 1 15 ? -10.683 6.254 4.108 1.00 0.00 15 THR A CA 11
ATOM 12245 C C . THR A 1 15 ? -9.567 5.665 4.967 1.00 0.00 15 THR A C 11
ATOM 12246 O O . THR A 1 15 ? -9.242 4.484 4.841 1.00 0.00 15 THR A O 11
ATOM 12257 N N . SER A 1 16 ? -9.036 6.460 5.894 1.00 0.00 16 SER A N 11
ATOM 12258 C CA . SER A 1 16 ? -8.125 6.018 6.934 1.00 0.00 16 SER A CA 11
ATOM 12259 C C . SER A 1 16 ? -8.738 4.872 7.751 1.00 0.00 16 SER A C 11
ATOM 12260 O O . SER A 1 16 ? -7.985 4.007 8.204 1.00 0.00 16 SER A O 11
ATOM 12268 N N . GLU A 1 17 ? -10.073 4.780 7.876 1.00 0.00 17 GLU A N 11
ATOM 12269 C CA . GLU A 1 17 ? -10.686 3.663 8.588 1.00 0.00 17 GLU A CA 11
ATOM 12270 C C . GLU A 1 17 ? -10.563 2.357 7.798 1.00 0.00 17 GLU A C 11
ATOM 12271 O O . GLU A 1 17 ? -10.596 1.275 8.379 1.00 0.00 17 GLU A O 11
ATOM 12283 N N . GLN A 1 18 ? -10.407 2.444 6.478 1.00 0.00 18 GLN A N 11
ATOM 12284 C CA . GLN A 1 18 ? -10.294 1.305 5.579 1.00 0.00 18 GLN A CA 11
ATOM 12285 C C . GLN A 1 18 ? -8.835 0.978 5.238 1.00 0.00 18 GLN A C 11
ATOM 12286 O O . GLN A 1 18 ? -8.557 -0.091 4.706 1.00 0.00 18 GLN A O 11
ATOM 12300 N N . LEU A 1 19 ? -7.899 1.872 5.551 1.00 0.00 19 LEU A N 11
ATOM 12301 C CA . LEU A 1 19 ? -6.471 1.665 5.331 1.00 0.00 19 LEU A CA 11
ATOM 12302 C C . LEU A 1 19 ? -5.802 0.975 6.524 1.00 0.00 19 LEU A C 11
ATOM 12303 O O . LEU A 1 19 ? -4.634 0.610 6.397 1.00 0.00 19 LEU A O 11
ATOM 12319 N N . LEU A 1 20 ? -6.510 0.767 7.643 1.00 0.00 20 LEU A N 11
ATOM 12320 C CA . LEU A 1 20 ? -5.966 0.175 8.861 1.00 0.00 20 LEU A CA 11
ATOM 12321 C C . LEU A 1 20 ? -5.455 -1.233 8.567 1.00 0.00 20 LEU A C 11
ATOM 12322 O O . LEU A 1 20 ? -4.264 -1.522 8.698 1.00 0.00 20 LEU A O 11
ATOM 12338 N N . GLU A 1 21 ? -6.378 -2.090 8.129 1.00 0.00 21 GLU A N 11
ATOM 12339 C CA . GLU A 1 21 ? -6.147 -3.498 7.847 1.00 0.00 21 GLU A CA 11
ATOM 12340 C C . GLU A 1 21 ? -5.182 -3.673 6.670 1.00 0.00 21 GLU A C 11
ATOM 12341 O O . GLU A 1 21 ? -4.439 -4.651 6.630 1.00 0.00 21 GLU A O 11
ATOM 12353 N N . LEU A 1 22 ? -5.187 -2.730 5.722 1.00 0.00 22 LEU A N 11
ATOM 12354 C CA . LEU A 1 22 ? -4.300 -2.721 4.565 1.00 0.00 22 LEU A CA 11
ATOM 12355 C C . LEU A 1 22 ? -2.865 -2.555 5.025 1.00 0.00 22 LEU A C 11
ATOM 12356 O O . LEU A 1 22 ? -1.981 -3.280 4.579 1.00 0.00 22 LEU A O 11
ATOM 12372 N N . GLU A 1 23 ? -2.620 -1.574 5.893 1.00 0.00 23 GLU A N 11
ATOM 12373 C CA . GLU A 1 23 ? -1.288 -1.366 6.442 1.00 0.00 23 GLU A CA 11
ATOM 12374 C C . GLU A 1 23 ? -0.882 -2.544 7.330 1.00 0.00 23 GLU A C 11
ATOM 12375 O O . GLU A 1 23 ? 0.288 -2.930 7.321 1.00 0.00 23 GLU A O 11
ATOM 12387 N N . LYS A 1 24 ? -1.833 -3.137 8.049 1.00 0.00 24 LYS A N 11
ATOM 12388 C CA . LYS A 1 24 ? -1.615 -4.280 8.924 1.00 0.00 24 LYS A CA 11
ATOM 12389 C C . LYS A 1 24 ? -1.170 -5.497 8.103 1.00 0.00 24 LYS A C 11
ATOM 12390 O O . LYS A 1 24 ? -0.176 -6.127 8.465 1.00 0.00 24 LYS A O 11
ATOM 12409 N N . GLU A 1 25 ? -1.812 -5.763 6.961 1.00 0.00 25 GLU A N 11
ATOM 12410 C CA . GLU A 1 25 ? -1.432 -6.783 5.976 1.00 0.00 25 GLU A CA 11
ATOM 12411 C C . GLU A 1 25 ? -0.129 -6.427 5.239 1.00 0.00 25 GLU A C 11
ATOM 12412 O O . GLU A 1 25 ? 0.515 -7.320 4.684 1.00 0.00 25 GLU A O 11
ATOM 12424 N N . PHE A 1 26 ? 0.282 -5.157 5.213 1.00 0.00 26 PHE A N 11
ATOM 12425 C CA . PHE A 1 26 ? 1.565 -4.716 4.662 1.00 0.00 26 PHE A CA 11
ATOM 12426 C C . PHE A 1 26 ? 2.679 -4.727 5.718 1.00 0.00 26 PHE A C 11
ATOM 12427 O O . PHE A 1 26 ? 3.814 -4.383 5.384 1.00 0.00 26 PHE A O 11
ATOM 12444 N N . HIS A 1 27 ? 2.407 -5.114 6.969 1.00 0.00 27 HIS A N 11
ATOM 12445 C CA . HIS A 1 27 ? 3.467 -5.325 7.943 1.00 0.00 27 HIS A CA 11
ATOM 12446 C C . HIS A 1 27 ? 4.242 -6.595 7.578 1.00 0.00 27 HIS A C 11
ATOM 12447 O O . HIS A 1 27 ? 5.466 -6.552 7.440 1.00 0.00 27 HIS A O 11
ATOM 12461 N N . CYS A 1 28 ? 3.520 -7.704 7.393 1.00 0.00 28 CYS A N 11
ATOM 12462 C CA . CYS A 1 28 ? 4.089 -9.022 7.184 1.00 0.00 28 CYS A CA 11
ATOM 12463 C C . CYS A 1 28 ? 4.840 -9.080 5.858 1.00 0.00 28 CYS A C 11
ATOM 12464 O O . CYS A 1 28 ? 5.993 -9.512 5.778 1.00 0.00 28 CYS A O 11
ATOM 12472 N N . LYS A 1 29 ? 4.152 -8.711 4.782 1.00 0.00 29 LYS A N 11
ATOM 12473 C CA . LYS A 1 29 ? 4.525 -9.104 3.433 1.00 0.00 29 LYS A CA 11
ATOM 12474 C C . LYS A 1 29 ? 4.510 -7.900 2.521 1.00 0.00 29 LYS A C 11
ATOM 12475 O O . LYS A 1 29 ? 3.907 -6.872 2.839 1.00 0.00 29 LYS A O 11
ATOM 12494 N N . LYS A 1 30 ? 5.232 -7.988 1.408 1.00 0.00 30 LYS A N 11
ATOM 12495 C CA . LYS A 1 30 ? 5.555 -6.792 0.636 1.00 0.00 30 LYS A CA 11
ATOM 12496 C C . LYS A 1 30 ? 4.521 -6.412 -0.414 1.00 0.00 30 LYS A C 11
ATOM 12497 O O . LYS A 1 30 ? 4.530 -5.282 -0.920 1.00 0.00 30 LYS A O 11
ATOM 12516 N N . TYR A 1 31 ? 3.686 -7.365 -0.784 1.00 0.00 31 TYR A N 11
ATOM 12517 C CA . TYR A 1 31 ? 3.078 -7.455 -2.092 1.00 0.00 31 TYR A CA 11
ATOM 12518 C C . TYR A 1 31 ? 1.622 -7.886 -1.931 1.00 0.00 31 TYR A C 11
ATOM 12519 O O . TYR A 1 31 ? 1.085 -7.781 -0.831 1.00 0.00 31 TYR A O 11
ATOM 12537 N N . LEU A 1 32 ? 0.946 -8.274 -3.015 1.00 0.00 32 LEU A N 11
ATOM 12538 C CA . LEU A 1 32 ? -0.449 -8.693 -2.973 1.00 0.00 32 LEU A CA 11
ATOM 12539 C C . LEU A 1 32 ? -0.639 -9.781 -4.036 1.00 0.00 32 LEU A C 11
ATOM 12540 O O . LEU A 1 32 ? -1.053 -9.536 -5.177 1.00 0.00 32 LEU A O 11
ATOM 12556 N N . SER A 1 33 ? -0.247 -10.987 -3.660 1.00 0.00 33 SER A N 11
ATOM 12557 C CA . SER A 1 33 ? -0.222 -12.209 -4.453 1.00 0.00 33 SER A CA 11
ATOM 12558 C C . SER A 1 33 ? -1.656 -12.741 -4.625 1.00 0.00 33 SER A C 11
ATOM 12559 O O . SER A 1 33 ? -2.091 -13.684 -3.968 1.00 0.00 33 SER A O 11
ATOM 12567 N N . LEU A 1 34 ? -2.410 -12.047 -5.479 1.00 0.00 34 LEU A N 11
ATOM 12568 C CA . LEU A 1 34 ? -3.857 -12.090 -5.664 1.00 0.00 34 LEU A CA 11
ATOM 12569 C C . LEU A 1 34 ? -4.608 -12.097 -4.328 1.00 0.00 34 LEU A C 11
ATOM 12570 O O . LEU A 1 34 ? -4.918 -11.004 -3.859 1.00 0.00 34 LEU A O 11
ATOM 12586 N N . THR A 1 35 ? -4.827 -13.259 -3.706 1.00 0.00 35 THR A N 11
ATOM 12587 C CA . THR A 1 35 ? -5.767 -13.568 -2.630 1.00 0.00 35 THR A CA 11
ATOM 12588 C C . THR A 1 35 ? -5.735 -12.578 -1.471 1.00 0.00 35 THR A C 11
ATOM 12589 O O . THR A 1 35 ? -6.771 -12.317 -0.871 1.00 0.00 35 THR A O 11
ATOM 12600 N N . GLU A 1 36 ? -4.574 -11.998 -1.172 1.00 0.00 36 GLU A N 11
ATOM 12601 C CA . GLU A 1 36 ? -4.381 -11.060 -0.079 1.00 0.00 36 GLU A CA 11
ATOM 12602 C C . GLU A 1 36 ? -5.286 -9.844 -0.300 1.00 0.00 36 GLU A C 11
ATOM 12603 O O . GLU A 1 36 ? -5.951 -9.370 0.615 1.00 0.00 36 GLU A O 11
ATOM 12615 N N . ARG A 1 37 ? -5.412 -9.396 -1.552 1.00 0.00 37 ARG A N 11
ATOM 12616 C CA . ARG A 1 37 ? -6.298 -8.298 -1.899 1.00 0.00 37 ARG A CA 11
ATOM 12617 C C . ARG A 1 37 ? -7.759 -8.638 -1.644 1.00 0.00 37 ARG A C 11
ATOM 12618 O O . ARG A 1 37 ? -8.532 -7.769 -1.244 1.00 0.00 37 ARG A O 11
ATOM 12639 N N . SER A 1 38 ? -8.124 -9.884 -1.937 1.00 0.00 38 SER A N 11
ATOM 12640 C CA . SER A 1 38 ? -9.469 -10.398 -1.816 1.00 0.00 38 SER A CA 11
ATOM 12641 C C . SER A 1 38 ? -9.828 -10.596 -0.341 1.00 0.00 38 SER A C 11
ATOM 12642 O O . SER A 1 38 ? -11.004 -10.797 -0.045 1.00 0.00 38 SER A O 11
ATOM 12650 N N . GLN A 1 39 ? -8.862 -10.510 0.584 1.00 0.00 39 GLN A N 11
ATOM 12651 C CA . GLN A 1 39 ? -9.165 -10.400 2.002 1.00 0.00 39 GLN A CA 11
ATOM 12652 C C . GLN A 1 39 ? -9.745 -9.011 2.240 1.00 0.00 39 GLN A C 11
ATOM 12653 O O . GLN A 1 39 ? -10.949 -8.902 2.457 1.00 0.00 39 GLN A O 11
ATOM 12667 N N . ILE A 1 40 ? -8.932 -7.953 2.127 1.00 0.00 40 ILE A N 11
ATOM 12668 C CA . ILE A 1 40 ? -9.348 -6.591 2.464 1.00 0.00 40 ILE A CA 11
ATOM 12669 C C . ILE A 1 40 ? -10.634 -6.228 1.706 1.00 0.00 40 ILE A C 11
ATOM 12670 O O . ILE A 1 40 ? -11.566 -5.671 2.292 1.00 0.00 40 ILE A O 11
ATOM 12686 N N . ALA A 1 41 ? -10.679 -6.520 0.401 1.00 0.00 41 ALA A N 11
ATOM 12687 C CA . ALA A 1 41 ? -11.785 -6.151 -0.470 1.00 0.00 41 ALA A CA 11
ATOM 12688 C C . ALA A 1 41 ? -13.107 -6.840 -0.123 1.00 0.00 41 ALA A C 11
ATOM 12689 O O . ALA A 1 41 ? -14.137 -6.434 -0.670 1.00 0.00 41 ALA A O 11
ATOM 12696 N N . HIS A 1 42 ? -13.107 -7.863 0.735 1.00 0.00 42 HIS A N 11
ATOM 12697 C CA . HIS A 1 42 ? -14.309 -8.574 1.149 1.00 0.00 42 HIS A CA 11
ATOM 12698 C C . HIS A 1 42 ? -14.465 -8.569 2.674 1.00 0.00 42 HIS A C 11
ATOM 12699 O O . HIS A 1 42 ? -15.485 -9.039 3.181 1.00 0.00 42 HIS A O 11
ATOM 12713 N N . ALA A 1 43 ? -13.520 -7.993 3.419 1.00 0.00 43 ALA A N 11
ATOM 12714 C CA . ALA A 1 43 ? -13.507 -7.980 4.864 1.00 0.00 43 ALA A CA 11
ATOM 12715 C C . ALA A 1 43 ? -13.971 -6.622 5.371 1.00 0.00 43 ALA A C 11
ATOM 12716 O O . ALA A 1 43 ? -14.835 -6.571 6.252 1.00 0.00 43 ALA A O 11
ATOM 12723 N N . LEU A 1 44 ? -13.407 -5.528 4.838 1.00 0.00 44 LEU A N 11
ATOM 12724 C CA . LEU A 1 44 ? -13.730 -4.215 5.362 1.00 0.00 44 LEU A CA 11
ATOM 12725 C C . LEU A 1 44 ? -14.955 -3.652 4.641 1.00 0.00 44 LEU A C 11
ATOM 12726 O O . LEU A 1 44 ? -16.064 -3.910 5.097 1.00 0.00 44 LEU A O 11
ATOM 12742 N N . LYS A 1 45 ? -14.758 -2.954 3.511 1.00 0.00 45 LYS A N 11
ATOM 12743 C CA . LYS A 1 45 ? -15.687 -2.153 2.708 1.00 0.00 45 LYS A CA 11
ATOM 12744 C C . LYS A 1 45 ? -15.127 -1.858 1.297 1.00 0.00 45 LYS A C 11
ATOM 12745 O O . LYS A 1 45 ? -15.598 -0.920 0.650 1.00 0.00 45 LYS A O 11
ATOM 12764 N N . LEU A 1 46 ? -14.063 -2.534 0.840 1.00 0.00 46 LEU A N 11
ATOM 12765 C CA . LEU A 1 46 ? -13.274 -2.079 -0.317 1.00 0.00 46 LEU A CA 11
ATOM 12766 C C . LEU A 1 46 ? -13.713 -2.786 -1.609 1.00 0.00 46 LEU A C 11
ATOM 12767 O O . LEU A 1 46 ? -14.700 -3.519 -1.628 1.00 0.00 46 LEU A O 11
ATOM 12783 N N . SER A 1 47 ? -13.016 -2.516 -2.716 1.00 0.00 47 SER A N 11
ATOM 12784 C CA . SER A 1 47 ? -13.396 -2.879 -4.075 1.00 0.00 47 SER A CA 11
ATOM 12785 C C . SER A 1 47 ? -12.231 -3.599 -4.753 1.00 0.00 47 SER A C 11
ATOM 12786 O O . SER A 1 47 ? -11.176 -2.987 -4.906 1.00 0.00 47 SER A O 11
ATOM 12794 N N . GLU A 1 48 ? -12.371 -4.868 -5.160 1.00 0.00 48 GLU A N 11
ATOM 12795 C CA . GLU A 1 48 ? -11.291 -5.621 -5.812 1.00 0.00 48 GLU A CA 11
ATOM 12796 C C . GLU A 1 48 ? -10.731 -4.879 -7.025 1.00 0.00 48 GLU A C 11
ATOM 12797 O O . GLU A 1 48 ? -9.527 -4.965 -7.275 1.00 0.00 48 GLU A O 11
ATOM 12809 N N . VAL A 1 49 ? -11.587 -4.170 -7.773 1.00 0.00 49 VAL A N 11
ATOM 12810 C CA . VAL A 1 49 ? -11.167 -3.383 -8.923 1.00 0.00 49 VAL A CA 11
ATOM 12811 C C . VAL A 1 49 ? -10.200 -2.306 -8.443 1.00 0.00 49 VAL A C 11
ATOM 12812 O O . VAL A 1 49 ? -9.108 -2.182 -8.978 1.00 0.00 49 VAL A O 11
ATOM 12825 N N . GLN A 1 50 ? -10.584 -1.525 -7.435 1.00 0.00 50 GLN A N 11
ATOM 12826 C CA . GLN A 1 50 ? -9.787 -0.428 -6.941 1.00 0.00 50 GLN A CA 11
ATOM 12827 C C . GLN A 1 50 ? -8.513 -0.952 -6.261 1.00 0.00 50 GLN A C 11
ATOM 12828 O O . GLN A 1 50 ? -7.428 -0.410 -6.473 1.00 0.00 50 GLN A O 11
ATOM 12842 N N . VAL A 1 51 ? -8.609 -2.000 -5.435 1.00 0.00 51 VAL A N 11
ATOM 12843 C CA . VAL A 1 51 ? -7.442 -2.589 -4.783 1.00 0.00 51 VAL A CA 11
ATOM 12844 C C . VAL A 1 51 ? -6.458 -3.117 -5.843 1.00 0.00 51 VAL A C 11
ATOM 12845 O O . VAL A 1 51 ? -5.251 -3.039 -5.617 1.00 0.00 51 VAL A O 11
ATOM 12858 N N . LYS A 1 52 ? -6.926 -3.523 -7.035 1.00 0.00 52 LYS A N 11
ATOM 12859 C CA . LYS A 1 52 ? -6.080 -3.875 -8.181 1.00 0.00 52 LYS A CA 11
ATOM 12860 C C . LYS A 1 52 ? -5.048 -2.789 -8.469 1.00 0.00 52 LYS A C 11
ATOM 12861 O O . LYS A 1 52 ? -3.942 -3.130 -8.870 1.00 0.00 52 LYS A O 11
ATOM 12880 N N . ILE A 1 53 ? -5.378 -1.509 -8.262 1.00 0.00 53 ILE A N 11
ATOM 12881 C CA . ILE A 1 53 ? -4.454 -0.399 -8.484 1.00 0.00 53 ILE A CA 11
ATOM 12882 C C . ILE A 1 53 ? -3.756 0.009 -7.181 1.00 0.00 53 ILE A C 11
ATOM 12883 O O . ILE A 1 53 ? -2.623 0.490 -7.215 1.00 0.00 53 ILE A O 11
ATOM 12899 N N . TRP A 1 54 ? -4.391 -0.174 -6.021 1.00 0.00 54 TRP A N 11
ATOM 12900 C CA . TRP A 1 54 ? -3.891 0.329 -4.742 1.00 0.00 54 TRP A CA 11
ATOM 12901 C C . TRP A 1 54 ? -2.454 -0.129 -4.479 1.00 0.00 54 TRP A C 11
ATOM 12902 O O . TRP A 1 54 ? -1.630 0.660 -3.994 1.00 0.00 54 TRP A O 11
ATOM 12923 N N . PHE A 1 55 ? -2.131 -1.375 -4.837 1.00 0.00 55 PHE A N 11
ATOM 12924 C CA . PHE A 1 55 ? -0.760 -1.879 -4.707 1.00 0.00 55 PHE A CA 11
ATOM 12925 C C . PHE A 1 55 ? 0.056 -1.600 -5.974 1.00 0.00 55 PHE A C 11
ATOM 12926 O O . PHE A 1 55 ? 1.233 -1.243 -5.859 1.00 0.00 55 PHE A O 11
ATOM 12943 N N . GLN A 1 56 ? -0.568 -1.684 -7.158 1.00 0.00 56 GLN A N 11
ATOM 12944 C CA . GLN A 1 56 ? 0.021 -1.371 -8.461 1.00 0.00 56 GLN A CA 11
ATOM 12945 C C . GLN A 1 56 ? 0.672 0.012 -8.465 1.00 0.00 56 GLN A C 11
ATOM 12946 O O . GLN A 1 56 ? 1.736 0.198 -9.051 1.00 0.00 56 GLN A O 11
ATOM 12960 N N . ASN A 1 57 ? 0.107 0.966 -7.725 1.00 0.00 57 ASN A N 11
ATOM 12961 C CA . ASN A 1 57 ? 0.614 2.331 -7.632 1.00 0.00 57 ASN A CA 11
ATOM 12962 C C . ASN A 1 57 ? 2.026 2.441 -7.095 1.00 0.00 57 ASN A C 11
ATOM 12963 O O . ASN A 1 57 ? 2.663 3.475 -7.317 1.00 0.00 57 ASN A O 11
ATOM 12974 N N . ARG A 1 58 ? 2.548 1.419 -6.425 1.00 0.00 58 ARG A N 11
ATOM 12975 C CA . ARG A 1 58 ? 3.909 1.433 -5.914 1.00 0.00 58 ARG A CA 11
ATOM 12976 C C . ARG A 1 58 ? 4.818 0.528 -6.743 1.00 0.00 58 ARG A C 11
ATOM 12977 O O . ARG A 1 58 ? 6.014 0.509 -6.478 1.00 0.00 58 ARG A O 11
ATOM 12998 N N . ARG A 1 59 ? 4.312 -0.168 -7.774 1.00 0.00 59 ARG A N 11
ATOM 12999 C CA . ARG A 1 59 ? 5.160 -1.151 -8.481 1.00 0.00 59 ARG A CA 11
ATOM 13000 C C . ARG A 1 59 ? 6.274 -0.481 -9.285 1.00 0.00 59 ARG A C 11
ATOM 13001 O O . ARG A 1 59 ? 7.334 -1.072 -9.460 1.00 0.00 59 ARG A O 11
ATOM 13022 N N . ALA A 1 60 ? 6.077 0.757 -9.735 1.00 0.00 60 ALA A N 11
ATOM 13023 C CA . ALA A 1 60 ? 7.066 1.513 -10.493 1.00 0.00 60 ALA A CA 11
ATOM 13024 C C . ALA A 1 60 ? 7.745 2.559 -9.605 1.00 0.00 60 ALA A C 11
ATOM 13025 O O . ALA A 1 60 ? 8.417 3.454 -10.120 1.00 0.00 60 ALA A O 11
ATOM 13032 N N . LYS A 1 61 ? 7.574 2.492 -8.281 1.00 0.00 61 LYS A N 11
ATOM 13033 C CA . LYS A 1 61 ? 8.267 3.360 -7.331 1.00 0.00 61 LYS A CA 11
ATOM 13034 C C . LYS A 1 61 ? 9.775 3.239 -7.536 1.00 0.00 61 LYS A C 11
ATOM 13035 O O . LYS A 1 61 ? 10.444 4.247 -7.745 1.00 0.00 61 LYS A O 11
ATOM 13054 N N . TRP A 1 62 ? 10.303 2.015 -7.490 1.00 0.00 62 TRP A N 11
ATOM 13055 C CA . TRP A 1 62 ? 11.727 1.764 -7.671 1.00 0.00 62 TRP A CA 11
ATOM 13056 C C . TRP A 1 62 ? 12.169 2.196 -9.070 1.00 0.00 62 TRP A C 11
ATOM 13057 O O . TRP A 1 62 ? 13.138 2.936 -9.213 1.00 0.00 62 TRP A O 11
ATOM 13078 N N . LYS A 1 63 ? 11.421 1.802 -10.109 1.00 0.00 63 LYS A N 11
ATOM 13079 C CA . LYS A 1 63 ? 11.750 2.102 -11.490 1.00 0.00 63 LYS A CA 11
ATOM 13080 C C . LYS A 1 63 ? 11.787 3.604 -11.764 1.00 0.00 63 LYS A C 11
ATOM 13081 O O . LYS A 1 63 ? 12.562 4.009 -12.615 1.00 0.00 63 LYS A O 11
ATOM 13100 N N . ARG A 1 64 ? 11.049 4.449 -11.036 1.00 0.00 64 ARG A N 11
ATOM 13101 C CA . ARG A 1 64 ? 11.179 5.907 -11.174 1.00 0.00 64 ARG A CA 11
ATOM 13102 C C . ARG A 1 64 ? 12.546 6.447 -10.742 1.00 0.00 64 ARG A C 11
ATOM 13103 O O . ARG A 1 64 ? 12.791 7.630 -10.955 1.00 0.00 64 ARG A O 11
ATOM 13124 N N . ILE A 1 65 ? 13.397 5.649 -10.099 1.00 0.00 65 ILE A N 11
ATOM 13125 C CA . ILE A 1 65 ? 14.698 6.053 -9.558 1.00 0.00 65 ILE A CA 11
ATOM 13126 C C . ILE A 1 65 ? 15.808 5.099 -10.079 1.00 0.00 65 ILE A C 11
ATOM 13127 O O . ILE A 1 65 ? 17.009 5.354 -9.958 1.00 0.00 65 ILE A O 11
ATOM 13143 N N . LYS A 1 66 ? 15.412 3.995 -10.710 1.00 0.00 66 LYS A N 11
ATOM 13144 C CA . LYS A 1 66 ? 16.250 2.935 -11.268 1.00 0.00 66 LYS A CA 11
ATOM 13145 C C . LYS A 1 66 ? 15.873 2.678 -12.739 1.00 0.00 66 LYS A C 11
ATOM 13146 O O . LYS A 1 66 ? 15.940 1.538 -13.198 1.00 0.00 66 LYS A O 11
ATOM 13165 N N . ALA A 1 67 ? 15.412 3.697 -13.473 1.00 0.00 67 ALA A N 11
ATOM 13166 C CA . ALA A 1 67 ? 15.247 3.624 -14.912 1.00 0.00 67 ALA A CA 11
ATOM 13167 C C . ALA A 1 67 ? 16.607 3.826 -15.571 1.00 0.00 67 ALA A C 11
ATOM 13168 O O . ALA A 1 67 ? 17.561 4.304 -14.951 1.00 0.00 67 ALA A O 11
ATOM 13175 N N . GLY A 1 68 ? 16.663 3.491 -16.848 1.00 0.00 68 GLY A N 11
ATOM 13176 C CA . GLY A 1 68 ? 17.801 3.663 -17.732 1.00 0.00 68 GLY A CA 11
ATOM 13177 C C . GLY A 1 68 ? 17.391 4.520 -18.921 1.00 0.00 68 GLY A C 11
ATOM 13178 O O . GLY A 1 68 ? 16.201 4.812 -19.110 1.00 0.00 68 GLY A O 11
ATOM 13182 N N . ASN A 1 69 ? 18.368 4.973 -19.696 1.00 0.00 69 ASN A N 11
ATOM 13183 C CA . ASN A 1 69 ? 18.116 5.713 -20.931 1.00 0.00 69 ASN A CA 11
ATOM 13184 C C . ASN A 1 69 ? 18.026 4.721 -22.091 1.00 0.00 69 ASN A C 11
ATOM 13185 O O . ASN A 1 69 ? 18.064 3.505 -21.875 1.00 0.00 69 ASN A O 11
ATOM 13196 N N . VAL A 1 70 ? 17.931 5.223 -23.320 1.00 0.00 70 VAL A N 11
ATOM 13197 C CA . VAL A 1 70 ? 17.912 4.417 -24.527 1.00 0.00 70 VAL A CA 11
ATOM 13198 C C . VAL A 1 70 ? 18.820 5.092 -25.546 1.00 0.00 70 VAL A C 11
ATOM 13199 O O . VAL A 1 70 ? 18.453 6.090 -26.169 1.00 0.00 70 VAL A O 11
ATOM 13212 N N . SER A 1 71 ? 20.032 4.567 -25.685 1.00 0.00 71 SER A N 11
ATOM 13213 C CA . SER A 1 71 ? 20.452 4.068 -26.983 1.00 0.00 71 SER A CA 11
ATOM 13214 C C . SER A 1 71 ? 20.135 2.581 -26.932 1.00 0.00 71 SER A C 11
ATOM 13215 O O . SER A 1 71 ? 19.476 2.063 -27.847 1.00 0.00 71 SER A O 11
ATOM 13223 N N . SER A 1 1 ? -26.385 -1.749 -1.509 1.00 0.00 1 SER A N 12
ATOM 13224 C CA . SER A 1 1 ? -27.164 -0.508 -1.381 1.00 0.00 1 SER A CA 12
ATOM 13225 C C . SER A 1 1 ? -27.407 0.113 -2.755 1.00 0.00 1 SER A C 12
ATOM 13226 O O . SER A 1 1 ? -28.512 -0.064 -3.266 1.00 0.00 1 SER A O 12
ATOM 13234 N N . ALA A 1 2 ? -26.433 0.802 -3.373 1.00 0.00 2 ALA A N 12
ATOM 13235 C CA . ALA A 1 2 ? -26.542 1.281 -4.753 1.00 0.00 2 ALA A CA 12
ATOM 13236 C C . ALA A 1 2 ? -25.151 1.604 -5.342 1.00 0.00 2 ALA A C 12
ATOM 13237 O O . ALA A 1 2 ? -24.800 2.780 -5.442 1.00 0.00 2 ALA A O 12
ATOM 13244 N N . PRO A 1 3 ? -24.301 0.609 -5.659 1.00 0.00 3 PRO A N 12
ATOM 13245 C CA . PRO A 1 3 ? -22.993 0.852 -6.268 1.00 0.00 3 PRO A CA 12
ATOM 13246 C C . PRO A 1 3 ? -23.068 0.936 -7.801 1.00 0.00 3 PRO A C 12
ATOM 13247 O O . PRO A 1 3 ? -23.781 0.137 -8.422 1.00 0.00 3 PRO A O 12
ATOM 13258 N N . GLY A 1 4 ? -22.269 1.803 -8.435 1.00 0.00 4 GLY A N 12
ATOM 13259 C CA . GLY A 1 4 ? -22.193 1.910 -9.890 1.00 0.00 4 GLY A CA 12
ATOM 13260 C C . GLY A 1 4 ? -21.006 2.736 -10.390 1.00 0.00 4 GLY A C 12
ATOM 13261 O O . GLY A 1 4 ? -20.363 3.458 -9.623 1.00 0.00 4 GLY A O 12
ATOM 13265 N N . GLY A 1 5 ? -20.715 2.612 -11.689 1.00 0.00 5 GLY A N 12
ATOM 13266 C CA . GLY A 1 5 ? -19.607 3.255 -12.399 1.00 0.00 5 GLY A CA 12
ATOM 13267 C C . GLY A 1 5 ? -18.631 2.222 -12.976 1.00 0.00 5 GLY A C 12
ATOM 13268 O O . GLY A 1 5 ? -18.544 1.100 -12.469 1.00 0.00 5 GLY A O 12
ATOM 13272 N N . LYS A 1 6 ? -17.896 2.582 -14.037 1.00 0.00 6 LYS A N 12
ATOM 13273 C CA . LYS A 1 6 ? -16.943 1.744 -14.776 1.00 0.00 6 LYS A CA 12
ATOM 13274 C C . LYS A 1 6 ? -15.865 2.650 -15.388 1.00 0.00 6 LYS A C 12
ATOM 13275 O O . LYS A 1 6 ? -16.162 3.365 -16.355 1.00 0.00 6 LYS A O 12
ATOM 13294 N N . SER A 1 7 ? -14.645 2.672 -14.845 1.00 0.00 7 SER A N 12
ATOM 13295 C CA . SER A 1 7 ? -13.526 3.422 -15.417 1.00 0.00 7 SER A CA 12
ATOM 13296 C C . SER A 1 7 ? -12.183 2.762 -15.079 1.00 0.00 7 SER A C 12
ATOM 13297 O O . SER A 1 7 ? -12.122 1.923 -14.178 1.00 0.00 7 SER A O 12
ATOM 13305 N N . ARG A 1 8 ? -11.097 3.195 -15.742 1.00 0.00 8 ARG A N 12
ATOM 13306 C CA . ARG A 1 8 ? -9.705 2.811 -15.458 1.00 0.00 8 ARG A CA 12
ATOM 13307 C C . ARG A 1 8 ? -8.929 4.058 -15.025 1.00 0.00 8 ARG A C 12
ATOM 13308 O O . ARG A 1 8 ? -8.318 4.723 -15.873 1.00 0.00 8 ARG A O 12
ATOM 13329 N N . ARG A 1 9 ? -8.975 4.430 -13.742 1.00 0.00 9 ARG A N 12
ATOM 13330 C CA . ARG A 1 9 ? -8.298 5.603 -13.177 1.00 0.00 9 ARG A CA 12
ATOM 13331 C C . ARG A 1 9 ? -7.916 5.309 -11.727 1.00 0.00 9 ARG A C 12
ATOM 13332 O O . ARG A 1 9 ? -8.703 4.690 -11.021 1.00 0.00 9 ARG A O 12
ATOM 13353 N N . ARG A 1 10 ? -6.777 5.817 -11.238 1.00 0.00 10 ARG A N 12
ATOM 13354 C CA . ARG A 1 10 ? -6.354 5.751 -9.835 1.00 0.00 10 ARG A CA 12
ATOM 13355 C C . ARG A 1 10 ? -7.176 6.661 -8.914 1.00 0.00 10 ARG A C 12
ATOM 13356 O O . ARG A 1 10 ? -6.616 7.340 -8.048 1.00 0.00 10 ARG A O 12
ATOM 13377 N N . ARG A 1 11 ? -8.497 6.702 -9.073 1.00 0.00 11 ARG A N 12
ATOM 13378 C CA . ARG A 1 11 ? -9.402 7.490 -8.247 1.00 0.00 11 ARG A CA 12
ATOM 13379 C C . ARG A 1 11 ? -9.615 6.793 -6.898 1.00 0.00 11 ARG A C 12
ATOM 13380 O O . ARG A 1 11 ? -10.739 6.443 -6.534 1.00 0.00 11 ARG A O 12
ATOM 13401 N N . THR A 1 12 ? -8.543 6.578 -6.141 1.00 0.00 12 THR A N 12
ATOM 13402 C CA . THR A 1 12 ? -8.631 6.112 -4.770 1.00 0.00 12 THR A CA 12
ATOM 13403 C C . THR A 1 12 ? -9.336 7.186 -3.939 1.00 0.00 12 THR A C 12
ATOM 13404 O O . THR A 1 12 ? -8.990 8.371 -4.034 1.00 0.00 12 THR A O 12
ATOM 13415 N N . ALA A 1 13 ? -10.335 6.769 -3.160 1.00 0.00 13 ALA A N 12
ATOM 13416 C CA . ALA A 1 13 ? -11.052 7.585 -2.193 1.00 0.00 13 ALA A CA 12
ATOM 13417 C C . ALA A 1 13 ? -11.455 6.687 -1.015 1.00 0.00 13 ALA A C 12
ATOM 13418 O O . ALA A 1 13 ? -12.622 6.650 -0.623 1.00 0.00 13 ALA A O 12
ATOM 13425 N N . PHE A 1 14 ? -10.506 5.903 -0.498 1.00 0.00 14 PHE A N 12
ATOM 13426 C CA . PHE A 1 14 ? -10.664 5.124 0.729 1.00 0.00 14 PHE A CA 12
ATOM 13427 C C . PHE A 1 14 ? -10.524 6.067 1.937 1.00 0.00 14 PHE A C 12
ATOM 13428 O O . PHE A 1 14 ? -10.597 7.290 1.798 1.00 0.00 14 PHE A O 12
ATOM 13445 N N . THR A 1 15 ? -10.352 5.501 3.127 1.00 0.00 15 THR A N 12
ATOM 13446 C CA . THR A 1 15 ? -10.254 6.198 4.401 1.00 0.00 15 THR A CA 12
ATOM 13447 C C . THR A 1 15 ? -9.197 5.468 5.215 1.00 0.00 15 THR A C 12
ATOM 13448 O O . THR A 1 15 ? -9.004 4.263 5.019 1.00 0.00 15 THR A O 12
ATOM 13459 N N . SER A 1 16 ? -8.611 6.138 6.207 1.00 0.00 16 SER A N 12
ATOM 13460 C CA . SER A 1 16 ? -7.750 5.483 7.180 1.00 0.00 16 SER A CA 12
ATOM 13461 C C . SER A 1 16 ? -8.534 4.397 7.929 1.00 0.00 16 SER A C 12
ATOM 13462 O O . SER A 1 16 ? -7.968 3.384 8.337 1.00 0.00 16 SER A O 12
ATOM 13470 N N . GLU A 1 17 ? -9.858 4.541 8.012 1.00 0.00 17 GLU A N 12
ATOM 13471 C CA . GLU A 1 17 ? -10.740 3.602 8.682 1.00 0.00 17 GLU A CA 12
ATOM 13472 C C . GLU A 1 17 ? -10.904 2.297 7.900 1.00 0.00 17 GLU A C 12
ATOM 13473 O O . GLU A 1 17 ? -11.461 1.332 8.421 1.00 0.00 17 GLU A O 12
ATOM 13485 N N . GLN A 1 18 ? -10.437 2.255 6.651 1.00 0.00 18 GLN A N 12
ATOM 13486 C CA . GLN A 1 18 ? -10.461 1.078 5.796 1.00 0.00 18 GLN A CA 12
ATOM 13487 C C . GLN A 1 18 ? -9.051 0.697 5.330 1.00 0.00 18 GLN A C 12
ATOM 13488 O O . GLN A 1 18 ? -8.815 -0.442 4.937 1.00 0.00 18 GLN A O 12
ATOM 13502 N N . LEU A 1 19 ? -8.085 1.607 5.433 1.00 0.00 19 LEU A N 12
ATOM 13503 C CA . LEU A 1 19 ? -6.679 1.314 5.198 1.00 0.00 19 LEU A CA 12
ATOM 13504 C C . LEU A 1 19 ? -6.047 0.571 6.378 1.00 0.00 19 LEU A C 12
ATOM 13505 O O . LEU A 1 19 ? -4.866 0.254 6.297 1.00 0.00 19 LEU A O 12
ATOM 13521 N N . LEU A 1 20 ? -6.757 0.322 7.489 1.00 0.00 20 LEU A N 12
ATOM 13522 C CA . LEU A 1 20 ? -6.150 -0.292 8.667 1.00 0.00 20 LEU A CA 12
ATOM 13523 C C . LEU A 1 20 ? -5.702 -1.708 8.319 1.00 0.00 20 LEU A C 12
ATOM 13524 O O . LEU A 1 20 ? -4.532 -2.038 8.474 1.00 0.00 20 LEU A O 12
ATOM 13540 N N . GLU A 1 21 ? -6.611 -2.509 7.765 1.00 0.00 21 GLU A N 12
ATOM 13541 C CA . GLU A 1 21 ? -6.342 -3.872 7.308 1.00 0.00 21 GLU A CA 12
ATOM 13542 C C . GLU A 1 21 ? -5.331 -3.867 6.157 1.00 0.00 21 GLU A C 12
ATOM 13543 O O . GLU A 1 21 ? -4.499 -4.763 6.022 1.00 0.00 21 GLU A O 12
ATOM 13555 N N . LEU A 1 22 ? -5.426 -2.842 5.311 1.00 0.00 22 LEU A N 12
ATOM 13556 C CA . LEU A 1 22 ? -4.668 -2.695 4.080 1.00 0.00 22 LEU A CA 12
ATOM 13557 C C . LEU A 1 22 ? -3.191 -2.512 4.415 1.00 0.00 22 LEU A C 12
ATOM 13558 O O . LEU A 1 22 ? -2.343 -3.219 3.871 1.00 0.00 22 LEU A O 12
ATOM 13574 N N . GLU A 1 23 ? -2.878 -1.611 5.348 1.00 0.00 23 GLU A N 12
ATOM 13575 C CA . GLU A 1 23 ? -1.531 -1.459 5.869 1.00 0.00 23 GLU A CA 12
ATOM 13576 C C . GLU A 1 23 ? -1.130 -2.625 6.773 1.00 0.00 23 GLU A C 12
ATOM 13577 O O . GLU A 1 23 ? 0.056 -2.958 6.813 1.00 0.00 23 GLU A O 12
ATOM 13589 N N . LYS A 1 24 ? -2.062 -3.221 7.526 1.00 0.00 24 LYS A N 12
ATOM 13590 C CA . LYS A 1 24 ? -1.780 -4.331 8.435 1.00 0.00 24 LYS A CA 12
ATOM 13591 C C . LYS A 1 24 ? -1.128 -5.471 7.665 1.00 0.00 24 LYS A C 12
ATOM 13592 O O . LYS A 1 24 ? -0.042 -5.904 8.054 1.00 0.00 24 LYS A O 12
ATOM 13611 N N . GLU A 1 25 ? -1.762 -5.931 6.588 1.00 0.00 25 GLU A N 12
ATOM 13612 C CA . GLU A 1 25 ? -1.257 -7.023 5.763 1.00 0.00 25 GLU A CA 12
ATOM 13613 C C . GLU A 1 25 ? 0.097 -6.636 5.163 1.00 0.00 25 GLU A C 12
ATOM 13614 O O . GLU A 1 25 ? 1.051 -7.414 5.210 1.00 0.00 25 GLU A O 12
ATOM 13626 N N . PHE A 1 26 ? 0.216 -5.398 4.669 1.00 0.00 26 PHE A N 12
ATOM 13627 C CA . PHE A 1 26 ? 1.470 -4.901 4.120 1.00 0.00 26 PHE A CA 12
ATOM 13628 C C . PHE A 1 26 ? 2.578 -4.783 5.174 1.00 0.00 26 PHE A C 12
ATOM 13629 O O . PHE A 1 26 ? 3.734 -4.555 4.804 1.00 0.00 26 PHE A O 12
ATOM 13646 N N . HIS A 1 27 ? 2.282 -4.906 6.470 1.00 0.00 27 HIS A N 12
ATOM 13647 C CA . HIS A 1 27 ? 3.306 -4.933 7.506 1.00 0.00 27 HIS A CA 12
ATOM 13648 C C . HIS A 1 27 ? 3.864 -6.349 7.646 1.00 0.00 27 HIS A C 12
ATOM 13649 O O . HIS A 1 27 ? 5.061 -6.498 7.894 1.00 0.00 27 HIS A O 12
ATOM 13663 N N . CYS A 1 28 ? 3.030 -7.380 7.460 1.00 0.00 28 CYS A N 12
ATOM 13664 C CA . CYS A 1 28 ? 3.424 -8.773 7.585 1.00 0.00 28 CYS A CA 12
ATOM 13665 C C . CYS A 1 28 ? 4.349 -9.148 6.434 1.00 0.00 28 CYS A C 12
ATOM 13666 O O . CYS A 1 28 ? 5.296 -9.914 6.613 1.00 0.00 28 CYS A O 12
ATOM 13674 N N . LYS A 1 29 ? 4.058 -8.647 5.232 1.00 0.00 29 LYS A N 12
ATOM 13675 C CA . LYS A 1 29 ? 4.698 -9.079 4.000 1.00 0.00 29 LYS A CA 12
ATOM 13676 C C . LYS A 1 29 ? 4.553 -7.997 2.945 1.00 0.00 29 LYS A C 12
ATOM 13677 O O . LYS A 1 29 ? 3.693 -7.126 3.077 1.00 0.00 29 LYS A O 12
ATOM 13696 N N . LYS A 1 30 ? 5.378 -8.039 1.894 1.00 0.00 30 LYS A N 12
ATOM 13697 C CA . LYS A 1 30 ? 5.580 -6.886 1.011 1.00 0.00 30 LYS A CA 12
ATOM 13698 C C . LYS A 1 30 ? 4.995 -7.055 -0.395 1.00 0.00 30 LYS A C 12
ATOM 13699 O O . LYS A 1 30 ? 5.233 -6.202 -1.253 1.00 0.00 30 LYS A O 12
ATOM 13718 N N . TYR A 1 31 ? 4.261 -8.133 -0.655 1.00 0.00 31 TYR A N 12
ATOM 13719 C CA . TYR A 1 31 ? 3.597 -8.396 -1.922 1.00 0.00 31 TYR A CA 12
ATOM 13720 C C . TYR A 1 31 ? 2.246 -9.037 -1.619 1.00 0.00 31 TYR A C 12
ATOM 13721 O O . TYR A 1 31 ? 2.192 -10.023 -0.883 1.00 0.00 31 TYR A O 12
ATOM 13739 N N . LEU A 1 32 ? 1.149 -8.503 -2.163 1.00 0.00 32 LEU A N 12
ATOM 13740 C CA . LEU A 1 32 ? -0.176 -9.102 -2.009 1.00 0.00 32 LEU A CA 12
ATOM 13741 C C . LEU A 1 32 ? -0.399 -10.106 -3.135 1.00 0.00 32 LEU A C 12
ATOM 13742 O O . LEU A 1 32 ? -0.706 -9.709 -4.264 1.00 0.00 32 LEU A O 12
ATOM 13758 N N . SER A 1 33 ? -0.192 -11.381 -2.812 1.00 0.00 33 SER A N 12
ATOM 13759 C CA . SER A 1 33 ? -0.527 -12.550 -3.617 1.00 0.00 33 SER A CA 12
ATOM 13760 C C . SER A 1 33 ? -2.049 -12.696 -3.778 1.00 0.00 33 SER A C 12
ATOM 13761 O O . SER A 1 33 ? -2.801 -11.878 -3.257 1.00 0.00 33 SER A O 12
ATOM 13769 N N . LEU A 1 34 ? -2.525 -13.729 -4.479 1.00 0.00 34 LEU A N 12
ATOM 13770 C CA . LEU A 1 34 ? -3.919 -13.796 -4.914 1.00 0.00 34 LEU A CA 12
ATOM 13771 C C . LEU A 1 34 ? -4.893 -13.849 -3.734 1.00 0.00 34 LEU A C 12
ATOM 13772 O O . LEU A 1 34 ? -5.729 -12.957 -3.628 1.00 0.00 34 LEU A O 12
ATOM 13788 N N . THR A 1 35 ? -4.764 -14.831 -2.830 1.00 0.00 35 THR A N 12
ATOM 13789 C CA . THR A 1 35 ? -5.683 -14.941 -1.690 1.00 0.00 35 THR A CA 12
ATOM 13790 C C . THR A 1 35 ? -5.539 -13.721 -0.766 1.00 0.00 35 THR A C 12
ATOM 13791 O O . THR A 1 35 ? -6.479 -13.285 -0.099 1.00 0.00 35 THR A O 12
ATOM 13802 N N . GLU A 1 36 ? -4.343 -13.135 -0.754 1.00 0.00 36 GLU A N 12
ATOM 13803 C CA . GLU A 1 36 ? -3.986 -12.016 0.090 1.00 0.00 36 GLU A CA 12
ATOM 13804 C C . GLU A 1 36 ? -4.754 -10.786 -0.419 1.00 0.00 36 GLU A C 12
ATOM 13805 O O . GLU A 1 36 ? -5.182 -9.931 0.350 1.00 0.00 36 GLU A O 12
ATOM 13817 N N . ARG A 1 37 ? -4.990 -10.712 -1.734 1.00 0.00 37 ARG A N 12
ATOM 13818 C CA . ARG A 1 37 ? -5.724 -9.653 -2.416 1.00 0.00 37 ARG A CA 12
ATOM 13819 C C . ARG A 1 37 ? -7.240 -9.767 -2.209 1.00 0.00 37 ARG A C 12
ATOM 13820 O O . ARG A 1 37 ? -7.946 -8.782 -2.439 1.00 0.00 37 ARG A O 12
ATOM 13841 N N . SER A 1 38 ? -7.747 -10.914 -1.761 1.00 0.00 38 SER A N 12
ATOM 13842 C CA . SER A 1 38 ? -9.142 -11.089 -1.366 1.00 0.00 38 SER A CA 12
ATOM 13843 C C . SER A 1 38 ? -9.385 -10.717 0.105 1.00 0.00 38 SER A C 12
ATOM 13844 O O . SER A 1 38 ? -10.543 -10.578 0.498 1.00 0.00 38 SER A O 12
ATOM 13852 N N . GLN A 1 39 ? -8.342 -10.554 0.932 1.00 0.00 39 GLN A N 12
ATOM 13853 C CA . GLN A 1 39 ? -8.489 -10.386 2.379 1.00 0.00 39 GLN A CA 12
ATOM 13854 C C . GLN A 1 39 ? -9.277 -9.119 2.696 1.00 0.00 39 GLN A C 12
ATOM 13855 O O . GLN A 1 39 ? -10.405 -9.186 3.187 1.00 0.00 39 GLN A O 12
ATOM 13869 N N . ILE A 1 40 ? -8.692 -7.962 2.388 1.00 0.00 40 ILE A N 12
ATOM 13870 C CA . ILE A 1 40 ? -9.240 -6.652 2.728 1.00 0.00 40 ILE A CA 12
ATOM 13871 C C . ILE A 1 40 ? -10.577 -6.435 2.004 1.00 0.00 40 ILE A C 12
ATOM 13872 O O . ILE A 1 40 ? -11.521 -5.869 2.567 1.00 0.00 40 ILE A O 12
ATOM 13888 N N . ALA A 1 41 ? -10.675 -6.923 0.763 1.00 0.00 41 ALA A N 12
ATOM 13889 C CA . ALA A 1 41 ? -11.880 -6.842 -0.044 1.00 0.00 41 ALA A CA 12
ATOM 13890 C C . ALA A 1 41 ? -13.095 -7.494 0.616 1.00 0.00 41 ALA A C 12
ATOM 13891 O O . ALA A 1 41 ? -14.210 -7.003 0.414 1.00 0.00 41 ALA A O 12
ATOM 13898 N N . HIS A 1 42 ? -12.905 -8.555 1.402 1.00 0.00 42 HIS A N 12
ATOM 13899 C CA . HIS A 1 42 ? -14.010 -9.260 2.035 1.00 0.00 42 HIS A CA 12
ATOM 13900 C C . HIS A 1 42 ? -14.057 -8.989 3.545 1.00 0.00 42 HIS A C 12
ATOM 13901 O O . HIS A 1 42 ? -14.959 -9.476 4.225 1.00 0.00 42 HIS A O 12
ATOM 13915 N N . ALA A 1 43 ? -13.135 -8.177 4.078 1.00 0.00 43 ALA A N 12
ATOM 13916 C CA . ALA A 1 43 ? -13.054 -7.863 5.490 1.00 0.00 43 ALA A CA 12
ATOM 13917 C C . ALA A 1 43 ? -13.849 -6.603 5.791 1.00 0.00 43 ALA A C 12
ATOM 13918 O O . ALA A 1 43 ? -14.423 -6.500 6.878 1.00 0.00 43 ALA A O 12
ATOM 13925 N N . LEU A 1 44 ? -13.833 -5.623 4.874 1.00 0.00 44 LEU A N 12
ATOM 13926 C CA . L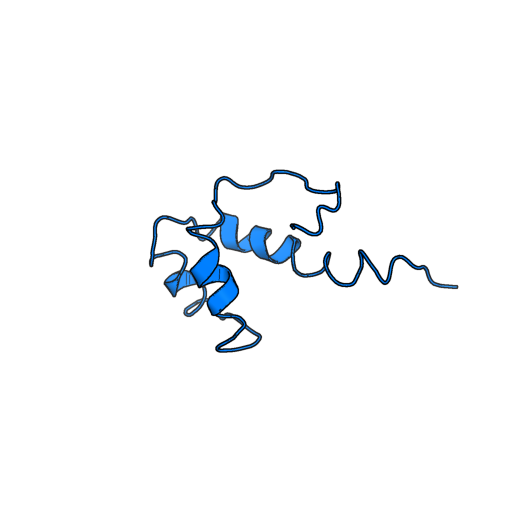EU A 1 44 ? -14.255 -4.275 5.224 1.00 0.00 44 LEU A CA 12
ATOM 13927 C C . LEU A 1 44 ? -15.449 -3.794 4.405 1.00 0.00 44 LEU A C 12
ATOM 13928 O O . LEU A 1 44 ? -16.581 -3.933 4.861 1.00 0.00 44 LEU A O 12
ATOM 13944 N N . LYS A 1 45 ? -15.183 -3.207 3.229 1.00 0.00 45 LYS A N 12
ATOM 13945 C CA . LYS A 1 45 ? -16.112 -2.425 2.392 1.00 0.00 45 LYS A CA 12
ATOM 13946 C C . LYS A 1 45 ? -15.440 -1.775 1.175 1.00 0.00 45 LYS A C 12
ATOM 13947 O O . LYS A 1 45 ? -16.027 -0.880 0.558 1.00 0.00 45 LYS A O 12
ATOM 13966 N N . LEU A 1 46 ? -14.199 -2.147 0.841 1.00 0.00 46 LEU A N 12
ATOM 13967 C CA . LEU A 1 46 ? -13.517 -1.604 -0.338 1.00 0.00 46 LEU A CA 12
ATOM 13968 C C . LEU A 1 46 ? -14.166 -2.185 -1.600 1.00 0.00 46 LEU A C 12
ATOM 13969 O O . LEU A 1 46 ? -15.061 -3.031 -1.524 1.00 0.00 46 LEU A O 12
ATOM 13985 N N . SER A 1 47 ? -13.691 -1.781 -2.776 1.00 0.00 47 SER A N 12
ATOM 13986 C CA . SER A 1 47 ? -14.152 -2.268 -4.067 1.00 0.00 47 SER A CA 12
ATOM 13987 C C . SER A 1 47 ? -12.958 -2.802 -4.852 1.00 0.00 47 SER A C 12
ATOM 13988 O O . SER A 1 47 ? -12.001 -2.063 -5.093 1.00 0.00 47 SER A O 12
ATOM 13996 N N . GLU A 1 48 ? -12.997 -4.077 -5.235 1.00 0.00 48 GLU A N 12
ATOM 13997 C CA . GLU A 1 48 ? -11.846 -4.865 -5.659 1.00 0.00 48 GLU A CA 12
ATOM 13998 C C . GLU A 1 48 ? -11.085 -4.228 -6.820 1.00 0.00 48 GLU A C 12
ATOM 13999 O O . GLU A 1 48 ? -9.852 -4.276 -6.855 1.00 0.00 48 GLU A O 12
ATOM 14011 N N . VAL A 1 49 ? -11.796 -3.646 -7.786 1.00 0.00 49 VAL A N 12
ATOM 14012 C CA . VAL A 1 49 ? -11.175 -2.995 -8.933 1.00 0.00 49 VAL A CA 12
ATOM 14013 C C . VAL A 1 49 ? -10.277 -1.848 -8.455 1.00 0.00 49 VAL A C 12
ATOM 14014 O O . VAL A 1 49 ? -9.161 -1.709 -8.956 1.00 0.00 49 VAL A O 12
ATOM 14027 N N . GLN A 1 50 ? -10.737 -1.065 -7.476 1.00 0.00 50 GLN A N 12
ATOM 14028 C CA . GLN A 1 50 ? -9.994 0.026 -6.864 1.00 0.00 50 GLN A CA 12
ATOM 14029 C C . GLN A 1 50 ? -8.810 -0.524 -6.060 1.00 0.00 50 GLN A C 12
ATOM 14030 O O . GLN A 1 50 ? -7.713 0.032 -6.112 1.00 0.00 50 GLN A O 12
ATOM 14044 N N . VAL A 1 51 ? -9.007 -1.631 -5.338 1.00 0.00 51 VAL A N 12
ATOM 14045 C CA . VAL A 1 51 ? -7.954 -2.292 -4.556 1.00 0.00 51 VAL A CA 12
ATOM 14046 C C . VAL A 1 51 ? -6.779 -2.613 -5.489 1.00 0.00 51 VAL A C 12
ATOM 14047 O O . VAL A 1 51 ? -5.634 -2.263 -5.201 1.00 0.00 51 VAL A O 12
ATOM 14060 N N . LYS A 1 52 ? -7.075 -3.164 -6.671 1.00 0.00 52 LYS A N 12
ATOM 14061 C CA . LYS A 1 52 ? -6.108 -3.486 -7.723 1.00 0.00 52 LYS A CA 12
ATOM 14062 C C . LYS A 1 52 ? -5.208 -2.304 -8.104 1.00 0.00 52 LYS A C 12
ATOM 14063 O O . LYS A 1 52 ? -4.107 -2.511 -8.626 1.00 0.00 52 LYS A O 12
ATOM 14082 N N . ILE A 1 53 ? -5.651 -1.066 -7.884 1.00 0.00 53 ILE A N 12
ATOM 14083 C CA . ILE A 1 53 ? -4.971 0.143 -8.333 1.00 0.00 53 ILE A CA 12
ATOM 14084 C C . ILE A 1 53 ? -4.262 0.821 -7.161 1.00 0.00 53 ILE A C 12
ATOM 14085 O O . ILE A 1 53 ? -3.266 1.500 -7.393 1.00 0.00 53 ILE A O 12
ATOM 14101 N N . TRP A 1 54 ? -4.652 0.565 -5.906 1.00 0.00 54 TRP A N 12
ATOM 14102 C CA . TRP A 1 54 ? -3.844 0.950 -4.747 1.00 0.00 54 TRP A CA 12
ATOM 14103 C C . TRP A 1 54 ? -2.421 0.412 -4.950 1.00 0.00 54 TRP A C 12
ATOM 14104 O O . TRP A 1 54 ? -1.440 1.158 -4.873 1.00 0.00 54 TRP A O 12
ATOM 14125 N N . PHE A 1 55 ? -2.312 -0.848 -5.385 1.00 0.00 55 PHE A N 12
ATOM 14126 C CA . PHE A 1 55 ? -1.019 -1.477 -5.651 1.00 0.00 55 PHE A CA 12
ATOM 14127 C C . PHE A 1 55 ? -0.251 -0.813 -6.793 1.00 0.00 55 PHE A C 12
ATOM 14128 O O . PHE A 1 55 ? 0.962 -0.992 -6.868 1.00 0.00 55 PHE A O 12
ATOM 14145 N N . GLN A 1 56 ? -0.891 -0.077 -7.707 1.00 0.00 56 GLN A N 12
ATOM 14146 C CA . GLN A 1 56 ? -0.200 0.595 -8.801 1.00 0.00 56 GLN A CA 12
ATOM 14147 C C . GLN A 1 56 ? 0.711 1.711 -8.273 1.00 0.00 56 GLN A C 12
ATOM 14148 O O . GLN A 1 56 ? 1.659 2.099 -8.963 1.00 0.00 56 GLN A O 12
ATOM 14162 N N . ASN A 1 57 ? 0.437 2.209 -7.062 1.00 0.00 57 ASN A N 12
ATOM 14163 C CA . ASN A 1 57 ? 1.207 3.243 -6.381 1.00 0.00 57 ASN A CA 12
ATOM 14164 C C . ASN A 1 57 ? 2.391 2.601 -5.691 1.00 0.00 57 ASN A C 12
ATOM 14165 O O . ASN A 1 57 ? 3.538 2.854 -6.049 1.00 0.00 57 ASN A O 12
ATOM 14176 N N . ARG A 1 58 ? 2.121 1.719 -4.725 1.00 0.00 58 ARG A N 12
ATOM 14177 C CA . ARG A 1 58 ? 3.135 1.183 -3.818 1.00 0.00 58 ARG A CA 12
ATOM 14178 C C . ARG A 1 58 ? 4.236 0.381 -4.525 1.00 0.00 58 ARG A C 12
ATOM 14179 O O . ARG A 1 58 ? 5.222 0.025 -3.880 1.00 0.00 58 ARG A O 12
ATOM 14200 N N . ARG A 1 59 ? 4.116 0.125 -5.836 1.00 0.00 59 ARG A N 12
ATOM 14201 C CA . ARG A 1 59 ? 5.072 -0.681 -6.609 1.00 0.00 59 ARG A CA 12
ATOM 14202 C C . ARG A 1 59 ? 6.126 0.188 -7.317 1.00 0.00 59 ARG A C 12
ATOM 14203 O O . ARG A 1 59 ? 6.847 -0.318 -8.177 1.00 0.00 59 ARG A O 12
ATOM 14224 N N . ALA A 1 60 ? 6.222 1.481 -6.986 1.00 0.00 60 ALA A N 12
ATOM 14225 C CA . ALA A 1 60 ? 7.121 2.452 -7.616 1.00 0.00 60 ALA A CA 12
ATOM 14226 C C . ALA A 1 60 ? 8.419 2.629 -6.829 1.00 0.00 60 ALA A C 12
ATOM 14227 O O . ALA A 1 60 ? 9.337 3.268 -7.333 1.00 0.00 60 ALA A O 12
ATOM 14234 N N . LYS A 1 61 ? 8.542 2.066 -5.623 1.00 0.00 61 LYS A N 12
ATOM 14235 C CA . LYS A 1 61 ? 9.676 2.302 -4.732 1.00 0.00 61 LYS A CA 12
ATOM 14236 C C . LYS A 1 61 ? 11.022 2.110 -5.426 1.00 0.00 61 LYS A C 12
ATOM 14237 O O . LYS A 1 61 ? 11.806 3.049 -5.514 1.00 0.00 61 LYS A O 12
ATOM 14256 N N . TRP A 1 62 ? 11.318 0.908 -5.915 1.00 0.00 62 TRP A N 12
ATOM 14257 C CA . TRP A 1 62 ? 12.639 0.641 -6.481 1.00 0.00 62 TRP A CA 12
ATOM 14258 C C . TRP A 1 62 ? 12.884 1.479 -7.743 1.00 0.00 62 TRP A C 12
ATOM 14259 O O . TRP A 1 62 ? 14.034 1.734 -8.074 1.00 0.00 62 TRP A O 12
ATOM 14280 N N . LYS A 1 63 ? 11.827 1.955 -8.416 1.00 0.00 63 LYS A N 12
ATOM 14281 C CA . LYS A 1 63 ? 11.909 2.906 -9.521 1.00 0.00 63 LYS A CA 12
ATOM 14282 C C . LYS A 1 63 ? 12.293 4.295 -9.017 1.00 0.00 63 LYS A C 12
ATOM 14283 O O . LYS A 1 63 ? 13.281 4.837 -9.491 1.00 0.00 63 LYS A O 12
ATOM 14302 N N . ARG A 1 64 ? 11.571 4.874 -8.044 1.00 0.00 64 ARG A N 12
ATOM 14303 C CA . ARG A 1 64 ? 11.907 6.203 -7.506 1.00 0.00 64 ARG A CA 12
ATOM 14304 C C . ARG A 1 64 ? 13.359 6.275 -7.024 1.00 0.00 64 ARG A C 12
ATOM 14305 O O . ARG A 1 64 ? 13.941 7.359 -6.996 1.00 0.00 64 ARG A O 12
ATOM 14326 N N . ILE A 1 65 ? 13.921 5.145 -6.603 1.00 0.00 65 ILE A N 12
ATOM 14327 C CA . ILE A 1 65 ? 15.302 5.009 -6.185 1.00 0.00 65 ILE A CA 12
ATOM 14328 C C . ILE A 1 65 ? 16.135 4.896 -7.465 1.00 0.00 65 ILE A C 12
ATOM 14329 O O . ILE A 1 65 ? 16.847 5.836 -7.821 1.00 0.00 65 ILE A O 12
ATOM 14345 N N . LYS A 1 66 ? 16.012 3.778 -8.183 1.00 0.00 66 LYS A N 12
ATOM 14346 C CA . LYS A 1 66 ? 16.763 3.452 -9.389 1.00 0.00 66 LYS A CA 12
ATOM 14347 C C . LYS A 1 66 ? 16.094 4.106 -10.608 1.00 0.00 66 LYS A C 12
ATOM 14348 O O . LYS A 1 66 ? 15.641 3.427 -11.534 1.00 0.00 66 LYS A O 12
ATOM 14367 N N . ALA A 1 67 ? 16.032 5.435 -10.604 1.00 0.00 67 ALA A N 12
ATOM 14368 C CA . ALA A 1 67 ? 15.847 6.293 -11.767 1.00 0.00 67 ALA A CA 12
ATOM 14369 C C . ALA A 1 67 ? 16.298 7.701 -11.375 1.00 0.00 67 ALA A C 12
ATOM 14370 O O . ALA A 1 67 ? 16.115 8.114 -10.223 1.00 0.00 67 ALA A O 12
ATOM 14377 N N . GLY A 1 68 ? 16.843 8.463 -12.320 1.00 0.00 68 GLY A N 12
ATOM 14378 C CA . GLY A 1 68 ? 17.358 9.801 -12.071 1.00 0.00 68 GLY A CA 12
ATOM 14379 C C . GLY A 1 68 ? 16.271 10.839 -12.284 1.00 0.00 68 GLY A C 12
ATOM 14380 O O . GLY A 1 68 ? 16.194 11.437 -13.360 1.00 0.00 68 GLY A O 12
ATOM 14384 N N . ASN A 1 69 ? 15.391 11.011 -11.297 1.00 0.00 69 ASN A N 12
ATOM 14385 C CA . ASN A 1 69 ? 14.304 11.978 -11.337 1.00 0.00 69 ASN A CA 12
ATOM 14386 C C . ASN A 1 69 ? 13.915 12.339 -9.911 1.00 0.00 69 ASN A C 12
ATOM 14387 O O . ASN A 1 69 ? 13.288 11.529 -9.230 1.00 0.00 69 ASN A O 12
ATOM 14398 N N . VAL A 1 70 ? 14.265 13.536 -9.455 1.00 0.00 70 VAL A N 12
ATOM 14399 C CA . VAL A 1 70 ? 13.767 14.075 -8.194 1.00 0.00 70 VAL A CA 12
ATOM 14400 C C . VAL A 1 70 ? 13.391 15.545 -8.407 1.00 0.00 70 VAL A C 12
ATOM 14401 O O . VAL A 1 70 ? 14.004 16.209 -9.253 1.00 0.00 70 VAL A O 12
ATOM 14414 N N . SER A 1 71 ? 12.390 16.055 -7.684 1.00 0.00 71 SER A N 12
ATOM 14415 C CA . SER A 1 71 ? 11.865 17.414 -7.762 1.00 0.00 71 SER A CA 12
ATOM 14416 C C . SER A 1 71 ? 10.717 17.514 -6.761 1.00 0.00 71 SER A C 12
ATOM 14417 O O . SER A 1 71 ? 10.170 16.460 -6.375 1.00 0.00 71 SER A O 12
ATOM 14425 N N . SER A 1 1 ? -22.736 3.483 -25.047 1.00 0.00 1 SER A N 13
ATOM 14426 C CA . SER A 1 1 ? -23.628 2.497 -25.669 1.00 0.00 1 SER A CA 13
ATOM 14427 C C . SER A 1 1 ? -23.494 1.184 -24.917 1.00 0.00 1 SER A C 13
ATOM 14428 O O . SER A 1 1 ? -22.476 0.506 -25.053 1.00 0.00 1 SER A O 13
ATOM 14436 N N . ALA A 1 2 ? -24.495 0.853 -24.092 1.00 0.00 2 ALA A N 13
ATOM 14437 C CA . ALA A 1 2 ? -24.681 -0.436 -23.430 1.00 0.00 2 ALA A CA 13
ATOM 14438 C C . ALA A 1 2 ? -23.376 -1.001 -22.837 1.00 0.00 2 ALA A C 13
ATOM 14439 O O . ALA A 1 2 ? -22.921 -2.049 -23.310 1.00 0.00 2 ALA A O 13
ATOM 14446 N N . PRO A 1 3 ? -22.751 -0.338 -21.848 1.00 0.00 3 PRO A N 13
ATOM 14447 C CA . PRO A 1 3 ? -21.537 -0.830 -21.204 1.00 0.00 3 PRO A CA 13
ATOM 14448 C C . PRO A 1 3 ? -21.787 -2.108 -20.388 1.00 0.00 3 PRO A C 13
ATOM 14449 O O . PRO A 1 3 ? -22.934 -2.469 -20.111 1.00 0.00 3 PRO A O 13
ATOM 14460 N N . GLY A 1 4 ? -20.708 -2.772 -19.967 1.00 0.00 4 GLY A N 13
ATOM 14461 C CA . GLY A 1 4 ? -20.737 -4.041 -19.248 1.00 0.00 4 GLY A CA 13
ATOM 14462 C C . GLY A 1 4 ? -19.316 -4.572 -19.131 1.00 0.00 4 GLY A C 13
ATOM 14463 O O . GLY A 1 4 ? -18.873 -5.318 -20.006 1.00 0.00 4 GLY A O 13
ATOM 14467 N N . GLY A 1 5 ? -18.546 -4.094 -18.150 1.00 0.00 5 GLY A N 13
ATOM 14468 C CA . GLY A 1 5 ? -17.114 -4.370 -18.108 1.00 0.00 5 GLY A CA 13
ATOM 14469 C C . GLY A 1 5 ? -16.423 -3.728 -16.910 1.00 0.00 5 GLY A C 13
ATOM 14470 O O . GLY A 1 5 ? -17.063 -3.423 -15.893 1.00 0.00 5 GLY A O 13
ATOM 14474 N N . LYS A 1 6 ? -15.094 -3.608 -16.986 1.00 0.00 6 LYS A N 13
ATOM 14475 C CA . LYS A 1 6 ? -14.238 -3.129 -15.904 1.00 0.00 6 LYS A CA 13
ATOM 14476 C C . LYS A 1 6 ? -13.123 -2.234 -16.458 1.00 0.00 6 LYS A C 13
ATOM 14477 O O . LYS A 1 6 ? -12.733 -2.357 -17.627 1.00 0.00 6 LYS A O 13
ATOM 14496 N N . SER A 1 7 ? -12.631 -1.313 -15.634 1.00 0.00 7 SER A N 13
ATOM 14497 C CA . SER A 1 7 ? -11.641 -0.309 -15.985 1.00 0.00 7 SER A CA 13
ATOM 14498 C C . SER A 1 7 ? -10.843 0.064 -14.727 1.00 0.00 7 SER A C 13
ATOM 14499 O O . SER A 1 7 ? -11.147 -0.395 -13.619 1.00 0.00 7 SER A O 13
ATOM 14507 N N . ARG A 1 8 ? -9.826 0.913 -14.890 1.00 0.00 8 ARG A N 13
ATOM 14508 C CA . ARG A 1 8 ? -8.908 1.348 -13.840 1.00 0.00 8 ARG A CA 13
ATOM 14509 C C . ARG A 1 8 ? -8.800 2.868 -13.918 1.00 0.00 8 ARG A C 13
ATOM 14510 O O . ARG A 1 8 ? -8.573 3.394 -15.009 1.00 0.00 8 ARG A O 13
ATOM 14531 N N . ARG A 1 9 ? -8.878 3.594 -12.799 1.00 0.00 9 ARG A N 13
ATOM 14532 C CA . ARG A 1 9 ? -8.533 5.022 -12.770 1.00 0.00 9 ARG A CA 13
ATOM 14533 C C . ARG A 1 9 ? -7.739 5.351 -11.527 1.00 0.00 9 ARG A C 13
ATOM 14534 O O . ARG A 1 9 ? -7.890 4.708 -10.496 1.00 0.00 9 ARG A O 13
ATOM 14555 N N . ARG A 1 10 ? -6.874 6.361 -11.608 1.00 0.00 10 ARG A N 13
ATOM 14556 C CA . ARG A 1 10 ? -6.004 6.822 -10.527 1.00 0.00 10 ARG A CA 13
ATOM 14557 C C . ARG A 1 10 ? -6.793 7.750 -9.590 1.00 0.00 10 ARG A C 13
ATOM 14558 O O . ARG A 1 10 ? -6.335 8.846 -9.270 1.00 0.00 10 ARG A O 13
ATOM 14579 N N . ARG A 1 11 ? -7.989 7.330 -9.173 1.00 0.00 11 ARG A N 13
ATOM 14580 C CA . ARG A 1 11 ? -8.927 8.122 -8.383 1.00 0.00 11 ARG A CA 13
ATOM 14581 C C . ARG A 1 11 ? -9.258 7.375 -7.090 1.00 0.00 11 ARG A C 13
ATOM 14582 O O . ARG A 1 11 ? -10.417 7.374 -6.679 1.00 0.00 11 ARG A O 13
ATOM 14603 N N . THR A 1 12 ? -8.286 6.705 -6.457 1.00 0.00 12 THR A N 13
ATOM 14604 C CA . THR A 1 12 ? -8.560 6.004 -5.210 1.00 0.00 12 THR A CA 13
ATOM 14605 C C . THR A 1 12 ? -9.076 6.989 -4.169 1.00 0.00 12 THR A C 13
ATOM 14606 O O . THR A 1 12 ? -8.443 8.024 -3.929 1.00 0.00 12 THR A O 13
ATOM 14617 N N . ALA A 1 13 ? -10.191 6.602 -3.558 1.00 0.00 13 ALA A N 13
ATOM 14618 C CA . ALA A 1 13 ? -10.829 7.189 -2.403 1.00 0.00 13 ALA A CA 13
ATOM 14619 C C . ALA A 1 13 ? -11.034 6.036 -1.418 1.00 0.00 13 ALA A C 13
ATOM 14620 O O . ALA A 1 13 ? -12.047 5.331 -1.487 1.00 0.00 13 ALA A O 13
ATOM 14627 N N . PHE A 1 14 ? -10.045 5.779 -0.561 1.00 0.00 14 PHE A N 13
ATOM 14628 C CA . PHE A 1 14 ? -10.205 4.968 0.641 1.00 0.00 14 PHE A CA 13
ATOM 14629 C C . PHE A 1 14 ? -9.850 5.837 1.846 1.00 0.00 14 PHE A C 13
ATOM 14630 O O . PHE A 1 14 ? -9.183 6.871 1.721 1.00 0.00 14 PHE A O 13
ATOM 14647 N N . THR A 1 15 ? -10.256 5.379 3.015 1.00 0.00 15 THR A N 13
ATOM 14648 C CA . THR A 1 15 ? -10.215 6.108 4.277 1.00 0.00 15 THR A CA 13
ATOM 14649 C C . THR A 1 15 ? -9.230 5.422 5.224 1.00 0.00 15 THR A C 13
ATOM 14650 O O . THR A 1 15 ? -8.901 4.256 5.023 1.00 0.00 15 THR A O 13
ATOM 14661 N N . SER A 1 16 ? -8.803 6.094 6.291 1.00 0.00 16 SER A N 13
ATOM 14662 C CA . SER A 1 16 ? -7.970 5.482 7.319 1.00 0.00 16 SER A CA 13
ATOM 14663 C C . SER A 1 16 ? -8.675 4.244 7.899 1.00 0.00 16 SER A C 13
ATOM 14664 O O . SER A 1 16 ? -8.075 3.176 7.972 1.00 0.00 16 SER A O 13
ATOM 14672 N N . GLU A 1 17 ? -9.981 4.325 8.164 1.00 0.00 17 GLU A N 13
ATOM 14673 C CA . GLU A 1 17 ? -10.822 3.203 8.583 1.00 0.00 17 GLU A CA 13
ATOM 14674 C C . GLU A 1 17 ? -10.746 1.977 7.657 1.00 0.00 17 GLU A C 13
ATOM 14675 O O . GLU A 1 17 ? -10.967 0.849 8.115 1.00 0.00 17 GLU A O 13
ATOM 14687 N N . GLN A 1 18 ? -10.485 2.199 6.368 1.00 0.00 18 GLN A N 13
ATOM 14688 C CA . GLN A 1 18 ? -10.358 1.206 5.306 1.00 0.00 18 GLN A CA 13
ATOM 14689 C C . GLN A 1 18 ? -8.894 0.816 5.051 1.00 0.00 18 GLN A C 13
ATOM 14690 O O . GLN A 1 18 ? -8.632 -0.146 4.331 1.00 0.00 18 GLN A O 13
ATOM 14704 N N . LEU A 1 19 ? -7.942 1.558 5.609 1.00 0.00 19 LEU A N 13
ATOM 14705 C CA . LEU A 1 19 ? -6.513 1.390 5.394 1.00 0.00 19 LEU A CA 13
ATOM 14706 C C . LEU A 1 19 ? -5.824 0.653 6.541 1.00 0.00 19 LEU A C 13
ATOM 14707 O O . LEU A 1 19 ? -4.706 0.195 6.337 1.00 0.00 19 LEU A O 13
ATOM 14723 N N . LEU A 1 20 ? -6.469 0.467 7.700 1.00 0.00 20 LEU A N 13
ATOM 14724 C CA . LEU A 1 20 ? -5.881 -0.117 8.895 1.00 0.00 20 LEU A CA 13
ATOM 14725 C C . LEU A 1 20 ? -5.238 -1.451 8.559 1.00 0.00 20 LEU A C 13
ATOM 14726 O O . LEU A 1 20 ? -4.036 -1.659 8.719 1.00 0.00 20 LEU A O 13
ATOM 14742 N N . GLU A 1 21 ? -6.089 -2.341 8.064 1.00 0.00 21 GLU A N 13
ATOM 14743 C CA . GLU A 1 21 ? -5.803 -3.731 7.771 1.00 0.00 21 GLU A CA 13
ATOM 14744 C C . GLU A 1 21 ? -4.902 -3.781 6.544 1.00 0.00 21 GLU A C 13
ATOM 14745 O O . GLU A 1 21 ? -3.949 -4.547 6.484 1.00 0.00 21 GLU A O 13
ATOM 14757 N N . LEU A 1 22 ? -5.219 -2.930 5.569 1.00 0.00 22 LEU A N 13
ATOM 14758 C CA . LEU A 1 22 ? -4.612 -2.838 4.259 1.00 0.00 22 LEU A CA 13
ATOM 14759 C C . LEU A 1 22 ? -3.115 -2.557 4.377 1.00 0.00 22 LEU A C 13
ATOM 14760 O O . LEU A 1 22 ? -2.306 -3.252 3.757 1.00 0.00 22 LEU A O 13
ATOM 14776 N N . GLU A 1 23 ? -2.771 -1.538 5.168 1.00 0.00 23 GLU A N 13
ATOM 14777 C CA . GLU A 1 23 ? -1.417 -1.137 5.501 1.00 0.00 23 GLU A CA 13
ATOM 14778 C C . GLU A 1 23 ? -0.776 -2.180 6.417 1.00 0.00 23 GLU A C 13
ATOM 14779 O O . GLU A 1 23 ? 0.355 -2.596 6.149 1.00 0.00 23 GLU A O 13
ATOM 14791 N N . LYS A 1 24 ? -1.469 -2.628 7.470 1.00 0.00 24 LYS A N 13
ATOM 14792 C CA . LYS A 1 24 ? -0.926 -3.573 8.448 1.00 0.00 24 LYS A CA 13
ATOM 14793 C C . LYS A 1 24 ? -0.453 -4.851 7.766 1.00 0.00 24 LYS A C 13
ATOM 14794 O O . LYS A 1 24 ? 0.661 -5.318 8.013 1.00 0.00 24 LYS A O 13
ATOM 14813 N N . GLU A 1 25 ? -1.265 -5.399 6.871 1.00 0.00 25 GLU A N 13
ATOM 14814 C CA . GLU A 1 25 ? -0.943 -6.635 6.186 1.00 0.00 25 GLU A CA 13
ATOM 14815 C C . GLU A 1 25 ? 0.200 -6.469 5.193 1.00 0.00 25 GLU A C 13
ATOM 14816 O O . GLU A 1 25 ? 0.740 -7.479 4.747 1.00 0.00 25 GLU A O 13
ATOM 14828 N N . PHE A 1 26 ? 0.588 -5.240 4.846 1.00 0.00 26 PHE A N 13
ATOM 14829 C CA . PHE A 1 26 ? 1.753 -4.973 4.014 1.00 0.00 26 PHE A CA 13
ATOM 14830 C C . PHE A 1 26 ? 3.061 -5.013 4.813 1.00 0.00 26 PHE A C 13
ATOM 14831 O O . PHE A 1 26 ? 4.144 -4.914 4.224 1.00 0.00 26 PHE A O 13
ATOM 14848 N N . HIS A 1 27 ? 2.975 -5.114 6.143 1.00 0.00 27 HIS A N 13
ATOM 14849 C CA . HIS A 1 27 ? 4.111 -5.018 7.036 1.00 0.00 27 HIS A CA 13
ATOM 14850 C C . HIS A 1 27 ? 4.843 -6.363 7.122 1.00 0.00 27 HIS A C 13
ATOM 14851 O O . HIS A 1 27 ? 6.073 -6.385 7.022 1.00 0.00 27 HIS A O 13
ATOM 14865 N N . CYS A 1 28 ? 4.126 -7.488 7.253 1.00 0.00 28 CYS A N 13
ATOM 14866 C CA . CYS A 1 28 ? 4.731 -8.809 7.443 1.00 0.00 28 CYS A CA 13
ATOM 14867 C C . CYS A 1 28 ? 5.078 -9.453 6.099 1.00 0.00 28 CYS A C 13
ATOM 14868 O O . CYS A 1 28 ? 5.929 -10.339 6.009 1.00 0.00 28 CYS A O 13
ATOM 14876 N N . LYS A 1 29 ? 4.429 -8.989 5.037 1.00 0.00 29 LYS A N 13
ATOM 14877 C CA . LYS A 1 29 ? 4.581 -9.456 3.680 1.00 0.00 29 LYS A CA 13
ATOM 14878 C C . LYS A 1 29 ? 4.331 -8.261 2.790 1.00 0.00 29 LYS A C 13
ATOM 14879 O O . LYS A 1 29 ? 3.220 -7.731 2.747 1.00 0.00 29 LYS A O 13
ATOM 14898 N N . LYS A 1 30 ? 5.366 -7.814 2.090 1.00 0.00 30 LYS A N 13
ATOM 14899 C CA . LYS A 1 30 ? 5.308 -6.666 1.181 1.00 0.00 30 LYS A CA 13
ATOM 14900 C C . LYS A 1 30 ? 4.684 -7.060 -0.171 1.00 0.00 30 LYS A C 13
ATOM 14901 O O . LYS A 1 30 ? 4.920 -6.391 -1.176 1.00 0.00 30 LYS A O 13
ATOM 14920 N N . TYR A 1 31 ? 3.978 -8.185 -0.228 1.00 0.00 31 TYR A N 13
ATOM 14921 C CA . TYR A 1 31 ? 3.456 -8.861 -1.404 1.00 0.00 31 TYR A CA 13
ATOM 14922 C C . TYR A 1 31 ? 2.149 -9.544 -0.989 1.00 0.00 31 TYR A C 13
ATOM 14923 O O . TYR A 1 31 ? 2.056 -10.088 0.116 1.00 0.00 31 TYR A O 13
ATOM 14941 N N . LEU A 1 32 ? 1.158 -9.532 -1.881 1.00 0.00 32 LEU A N 13
ATOM 14942 C CA . LEU A 1 32 ? -0.132 -10.192 -1.753 1.00 0.00 32 LEU A CA 13
ATOM 14943 C C . LEU A 1 32 ? -0.233 -11.313 -2.789 1.00 0.00 32 LEU A C 13
ATOM 14944 O O . LEU A 1 32 ? -0.429 -11.033 -3.977 1.00 0.00 32 LEU A O 13
ATOM 14960 N N . SER A 1 33 ? -0.111 -12.568 -2.361 1.00 0.00 33 SER A N 13
ATOM 14961 C CA . SER A 1 33 ? -0.475 -13.744 -3.135 1.00 0.00 33 SER A CA 13
ATOM 14962 C C . SER A 1 33 ? -1.995 -13.789 -3.298 1.00 0.00 33 SER A C 13
ATOM 14963 O O . SER A 1 33 ? -2.691 -14.212 -2.378 1.00 0.00 33 SER A O 13
ATOM 14971 N N . LEU A 1 34 ? -2.499 -13.297 -4.433 1.00 0.00 34 LEU A N 13
ATOM 14972 C CA . LEU A 1 34 ? -3.835 -13.463 -5.009 1.00 0.00 34 LEU A CA 13
ATOM 14973 C C . LEU A 1 34 ? -4.993 -13.335 -4.017 1.00 0.00 34 LEU A C 13
ATOM 14974 O O . LEU A 1 34 ? -5.594 -12.266 -3.936 1.00 0.00 34 LEU A O 13
ATOM 14990 N N . THR A 1 35 ? -5.303 -14.383 -3.250 1.00 0.00 35 THR A N 13
ATOM 14991 C CA . THR A 1 35 ? -6.332 -14.351 -2.216 1.00 0.00 35 THR A CA 13
ATOM 14992 C C . THR A 1 35 ? -6.083 -13.205 -1.228 1.00 0.00 35 THR A C 13
ATOM 14993 O O . THR A 1 35 ? -7.034 -12.564 -0.783 1.00 0.00 35 THR A O 13
ATOM 15004 N N . GLU A 1 36 ? -4.826 -12.878 -0.929 1.00 0.00 36 GLU A N 13
ATOM 15005 C CA . GLU A 1 36 ? -4.456 -11.832 0.011 1.00 0.00 36 GLU A CA 13
ATOM 15006 C C . GLU A 1 36 ? -4.795 -10.457 -0.563 1.00 0.00 36 GLU A C 13
ATOM 15007 O O . GLU A 1 36 ? -4.847 -9.476 0.179 1.00 0.00 36 GLU A O 13
ATOM 15019 N N . ARG A 1 37 ? -5.061 -10.392 -1.874 1.00 0.00 37 ARG A N 13
ATOM 15020 C CA . ARG A 1 37 ? -5.553 -9.231 -2.594 1.00 0.00 37 ARG A CA 13
ATOM 15021 C C . ARG A 1 37 ? -7.080 -9.266 -2.789 1.00 0.00 37 ARG A C 13
ATOM 15022 O O . ARG A 1 37 ? -7.631 -8.379 -3.445 1.00 0.00 37 ARG A O 13
ATOM 15043 N N . SER A 1 38 ? -7.768 -10.296 -2.296 1.00 0.00 38 SER A N 13
ATOM 15044 C CA . SER A 1 38 ? -9.220 -10.375 -2.288 1.00 0.00 38 SER A CA 13
ATOM 15045 C C . SER A 1 38 ? -9.776 -10.051 -0.901 1.00 0.00 38 SER A C 13
ATOM 15046 O O . SER A 1 38 ? -10.940 -9.667 -0.806 1.00 0.00 38 SER A O 13
ATOM 15054 N N . GLN A 1 39 ? -8.954 -10.204 0.146 1.00 0.00 39 GLN A N 13
ATOM 15055 C CA . GLN A 1 39 ? -9.407 -10.263 1.526 1.00 0.00 39 GLN A CA 13
ATOM 15056 C C . GLN A 1 39 ? -9.976 -8.919 1.942 1.00 0.00 39 GLN A C 13
ATOM 15057 O O . GLN A 1 39 ? -11.149 -8.805 2.276 1.00 0.00 39 GLN A O 13
ATOM 15071 N N . ILE A 1 40 ? -9.162 -7.866 1.887 1.00 0.00 40 ILE A N 13
ATOM 15072 C CA . ILE A 1 40 ? -9.580 -6.539 2.319 1.00 0.00 40 ILE A CA 13
ATOM 15073 C C . ILE A 1 40 ? -10.763 -6.070 1.442 1.00 0.00 40 ILE A C 13
ATOM 15074 O O . ILE A 1 40 ? -11.645 -5.358 1.931 1.00 0.00 40 ILE A O 13
ATOM 15090 N N . ALA A 1 41 ? -10.822 -6.509 0.176 1.00 0.00 41 ALA A N 13
ATOM 15091 C CA . ALA A 1 41 ? -11.923 -6.254 -0.748 1.00 0.00 41 ALA A CA 13
ATOM 15092 C C . ALA A 1 41 ? -13.226 -6.989 -0.384 1.00 0.00 41 ALA A C 13
ATOM 15093 O O . ALA A 1 41 ? -14.241 -6.740 -1.032 1.00 0.00 41 ALA A O 13
ATOM 15100 N N . HIS A 1 42 ? -13.238 -7.871 0.617 1.00 0.00 42 HIS A N 13
ATOM 15101 C CA . HIS A 1 42 ? -14.445 -8.538 1.087 1.00 0.00 42 HIS A CA 13
ATOM 15102 C C . HIS A 1 42 ? -14.531 -8.641 2.618 1.00 0.00 42 HIS A C 13
ATOM 15103 O O . HIS A 1 42 ? -15.437 -9.306 3.134 1.00 0.00 42 HIS A O 13
ATOM 15117 N N . ALA A 1 43 ? -13.625 -7.985 3.346 1.00 0.00 43 ALA A N 13
ATOM 15118 C CA . ALA A 1 43 ? -13.585 -7.933 4.796 1.00 0.00 43 ALA A CA 13
ATOM 15119 C C . ALA A 1 43 ? -13.909 -6.521 5.264 1.00 0.00 43 ALA A C 13
ATOM 15120 O O . ALA A 1 43 ? -14.737 -6.365 6.163 1.00 0.00 43 ALA A O 13
ATOM 15127 N N . LEU A 1 44 ? -13.295 -5.476 4.678 1.00 0.00 44 LEU A N 13
ATOM 15128 C CA . LEU A 1 44 ? -13.553 -4.139 5.195 1.00 0.00 44 LEU A CA 13
ATOM 15129 C C . LEU A 1 44 ? -14.731 -3.516 4.449 1.00 0.00 44 LEU A C 13
ATOM 15130 O O . LEU A 1 44 ? -15.870 -3.788 4.808 1.00 0.00 44 LEU A O 13
ATOM 15146 N N . LYS A 1 45 ? -14.496 -2.815 3.341 1.00 0.00 45 LYS A N 13
ATOM 15147 C CA . LYS A 1 45 ? -15.420 -1.920 2.635 1.00 0.00 45 LYS A CA 13
ATOM 15148 C C . LYS A 1 45 ? -14.800 -1.534 1.284 1.00 0.00 45 LYS A C 13
ATOM 15149 O O . LYS A 1 45 ? -14.984 -0.412 0.812 1.00 0.00 45 LYS A O 13
ATOM 15168 N N . LEU A 1 46 ? -13.898 -2.348 0.743 1.00 0.00 46 LEU A N 13
ATOM 15169 C CA . LEU A 1 46 ? -13.169 -2.036 -0.480 1.00 0.00 46 LEU A CA 13
ATOM 15170 C C . LEU A 1 46 ? -13.664 -3.007 -1.546 1.00 0.00 46 LEU A C 13
ATOM 15171 O O . LEU A 1 46 ? -14.425 -3.922 -1.239 1.00 0.00 46 LEU A O 13
ATOM 15187 N N . SER A 1 47 ? -13.233 -2.821 -2.791 1.00 0.00 47 SER A N 13
ATOM 15188 C CA . SER A 1 47 ? -13.626 -3.693 -3.895 1.00 0.00 47 SER A CA 13
ATOM 15189 C C . SER A 1 47 ? -12.434 -3.878 -4.828 1.00 0.00 47 SER A C 13
ATOM 15190 O O . SER A 1 47 ? -11.724 -2.900 -5.072 1.00 0.00 47 SER A O 13
ATOM 15198 N N . GLU A 1 48 ? -12.229 -5.083 -5.382 1.00 0.00 48 GLU A N 13
ATOM 15199 C CA . GLU A 1 48 ? -11.044 -5.431 -6.181 1.00 0.00 48 GLU A CA 13
ATOM 15200 C C . GLU A 1 48 ? -10.721 -4.367 -7.230 1.00 0.00 48 GLU A C 13
ATOM 15201 O O . GLU A 1 48 ? -9.564 -3.978 -7.391 1.00 0.00 48 GLU A O 13
ATOM 15213 N N . VAL A 1 49 ? -11.752 -3.922 -7.952 1.00 0.00 49 VAL A N 13
ATOM 15214 C CA . VAL A 1 49 ? -11.634 -2.982 -9.054 1.00 0.00 49 VAL A CA 13
ATOM 15215 C C . VAL A 1 49 ? -10.896 -1.712 -8.635 1.00 0.00 49 VAL A C 13
ATOM 15216 O O . VAL A 1 49 ? -10.092 -1.201 -9.407 1.00 0.00 49 VAL A O 13
ATOM 15229 N N . GLN A 1 50 ? -11.143 -1.235 -7.414 1.00 0.00 50 GLN A N 13
ATOM 15230 C CA . GLN A 1 50 ? -10.508 -0.073 -6.831 1.00 0.00 50 GLN A CA 13
ATOM 15231 C C . GLN A 1 50 ? -9.180 -0.478 -6.176 1.00 0.00 50 GLN A C 13
ATOM 15232 O O . GLN A 1 50 ? -8.181 0.227 -6.313 1.00 0.00 50 GLN A O 13
ATOM 15246 N N . VAL A 1 51 ? -9.145 -1.610 -5.464 1.00 0.00 51 VAL A N 13
ATOM 15247 C CA . VAL A 1 51 ? -7.956 -2.079 -4.752 1.00 0.00 51 VAL A CA 13
ATOM 15248 C C . VAL A 1 51 ? -6.774 -2.199 -5.718 1.00 0.00 51 VAL A C 13
ATOM 15249 O O . VAL A 1 51 ? -5.671 -1.784 -5.369 1.00 0.00 51 VAL A O 13
ATOM 15262 N N . LYS A 1 52 ? -6.981 -2.672 -6.955 1.00 0.00 52 LYS A N 13
ATOM 15263 C CA . LYS A 1 52 ? -5.902 -2.855 -7.925 1.00 0.00 52 LYS A CA 13
ATOM 15264 C C . LYS A 1 52 ? -5.098 -1.566 -8.200 1.00 0.00 52 LYS A C 13
ATOM 15265 O O . LYS A 1 52 ? -3.950 -1.636 -8.634 1.00 0.00 52 LYS A O 13
ATOM 15284 N N . ILE A 1 53 ? -5.656 -0.375 -7.961 1.00 0.00 53 ILE A N 13
ATOM 15285 C CA . ILE A 1 53 ? -4.959 0.898 -8.152 1.00 0.00 53 ILE A CA 13
ATOM 15286 C C . ILE A 1 53 ? -4.137 1.275 -6.920 1.00 0.00 53 ILE A C 13
ATOM 15287 O O . ILE A 1 53 ? -3.182 2.039 -7.052 1.00 0.00 53 ILE A O 13
ATOM 15303 N N . TRP A 1 54 ? -4.430 0.737 -5.736 1.00 0.00 54 TRP A N 13
ATOM 15304 C CA . TRP A 1 54 ? -3.631 1.022 -4.552 1.00 0.00 54 TRP A CA 13
ATOM 15305 C C . TRP A 1 54 ? -2.180 0.594 -4.799 1.00 0.00 54 TRP A C 13
ATOM 15306 O O . TRP A 1 54 ? -1.256 1.317 -4.433 1.00 0.00 54 TRP A O 13
ATOM 15327 N N . PHE A 1 55 ? -1.963 -0.505 -5.532 1.00 0.00 55 PHE A N 13
ATOM 15328 C CA . PHE A 1 55 ? -0.615 -0.987 -5.871 1.00 0.00 55 PHE A CA 13
ATOM 15329 C C . PHE A 1 55 ? 0.043 -0.077 -6.906 1.00 0.00 55 PHE A C 13
ATOM 15330 O O . PHE A 1 55 ? 1.251 0.170 -6.849 1.00 0.00 55 PHE A O 13
ATOM 15347 N N . GLN A 1 56 ? -0.759 0.482 -7.818 1.00 0.00 56 GLN A N 13
ATOM 15348 C CA . GLN A 1 56 ? -0.360 1.504 -8.776 1.00 0.00 56 GLN A CA 13
ATOM 15349 C C . GLN A 1 56 ? 0.106 2.795 -8.072 1.00 0.00 56 GLN A C 13
ATOM 15350 O O . GLN A 1 56 ? 0.699 3.655 -8.726 1.00 0.00 56 GLN A O 13
ATOM 15364 N N . ASN A 1 57 ? -0.054 2.905 -6.744 1.00 0.00 57 ASN A N 13
ATOM 15365 C CA . ASN A 1 57 ? 0.498 3.980 -5.927 1.00 0.00 57 ASN A CA 13
ATOM 15366 C C . ASN A 1 57 ? 1.414 3.502 -4.817 1.00 0.00 57 ASN A C 13
ATOM 15367 O O . ASN A 1 57 ? 2.282 4.281 -4.426 1.00 0.00 57 ASN A O 13
ATOM 15378 N N . ARG A 1 58 ? 1.354 2.252 -4.357 1.00 0.00 58 ARG A N 13
ATOM 15379 C CA . ARG A 1 58 ? 2.246 1.778 -3.306 1.00 0.00 58 ARG A CA 13
ATOM 15380 C C . ARG A 1 58 ? 3.654 1.563 -3.851 1.00 0.00 58 ARG A C 13
ATOM 15381 O O . ARG A 1 58 ? 4.043 0.463 -4.241 1.00 0.00 58 ARG A O 13
ATOM 15402 N N . ARG A 1 59 ? 4.403 2.662 -3.905 1.00 0.00 59 ARG A N 13
ATOM 15403 C CA . ARG A 1 59 ? 5.783 2.802 -4.394 1.00 0.00 59 ARG A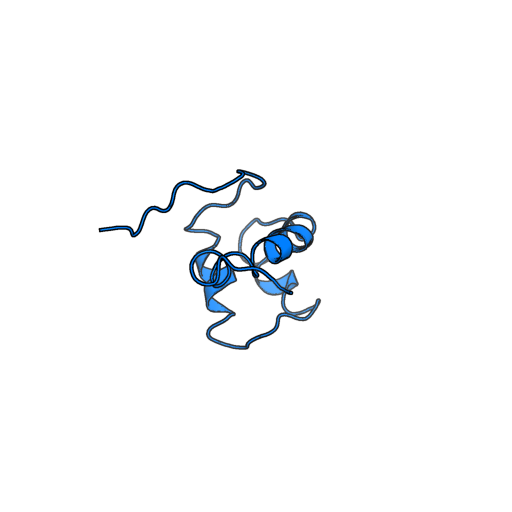 CA 13
ATOM 15404 C C . ARG A 1 59 ? 5.821 2.759 -5.917 1.00 0.00 59 ARG A C 13
ATOM 15405 O O . ARG A 1 59 ? 6.886 2.615 -6.517 1.00 0.00 59 ARG A O 13
ATOM 15426 N N . ALA A 1 60 ? 4.663 2.883 -6.566 1.00 0.00 60 ALA A N 13
ATOM 15427 C CA . ALA A 1 60 ? 4.560 3.067 -7.999 1.00 0.00 60 ALA A CA 13
ATOM 15428 C C . ALA A 1 60 ? 4.053 4.473 -8.343 1.00 0.00 60 ALA A C 13
ATOM 15429 O O . ALA A 1 60 ? 4.161 4.878 -9.495 1.00 0.00 60 ALA A O 13
ATOM 15436 N N . LYS A 1 61 ? 3.530 5.241 -7.376 1.00 0.00 61 LYS A N 13
ATOM 15437 C CA . LYS A 1 61 ? 2.798 6.481 -7.633 1.00 0.00 61 LYS A CA 13
ATOM 15438 C C . LYS A 1 61 ? 3.582 7.443 -8.515 1.00 0.00 61 LYS A C 13
ATOM 15439 O O . LYS A 1 61 ? 3.023 7.965 -9.481 1.00 0.00 61 LYS A O 13
ATOM 15458 N N . TRP A 1 62 ? 4.843 7.707 -8.179 1.00 0.00 62 TRP A N 13
ATOM 15459 C CA . TRP A 1 62 ? 5.709 8.577 -8.961 1.00 0.00 62 TRP A CA 13
ATOM 15460 C C . TRP A 1 62 ? 6.283 7.798 -10.136 1.00 0.00 62 TRP A C 13
ATOM 15461 O O . TRP A 1 62 ? 6.152 8.213 -11.286 1.00 0.00 62 TRP A O 13
ATOM 15482 N N . LYS A 1 63 ? 6.869 6.634 -9.837 1.00 0.00 63 LYS A N 13
ATOM 15483 C CA . LYS A 1 63 ? 7.534 5.720 -10.765 1.00 0.00 63 LYS A CA 13
ATOM 15484 C C . LYS A 1 63 ? 6.730 5.472 -12.052 1.00 0.00 63 LYS A C 13
ATOM 15485 O O . LYS A 1 63 ? 7.338 5.317 -13.103 1.00 0.00 63 LYS A O 13
ATOM 15504 N N . ARG A 1 64 ? 5.393 5.437 -11.999 1.00 0.00 64 ARG A N 13
ATOM 15505 C CA . ARG A 1 64 ? 4.533 5.241 -13.166 1.00 0.00 64 ARG A CA 13
ATOM 15506 C C . ARG A 1 64 ? 4.738 6.321 -14.224 1.00 0.00 64 ARG A C 13
ATOM 15507 O O . ARG A 1 64 ? 4.931 5.974 -15.385 1.00 0.00 64 ARG A O 13
ATOM 15528 N N . ILE A 1 65 ? 4.657 7.600 -13.840 1.00 0.00 65 ILE A N 13
ATOM 15529 C CA . ILE A 1 65 ? 4.915 8.720 -14.748 1.00 0.00 65 ILE A CA 13
ATOM 15530 C C . ILE A 1 65 ? 6.404 8.701 -15.069 1.00 0.00 65 ILE A C 13
ATOM 15531 O O . ILE A 1 65 ? 6.805 8.695 -16.231 1.00 0.00 65 ILE A O 13
ATOM 15547 N N . LYS A 1 66 ? 7.230 8.653 -14.022 1.00 0.00 66 LYS A N 13
ATOM 15548 C CA . LYS A 1 66 ? 8.687 8.671 -14.072 1.00 0.00 66 LYS A CA 13
ATOM 15549 C C . LYS A 1 66 ? 9.253 7.337 -14.596 1.00 0.00 66 LYS A C 13
ATOM 15550 O O . LYS A 1 66 ? 10.357 6.946 -14.218 1.00 0.00 66 LYS A O 13
ATOM 15569 N N . ALA A 1 67 ? 8.505 6.601 -15.422 1.00 0.00 67 ALA A N 13
ATOM 15570 C CA . ALA A 1 67 ? 8.973 5.455 -16.174 1.00 0.00 67 ALA A CA 13
ATOM 15571 C C . ALA A 1 67 ? 9.729 6.014 -17.375 1.00 0.00 67 ALA A C 13
ATOM 15572 O O . ALA A 1 67 ? 9.154 6.221 -18.448 1.00 0.00 67 ALA A O 13
ATOM 15579 N N . GLY A 1 68 ? 11.008 6.312 -17.168 1.00 0.00 68 GLY A N 13
ATOM 15580 C CA . GLY A 1 68 ? 11.861 6.958 -18.141 1.00 0.00 68 GLY A CA 13
ATOM 15581 C C . GLY A 1 68 ? 11.645 8.464 -18.123 1.00 0.00 68 GLY A C 13
ATOM 15582 O O . GLY A 1 68 ? 12.077 9.144 -17.187 1.00 0.00 68 GLY A O 13
ATOM 15586 N N . ASN A 1 69 ? 11.028 8.985 -19.181 1.00 0.00 69 ASN A N 13
ATOM 15587 C CA . ASN A 1 69 ? 11.158 10.380 -19.584 1.00 0.00 69 ASN A CA 13
ATOM 15588 C C . ASN A 1 69 ? 9.886 10.844 -20.283 1.00 0.00 69 ASN A C 13
ATOM 15589 O O . ASN A 1 69 ? 9.754 10.763 -21.507 1.00 0.00 69 ASN A O 13
ATOM 15600 N N . VAL A 1 70 ? 8.931 11.294 -19.479 1.00 0.00 70 VAL A N 13
ATOM 15601 C CA . VAL A 1 70 ? 7.615 11.759 -19.897 1.00 0.00 70 VAL A CA 13
ATOM 15602 C C . VAL A 1 70 ? 7.189 12.859 -18.923 1.00 0.00 70 VAL A C 13
ATOM 15603 O O . VAL A 1 70 ? 7.353 12.695 -17.710 1.00 0.00 70 VAL A O 13
ATOM 15616 N N . SER A 1 71 ? 6.613 13.936 -19.453 1.00 0.00 71 SER A N 13
ATOM 15617 C CA . SER A 1 71 ? 5.646 14.804 -18.796 1.00 0.00 71 SER A CA 13
ATOM 15618 C C . SER A 1 71 ? 4.616 15.143 -19.872 1.00 0.00 71 SER A C 13
ATOM 15619 O O . SER A 1 71 ? 4.224 16.321 -19.999 1.00 0.00 71 SER A O 13
ATOM 15627 N N . SER A 1 1 ? -5.348 27.493 -0.696 1.00 0.00 1 SER A N 14
ATOM 15628 C CA . SER A 1 1 ? -4.580 27.983 0.453 1.00 0.00 1 SER A CA 14
ATOM 15629 C C . SER A 1 1 ? -4.193 26.824 1.389 1.00 0.00 1 SER A C 14
ATOM 15630 O O . SER A 1 1 ? -4.702 26.721 2.514 1.00 0.00 1 SER A O 14
ATOM 15638 N N . ALA A 1 2 ? -3.298 25.926 0.954 1.00 0.00 2 ALA A N 14
ATOM 15639 C CA . ALA A 1 2 ? -2.842 24.792 1.752 1.00 0.00 2 ALA A CA 14
ATOM 15640 C C . ALA A 1 2 ? -1.378 24.439 1.441 1.00 0.00 2 ALA A C 14
ATOM 15641 O O . ALA A 1 2 ? -0.932 24.613 0.297 1.00 0.00 2 ALA A O 14
ATOM 15648 N N . PRO A 1 3 ? -0.630 23.894 2.414 1.00 0.00 3 PRO A N 14
ATOM 15649 C CA . PRO A 1 3 ? 0.585 23.138 2.144 1.00 0.00 3 PRO A CA 14
ATOM 15650 C C . PRO A 1 3 ? 0.210 21.783 1.519 1.00 0.00 3 PRO A C 14
ATOM 15651 O O . PRO A 1 3 ? -0.967 21.438 1.407 1.00 0.00 3 PRO A O 14
ATOM 15662 N N . GLY A 1 4 ? 1.204 20.986 1.133 1.00 0.00 4 GLY A N 14
ATOM 15663 C CA . GLY A 1 4 ? 1.019 19.677 0.512 1.00 0.00 4 GLY A CA 14
ATOM 15664 C C . GLY A 1 4 ? 2.075 19.410 -0.558 1.00 0.00 4 GLY A C 14
ATOM 15665 O O . GLY A 1 4 ? 2.442 18.258 -0.794 1.00 0.00 4 GLY A O 14
ATOM 15669 N N . GLY A 1 5 ? 2.614 20.466 -1.173 1.00 0.00 5 GLY A N 14
ATOM 15670 C CA . GLY A 1 5 ? 3.647 20.338 -2.188 1.00 0.00 5 GLY A CA 14
ATOM 15671 C C . GLY A 1 5 ? 3.100 19.723 -3.476 1.00 0.00 5 GLY A C 14
ATOM 15672 O O . GLY A 1 5 ? 1.891 19.746 -3.716 1.00 0.00 5 GLY A O 14
ATOM 15676 N N . LYS A 1 6 ? 3.998 19.191 -4.311 1.00 0.00 6 LYS A N 14
ATOM 15677 C CA . LYS A 1 6 ? 3.714 18.623 -5.628 1.00 0.00 6 LYS A CA 14
ATOM 15678 C C . LYS A 1 6 ? 2.492 17.713 -5.574 1.00 0.00 6 LYS A C 14
ATOM 15679 O O . LYS A 1 6 ? 2.519 16.682 -4.893 1.00 0.00 6 LYS A O 14
ATOM 15698 N N . SER A 1 7 ? 1.426 18.111 -6.263 1.00 0.00 7 SER A N 14
ATOM 15699 C CA . SER A 1 7 ? 0.162 17.398 -6.305 1.00 0.00 7 SER A CA 14
ATOM 15700 C C . SER A 1 7 ? 0.368 15.945 -6.741 1.00 0.00 7 SER A C 14
ATOM 15701 O O . SER A 1 7 ? 0.884 15.694 -7.833 1.00 0.00 7 SER A O 14
ATOM 15709 N N . ARG A 1 8 ? -0.066 14.979 -5.926 1.00 0.00 8 ARG A N 14
ATOM 15710 C CA . ARG A 1 8 ? -0.258 13.587 -6.334 1.00 0.00 8 ARG A CA 14
ATOM 15711 C C . ARG A 1 8 ? -1.734 13.381 -6.685 1.00 0.00 8 ARG A C 14
ATOM 15712 O O . ARG A 1 8 ? -2.593 14.000 -6.057 1.00 0.00 8 ARG A O 14
ATOM 15733 N N . ARG A 1 9 ? -2.036 12.462 -7.611 1.00 0.00 9 ARG A N 14
ATOM 15734 C CA . ARG A 1 9 ? -3.385 12.083 -8.047 1.00 0.00 9 ARG A CA 14
ATOM 15735 C C . ARG A 1 9 ? -4.103 11.238 -6.980 1.00 0.00 9 ARG A C 14
ATOM 15736 O O . ARG A 1 9 ? -4.571 10.135 -7.276 1.00 0.00 9 ARG A O 14
ATOM 15757 N N . ARG A 1 10 ? -4.177 11.707 -5.732 1.00 0.00 10 ARG A N 14
ATOM 15758 C CA . ARG A 1 10 ? -4.628 10.959 -4.559 1.00 0.00 10 ARG A CA 14
ATOM 15759 C C . ARG A 1 10 ? -6.146 10.754 -4.473 1.00 0.00 10 ARG A C 14
ATOM 15760 O O . ARG A 1 10 ? -6.702 10.727 -3.384 1.00 0.00 10 ARG A O 14
ATOM 15781 N N . ARG A 1 11 ? -6.813 10.570 -5.608 1.00 0.00 11 ARG A N 14
ATOM 15782 C CA . ARG A 1 11 ? -8.250 10.351 -5.801 1.00 0.00 11 ARG A CA 14
ATOM 15783 C C . ARG A 1 11 ? -8.801 9.034 -5.235 1.00 0.00 11 ARG A C 14
ATOM 15784 O O . ARG A 1 11 ? -9.805 8.524 -5.742 1.00 0.00 11 ARG A O 14
ATOM 15805 N N . THR A 1 12 ? -8.114 8.408 -4.289 1.00 0.00 12 THR A N 14
ATOM 15806 C CA . THR A 1 12 ? -8.438 7.083 -3.765 1.00 0.00 12 THR A CA 14
ATOM 15807 C C . THR A 1 12 ? -9.783 7.113 -3.022 1.00 0.00 12 THR A C 14
ATOM 15808 O O . THR A 1 12 ? -9.952 7.872 -2.071 1.00 0.00 12 THR A O 14
ATOM 15819 N N . ALA A 1 13 ? -10.739 6.267 -3.410 1.00 0.00 13 ALA A N 14
ATOM 15820 C CA . ALA A 1 13 ? -12.042 6.157 -2.769 1.00 0.00 13 ALA A CA 14
ATOM 15821 C C . ALA A 1 13 ? -11.988 5.089 -1.676 1.00 0.00 13 ALA A C 14
ATOM 15822 O O . ALA A 1 13 ? -12.607 4.036 -1.831 1.00 0.00 13 ALA A O 14
ATOM 15829 N N . PHE A 1 14 ? -11.230 5.336 -0.605 1.00 0.00 14 PHE A N 14
ATOM 15830 C CA . PHE A 1 14 ? -11.255 4.577 0.641 1.00 0.00 14 PHE A CA 14
ATOM 15831 C C . PHE A 1 14 ? -11.171 5.571 1.809 1.00 0.00 14 PHE A C 14
ATOM 15832 O O . PHE A 1 14 ? -11.372 6.774 1.631 1.00 0.00 14 PHE A O 14
ATOM 15849 N N . THR A 1 15 ? -10.871 5.069 3.004 1.00 0.00 15 THR A N 14
ATOM 15850 C CA . THR A 1 15 ? -10.690 5.814 4.238 1.00 0.00 15 THR A CA 14
ATOM 15851 C C . THR A 1 15 ? -9.520 5.186 4.980 1.00 0.00 15 THR A C 14
ATOM 15852 O O . THR A 1 15 ? -9.267 3.984 4.847 1.00 0.00 15 THR A O 14
ATOM 15863 N N . SER A 1 16 ? -8.847 5.994 5.794 1.00 0.00 16 SER A N 14
ATOM 15864 C CA . SER A 1 16 ? -7.751 5.567 6.635 1.00 0.00 16 SER A CA 14
ATOM 15865 C C . SER A 1 16 ? -8.219 4.646 7.772 1.00 0.00 16 SER A C 14
ATOM 15866 O O . SER A 1 16 ? -7.373 4.078 8.460 1.00 0.00 16 SER A O 14
ATOM 15874 N N . GLU A 1 17 ? -9.532 4.490 7.996 1.00 0.00 17 GLU A N 14
ATOM 15875 C CA . GLU A 1 17 ? -10.049 3.474 8.921 1.00 0.00 17 GLU A CA 14
ATOM 15876 C C . GLU A 1 17 ? -9.974 2.091 8.279 1.00 0.00 17 GLU A C 14
ATOM 15877 O O . GLU A 1 17 ? -9.666 1.100 8.942 1.00 0.00 17 GLU A O 14
ATOM 15889 N N . GLN A 1 18 ? -10.300 2.017 6.988 1.00 0.00 18 GLN A N 14
ATOM 15890 C CA . GLN A 1 18 ? -10.289 0.779 6.229 1.00 0.00 18 GLN A CA 14
ATOM 15891 C C . GLN A 1 18 ? -8.841 0.375 5.953 1.00 0.00 18 GLN A C 14
ATOM 15892 O O . GLN A 1 18 ? -8.477 -0.785 6.141 1.00 0.00 18 GLN A O 14
ATOM 15906 N N . LEU A 1 19 ? -8.008 1.334 5.543 1.00 0.00 19 LEU A N 14
ATOM 15907 C CA . LEU A 1 19 ? -6.606 1.137 5.176 1.00 0.00 19 LEU A CA 14
ATOM 15908 C C . LEU A 1 19 ? -5.740 0.578 6.303 1.00 0.00 19 LEU A C 14
ATOM 15909 O O . LEU A 1 19 ? -4.603 0.230 6.012 1.00 0.00 19 LEU A O 14
ATOM 15925 N N . LEU A 1 20 ? -6.241 0.433 7.533 1.00 0.00 20 LEU A N 14
ATOM 15926 C CA . LEU A 1 20 ? -5.491 -0.201 8.601 1.00 0.00 20 LEU A CA 14
ATOM 15927 C C . LEU A 1 20 ? -5.194 -1.648 8.245 1.00 0.00 20 LEU A C 14
ATOM 15928 O O . LEU A 1 20 ? -4.079 -2.100 8.453 1.00 0.00 20 LEU A O 14
ATOM 15944 N N . GLU A 1 21 ? -6.170 -2.367 7.695 1.00 0.00 21 GLU A N 14
ATOM 15945 C CA . GLU A 1 21 ? -6.020 -3.782 7.367 1.00 0.00 21 GLU A CA 14
ATOM 15946 C C . GLU A 1 21 ? -5.090 -3.953 6.161 1.00 0.00 21 GLU A C 14
ATOM 15947 O O . GLU A 1 21 ? -4.322 -4.912 6.075 1.00 0.00 21 GLU A O 14
ATOM 15959 N N . LEU A 1 22 ? -5.126 -2.984 5.240 1.00 0.00 22 LEU A N 14
ATOM 15960 C CA . LEU A 1 22 ? -4.167 -2.883 4.149 1.00 0.00 22 LEU A CA 14
ATOM 15961 C C . LEU A 1 22 ? -2.777 -2.699 4.747 1.00 0.00 22 LEU A C 14
ATOM 15962 O O . LEU A 1 22 ? -1.847 -3.434 4.420 1.00 0.00 22 LEU A O 14
ATOM 15978 N N . GLU A 1 23 ? -2.627 -1.715 5.623 1.00 0.00 23 GLU A N 14
ATOM 15979 C CA . GLU A 1 23 ? -1.344 -1.356 6.198 1.00 0.00 23 GLU A CA 14
ATOM 15980 C C . GLU A 1 23 ? -0.787 -2.456 7.101 1.00 0.00 23 GLU A C 14
ATOM 15981 O O . GLU A 1 23 ? 0.435 -2.611 7.171 1.00 0.00 23 GLU A O 14
ATOM 15993 N N . LYS A 1 24 ? -1.645 -3.232 7.761 1.00 0.00 24 LYS A N 14
ATOM 15994 C CA . LYS A 1 24 ? -1.235 -4.313 8.644 1.00 0.00 24 LYS A CA 14
ATOM 15995 C C . LYS A 1 24 ? -0.657 -5.472 7.838 1.00 0.00 24 LYS A C 14
ATOM 15996 O O . LYS A 1 24 ? 0.410 -5.984 8.180 1.00 0.00 24 LYS A O 14
ATOM 16015 N N . GLU A 1 25 ? -1.317 -5.890 6.755 1.00 0.00 25 GLU A N 14
ATOM 16016 C CA . GLU A 1 25 ? -0.750 -6.914 5.881 1.00 0.00 25 GLU A CA 14
ATOM 16017 C C . GLU A 1 25 ? 0.561 -6.412 5.280 1.00 0.00 25 GLU A C 14
ATOM 16018 O O . GLU A 1 25 ? 1.575 -7.109 5.341 1.00 0.00 25 GLU A O 14
ATOM 16030 N N . PHE A 1 26 ? 0.570 -5.180 4.765 1.00 0.00 26 PHE A N 14
ATOM 16031 C CA . PHE A 1 26 ? 1.724 -4.646 4.041 1.00 0.00 26 PHE A CA 14
ATOM 16032 C C . PHE A 1 26 ? 2.884 -4.253 4.976 1.00 0.00 26 PHE A C 14
ATOM 16033 O O . PHE A 1 26 ? 3.911 -3.727 4.537 1.00 0.00 26 PHE A O 14
ATOM 16050 N N . HIS A 1 27 ? 2.736 -4.474 6.284 1.00 0.00 27 HIS A N 14
ATOM 16051 C CA . HIS A 1 27 ? 3.797 -4.372 7.271 1.00 0.00 27 HIS A CA 14
ATOM 16052 C C . HIS A 1 27 ? 4.500 -5.723 7.471 1.00 0.00 27 HIS A C 14
ATOM 16053 O O . HIS A 1 27 ? 5.697 -5.748 7.783 1.00 0.00 27 HIS A O 14
ATOM 16067 N N . CYS A 1 28 ? 3.793 -6.841 7.274 1.00 0.00 28 CYS A N 14
ATOM 16068 C CA . CYS A 1 28 ? 4.356 -8.183 7.368 1.00 0.00 28 CYS A CA 14
ATOM 16069 C C . CYS A 1 28 ? 4.985 -8.608 6.040 1.00 0.00 28 CYS A C 14
ATOM 16070 O O . CYS A 1 28 ? 6.037 -9.256 6.039 1.00 0.00 28 CYS A O 14
ATOM 16078 N N . LYS A 1 29 ? 4.357 -8.259 4.915 1.00 0.00 29 LYS A N 14
ATOM 16079 C CA . LYS A 1 29 ? 4.754 -8.674 3.572 1.00 0.00 29 LYS A CA 14
ATOM 16080 C C . LYS A 1 29 ? 4.852 -7.452 2.671 1.00 0.00 29 LYS A C 14
ATOM 16081 O O . LYS A 1 29 ? 4.121 -6.488 2.859 1.00 0.00 29 LYS A O 14
ATOM 16100 N N . LYS A 1 30 ? 5.717 -7.493 1.657 1.00 0.00 30 LYS A N 14
ATOM 16101 C CA . LYS A 1 30 ? 5.834 -6.432 0.654 1.00 0.00 30 LYS A CA 14
ATOM 16102 C C . LYS A 1 30 ? 4.962 -6.751 -0.563 1.00 0.00 30 LYS A C 14
ATOM 16103 O O . LYS A 1 30 ? 5.353 -6.480 -1.698 1.00 0.00 30 LYS A O 14
ATOM 16122 N N . TYR A 1 31 ? 3.836 -7.421 -0.381 1.00 0.00 31 TYR A N 14
ATOM 16123 C CA . TYR A 1 31 ? 3.010 -7.928 -1.463 1.00 0.00 31 TYR A CA 14
ATOM 16124 C C . TYR A 1 31 ? 1.642 -8.245 -0.864 1.00 0.00 31 TYR A C 14
ATOM 16125 O O . TYR A 1 31 ? 1.359 -7.856 0.264 1.00 0.00 31 TYR A O 14
ATOM 16143 N N . LEU A 1 32 ? 0.805 -8.950 -1.617 1.00 0.00 32 LEU A N 14
ATOM 16144 C CA . LEU A 1 32 ? -0.487 -9.499 -1.254 1.00 0.00 32 LEU A CA 14
ATOM 16145 C C . LEU A 1 32 ? -0.701 -10.600 -2.279 1.00 0.00 32 LEU A C 14
ATOM 16146 O O . LEU A 1 32 ? -0.991 -10.305 -3.444 1.00 0.00 32 LEU A O 14
ATOM 16162 N N . SER A 1 33 ? -0.507 -11.853 -1.879 1.00 0.00 33 SER A N 14
ATOM 16163 C CA . SER A 1 33 ? -0.883 -12.995 -2.700 1.00 0.00 33 SER A CA 14
ATOM 16164 C C . SER A 1 33 ? -2.402 -12.958 -2.937 1.00 0.00 33 SER A C 14
ATOM 16165 O O . SER A 1 33 ? -3.115 -12.188 -2.284 1.00 0.00 33 SER A O 14
ATOM 16173 N N . LEU A 1 34 ? -2.911 -13.730 -3.901 1.00 0.00 34 LEU A N 14
ATOM 16174 C CA . LEU A 1 34 ? -4.273 -13.536 -4.416 1.00 0.00 34 LEU A CA 14
ATOM 16175 C C . LEU A 1 34 ? -5.304 -13.627 -3.279 1.00 0.00 34 LEU A C 14
ATOM 16176 O O . LEU A 1 34 ? -6.129 -12.727 -3.130 1.00 0.00 34 LEU A O 14
ATOM 16192 N N . THR A 1 35 ? -5.167 -14.639 -2.415 1.00 0.00 35 THR A N 14
ATOM 16193 C CA . THR A 1 35 ? -6.003 -14.856 -1.238 1.00 0.00 35 THR A CA 14
ATOM 16194 C C . THR A 1 35 ? -6.111 -13.599 -0.376 1.00 0.00 35 THR A C 14
ATOM 16195 O O . THR A 1 35 ? -7.180 -13.290 0.150 1.00 0.00 35 THR A O 14
ATOM 16206 N N . GLU A 1 36 ? -4.977 -12.926 -0.191 1.00 0.00 36 GLU A N 14
ATOM 16207 C CA . GLU A 1 36 ? -4.764 -11.897 0.804 1.00 0.00 36 GLU A CA 14
ATOM 16208 C C . GLU A 1 36 ? -5.552 -10.663 0.374 1.00 0.00 36 GLU A C 14
ATOM 16209 O O . GLU A 1 36 ? -6.298 -10.075 1.148 1.00 0.00 36 GLU A O 14
ATOM 16221 N N . ARG A 1 37 ? -5.409 -10.295 -0.902 1.00 0.00 37 ARG A N 14
ATOM 16222 C CA . ARG A 1 37 ? -6.059 -9.126 -1.471 1.00 0.00 37 ARG A CA 14
ATOM 16223 C C . ARG A 1 37 ? -7.583 -9.257 -1.417 1.00 0.00 37 ARG A C 14
ATOM 16224 O O . ARG A 1 37 ? -8.245 -8.261 -1.127 1.00 0.00 37 ARG A O 14
ATOM 16245 N N . SER A 1 38 ? -8.135 -10.446 -1.674 1.00 0.00 38 SER A N 14
ATOM 16246 C CA . SER A 1 38 ? -9.570 -10.665 -1.552 1.00 0.00 38 SER A CA 14
ATOM 16247 C C . SER A 1 38 ? -10.088 -10.378 -0.146 1.00 0.00 38 SER A C 14
ATOM 16248 O O . SER A 1 38 ? -11.209 -9.891 -0.040 1.00 0.00 38 SER A O 14
ATOM 16256 N N . GLN A 1 39 ? -9.312 -10.655 0.907 1.00 0.00 39 GLN A N 14
ATOM 16257 C CA . GLN A 1 39 ? -9.758 -10.478 2.287 1.00 0.00 39 GLN A CA 14
ATOM 16258 C C . GLN A 1 39 ? -10.070 -9.001 2.494 1.00 0.00 39 GLN A C 14
ATOM 16259 O O . GLN A 1 39 ? -11.224 -8.637 2.692 1.00 0.00 39 GLN A O 14
ATOM 16273 N N . ILE A 1 40 ? -9.062 -8.146 2.326 1.00 0.00 40 ILE A N 14
ATOM 16274 C CA . ILE A 1 40 ? -9.218 -6.693 2.330 1.00 0.00 40 ILE A CA 14
ATOM 16275 C C . ILE A 1 40 ? -10.421 -6.275 1.470 1.00 0.00 40 ILE A C 14
ATOM 16276 O O . ILE A 1 40 ? -11.294 -5.535 1.933 1.00 0.00 40 ILE A O 14
ATOM 16292 N N . ALA A 1 41 ? -10.450 -6.713 0.205 1.00 0.00 41 ALA A N 14
ATOM 16293 C CA . ALA A 1 41 ? -11.435 -6.259 -0.760 1.00 0.00 41 ALA A CA 14
ATOM 16294 C C . ALA A 1 41 ? -12.864 -6.658 -0.378 1.00 0.00 41 ALA A C 14
ATOM 16295 O O . ALA A 1 41 ? -13.804 -6.039 -0.883 1.00 0.00 41 ALA A O 14
ATOM 16302 N N . HIS A 1 42 ? -13.056 -7.640 0.506 1.00 0.00 42 HIS A N 14
ATOM 16303 C CA . HIS A 1 42 ? -14.344 -8.268 0.758 1.00 0.00 42 HIS A CA 14
ATOM 16304 C C . HIS A 1 42 ? -14.728 -8.287 2.236 1.00 0.00 42 HIS A C 14
ATOM 16305 O O . HIS A 1 42 ? -15.823 -8.750 2.560 1.00 0.00 42 HIS A O 14
ATOM 16319 N N . ALA A 1 43 ? -13.875 -7.790 3.135 1.00 0.00 43 ALA A N 14
ATOM 16320 C CA . ALA A 1 43 ? -14.074 -7.879 4.570 1.00 0.00 43 ALA A CA 14
ATOM 16321 C C . ALA A 1 43 ? -14.322 -6.508 5.169 1.00 0.00 43 ALA A C 14
ATOM 16322 O O . ALA A 1 43 ? -14.759 -6.450 6.321 1.00 0.00 43 ALA A O 14
ATOM 16329 N N . LEU A 1 44 ? -14.085 -5.408 4.438 1.00 0.00 44 LEU A N 14
ATOM 16330 C CA . LEU A 1 44 ? -14.400 -4.099 4.991 1.00 0.00 44 LEU A CA 14
ATOM 16331 C C . LEU A 1 44 ? -15.534 -3.445 4.208 1.00 0.00 44 LEU A C 14
ATOM 16332 O O . LEU A 1 44 ? -16.686 -3.747 4.492 1.00 0.00 44 LEU A O 14
ATOM 16348 N N . LYS A 1 45 ? -15.214 -2.678 3.160 1.00 0.00 45 LYS A N 14
ATOM 16349 C CA . LYS A 1 45 ? -16.043 -1.765 2.366 1.00 0.00 45 LYS A CA 14
ATOM 16350 C C . LYS A 1 45 ? -15.234 -1.296 1.148 1.00 0.00 45 LYS A C 14
ATOM 16351 O O . LYS A 1 45 ? -15.257 -0.108 0.817 1.00 0.00 45 LYS A O 14
ATOM 16370 N N . LEU A 1 46 ? -14.369 -2.150 0.594 1.00 0.00 46 LEU A N 14
ATOM 16371 C CA . LEU A 1 46 ? -13.528 -1.787 -0.548 1.00 0.00 46 LEU A CA 14
ATOM 16372 C C . LEU A 1 46 ? -14.087 -2.442 -1.808 1.00 0.00 46 LEU A C 14
ATOM 16373 O O . LEU A 1 46 ? -14.894 -3.369 -1.740 1.00 0.00 46 LEU A O 14
ATOM 16389 N N . SER A 1 47 ? -13.611 -1.988 -2.964 1.00 0.00 47 SER A N 14
ATOM 16390 C CA . SER A 1 47 ? -14.088 -2.390 -4.273 1.00 0.00 47 SER A CA 14
ATOM 16391 C C . SER A 1 47 ? -12.882 -2.962 -5.017 1.00 0.00 47 SER A C 14
ATOM 16392 O O . SER A 1 47 ? -11.897 -2.246 -5.209 1.00 0.00 47 SER A O 14
ATOM 16400 N N . GLU A 1 48 ? -12.944 -4.232 -5.419 1.00 0.00 48 GLU A N 14
ATOM 16401 C CA . GLU A 1 48 ? -11.861 -4.999 -6.047 1.00 0.00 48 GLU A CA 14
ATOM 16402 C C . GLU A 1 48 ? -11.121 -4.215 -7.145 1.00 0.00 48 GLU A C 14
ATOM 16403 O O . GLU A 1 48 ? -9.896 -4.291 -7.234 1.00 0.00 48 GLU A O 14
ATOM 16415 N N . VAL A 1 49 ? -11.824 -3.467 -8.001 1.00 0.00 49 VAL A N 14
ATOM 16416 C CA . VAL A 1 49 ? -11.196 -2.726 -9.097 1.00 0.00 49 VAL A CA 14
ATOM 16417 C C . VAL A 1 49 ? -10.373 -1.551 -8.561 1.00 0.00 49 VAL A C 14
ATOM 16418 O O . VAL A 1 49 ? -9.308 -1.263 -9.108 1.00 0.00 49 VAL A O 14
ATOM 16431 N N . GLN A 1 50 ? -10.835 -0.880 -7.505 1.00 0.00 50 GLN A N 14
ATOM 16432 C CA . GLN A 1 50 ? -10.121 0.204 -6.847 1.00 0.00 50 GLN A CA 14
ATOM 16433 C C . GLN A 1 50 ? -8.895 -0.343 -6.113 1.00 0.00 50 GLN A C 14
ATOM 16434 O O . GLN A 1 50 ? -7.810 0.236 -6.167 1.00 0.00 50 GLN A O 14
ATOM 16448 N N . VAL A 1 51 ? -9.057 -1.488 -5.453 1.00 0.00 51 VAL A N 14
ATOM 16449 C CA . VAL A 1 51 ? -7.987 -2.194 -4.752 1.00 0.00 51 VAL A CA 14
ATOM 16450 C C . VAL A 1 51 ? -6.871 -2.522 -5.749 1.00 0.00 51 VAL A C 14
ATOM 16451 O O . VAL A 1 51 ? -5.687 -2.358 -5.449 1.00 0.00 51 VAL A O 14
ATOM 16464 N N . LYS A 1 52 ? -7.237 -2.896 -6.978 1.00 0.00 52 LYS A N 14
ATOM 16465 C CA . LYS A 1 52 ? -6.303 -3.139 -8.070 1.00 0.00 52 LYS A CA 14
ATOM 16466 C C . LYS A 1 52 ? -5.368 -1.952 -8.348 1.00 0.00 52 LYS A C 14
ATOM 16467 O O . LYS A 1 52 ? -4.274 -2.184 -8.855 1.00 0.00 52 LYS A O 14
ATOM 16486 N N . ILE A 1 53 ? -5.770 -0.712 -8.048 1.00 0.00 53 ILE A N 14
ATOM 16487 C CA . ILE A 1 53 ? -5.052 0.499 -8.452 1.00 0.00 53 ILE A CA 14
ATOM 16488 C C . ILE A 1 53 ? -4.259 1.073 -7.269 1.00 0.00 53 ILE A C 14
ATOM 16489 O O . ILE A 1 53 ? -3.285 1.797 -7.475 1.00 0.00 53 ILE A O 14
ATOM 16505 N N . TRP A 1 54 ? -4.591 0.729 -6.022 1.00 0.00 54 TRP A N 14
ATOM 16506 C CA . TRP A 1 54 ? -3.777 1.118 -4.867 1.00 0.00 54 TRP A CA 14
ATOM 16507 C C . TRP A 1 54 ? -2.350 0.566 -5.014 1.00 0.00 54 TRP A C 14
ATOM 16508 O O . TRP A 1 54 ? -1.382 1.261 -4.692 1.00 0.00 54 TRP A O 14
ATOM 16529 N N . PHE A 1 55 ? -2.198 -0.601 -5.653 1.00 0.00 55 PHE A N 14
ATOM 16530 C CA . PHE A 1 55 ? -0.905 -1.180 -6.015 1.00 0.00 55 PHE A CA 14
ATOM 16531 C C . PHE A 1 55 ? -0.041 -0.213 -6.843 1.00 0.00 55 PHE A C 14
ATOM 16532 O O . PHE A 1 55 ? 1.179 -0.197 -6.676 1.00 0.00 55 PHE A O 14
ATOM 16549 N N . GLN A 1 56 ? -0.644 0.663 -7.656 1.00 0.00 56 GLN A N 14
ATOM 16550 C CA . GLN A 1 56 ? 0.010 1.701 -8.462 1.00 0.00 56 GLN A CA 14
ATOM 16551 C C . GLN A 1 56 ? 0.651 2.821 -7.613 1.00 0.00 56 GLN A C 14
ATOM 16552 O O . GLN A 1 56 ? 1.018 3.886 -8.118 1.00 0.00 56 GLN A O 14
ATOM 16566 N N . ASN A 1 57 ? 0.740 2.623 -6.297 1.00 0.00 57 ASN A N 14
ATOM 16567 C CA . ASN A 1 57 ? 1.308 3.539 -5.320 1.00 0.00 57 ASN A CA 14
ATOM 16568 C C . ASN A 1 57 ? 2.357 2.781 -4.525 1.00 0.00 57 ASN A C 14
ATOM 16569 O O . ASN A 1 57 ? 3.522 3.178 -4.474 1.00 0.00 57 ASN A O 14
ATOM 16580 N N . ARG A 1 58 ? 1.979 1.631 -3.960 1.00 0.00 58 ARG A N 14
ATOM 16581 C CA . ARG A 1 58 ? 2.855 0.807 -3.128 1.00 0.00 58 ARG A CA 14
ATOM 16582 C C . ARG A 1 58 ? 4.037 0.190 -3.890 1.00 0.00 58 ARG A C 14
ATOM 16583 O O . ARG A 1 58 ? 4.866 -0.487 -3.277 1.00 0.00 58 ARG A O 14
ATOM 16604 N N . ARG A 1 59 ? 4.155 0.408 -5.206 1.00 0.00 59 ARG A N 14
ATOM 16605 C CA . ARG A 1 59 ? 5.282 -0.052 -6.024 1.00 0.00 59 ARG A CA 14
ATOM 16606 C C . ARG A 1 59 ? 6.309 1.060 -6.293 1.00 0.00 59 ARG A C 14
ATOM 16607 O O . ARG A 1 59 ? 7.390 0.759 -6.796 1.00 0.00 59 ARG A O 14
ATOM 16628 N N . ALA A 1 60 ? 6.065 2.312 -5.902 1.00 0.00 60 ALA A N 14
ATOM 16629 C CA . ALA A 1 60 ? 6.856 3.464 -6.343 1.00 0.00 60 ALA A CA 14
ATOM 16630 C C . ALA A 1 60 ? 8.153 3.639 -5.548 1.00 0.00 60 ALA A C 14
ATOM 16631 O O . ALA A 1 60 ? 8.998 4.435 -5.947 1.00 0.00 60 ALA A O 14
ATOM 16638 N N . LYS A 1 61 ? 8.328 2.925 -4.432 1.00 0.00 61 LYS A N 14
ATOM 16639 C CA . LYS A 1 61 ? 9.476 3.027 -3.529 1.00 0.00 61 LYS A CA 14
ATOM 16640 C C . LYS A 1 61 ? 10.802 3.005 -4.285 1.00 0.00 61 LYS A C 14
ATOM 16641 O O . LYS A 1 61 ? 11.601 3.911 -4.102 1.00 0.00 61 LYS A O 14
ATOM 16660 N N . TRP A 1 62 ? 11.061 1.983 -5.102 1.00 0.00 62 TRP A N 14
ATOM 16661 C CA . TRP A 1 62 ? 12.337 1.905 -5.811 1.00 0.00 62 TRP A CA 14
ATOM 16662 C C . TRP A 1 62 ? 12.472 3.082 -6.774 1.00 0.00 62 TRP A C 14
ATOM 16663 O O . TRP A 1 62 ? 13.503 3.745 -6.833 1.00 0.00 62 TRP A O 14
ATOM 16684 N N . LYS A 1 63 ? 11.404 3.362 -7.521 1.00 0.00 63 LYS A N 14
ATOM 16685 C CA . LYS A 1 63 ? 11.391 4.380 -8.556 1.00 0.00 63 LYS A CA 14
ATOM 16686 C C . LYS A 1 63 ? 11.642 5.779 -7.994 1.00 0.00 63 LYS A C 14
ATOM 16687 O O . LYS A 1 63 ? 12.408 6.512 -8.604 1.00 0.00 63 LYS A O 14
ATOM 16706 N N . ARG A 1 64 ? 11.120 6.154 -6.818 1.00 0.00 64 ARG A N 14
ATOM 16707 C CA . ARG A 1 64 ? 11.449 7.450 -6.214 1.00 0.00 64 ARG A CA 14
ATOM 16708 C C . ARG A 1 64 ? 12.936 7.618 -5.871 1.00 0.00 64 ARG A C 14
ATOM 16709 O O . ARG A 1 64 ? 13.346 8.730 -5.558 1.00 0.00 64 ARG A O 14
ATOM 16730 N N . ILE A 1 65 ? 13.727 6.544 -5.887 1.00 0.00 65 ILE A N 14
ATOM 16731 C CA . ILE A 1 65 ? 15.162 6.545 -5.596 1.00 0.00 65 ILE A CA 14
ATOM 16732 C C . ILE A 1 65 ? 15.958 6.305 -6.899 1.00 0.00 65 ILE A C 14
ATOM 16733 O O . ILE A 1 65 ? 17.169 6.503 -6.946 1.00 0.00 65 ILE A O 14
ATOM 16749 N N . LYS A 1 66 ? 15.303 5.865 -7.976 1.00 0.00 66 LYS A N 14
ATOM 16750 C CA . LYS A 1 66 ? 15.920 5.511 -9.259 1.00 0.00 66 LYS A CA 14
ATOM 16751 C C . LYS A 1 66 ? 15.472 6.422 -10.405 1.00 0.00 66 LYS A C 14
ATOM 16752 O O . LYS A 1 66 ? 15.899 6.209 -11.537 1.00 0.00 66 LYS A O 14
ATOM 16771 N N . ALA A 1 67 ? 14.624 7.416 -10.146 1.00 0.00 67 ALA A N 14
ATOM 16772 C CA . ALA A 1 67 ? 14.380 8.522 -11.052 1.00 0.00 67 ALA A CA 14
ATOM 16773 C C . ALA A 1 67 ? 15.694 9.285 -11.186 1.00 0.00 67 ALA A C 14
ATOM 16774 O O . ALA A 1 67 ? 16.135 9.891 -10.212 1.00 0.00 67 ALA A O 14
ATOM 16781 N N . GLY A 1 68 ? 16.329 9.210 -12.353 1.00 0.00 68 GLY A N 14
ATOM 16782 C CA . GLY A 1 68 ? 17.517 9.980 -12.677 1.00 0.00 68 GLY A CA 14
ATOM 16783 C C . GLY A 1 68 ? 17.065 11.255 -13.363 1.00 0.00 68 GLY A C 14
ATOM 16784 O O . GLY A 1 68 ? 16.595 11.189 -14.502 1.00 0.00 68 GLY A O 14
ATOM 16788 N N . ASN A 1 69 ? 17.159 12.378 -12.661 1.00 0.00 69 ASN A N 14
ATOM 16789 C CA . ASN A 1 69 ? 16.667 13.686 -13.070 1.00 0.00 69 ASN A CA 14
ATOM 16790 C C . ASN A 1 69 ? 17.671 14.757 -12.649 1.00 0.00 69 ASN A C 14
ATOM 16791 O O . ASN A 1 69 ? 18.568 14.478 -11.854 1.00 0.00 69 ASN A O 14
ATOM 16802 N N . VAL A 1 70 ? 17.502 15.978 -13.157 1.00 0.00 70 VAL A N 14
ATOM 16803 C CA . VAL A 1 70 ? 18.418 17.088 -12.934 1.00 0.00 70 VAL A CA 14
ATOM 16804 C C . VAL A 1 70 ? 17.549 18.292 -12.578 1.00 0.00 70 VAL A C 14
ATOM 16805 O O . VAL A 1 70 ? 16.872 18.842 -13.451 1.00 0.00 70 VAL A O 14
ATOM 16818 N N . SER A 1 71 ? 17.508 18.638 -11.289 1.00 0.00 71 SER A N 14
ATOM 16819 C CA . SER A 1 71 ? 16.494 19.494 -10.673 1.00 0.00 71 SER A CA 14
ATOM 16820 C C . SER A 1 71 ? 15.124 18.817 -10.695 1.00 0.00 71 SER A C 14
ATOM 16821 O O . SER A 1 71 ? 14.292 19.165 -9.832 1.00 0.00 71 SER A O 14
ATOM 16829 N N . SER A 1 1 ? -3.815 17.296 -32.575 1.00 0.00 1 SER A N 15
ATOM 16830 C CA . SER A 1 1 ? -3.159 16.184 -31.879 1.00 0.00 1 SER A CA 15
ATOM 16831 C C . SER A 1 1 ? -2.505 16.688 -30.597 1.00 0.00 1 SER A C 15
ATOM 16832 O O . SER A 1 1 ? -2.021 17.824 -30.549 1.00 0.00 1 SER A O 15
ATOM 16840 N N . ALA A 1 2 ? -2.496 15.858 -29.551 1.00 0.00 2 ALA A N 15
ATOM 16841 C CA . ALA A 1 2 ? -1.949 16.171 -28.233 1.00 0.00 2 ALA A CA 15
ATOM 16842 C C . ALA A 1 2 ? -1.301 14.920 -27.597 1.00 0.00 2 ALA A C 15
ATOM 16843 O O . ALA A 1 2 ? -1.755 14.480 -26.535 1.00 0.00 2 ALA A O 15
ATOM 16850 N N . PRO A 1 3 ? -0.330 14.253 -28.248 1.00 0.00 3 PRO A N 15
ATOM 16851 C CA . PRO A 1 3 ? 0.274 13.040 -27.713 1.00 0.00 3 PRO A CA 15
ATOM 16852 C C . PRO A 1 3 ? 1.138 13.396 -26.506 1.00 0.00 3 PRO A C 15
ATOM 16853 O O . PRO A 1 3 ? 1.952 14.318 -26.594 1.00 0.00 3 PRO A O 15
ATOM 16864 N N . GLY A 1 4 ? 1.004 12.699 -25.380 1.00 0.00 4 GLY A N 15
ATOM 16865 C CA . GLY A 1 4 ? 1.653 13.125 -24.148 1.00 0.00 4 GLY A CA 15
ATOM 16866 C C . GLY A 1 4 ? 1.656 12.048 -23.073 1.00 0.00 4 GLY A C 15
ATOM 16867 O O . GLY A 1 4 ? 1.274 10.905 -23.320 1.00 0.00 4 GLY A O 15
ATOM 16871 N N . GLY A 1 5 ? 2.129 12.419 -21.883 1.00 0.00 5 GLY A N 15
ATOM 16872 C CA . GLY A 1 5 ? 2.273 11.533 -20.740 1.00 0.00 5 GLY A CA 15
ATOM 16873 C C . GLY A 1 5 ? 1.080 11.652 -19.798 1.00 0.00 5 GLY A C 15
ATOM 16874 O O . GLY A 1 5 ? 1.128 12.419 -18.827 1.00 0.00 5 GLY A O 15
ATOM 16878 N N . LYS A 1 6 ? 0.004 10.899 -20.047 1.00 0.00 6 LYS A N 15
ATOM 16879 C CA . LYS A 1 6 ? -0.986 10.597 -19.005 1.00 0.00 6 LYS A CA 15
ATOM 16880 C C . LYS A 1 6 ? -0.397 9.558 -18.045 1.00 0.00 6 LYS A C 15
ATOM 16881 O O . LYS A 1 6 ? 0.514 8.818 -18.425 1.00 0.00 6 LYS A O 15
ATOM 16900 N N . SER A 1 7 ? -0.965 9.447 -16.840 1.00 0.00 7 SER A N 15
ATOM 16901 C CA . SER A 1 7 ? -0.835 8.276 -15.975 1.00 0.00 7 SER A CA 15
ATOM 16902 C C . SER A 1 7 ? -1.903 8.366 -14.873 1.00 0.00 7 SER A C 15
ATOM 16903 O O . SER A 1 7 ? -2.424 9.451 -14.565 1.00 0.00 7 SER A O 15
ATOM 16911 N N . ARG A 1 8 ? -2.215 7.234 -14.241 1.00 0.00 8 ARG A N 15
ATOM 16912 C CA . ARG A 1 8 ? -3.240 7.112 -13.211 1.00 0.00 8 ARG A CA 15
ATOM 16913 C C . ARG A 1 8 ? -2.617 7.390 -11.855 1.00 0.00 8 ARG A C 15
ATOM 16914 O O . ARG A 1 8 ? -2.017 6.508 -11.235 1.00 0.00 8 ARG A O 15
ATOM 16935 N N . ARG A 1 9 ? -2.738 8.633 -11.386 1.00 0.00 9 ARG A N 15
ATOM 16936 C CA . ARG A 1 9 ? -2.337 8.967 -10.025 1.00 0.00 9 ARG A CA 15
ATOM 16937 C C . ARG A 1 9 ? -3.213 8.187 -9.046 1.00 0.00 9 ARG A C 15
ATOM 16938 O O . ARG A 1 9 ? -4.319 7.766 -9.386 1.00 0.00 9 ARG A O 15
ATOM 16959 N N . ARG A 1 10 ? -2.749 8.035 -7.808 1.00 0.00 10 ARG A N 15
ATOM 16960 C CA . ARG A 1 10 ? -3.401 7.351 -6.683 1.00 0.00 10 ARG A CA 15
ATOM 16961 C C . ARG A 1 10 ? -4.616 8.117 -6.141 1.00 0.00 10 ARG A C 15
ATOM 16962 O O . ARG A 1 10 ? -4.779 8.241 -4.928 1.00 0.00 10 ARG A O 15
ATOM 16983 N N . ARG A 1 11 ? -5.490 8.633 -7.006 1.00 0.00 11 ARG A N 15
ATOM 16984 C CA . ARG A 1 11 ? -6.710 9.320 -6.602 1.00 0.00 11 ARG A CA 15
ATOM 16985 C C . ARG A 1 11 ? -7.771 8.297 -6.175 1.00 0.00 11 ARG A C 15
ATOM 16986 O O . ARG A 1 11 ? -8.856 8.254 -6.761 1.00 0.00 11 ARG A O 15
ATOM 17007 N N . THR A 1 12 ? -7.472 7.442 -5.195 1.00 0.00 12 THR A N 15
ATOM 17008 C CA . THR A 1 12 ? -8.485 6.591 -4.582 1.00 0.00 12 THR A CA 15
ATOM 17009 C C . THR A 1 12 ? -9.531 7.439 -3.833 1.00 0.00 12 THR A C 15
ATOM 17010 O O . THR A 1 12 ? -9.469 8.670 -3.834 1.00 0.00 12 THR A O 15
ATOM 17021 N N . ALA A 1 13 ? -10.507 6.781 -3.216 1.00 0.00 13 ALA A N 15
ATOM 17022 C CA . ALA A 1 13 ? -11.432 7.337 -2.253 1.00 0.00 13 ALA A CA 15
ATOM 17023 C C . ALA A 1 13 ? -11.693 6.226 -1.242 1.00 0.00 13 ALA A C 15
ATOM 17024 O O . ALA A 1 13 ? -12.576 5.389 -1.445 1.00 0.00 13 ALA A O 15
ATOM 17031 N N . PHE A 1 14 ? -10.864 6.191 -0.207 1.00 0.00 14 PHE A N 15
ATOM 17032 C CA . PHE A 1 14 ? -11.016 5.395 0.998 1.00 0.00 14 PHE A CA 15
ATOM 17033 C C . PHE A 1 14 ? -10.858 6.325 2.205 1.00 0.00 14 PHE A C 15
ATOM 17034 O O . PHE A 1 14 ? -10.570 7.515 2.064 1.00 0.00 14 PHE A O 15
ATOM 17051 N N . THR A 1 15 ? -10.986 5.741 3.387 1.00 0.00 15 THR A N 15
ATOM 17052 C CA . THR A 1 15 ? -10.948 6.381 4.690 1.00 0.00 15 THR A CA 15
ATOM 17053 C C . THR A 1 15 ? -9.858 5.704 5.503 1.00 0.00 15 THR A C 15
ATOM 17054 O O . THR A 1 15 ? -9.621 4.509 5.328 1.00 0.00 15 THR A O 15
ATOM 17065 N N . SER A 1 16 ? -9.304 6.421 6.476 1.00 0.00 16 SER A N 15
ATOM 17066 C CA . SER A 1 16 ? -8.417 5.879 7.490 1.00 0.00 16 SER A CA 15
ATOM 17067 C C . SER A 1 16 ? -9.064 4.749 8.303 1.00 0.00 16 SER A C 15
ATOM 17068 O O . SER A 1 16 ? -8.339 4.014 8.971 1.00 0.00 16 SER A O 15
ATOM 17076 N N . GLU A 1 17 ? -10.390 4.578 8.261 1.00 0.00 17 GLU A N 15
ATOM 17077 C CA . GLU A 1 17 ? -11.034 3.412 8.855 1.00 0.00 17 GLU A CA 15
ATOM 17078 C C . GLU A 1 17 ? -10.722 2.160 8.041 1.00 0.00 17 GLU A C 15
ATOM 17079 O O . GLU A 1 17 ? -10.314 1.132 8.584 1.00 0.00 17 GLU A O 15
ATOM 17091 N N . GLN A 1 18 ? -10.920 2.246 6.726 1.00 0.00 18 GLN A N 15
ATOM 17092 C CA . GLN A 1 18 ? -10.823 1.088 5.855 1.00 0.00 18 GLN A CA 15
ATOM 17093 C C . GLN A 1 18 ? -9.391 0.868 5.348 1.00 0.00 18 GLN A C 15
ATOM 17094 O O . GLN A 1 18 ? -9.022 -0.245 4.990 1.00 0.00 18 GLN A O 15
ATOM 17108 N N . LEU A 1 19 ? -8.547 1.900 5.368 1.00 0.00 19 LEU A N 15
ATOM 17109 C CA . LEU A 1 19 ? -7.125 1.790 5.063 1.00 0.00 19 LEU A CA 15
ATOM 17110 C C . LEU A 1 19 ? -6.383 1.011 6.152 1.00 0.00 19 LEU A C 15
ATOM 17111 O O . LEU A 1 19 ? -5.373 0.368 5.856 1.00 0.00 19 LEU A O 15
ATOM 17127 N N . LEU A 1 20 ? -6.850 1.082 7.403 1.00 0.00 20 LEU A N 15
ATOM 17128 C CA . LEU A 1 20 ? -6.073 0.692 8.579 1.00 0.00 20 LEU A CA 15
ATOM 17129 C C . LEU A 1 20 ? -5.618 -0.770 8.529 1.00 0.00 20 LEU A C 15
ATOM 17130 O O . LEU A 1 20 ? -4.517 -1.112 8.966 1.00 0.00 20 LEU A O 15
ATOM 17146 N N . GLU A 1 21 ? -6.487 -1.647 8.031 1.00 0.00 21 GLU A N 15
ATOM 17147 C CA . GLU A 1 21 ? -6.283 -3.093 8.026 1.00 0.00 21 GLU A CA 15
ATOM 17148 C C . GLU A 1 21 ? -5.492 -3.523 6.781 1.00 0.00 21 GLU A C 15
ATOM 17149 O O . GLU A 1 21 ? -4.696 -4.463 6.835 1.00 0.00 21 GLU A O 15
ATOM 17161 N N . LEU A 1 22 ? -5.692 -2.808 5.670 1.00 0.00 22 LEU A N 15
ATOM 17162 C CA . LEU A 1 22 ? -4.940 -2.911 4.424 1.00 0.00 22 LEU A CA 15
ATOM 17163 C C . LEU A 1 22 ? -3.444 -2.749 4.672 1.00 0.00 22 LEU A C 15
ATOM 17164 O O . LEU A 1 22 ? -2.635 -3.526 4.167 1.00 0.00 22 LEU A O 15
ATOM 17180 N N . GLU A 1 23 ? -3.083 -1.709 5.423 1.00 0.00 23 GLU A N 15
ATOM 17181 C CA . GLU A 1 23 ? -1.697 -1.371 5.734 1.00 0.00 23 GLU A CA 15
ATOM 17182 C C . GLU A 1 23 ? -1.092 -2.313 6.758 1.00 0.00 23 GLU A C 15
ATOM 17183 O O . GLU A 1 23 ? 0.117 -2.548 6.715 1.00 0.00 23 GLU A O 15
ATOM 17195 N N . LYS A 1 24 ? -1.906 -2.843 7.670 1.00 0.00 24 LYS A N 15
ATOM 17196 C CA . LYS A 1 24 ? -1.455 -3.876 8.599 1.00 0.00 24 LYS A CA 15
ATOM 17197 C C . LYS A 1 24 ? -0.900 -5.041 7.786 1.00 0.00 24 LYS A C 15
ATOM 17198 O O . LYS A 1 24 ? 0.295 -5.318 7.846 1.00 0.00 24 LYS A O 15
ATOM 17217 N N . GLU A 1 25 ? -1.715 -5.635 6.918 1.00 0.00 25 GLU A N 15
ATOM 17218 C CA . GLU A 1 25 ? -1.331 -6.713 6.007 1.00 0.00 25 GLU A CA 15
ATOM 17219 C C . GLU A 1 25 ? -0.553 -6.192 4.792 1.00 0.00 25 GLU A C 15
ATOM 17220 O O . GLU A 1 25 ? -0.630 -6.774 3.707 1.00 0.00 25 GLU A O 15
ATOM 17232 N N . PHE A 1 26 ? 0.194 -5.101 4.940 1.00 0.00 26 PHE A N 15
ATOM 17233 C CA . PHE A 1 26 ? 1.229 -4.672 4.004 1.00 0.00 26 PHE A CA 15
ATOM 17234 C C . PHE A 1 26 ? 2.559 -4.371 4.711 1.00 0.00 26 PHE A C 15
ATOM 17235 O O . PHE A 1 26 ? 3.512 -3.927 4.064 1.00 0.00 26 PHE A O 15
ATOM 17252 N N . HIS A 1 27 ? 2.631 -4.572 6.032 1.00 0.00 27 HIS A N 15
ATOM 17253 C CA . HIS A 1 27 ? 3.879 -4.527 6.766 1.00 0.00 27 HIS A CA 15
ATOM 17254 C C . HIS A 1 27 ? 4.687 -5.789 6.452 1.00 0.00 27 HIS A C 15
ATOM 17255 O O . HIS A 1 27 ? 5.769 -5.710 5.878 1.00 0.00 27 HIS A O 15
ATOM 17269 N N . CYS A 1 28 ? 4.141 -6.956 6.807 1.00 0.00 28 CYS A N 15
ATOM 17270 C CA . CYS A 1 28 ? 4.858 -8.223 6.792 1.00 0.00 28 CYS A CA 15
ATOM 17271 C C . CYS A 1 28 ? 4.986 -8.843 5.403 1.00 0.00 28 CYS A C 15
ATOM 17272 O O . CYS A 1 28 ? 5.846 -9.706 5.192 1.00 0.00 28 CYS A O 15
ATOM 17280 N N . LYS A 1 29 ? 4.103 -8.474 4.477 1.00 0.00 29 LYS A N 15
ATOM 17281 C CA . LYS A 1 29 ? 4.016 -9.042 3.145 1.00 0.00 29 LYS A CA 15
ATOM 17282 C C . LYS A 1 29 ? 3.935 -7.866 2.193 1.00 0.00 29 LYS A C 15
ATOM 17283 O O . LYS A 1 29 ? 3.140 -6.954 2.404 1.00 0.00 29 LYS A O 15
ATOM 17302 N N . LYS A 1 30 ? 4.827 -7.818 1.208 1.00 0.00 30 LYS A N 15
ATOM 17303 C CA . LYS A 1 30 ? 5.163 -6.575 0.520 1.00 0.00 30 LYS A CA 15
ATOM 17304 C C . LYS A 1 30 ? 4.560 -6.576 -0.881 1.00 0.00 30 LYS A C 15
ATOM 17305 O O . LYS A 1 30 ? 5.240 -6.222 -1.847 1.00 0.00 30 LYS A O 15
ATOM 17324 N N . TYR A 1 31 ? 3.317 -7.014 -1.032 1.00 0.00 31 TYR A N 15
ATOM 17325 C CA . TYR A 1 31 ? 2.620 -7.163 -2.305 1.00 0.00 31 TYR A CA 15
ATOM 17326 C C . TYR A 1 31 ? 1.192 -7.622 -1.986 1.00 0.00 31 TYR A C 15
ATOM 17327 O O . TYR A 1 31 ? 0.807 -7.632 -0.819 1.00 0.00 31 TYR A O 15
ATOM 17345 N N . LEU A 1 32 ? 0.387 -7.945 -3.002 1.00 0.00 32 LEU A N 15
ATOM 17346 C CA . LEU A 1 32 ? -0.901 -8.610 -2.828 1.00 0.00 32 LEU A CA 15
ATOM 17347 C C . LEU A 1 32 ? -0.993 -9.663 -3.927 1.00 0.00 32 LEU A C 15
ATOM 17348 O O . LEU A 1 32 ? -1.261 -9.342 -5.086 1.00 0.00 32 LEU A O 15
ATOM 17364 N N . SER A 1 33 ? -0.645 -10.902 -3.607 1.00 0.00 33 SER A N 15
ATOM 17365 C CA . SER A 1 33 ? -0.877 -12.079 -4.443 1.00 0.00 33 SER A CA 15
ATOM 17366 C C . SER A 1 33 ? -2.378 -12.383 -4.497 1.00 0.00 33 SER A C 15
ATOM 17367 O O . SER A 1 33 ? -3.135 -11.791 -3.736 1.00 0.00 33 SER A O 15
ATOM 17375 N N . LEU A 1 34 ? -2.836 -13.278 -5.380 1.00 0.00 34 LEU A N 15
ATOM 17376 C CA . LEU A 1 34 ? -4.264 -13.419 -5.697 1.00 0.00 34 LEU A CA 15
ATOM 17377 C C . LEU A 1 34 ? -5.092 -13.667 -4.426 1.00 0.00 34 LEU A C 15
ATOM 17378 O O . LEU A 1 34 ? -6.024 -12.916 -4.136 1.00 0.00 34 LEU A O 15
ATOM 17394 N N . THR A 1 35 ? -4.715 -14.671 -3.634 1.00 0.00 35 THR A N 15
ATOM 17395 C CA . THR A 1 35 ? -5.400 -15.035 -2.398 1.00 0.00 35 THR A CA 15
ATOM 17396 C C . THR A 1 35 ? -5.379 -13.872 -1.398 1.00 0.00 35 THR A C 15
ATOM 17397 O O . THR A 1 35 ? -6.388 -13.590 -0.749 1.00 0.00 35 THR A O 15
ATOM 17408 N N . GLU A 1 36 ? -4.251 -13.171 -1.290 1.00 0.00 36 GLU A N 15
ATOM 17409 C CA . GLU A 1 36 ? -4.076 -12.068 -0.360 1.00 0.00 36 GLU A CA 15
ATOM 17410 C C . GLU A 1 36 ? -4.964 -10.894 -0.785 1.00 0.00 36 GLU A C 15
ATOM 17411 O O . GLU A 1 36 ? -5.499 -10.159 0.041 1.00 0.00 36 GLU A O 15
ATOM 17423 N N . ARG A 1 37 ? -5.107 -10.697 -2.096 1.00 0.00 37 ARG A N 15
ATOM 17424 C CA . ARG A 1 37 ? -5.813 -9.584 -2.709 1.00 0.00 37 ARG A CA 15
ATOM 17425 C C . ARG A 1 37 ? -7.318 -9.690 -2.453 1.00 0.00 37 ARG A C 15
ATOM 17426 O O . ARG A 1 37 ? -7.997 -8.661 -2.490 1.00 0.00 37 ARG A O 15
ATOM 17447 N N . SER A 1 38 ? -7.851 -10.878 -2.144 1.00 0.00 38 SER A N 15
ATOM 17448 C CA . SER A 1 38 ? -9.243 -11.035 -1.748 1.00 0.00 38 SER A CA 15
ATOM 17449 C C . SER A 1 38 ? -9.425 -11.055 -0.217 1.00 0.00 38 SER A C 15
ATOM 17450 O O . SER A 1 38 ? -10.572 -11.012 0.229 1.00 0.00 38 SER A O 15
ATOM 17458 N N . GLN A 1 39 ? -8.355 -11.049 0.598 1.00 0.00 39 GLN A N 15
ATOM 17459 C CA . GLN A 1 39 ? -8.471 -11.040 2.063 1.00 0.00 39 GLN A CA 15
ATOM 17460 C C . GLN A 1 39 ? -9.208 -9.785 2.525 1.00 0.00 39 GLN A C 15
ATOM 17461 O O . GLN A 1 39 ? -10.270 -9.881 3.140 1.00 0.00 39 GLN A O 15
ATOM 17475 N N . ILE A 1 40 ? -8.646 -8.619 2.192 1.00 0.00 40 ILE A N 15
ATOM 17476 C CA . ILE A 1 40 ? -9.169 -7.307 2.556 1.00 0.00 40 ILE A CA 15
ATOM 17477 C C . ILE A 1 40 ? -10.620 -7.199 2.101 1.00 0.00 40 ILE A C 15
ATOM 17478 O O . ILE A 1 40 ? -11.479 -6.844 2.899 1.00 0.00 40 ILE A O 15
ATOM 17494 N N . ALA A 1 41 ? -10.911 -7.509 0.835 1.00 0.00 41 ALA A N 15
ATOM 17495 C CA . ALA A 1 41 ? -12.245 -7.313 0.283 1.00 0.00 41 ALA A CA 15
ATOM 17496 C C . ALA A 1 41 ? -13.321 -8.143 1.016 1.00 0.00 41 ALA A C 15
ATOM 17497 O O . ALA A 1 41 ? -14.488 -7.745 1.028 1.00 0.00 41 ALA A O 15
ATOM 17504 N N . HIS A 1 42 ? -12.946 -9.263 1.646 1.00 0.00 42 HIS A N 15
ATOM 17505 C CA . HIS A 1 42 ? -13.844 -10.115 2.424 1.00 0.00 42 HIS A CA 15
ATOM 17506 C C . HIS A 1 42 ? -14.140 -9.542 3.825 1.00 0.00 42 HIS A C 15
ATOM 17507 O O . HIS A 1 42 ? -15.026 -10.068 4.497 1.00 0.00 42 HIS A O 15
ATOM 17521 N N . ALA A 1 43 ? -13.452 -8.485 4.281 1.00 0.00 43 ALA A N 15
ATOM 17522 C CA . ALA A 1 43 ? -13.451 -8.030 5.673 1.00 0.00 43 ALA A CA 15
ATOM 17523 C C . ALA A 1 43 ? -13.431 -6.499 5.801 1.00 0.00 43 ALA A C 15
ATOM 17524 O O . ALA A 1 43 ? -13.454 -5.964 6.912 1.00 0.00 43 ALA A O 15
ATOM 17531 N N . LEU A 1 44 ? -13.364 -5.787 4.679 1.00 0.00 44 LEU A N 15
ATOM 17532 C CA . LEU A 1 44 ? -13.364 -4.359 4.502 1.00 0.00 44 LEU A CA 15
ATOM 17533 C C . LEU A 1 44 ? -14.075 -4.143 3.180 1.00 0.00 44 LEU A C 15
ATOM 17534 O O . LEU A 1 44 ? -13.610 -4.561 2.118 1.00 0.00 44 LEU A O 15
ATOM 17550 N N . LYS A 1 45 ? -15.218 -3.492 3.296 1.00 0.00 45 LYS A N 15
ATOM 17551 C CA . LYS A 1 45 ? -16.173 -3.008 2.295 1.00 0.00 45 LYS A CA 15
ATOM 17552 C C . LYS A 1 45 ? -15.573 -2.030 1.261 1.00 0.00 45 LYS A C 15
ATOM 17553 O O . LYS A 1 45 ? -16.247 -1.082 0.846 1.00 0.00 45 LYS A O 15
ATOM 17572 N N . LEU A 1 46 ? -14.304 -2.201 0.896 1.00 0.00 46 LEU A N 15
ATOM 17573 C CA . LEU A 1 46 ? -13.562 -1.492 -0.142 1.00 0.00 46 LEU A CA 15
ATOM 17574 C C . LEU A 1 46 ? -14.146 -1.734 -1.544 1.00 0.00 46 LEU A C 15
ATOM 17575 O O . LEU A 1 46 ? -15.132 -2.458 -1.726 1.00 0.00 46 LEU A O 15
ATOM 17591 N N . SER A 1 47 ? -13.513 -1.124 -2.551 1.00 0.00 47 SER A N 15
ATOM 17592 C CA . SER A 1 47 ? -13.779 -1.339 -3.962 1.00 0.00 47 SER A CA 15
ATOM 17593 C C . SER A 1 47 ? -12.749 -2.321 -4.530 1.00 0.00 47 SER A C 15
ATOM 17594 O O . SER A 1 47 ? -11.586 -1.941 -4.678 1.00 0.00 47 SER A O 15
ATOM 17602 N N . GLU A 1 48 ? -13.155 -3.544 -4.893 1.00 0.00 48 GLU A N 15
ATOM 17603 C CA . GLU A 1 48 ? -12.260 -4.600 -5.396 1.00 0.00 48 GLU A CA 15
ATOM 17604 C C . GLU A 1 48 ? -11.495 -4.185 -6.654 1.00 0.00 48 GLU A C 15
ATOM 17605 O O . GLU A 1 48 ? -10.424 -4.724 -6.940 1.00 0.00 48 GLU A O 15
ATOM 17617 N N . VAL A 1 49 ? -12.040 -3.260 -7.445 1.00 0.00 49 VAL A N 15
ATOM 17618 C CA . VAL A 1 49 ? -11.349 -2.712 -8.606 1.00 0.00 49 VAL A CA 15
ATOM 17619 C C . VAL A 1 49 ? -10.061 -2.034 -8.142 1.00 0.00 49 VAL A C 15
ATOM 17620 O O . VAL A 1 49 ? -9.006 -2.248 -8.729 1.00 0.00 49 VAL A O 15
ATOM 17633 N N . GLN A 1 50 ? -10.153 -1.226 -7.089 1.00 0.00 50 GLN A N 15
ATOM 17634 C CA . GLN A 1 50 ? -9.106 -0.346 -6.618 1.00 0.00 50 GLN A CA 15
ATOM 17635 C C . GLN A 1 50 ? -7.951 -1.133 -6.008 1.00 0.00 50 GLN A C 15
ATOM 17636 O O . GLN A 1 50 ? -6.793 -0.763 -6.209 1.00 0.00 50 GLN A O 15
ATOM 17650 N N . VAL A 1 51 ? -8.243 -2.229 -5.293 1.00 0.00 51 VAL A N 15
ATOM 17651 C CA . VAL A 1 51 ? -7.213 -3.037 -4.648 1.00 0.00 51 VAL A CA 15
ATOM 17652 C C . VAL A 1 51 ? -6.182 -3.504 -5.693 1.00 0.00 51 VAL A C 15
ATOM 17653 O O . VAL A 1 51 ? -4.986 -3.542 -5.411 1.00 0.00 51 VAL A O 15
ATOM 17666 N N . LYS A 1 52 ? -6.626 -3.743 -6.934 1.00 0.00 52 LYS A N 15
ATOM 17667 C CA . LYS A 1 52 ? -5.826 -4.145 -8.094 1.00 0.00 52 LYS A CA 15
ATOM 17668 C C . LYS A 1 52 ? -4.676 -3.180 -8.421 1.00 0.00 52 LYS A C 15
ATOM 17669 O O . LYS A 1 52 ? -3.718 -3.583 -9.077 1.00 0.00 52 LYS A O 15
ATOM 17688 N N . ILE A 1 53 ? -4.746 -1.916 -7.999 1.00 0.00 53 ILE A N 15
ATOM 17689 C CA . ILE A 1 53 ? -3.746 -0.897 -8.322 1.00 0.00 53 ILE A CA 15
ATOM 17690 C C . ILE A 1 53 ? -2.958 -0.508 -7.068 1.00 0.00 53 ILE A C 15
ATOM 17691 O O . ILE A 1 53 ? -1.805 -0.087 -7.168 1.00 0.00 53 ILE A O 15
ATOM 17707 N N . TRP A 1 54 ? -3.536 -0.668 -5.877 1.00 0.00 54 TRP A N 15
ATOM 17708 C CA . TRP A 1 54 ? -2.952 -0.173 -4.636 1.00 0.00 54 TRP A CA 15
ATOM 17709 C C . TRP A 1 54 ? -1.555 -0.748 -4.385 1.00 0.00 54 TRP A C 15
ATOM 17710 O O . TRP A 1 54 ? -0.643 -0.028 -3.958 1.00 0.00 54 TRP A O 15
ATOM 17731 N N . PHE A 1 55 ? -1.355 -2.024 -4.730 1.00 0.00 55 PHE A N 15
ATOM 17732 C CA . PHE A 1 55 ? -0.032 -2.652 -4.631 1.00 0.00 55 PHE A CA 15
ATOM 17733 C C . PHE A 1 55 ? 0.836 -2.320 -5.850 1.00 0.00 55 PHE A C 15
ATOM 17734 O O . PHE A 1 55 ? 2.064 -2.284 -5.737 1.00 0.00 55 PHE A O 15
ATOM 17751 N N . GLN A 1 56 ? 0.224 -2.093 -7.018 1.00 0.00 56 GLN A N 15
ATOM 17752 C CA . GLN A 1 56 ? 0.874 -1.717 -8.264 1.00 0.00 56 GLN A CA 15
ATOM 17753 C C . GLN A 1 56 ? 1.648 -0.408 -8.081 1.00 0.00 56 GLN A C 15
ATOM 17754 O O . GLN A 1 56 ? 2.764 -0.252 -8.579 1.00 0.00 56 GLN A O 15
ATOM 17768 N N . ASN A 1 57 ? 1.111 0.507 -7.271 1.00 0.00 57 ASN A N 15
ATOM 17769 C CA . ASN A 1 57 ? 1.782 1.754 -6.926 1.00 0.00 57 ASN A CA 15
ATOM 17770 C C . ASN A 1 57 ? 3.174 1.473 -6.335 1.00 0.00 57 ASN A C 15
ATOM 17771 O O . ASN A 1 57 ? 4.154 2.108 -6.737 1.00 0.00 57 ASN A O 15
ATOM 17782 N N . ARG A 1 58 ? 3.292 0.473 -5.447 1.00 0.00 58 ARG A N 15
ATOM 17783 C CA . ARG A 1 58 ? 4.539 0.074 -4.775 1.00 0.00 58 ARG A CA 15
ATOM 17784 C C . ARG A 1 58 ? 5.583 -0.530 -5.732 1.00 0.00 58 ARG A C 15
ATOM 17785 O O . ARG A 1 58 ? 6.695 -0.805 -5.283 1.00 0.00 58 ARG A O 15
ATOM 17806 N N . ARG A 1 59 ? 5.280 -0.753 -7.019 1.00 0.00 59 ARG A N 15
ATOM 17807 C CA . ARG A 1 59 ? 6.286 -1.165 -8.013 1.00 0.00 59 ARG A CA 15
ATOM 17808 C C . ARG A 1 59 ? 6.585 -0.048 -9.015 1.00 0.00 59 ARG A C 15
ATOM 17809 O O . ARG A 1 59 ? 7.679 -0.017 -9.577 1.00 0.00 59 ARG A O 15
ATOM 17830 N N . ALA A 1 60 ? 5.676 0.911 -9.208 1.00 0.00 60 ALA A N 15
ATOM 17831 C CA . ALA A 1 60 ? 5.919 2.076 -10.056 1.00 0.00 60 ALA A CA 15
ATOM 17832 C C . ALA A 1 60 ? 6.802 3.116 -9.362 1.00 0.00 60 ALA A C 15
ATOM 17833 O O . ALA A 1 60 ? 7.603 3.775 -10.015 1.00 0.00 60 ALA A O 15
ATOM 17840 N N . LYS A 1 61 ? 6.640 3.278 -8.045 1.00 0.00 61 LYS A N 15
ATOM 17841 C CA . LYS A 1 61 ? 7.004 4.481 -7.295 1.00 0.00 61 LYS A CA 15
ATOM 17842 C C . LYS A 1 61 ? 8.414 5.019 -7.573 1.00 0.00 61 LYS A C 15
ATOM 17843 O O . LYS A 1 61 ? 8.534 6.168 -7.994 1.00 0.00 61 LYS A O 15
ATOM 17862 N N . TRP A 1 62 ? 9.480 4.257 -7.315 1.00 0.00 62 TRP A N 15
ATOM 17863 C CA . TRP A 1 62 ? 10.844 4.747 -7.567 1.00 0.00 62 TRP A CA 15
ATOM 17864 C C . TRP A 1 62 ? 11.119 4.829 -9.060 1.00 0.00 62 TRP A C 15
ATOM 17865 O O . TRP A 1 62 ? 11.688 5.810 -9.528 1.00 0.00 62 TRP A O 15
ATOM 17886 N N . LYS A 1 63 ? 10.669 3.831 -9.824 1.00 0.00 63 LYS A N 15
ATOM 17887 C CA . LYS A 1 63 ? 10.880 3.777 -11.263 1.00 0.00 63 LYS A CA 15
ATOM 17888 C C . LYS A 1 63 ? 10.234 4.954 -11.993 1.00 0.00 63 LYS A C 15
ATOM 17889 O O . LYS A 1 63 ? 10.678 5.240 -13.098 1.00 0.00 63 LYS A O 15
ATOM 17908 N N . ARG A 1 64 ? 9.205 5.611 -11.441 1.00 0.00 64 ARG A N 15
ATOM 17909 C CA . ARG A 1 64 ? 8.639 6.843 -11.998 1.00 0.00 64 ARG A CA 15
ATOM 17910 C C . ARG A 1 64 ? 9.526 8.069 -11.799 1.00 0.00 64 ARG A C 15
ATOM 17911 O O . ARG A 1 64 ? 9.372 9.017 -12.555 1.00 0.00 64 ARG A O 15
ATOM 17932 N N . ILE A 1 65 ? 10.409 8.086 -10.802 1.00 0.00 65 ILE A N 15
ATOM 17933 C CA . ILE A 1 65 ? 11.388 9.152 -10.620 1.00 0.00 65 ILE A CA 15
ATOM 17934 C C . ILE A 1 65 ? 12.612 8.796 -11.452 1.00 0.00 65 ILE A C 15
ATOM 17935 O O . ILE A 1 65 ? 13.068 9.606 -12.252 1.00 0.00 65 ILE A O 15
ATOM 17951 N N . LYS A 1 66 ? 13.106 7.565 -11.297 1.00 0.00 66 LYS A N 15
ATOM 17952 C CA . LYS A 1 66 ? 14.241 6.995 -12.009 1.00 0.00 66 LYS A CA 15
ATOM 17953 C C . LYS A 1 66 ? 13.818 6.612 -13.436 1.00 0.00 66 LYS A C 15
ATOM 17954 O O . LYS A 1 66 ? 14.040 5.480 -13.866 1.00 0.00 66 LYS A O 15
ATOM 17973 N N . ALA A 1 67 ? 13.130 7.514 -14.137 1.00 0.00 67 ALA A N 15
ATOM 17974 C CA . ALA A 1 67 ? 12.413 7.273 -15.386 1.00 0.00 67 ALA A CA 15
ATOM 17975 C C . ALA A 1 67 ? 13.074 7.952 -16.580 1.00 0.00 67 ALA A C 15
ATOM 17976 O O . ALA A 1 67 ? 12.449 8.059 -17.639 1.00 0.00 67 ALA A O 15
ATOM 17983 N N . GLY A 1 68 ? 14.308 8.411 -16.426 1.00 0.00 68 GLY A N 15
ATOM 17984 C CA . GLY A 1 68 ? 15.078 9.067 -17.465 1.00 0.00 68 GLY A CA 15
ATOM 17985 C C . GLY A 1 68 ? 16.100 10.021 -16.853 1.00 0.00 68 GLY A C 15
ATOM 17986 O O . GLY A 1 68 ? 17.104 10.350 -17.481 1.00 0.00 68 GLY A O 15
ATOM 17990 N N . ASN A 1 69 ? 15.886 10.413 -15.598 1.00 0.00 69 ASN A N 15
ATOM 17991 C CA . ASN A 1 69 ? 16.782 11.180 -14.747 1.00 0.00 69 ASN A CA 15
ATOM 17992 C C . ASN A 1 69 ? 16.677 10.647 -13.317 1.00 0.00 69 ASN A C 15
ATOM 17993 O O . ASN A 1 69 ? 16.105 9.579 -13.098 1.00 0.00 69 ASN A O 15
ATOM 18004 N N . VAL A 1 70 ? 17.280 11.350 -12.358 1.00 0.00 70 VAL A N 15
ATOM 18005 C CA . VAL A 1 70 ? 17.300 11.000 -10.943 1.00 0.00 70 VAL A CA 15
ATOM 18006 C C . VAL A 1 70 ? 16.221 11.808 -10.193 1.00 0.00 70 VAL A C 15
ATOM 18007 O O . VAL A 1 70 ? 15.268 12.291 -10.813 1.00 0.00 70 VAL A O 15
ATOM 18020 N N . SER A 1 71 ? 16.282 11.867 -8.857 1.00 0.00 71 SER A N 15
ATOM 18021 C CA . SER A 1 71 ? 15.416 12.747 -8.079 1.00 0.00 71 SER A CA 15
ATOM 18022 C C . SER A 1 71 ? 15.667 14.192 -8.480 1.00 0.00 71 SER A C 15
ATOM 18023 O O . SER A 1 71 ? 16.845 14.603 -8.515 1.00 0.00 71 SER A O 15
ATOM 18031 N N . SER A 1 1 ? 14.775 7.495 2.264 1.00 0.00 1 SER A N 16
ATOM 18032 C CA . SER A 1 1 ? 15.019 8.211 3.530 1.00 0.00 1 SER A CA 16
ATOM 18033 C C . SER A 1 1 ? 15.710 9.568 3.354 1.00 0.00 1 SER A C 16
ATOM 18034 O O . SER A 1 1 ? 15.398 10.472 4.130 1.00 0.00 1 SER A O 16
ATOM 18042 N N . ALA A 1 2 ? 16.642 9.719 2.400 1.00 0.00 2 ALA A N 16
ATOM 18043 C CA . ALA A 1 2 ? 17.527 10.880 2.295 1.00 0.00 2 ALA A CA 16
ATOM 18044 C C . ALA A 1 2 ? 16.791 12.232 2.335 1.00 0.00 2 ALA A C 16
ATOM 18045 O O . ALA A 1 2 ? 15.646 12.306 1.874 1.00 0.00 2 ALA A O 16
ATOM 18052 N N . PRO A 1 3 ? 17.442 13.316 2.802 1.00 0.00 3 PRO A N 16
ATOM 18053 C CA . PRO A 1 3 ? 16.908 14.669 2.686 1.00 0.00 3 PRO A CA 16
ATOM 18054 C C . PRO A 1 3 ? 16.703 15.042 1.214 1.00 0.00 3 PRO A C 16
ATOM 18055 O O . PRO A 1 3 ? 17.409 14.563 0.320 1.00 0.00 3 PRO A O 16
ATOM 18066 N N . GLY A 1 4 ? 15.734 15.911 0.941 1.00 0.00 4 GLY A N 16
ATOM 18067 C CA . GLY A 1 4 ? 15.167 16.060 -0.389 1.00 0.00 4 GLY A CA 16
ATOM 18068 C C . GLY A 1 4 ? 13.716 16.500 -0.287 1.00 0.00 4 GLY A C 16
ATOM 18069 O O . GLY A 1 4 ? 13.250 16.880 0.795 1.00 0.00 4 GLY A O 16
ATOM 18073 N N . GLY A 1 5 ? 13.020 16.445 -1.415 1.00 0.00 5 GLY A N 16
ATOM 18074 C CA . GLY A 1 5 ? 11.676 16.958 -1.575 1.00 0.00 5 GLY A CA 16
ATOM 18075 C C . GLY A 1 5 ? 10.621 16.089 -0.901 1.00 0.00 5 GLY A C 16
ATOM 18076 O O . GLY A 1 5 ? 10.914 15.195 -0.103 1.00 0.00 5 GLY A O 16
ATOM 18080 N N . LYS A 1 6 ? 9.353 16.390 -1.185 1.00 0.00 6 LYS A N 16
ATOM 18081 C CA . LYS A 1 6 ? 8.207 15.825 -0.479 1.00 0.00 6 LYS A CA 16
ATOM 18082 C C . LYS A 1 6 ? 7.321 15.095 -1.493 1.00 0.00 6 LYS A C 16
ATOM 18083 O O . LYS A 1 6 ? 7.433 15.323 -2.699 1.00 0.00 6 LYS A O 16
ATOM 18102 N N . SER A 1 7 ? 6.437 14.212 -1.025 1.00 0.00 7 SER A N 16
ATOM 18103 C CA . SER A 1 7 ? 5.455 13.526 -1.859 1.00 0.00 7 SER A CA 16
ATOM 18104 C C . SER A 1 7 ? 4.297 13.071 -0.969 1.00 0.00 7 SER A C 16
ATOM 18105 O O . SER A 1 7 ? 4.492 12.247 -0.066 1.00 0.00 7 SER A O 16
ATOM 18113 N N . ARG A 1 8 ? 3.088 13.583 -1.213 1.00 0.00 8 ARG A N 16
ATOM 18114 C CA . ARG A 1 8 ? 1.890 13.327 -0.403 1.00 0.00 8 ARG A CA 16
ATOM 18115 C C . ARG A 1 8 ? 0.668 12.983 -1.283 1.00 0.00 8 ARG A C 16
ATOM 18116 O O . ARG A 1 8 ? -0.472 13.173 -0.869 1.00 0.00 8 ARG A O 16
ATOM 18137 N N . ARG A 1 9 ? 0.869 12.502 -2.516 1.00 0.00 9 ARG A N 16
ATOM 18138 C CA . ARG A 1 9 ? -0.132 12.549 -3.601 1.00 0.00 9 ARG A CA 16
ATOM 18139 C C . ARG A 1 9 ? -1.306 11.557 -3.530 1.00 0.00 9 ARG A C 16
ATOM 18140 O O . ARG A 1 9 ? -1.826 11.142 -4.563 1.00 0.00 9 ARG A O 16
ATOM 18161 N N . ARG A 1 10 ? -1.745 11.158 -2.338 1.00 0.00 10 ARG A N 16
ATOM 18162 C CA . ARG A 1 10 ? -2.677 10.058 -2.087 1.00 0.00 10 ARG A CA 16
ATOM 18163 C C . ARG A 1 10 ? -4.140 10.330 -2.484 1.00 0.00 10 ARG A C 16
ATOM 18164 O O . ARG A 1 10 ? -5.038 10.204 -1.658 1.00 0.00 10 ARG A O 16
ATOM 18185 N N . ARG A 1 11 ? -4.450 10.634 -3.747 1.00 0.00 11 ARG A N 16
ATOM 18186 C CA . ARG A 1 11 ? -5.839 10.848 -4.187 1.00 0.00 11 ARG A CA 16
ATOM 18187 C C . ARG A 1 11 ? -6.590 9.518 -4.362 1.00 0.00 11 ARG A C 16
ATOM 18188 O O . ARG A 1 11 ? -7.181 9.258 -5.413 1.00 0.00 11 ARG A O 16
ATOM 18209 N N . THR A 1 12 ? -6.526 8.630 -3.375 1.00 0.00 12 THR A N 16
ATOM 18210 C CA . THR A 1 12 ? -7.239 7.362 -3.341 1.00 0.00 12 THR A CA 16
ATOM 18211 C C . THR A 1 12 ? -8.684 7.624 -2.899 1.00 0.00 12 THR A C 16
ATOM 18212 O O . THR A 1 12 ? -8.932 8.593 -2.165 1.00 0.00 12 THR A O 16
ATOM 18223 N N . ALA A 1 13 ? -9.636 6.772 -3.281 1.00 0.00 13 ALA A N 16
ATOM 18224 C CA . ALA A 1 13 ? -11.050 6.971 -2.974 1.00 0.00 13 ALA A CA 16
ATOM 18225 C C . ALA A 1 13 ? -11.494 6.333 -1.657 1.00 0.00 13 ALA A C 16
ATOM 18226 O O . ALA A 1 13 ? -12.660 6.394 -1.280 1.00 0.00 13 ALA A O 16
ATOM 18233 N N . PHE A 1 14 ? -10.547 5.752 -0.936 1.00 0.00 14 PHE A N 16
ATOM 18234 C CA . PHE A 1 14 ? -10.790 5.004 0.290 1.00 0.00 14 PHE A CA 16
ATOM 18235 C C . PHE A 1 14 ? -10.814 5.921 1.503 1.00 0.00 14 PHE A C 16
ATOM 18236 O O . PHE A 1 14 ? -10.430 7.093 1.442 1.00 0.00 14 PHE A O 16
ATOM 18253 N N . THR A 1 15 ? -11.204 5.366 2.635 1.00 0.00 15 THR A N 16
ATOM 18254 C CA . THR A 1 15 ? -11.351 6.026 3.916 1.00 0.00 15 THR A CA 16
ATOM 18255 C C . THR A 1 15 ? -10.041 5.863 4.704 1.00 0.00 15 THR A C 16
ATOM 18256 O O . THR A 1 15 ? -9.087 5.248 4.220 1.00 0.00 15 THR A O 16
ATOM 18267 N N . SER A 1 16 ? -9.955 6.408 5.915 1.00 0.00 16 SER A N 16
ATOM 18268 C CA . SER A 1 16 ? -8.887 6.070 6.850 1.00 0.00 16 SER A CA 16
ATOM 18269 C C . SER A 1 16 ? -9.244 4.747 7.540 1.00 0.00 16 SER A C 16
ATOM 18270 O O . SER A 1 16 ? -8.384 3.893 7.735 1.00 0.00 16 SER A O 16
ATOM 18278 N N . GLU A 1 17 ? -10.522 4.528 7.867 1.00 0.00 17 GLU A N 16
ATOM 18279 C CA . GLU A 1 17 ? -10.981 3.342 8.590 1.00 0.00 17 GLU A CA 16
ATOM 18280 C C . GLU A 1 17 ? -10.862 2.030 7.801 1.00 0.00 17 GLU A C 16
ATOM 18281 O O . GLU A 1 17 ? -11.087 0.969 8.383 1.00 0.00 17 GLU A O 16
ATOM 18293 N N . GLN A 1 18 ? -10.548 2.068 6.505 1.00 0.00 18 GLN A N 16
ATOM 18294 C CA . GLN A 1 18 ? -10.422 0.873 5.663 1.00 0.00 18 GLN A CA 16
ATOM 18295 C C . GLN A 1 18 ? -8.997 0.641 5.175 1.00 0.00 18 GLN A C 16
ATOM 18296 O O . GLN A 1 18 ? -8.674 -0.461 4.744 1.00 0.00 18 GLN A O 16
ATOM 18310 N N . LEU A 1 19 ? -8.153 1.656 5.313 1.00 0.00 19 LEU A N 16
ATOM 18311 C CA . LEU A 1 19 ? -6.704 1.605 5.097 1.00 0.00 19 LEU A CA 16
ATOM 18312 C C . LEU A 1 19 ? -5.947 0.875 6.217 1.00 0.00 19 LEU A C 16
ATOM 18313 O O . LEU A 1 19 ? -4.741 0.675 6.078 1.00 0.00 19 LEU A O 16
ATOM 18329 N N . LEU A 1 20 ? -6.589 0.517 7.327 1.00 0.00 20 LEU A N 16
ATOM 18330 C CA . LEU A 1 20 ? -5.912 0.125 8.557 1.00 0.00 20 LEU A CA 16
ATOM 18331 C C . LEU A 1 20 ? -5.231 -1.238 8.434 1.00 0.00 20 LEU A C 16
ATOM 18332 O O . LEU A 1 20 ? -4.002 -1.302 8.428 1.00 0.00 20 LEU A O 16
ATOM 18348 N N . GLU A 1 21 ? -6.007 -2.320 8.336 1.00 0.00 21 GLU A N 16
ATOM 18349 C CA . GLU A 1 21 ? -5.470 -3.683 8.263 1.00 0.00 21 GLU A CA 16
ATOM 18350 C C . GLU A 1 21 ? -4.740 -3.934 6.929 1.00 0.00 21 GLU A C 16
ATOM 18351 O O . GLU A 1 21 ? -3.793 -4.715 6.877 1.00 0.00 21 GLU A O 16
ATOM 18363 N N . LEU A 1 22 ? -5.039 -3.130 5.901 1.00 0.00 22 LEU A N 16
ATOM 18364 C CA . LEU A 1 22 ? -4.257 -3.028 4.667 1.00 0.00 22 LEU A CA 16
ATOM 18365 C C . LEU A 1 22 ? -2.784 -2.766 4.968 1.00 0.00 22 LEU A C 16
ATOM 18366 O O . LEU A 1 22 ? -1.916 -3.383 4.354 1.00 0.00 22 LEU A O 16
ATOM 18382 N N . GLU A 1 23 ? -2.493 -1.829 5.876 1.00 0.00 23 GLU A N 16
ATOM 18383 C CA . GLU A 1 23 ? -1.116 -1.583 6.281 1.00 0.00 23 GLU A CA 16
ATOM 18384 C C . GLU A 1 23 ? -0.601 -2.662 7.225 1.00 0.00 23 GLU A C 16
ATOM 18385 O O . GLU A 1 23 ? 0.607 -2.870 7.279 1.00 0.00 23 GLU A O 16
ATOM 18397 N N . LYS A 1 24 ? -1.459 -3.315 8.009 1.00 0.00 24 LYS A N 16
ATOM 18398 C CA . LYS A 1 24 ? -1.025 -4.364 8.926 1.00 0.00 24 LYS A CA 16
ATOM 18399 C C . LYS A 1 24 ? -0.375 -5.480 8.122 1.00 0.00 24 LYS A C 16
ATOM 18400 O O . LYS A 1 24 ? 0.769 -5.839 8.400 1.00 0.00 24 LYS A O 16
ATOM 18419 N N . GLU A 1 25 ? -1.069 -5.967 7.103 1.00 0.00 25 GLU A N 16
ATOM 18420 C CA . GLU A 1 25 ? -0.573 -7.013 6.230 1.00 0.00 25 GLU A CA 16
ATOM 18421 C C . GLU A 1 25 ? 0.575 -6.527 5.366 1.00 0.00 25 GLU A C 16
ATOM 18422 O O . GLU A 1 25 ? 1.648 -7.130 5.373 1.00 0.00 25 GLU A O 16
ATOM 18434 N N . PHE A 1 26 ? 0.373 -5.439 4.620 1.00 0.00 26 PHE A N 16
ATOM 18435 C CA . PHE A 1 26 ? 1.354 -5.001 3.631 1.00 0.00 26 PHE A CA 16
ATOM 18436 C C . PHE A 1 26 ? 2.630 -4.448 4.284 1.00 0.00 26 PHE A C 16
ATOM 18437 O O . PHE A 1 26 ? 3.593 -4.140 3.578 1.00 0.00 26 PHE A O 16
ATOM 18454 N N . HIS A 1 27 ? 2.651 -4.320 5.616 1.00 0.00 27 HIS A N 16
ATOM 18455 C CA . HIS A 1 27 ? 3.865 -4.051 6.370 1.00 0.00 27 HIS A CA 16
ATOM 18456 C C . HIS A 1 27 ? 4.742 -5.303 6.388 1.00 0.00 27 HIS A C 16
ATOM 18457 O O . HIS A 1 27 ? 5.931 -5.212 6.085 1.00 0.00 27 HIS A O 16
ATOM 18471 N N . CYS A 1 28 ? 4.169 -6.440 6.787 1.00 0.00 28 CYS A N 16
ATOM 18472 C CA . CYS A 1 28 ? 4.865 -7.702 6.962 1.00 0.00 28 CYS A CA 16
ATOM 18473 C C . CYS A 1 28 ? 5.213 -8.290 5.597 1.00 0.00 28 CYS A C 16
ATOM 18474 O O . CYS A 1 28 ? 6.374 -8.583 5.306 1.00 0.00 28 CYS A O 16
ATOM 18482 N N . LYS A 1 29 ? 4.194 -8.467 4.755 1.00 0.00 29 LYS A N 16
ATOM 18483 C CA . LYS A 1 29 ? 4.279 -9.225 3.520 1.00 0.00 29 LYS A CA 16
ATOM 18484 C C . LYS A 1 29 ? 3.968 -8.289 2.370 1.00 0.00 29 LYS A C 16
ATOM 18485 O O . LYS A 1 29 ? 2.835 -7.877 2.138 1.00 0.00 29 LYS A O 16
ATOM 18504 N N . LYS A 1 30 ? 5.027 -7.871 1.681 1.00 0.00 30 LYS A N 16
ATOM 18505 C CA . LYS A 1 30 ? 5.032 -6.771 0.722 1.00 0.00 30 LYS A CA 16
ATOM 18506 C C . LYS A 1 30 ? 4.481 -7.240 -0.632 1.00 0.00 30 LYS A C 16
ATOM 18507 O O . LYS A 1 30 ? 5.053 -6.926 -1.679 1.00 0.00 30 LYS A O 16
ATOM 18526 N N . TYR A 1 31 ? 3.440 -8.063 -0.637 1.00 0.00 31 TYR A N 16
ATOM 18527 C CA . TYR A 1 31 ? 2.796 -8.650 -1.800 1.00 0.00 31 TYR A CA 16
ATOM 18528 C C . TYR A 1 31 ? 1.541 -9.343 -1.274 1.00 0.00 31 TYR A C 16
ATOM 18529 O O . TYR A 1 31 ? 1.593 -9.975 -0.222 1.00 0.00 31 TYR A O 16
ATOM 18547 N N . LEU A 1 32 ? 0.417 -9.238 -1.980 1.00 0.00 32 LEU A N 16
ATOM 18548 C CA . LEU A 1 32 ? -0.828 -9.900 -1.621 1.00 0.00 32 LEU A CA 16
ATOM 18549 C C . LEU A 1 32 ? -1.145 -10.860 -2.757 1.00 0.00 32 LEU A C 16
ATOM 18550 O O . LEU A 1 32 ? -1.575 -10.433 -3.830 1.00 0.00 32 LEU A O 16
ATOM 18566 N N . SER A 1 33 ? -0.875 -12.143 -2.545 1.00 0.00 33 SER A N 16
ATOM 18567 C CA . SER A 1 33 ? -1.197 -13.234 -3.459 1.00 0.00 33 SER A CA 16
ATOM 18568 C C . SER A 1 33 ? -2.721 -13.416 -3.622 1.00 0.00 33 SER A C 16
ATOM 18569 O O . SER A 1 33 ? -3.505 -12.670 -3.034 1.00 0.00 33 SER A O 16
ATOM 18577 N N . LEU A 1 34 ? -3.151 -14.398 -4.427 1.00 0.00 34 LEU A N 16
ATOM 18578 C CA . LEU A 1 34 ? -4.549 -14.618 -4.826 1.00 0.00 34 LEU A CA 16
ATOM 18579 C C . LEU A 1 34 ? -5.527 -14.555 -3.646 1.00 0.00 34 LEU A C 16
ATOM 18580 O O . LEU A 1 34 ? -6.498 -13.792 -3.699 1.00 0.00 34 LEU A O 16
ATOM 18596 N N . THR A 1 35 ? -5.242 -15.311 -2.582 1.00 0.00 35 THR A N 16
ATOM 18597 C CA . THR A 1 35 ? -6.015 -15.362 -1.343 1.00 0.00 35 THR A CA 16
ATOM 18598 C C . THR A 1 35 ? -6.120 -13.965 -0.721 1.00 0.00 35 THR A C 16
ATOM 18599 O O . THR A 1 35 ? -7.211 -13.480 -0.412 1.00 0.00 35 THR A O 16
ATOM 18610 N N . GLU A 1 36 ? -4.967 -13.323 -0.558 1.00 0.00 36 GLU A N 16
ATOM 18611 C CA . GLU A 1 36 ? -4.727 -12.169 0.292 1.00 0.00 36 GLU A CA 16
ATOM 18612 C C . GLU A 1 36 ? -5.371 -10.939 -0.350 1.00 0.00 36 GLU A C 16
ATOM 18613 O O . GLU A 1 36 ? -6.026 -10.133 0.311 1.00 0.00 36 GLU A O 16
ATOM 18625 N N . ARG A 1 37 ? -5.273 -10.796 -1.679 1.00 0.00 37 ARG A N 16
ATOM 18626 C CA . ARG A 1 37 ? -5.885 -9.642 -2.331 1.00 0.00 37 ARG A CA 16
ATOM 18627 C C . ARG A 1 37 ? -7.414 -9.657 -2.197 1.00 0.00 37 ARG A C 16
ATOM 18628 O O . ARG A 1 37 ? -8.005 -8.576 -2.219 1.00 0.00 37 ARG A O 16
ATOM 18649 N N . SER A 1 38 ? -8.062 -10.800 -1.976 1.00 0.00 38 SER A N 16
ATOM 18650 C CA . SER A 1 38 ? -9.494 -10.800 -1.709 1.00 0.00 38 SER A CA 16
ATOM 18651 C C . SER A 1 38 ? -9.813 -10.561 -0.224 1.00 0.00 38 SER A C 16
ATOM 18652 O O . SER A 1 38 ? -10.982 -10.330 0.074 1.00 0.00 38 SER A O 16
ATOM 18660 N N . GLN A 1 39 ? -8.841 -10.597 0.701 1.00 0.00 39 GLN A N 16
ATOM 18661 C CA . GLN A 1 39 ? -9.130 -10.584 2.132 1.00 0.00 39 GLN A CA 16
ATOM 18662 C C . GLN A 1 39 ? -9.688 -9.229 2.528 1.00 0.00 39 GLN A C 16
ATOM 18663 O O . GLN A 1 39 ? -10.874 -9.136 2.841 1.00 0.00 39 GLN A O 16
ATOM 18677 N N . ILE A 1 40 ? -8.870 -8.175 2.448 1.00 0.00 40 ILE A N 16
ATOM 18678 C CA . ILE A 1 40 ? -9.292 -6.824 2.796 1.00 0.00 40 ILE A CA 16
ATOM 18679 C C . ILE A 1 40 ? -10.484 -6.484 1.895 1.00 0.00 40 ILE A C 16
ATOM 18680 O O . ILE A 1 40 ? -11.511 -5.998 2.374 1.00 0.00 40 ILE A O 16
ATOM 18696 N N . ALA A 1 41 ? -10.367 -6.778 0.594 1.00 0.00 41 ALA A N 16
ATOM 18697 C CA . ALA A 1 41 ? -11.363 -6.481 -0.427 1.00 0.00 41 ALA A CA 16
ATOM 18698 C C . ALA A 1 41 ? -12.716 -7.171 -0.216 1.00 0.00 41 ALA A C 16
ATOM 18699 O O . ALA A 1 41 ? -13.659 -6.839 -0.934 1.00 0.00 41 ALA A O 16
ATOM 18706 N N . HIS A 1 42 ? -12.862 -8.067 0.763 1.00 0.00 42 HIS A N 16
ATOM 18707 C CA . HIS A 1 42 ? -14.135 -8.656 1.157 1.00 0.00 42 HIS A CA 16
ATOM 18708 C C . HIS A 1 42 ? -14.286 -8.704 2.689 1.00 0.00 42 HIS A C 16
ATOM 18709 O O . HIS A 1 42 ? -15.157 -9.412 3.191 1.00 0.00 42 HIS A O 16
ATOM 18723 N N . ALA A 1 43 ? -13.445 -7.978 3.437 1.00 0.00 43 ALA A N 16
ATOM 18724 C CA . ALA A 1 43 ? -13.550 -7.810 4.874 1.00 0.00 43 ALA A CA 16
ATOM 18725 C C . ALA A 1 43 ? -14.230 -6.484 5.194 1.00 0.00 43 ALA A C 16
ATOM 18726 O O . ALA A 1 43 ? -15.118 -6.455 6.037 1.00 0.00 43 ALA A O 16
ATOM 18733 N N . LEU A 1 44 ? -13.818 -5.379 4.538 1.00 0.00 44 LEU A N 16
ATOM 18734 C CA . LEU A 1 44 ? -14.286 -4.074 4.989 1.00 0.00 44 LEU A CA 16
ATOM 18735 C C . LEU A 1 44 ? -15.408 -3.548 4.095 1.00 0.00 44 LEU A C 16
ATOM 18736 O O . LEU A 1 44 ? -16.560 -3.898 4.363 1.00 0.00 44 LEU A O 16
ATOM 18752 N N . LYS A 1 45 ? -15.105 -2.836 3.009 1.00 0.00 45 LYS A N 16
ATOM 18753 C CA . LYS A 1 45 ? -16.007 -2.039 2.170 1.00 0.00 45 LYS A CA 16
ATOM 18754 C C . LYS A 1 45 ? -15.476 -1.741 0.755 1.00 0.00 45 LYS A C 16
ATOM 18755 O O . LYS A 1 45 ? -16.126 -1.015 0.002 1.00 0.00 45 LYS A O 16
ATOM 18774 N N . LEU A 1 46 ? -14.268 -2.186 0.403 1.00 0.00 46 LEU A N 16
ATOM 18775 C CA . LEU A 1 46 ? -13.525 -1.742 -0.775 1.00 0.00 46 LEU A CA 16
ATOM 18776 C C . LEU A 1 46 ? -14.014 -2.486 -2.028 1.00 0.00 46 LEU A C 16
ATOM 18777 O O . LEU A 1 46 ? -14.435 -3.647 -1.960 1.00 0.00 46 LEU A O 16
ATOM 18793 N N . SER A 1 47 ? -13.896 -1.834 -3.185 1.00 0.00 47 SER A N 16
ATOM 18794 C CA . SER A 1 47 ? -14.103 -2.414 -4.510 1.00 0.00 47 SER A CA 16
ATOM 18795 C C . SER A 1 47 ? -12.787 -2.987 -5.040 1.00 0.00 47 SER A C 16
ATOM 18796 O O . SER A 1 47 ? -11.796 -2.260 -5.090 1.00 0.00 47 SER A O 16
ATOM 18804 N N . GLU A 1 48 ? -12.783 -4.247 -5.496 1.00 0.00 48 GLU A N 16
ATOM 18805 C CA . GLU A 1 48 ? -11.616 -4.938 -6.073 1.00 0.00 48 GLU A CA 16
ATOM 18806 C C . GLU A 1 48 ? -10.907 -4.082 -7.138 1.00 0.00 48 GLU A C 16
ATOM 18807 O O . GLU A 1 48 ? -9.681 -3.970 -7.116 1.00 0.00 48 GLU A O 16
ATOM 18819 N N . VAL A 1 49 ? -11.668 -3.422 -8.022 1.00 0.00 49 VAL A N 16
ATOM 18820 C CA . VAL A 1 49 ? -11.169 -2.485 -9.037 1.00 0.00 49 VAL A CA 16
ATOM 18821 C C . VAL A 1 49 ? -10.189 -1.488 -8.403 1.00 0.00 49 VAL A C 16
ATOM 18822 O O . VAL A 1 49 ? -9.056 -1.336 -8.862 1.00 0.00 49 VAL A O 16
ATOM 18835 N N . GLN A 1 50 ? -10.637 -0.835 -7.332 1.00 0.00 50 GLN A N 16
ATOM 18836 C CA . GLN A 1 50 ? -9.936 0.207 -6.607 1.00 0.00 50 GLN A CA 16
ATOM 18837 C C . GLN A 1 50 ? -8.688 -0.363 -5.909 1.00 0.00 50 GLN A C 16
ATOM 18838 O O . GLN A 1 50 ? -7.666 0.324 -5.804 1.00 0.00 50 GLN A O 16
ATOM 18852 N N . VAL A 1 51 ? -8.775 -1.597 -5.401 1.00 0.00 51 VAL A N 16
ATOM 18853 C CA . VAL A 1 51 ? -7.737 -2.268 -4.613 1.00 0.00 51 VAL A CA 16
ATOM 18854 C C . VAL A 1 51 ? -6.554 -2.636 -5.503 1.00 0.00 51 VAL A C 16
ATOM 18855 O O . VAL A 1 51 ? -5.401 -2.401 -5.142 1.00 0.00 51 VAL A O 16
ATOM 18868 N N . LYS A 1 52 ? -6.813 -3.163 -6.702 1.00 0.00 52 LYS A N 16
ATOM 18869 C CA . LYS A 1 52 ? -5.782 -3.465 -7.691 1.00 0.00 52 LYS A CA 16
ATOM 18870 C C . LYS A 1 52 ? -4.865 -2.259 -7.909 1.00 0.00 52 LYS A C 16
ATOM 18871 O O . LYS A 1 52 ? -3.643 -2.395 -8.029 1.00 0.00 52 LYS A O 16
ATOM 18890 N N . ILE A 1 53 ? -5.459 -1.070 -7.948 1.00 0.00 53 ILE A N 16
ATOM 18891 C CA . ILE A 1 53 ? -4.773 0.178 -8.226 1.00 0.00 53 ILE A CA 16
ATOM 18892 C C . ILE A 1 53 ? -3.995 0.649 -6.991 1.00 0.00 53 ILE A C 16
ATOM 18893 O O . ILE A 1 53 ? -3.014 1.372 -7.154 1.00 0.00 53 ILE A O 16
ATOM 18909 N N . TRP A 1 54 ? -4.336 0.229 -5.769 1.00 0.00 54 TRP A N 16
ATOM 18910 C CA . TRP A 1 54 ? -3.530 0.575 -4.600 1.00 0.00 54 TRP A CA 16
ATOM 18911 C C . TRP A 1 54 ? -2.100 0.098 -4.837 1.00 0.00 54 TRP A C 16
ATOM 18912 O O . TRP A 1 54 ? -1.143 0.842 -4.636 1.00 0.00 54 TRP A O 16
ATOM 18933 N N . PHE A 1 55 ? -1.948 -1.097 -5.412 1.00 0.00 55 PHE A N 16
ATOM 18934 C CA . PHE A 1 55 ? -0.626 -1.610 -5.746 1.00 0.00 55 PHE A CA 16
ATOM 18935 C C . PHE A 1 55 ? 0.052 -0.764 -6.835 1.00 0.00 55 PHE A C 16
ATOM 18936 O O . PHE A 1 55 ? 1.272 -0.566 -6.779 1.00 0.00 55 PHE A O 16
ATOM 18953 N N . GLN A 1 56 ? -0.697 -0.209 -7.802 1.00 0.00 56 GLN A N 16
ATOM 18954 C CA . GLN A 1 56 ? -0.127 0.711 -8.774 1.00 0.00 56 GLN A CA 16
ATOM 18955 C C . GLN A 1 56 ? 0.212 2.097 -8.204 1.00 0.00 56 GLN A C 16
ATOM 18956 O O . GLN A 1 56 ? 1.054 2.780 -8.787 1.00 0.00 56 GLN A O 16
ATOM 18970 N N . ASN A 1 57 ? -0.312 2.481 -7.031 1.00 0.00 57 ASN A N 16
ATOM 18971 C CA . ASN A 1 57 ? -0.048 3.780 -6.391 1.00 0.00 57 ASN A CA 16
ATOM 18972 C C . ASN A 1 57 ? 0.773 3.721 -5.093 1.00 0.00 57 ASN A C 16
ATOM 18973 O O . ASN A 1 57 ? 1.118 4.765 -4.533 1.00 0.00 57 ASN A O 16
ATOM 18984 N N . ARG A 1 58 ? 1.161 2.530 -4.630 1.00 0.00 58 ARG A N 16
ATOM 18985 C CA . ARG A 1 58 ? 1.944 2.340 -3.401 1.00 0.00 58 ARG A CA 16
ATOM 18986 C C . ARG A 1 58 ? 3.433 2.088 -3.617 1.00 0.00 58 ARG A C 16
ATOM 18987 O O . ARG A 1 58 ? 4.114 1.853 -2.621 1.00 0.00 58 ARG A O 16
ATOM 19008 N N . ARG A 1 59 ? 3.995 2.132 -4.832 1.00 0.00 59 ARG A N 16
ATOM 19009 C CA . ARG A 1 59 ? 5.427 1.823 -5.039 1.00 0.00 59 ARG A CA 16
ATOM 19010 C C . ARG A 1 59 ? 6.288 3.062 -5.321 1.00 0.00 59 ARG A C 16
ATOM 19011 O O . ARG A 1 59 ? 7.511 2.931 -5.334 1.00 0.00 59 ARG A O 16
ATOM 19032 N N . ALA A 1 60 ? 5.706 4.255 -5.494 1.00 0.00 60 ALA A N 16
ATOM 19033 C CA . ALA A 1 60 ? 6.442 5.440 -5.939 1.00 0.00 60 ALA A CA 16
ATOM 19034 C C . ALA A 1 60 ? 6.925 6.341 -4.798 1.00 0.00 60 ALA A C 16
ATOM 19035 O O . ALA A 1 60 ? 7.782 7.188 -5.027 1.00 0.00 60 ALA A O 16
ATOM 19042 N N . LYS A 1 61 ? 6.396 6.216 -3.576 1.00 0.00 61 LYS A N 16
ATOM 19043 C CA . LYS A 1 61 ? 6.652 7.161 -2.481 1.00 0.00 61 LYS A CA 16
ATOM 19044 C C . LYS A 1 61 ? 8.141 7.234 -2.169 1.00 0.00 61 LYS A C 16
ATOM 19045 O O . LYS A 1 61 ? 8.717 8.317 -2.184 1.00 0.00 61 LYS A O 16
ATOM 19064 N N . TRP A 1 62 ? 8.757 6.093 -1.868 1.00 0.00 62 TRP A N 16
ATOM 19065 C CA . TRP A 1 62 ? 10.168 6.025 -1.504 1.00 0.00 62 TRP A CA 16
ATOM 19066 C C . TRP A 1 62 ? 11.020 6.580 -2.645 1.00 0.00 62 TRP A C 16
ATOM 19067 O O . TRP A 1 62 ? 11.880 7.431 -2.407 1.00 0.00 62 TRP A O 16
ATOM 19088 N N . LYS A 1 63 ? 10.718 6.152 -3.879 1.00 0.00 63 LYS A N 16
ATOM 19089 C CA . LYS A 1 63 ? 11.361 6.603 -5.094 1.00 0.00 63 LYS A CA 16
ATOM 19090 C C . LYS A 1 63 ? 11.294 8.117 -5.220 1.00 0.00 63 LYS A C 16
ATOM 19091 O O . LYS A 1 63 ? 12.334 8.717 -5.427 1.00 0.00 63 LYS A O 16
ATOM 19110 N N . ARG A 1 64 ? 10.127 8.749 -5.056 1.00 0.00 64 ARG A N 16
ATOM 19111 C CA . ARG A 1 64 ? 9.938 10.179 -5.305 1.00 0.00 64 ARG A CA 16
ATOM 19112 C C . ARG A 1 64 ? 11.030 11.032 -4.663 1.00 0.00 64 ARG A C 16
ATOM 19113 O O . ARG A 1 64 ? 11.691 11.792 -5.368 1.00 0.00 64 ARG A O 16
ATOM 19134 N N . ILE A 1 65 ? 11.244 10.863 -3.360 1.00 0.00 65 ILE A N 16
ATOM 19135 C CA . ILE A 1 65 ? 12.258 11.577 -2.605 1.00 0.00 65 ILE A CA 16
ATOM 19136 C C . ILE A 1 65 ? 13.671 11.067 -2.950 1.00 0.00 65 ILE A C 16
ATOM 19137 O O . ILE A 1 65 ? 14.615 11.859 -3.001 1.00 0.00 65 ILE A O 16
ATOM 19153 N N . LYS A 1 66 ? 13.859 9.752 -3.124 1.00 0.00 66 LYS A N 16
ATOM 19154 C CA . LYS A 1 66 ? 15.189 9.157 -3.286 1.00 0.00 66 LYS A CA 16
ATOM 19155 C C . LYS A 1 66 ? 15.757 9.348 -4.703 1.00 0.00 66 LYS A C 16
ATOM 19156 O O . LYS A 1 66 ? 16.969 9.229 -4.897 1.00 0.00 66 LYS A O 16
ATOM 19175 N N . ALA A 1 67 ? 14.910 9.619 -5.690 1.00 0.00 67 ALA A N 16
ATOM 19176 C CA . ALA A 1 67 ? 15.228 9.940 -7.068 1.00 0.00 67 ALA A CA 16
ATOM 19177 C C . ALA A 1 67 ? 15.183 11.454 -7.252 1.00 0.00 67 ALA A C 16
ATOM 19178 O O . ALA A 1 67 ? 14.746 12.188 -6.363 1.00 0.00 67 ALA A O 16
ATOM 19185 N N . GLY A 1 68 ? 15.598 11.910 -8.428 1.00 0.00 68 GLY A N 16
ATOM 19186 C CA . GLY A 1 68 ? 15.707 13.311 -8.789 1.00 0.00 68 GLY A CA 16
ATOM 19187 C C . GLY A 1 68 ? 15.243 13.482 -10.221 1.00 0.00 68 GLY A C 16
ATOM 19188 O O . GLY A 1 68 ? 16.040 13.329 -11.144 1.00 0.00 68 GLY A O 16
ATOM 19192 N N . ASN A 1 69 ? 13.959 13.779 -10.422 1.00 0.00 69 ASN A N 16
ATOM 19193 C CA . ASN A 1 69 ? 13.493 14.211 -11.736 1.00 0.00 69 ASN A CA 16
ATOM 19194 C C . ASN A 1 69 ? 13.932 15.653 -11.987 1.00 0.00 69 ASN A C 16
ATOM 19195 O O . ASN A 1 69 ? 14.151 16.392 -11.019 1.00 0.00 69 ASN A O 16
ATOM 19206 N N . VAL A 1 70 ? 13.941 16.103 -13.240 1.00 0.00 70 VAL A N 16
ATOM 19207 C CA . VAL A 1 70 ? 14.100 17.515 -13.552 1.00 0.00 70 VAL A CA 16
ATOM 19208 C C . VAL A 1 70 ? 12.951 18.314 -12.925 1.00 0.00 70 VAL A C 16
ATOM 19209 O O . VAL A 1 70 ? 11.791 17.877 -12.917 1.00 0.00 70 VAL A O 16
ATOM 19222 N N . SER A 1 71 ? 13.285 19.486 -12.395 1.00 0.00 71 SER A N 16
ATOM 19223 C CA . SER A 1 71 ? 12.363 20.512 -11.956 1.00 0.00 71 SER A CA 16
ATOM 19224 C C . SER A 1 71 ? 13.070 21.847 -12.096 1.00 0.00 71 SER A C 16
ATOM 19225 O O . SER A 1 71 ? 12.525 22.738 -12.778 1.00 0.00 71 SER A O 16
ATOM 19233 N N . SER A 1 1 ? -18.321 -18.601 -8.900 1.00 0.00 1 SER A N 17
ATOM 19234 C CA . SER A 1 1 ? -18.996 -17.517 -9.624 1.00 0.00 1 SER A CA 17
ATOM 19235 C C . SER A 1 1 ? -17.971 -16.768 -10.475 1.00 0.00 1 SER A C 17
ATOM 19236 O O . SER A 1 1 ? -16.765 -16.916 -10.262 1.00 0.00 1 SER A O 17
ATOM 19244 N N . ALA A 1 2 ? -18.433 -15.989 -11.453 1.00 0.00 2 ALA A N 17
ATOM 19245 C CA . ALA A 1 2 ? -17.625 -15.213 -12.379 1.00 0.00 2 ALA A CA 17
ATOM 19246 C C . ALA A 1 2 ? -18.105 -13.759 -12.345 1.00 0.00 2 ALA A C 17
ATOM 19247 O O . ALA A 1 2 ? -18.996 -13.402 -13.123 1.00 0.00 2 ALA A O 17
ATOM 19254 N N . PRO A 1 3 ? -17.616 -12.928 -11.409 1.00 0.00 3 PRO A N 17
ATOM 19255 C CA . PRO A 1 3 ? -17.840 -11.494 -11.478 1.00 0.00 3 PRO A CA 17
ATOM 19256 C C . PRO A 1 3 ? -17.089 -10.897 -12.673 1.00 0.00 3 PRO A C 17
ATOM 19257 O O . PRO A 1 3 ? -16.267 -11.551 -13.330 1.00 0.00 3 PRO A O 17
ATOM 19268 N N . GLY A 1 4 ? -17.370 -9.630 -12.965 1.00 0.00 4 GLY A N 17
ATOM 19269 C CA . GLY A 1 4 ? -16.827 -8.981 -14.135 1.00 0.00 4 GLY A CA 17
ATOM 19270 C C . GLY A 1 4 ? -16.938 -7.476 -14.033 1.00 0.00 4 GLY A C 17
ATOM 19271 O O . GLY A 1 4 ? -17.846 -6.971 -13.369 1.00 0.00 4 GLY A O 17
ATOM 19275 N N . GLY A 1 5 ? -16.059 -6.783 -14.749 1.00 0.00 5 GLY A N 17
ATOM 19276 C CA . GLY A 1 5 ? -15.869 -5.342 -14.748 1.00 0.00 5 GLY A CA 17
ATOM 19277 C C . GLY A 1 5 ? -14.419 -5.079 -14.360 1.00 0.00 5 GLY A C 17
ATOM 19278 O O . GLY A 1 5 ? -13.897 -5.690 -13.420 1.00 0.00 5 GLY A O 17
ATOM 19282 N N . LYS A 1 6 ? -13.728 -4.225 -15.113 1.00 0.00 6 LYS A N 17
ATOM 19283 C CA . LYS A 1 6 ? -12.285 -4.030 -15.010 1.00 0.00 6 LYS A CA 17
ATOM 19284 C C . LYS A 1 6 ? -12.012 -2.545 -15.195 1.00 0.00 6 LYS A C 17
ATOM 19285 O O . LYS A 1 6 ? -12.614 -1.919 -16.063 1.00 0.00 6 LYS A O 17
ATOM 19304 N N . SER A 1 7 ? -11.118 -1.987 -14.383 1.00 0.00 7 SER A N 17
ATOM 19305 C CA . SER A 1 7 ? -10.662 -0.613 -14.524 1.00 0.00 7 SER A CA 17
ATOM 19306 C C . SER A 1 7 ? -9.171 -0.548 -14.166 1.00 0.00 7 SER A C 17
ATOM 19307 O O . SER A 1 7 ? -8.641 -1.483 -13.556 1.00 0.00 7 SER A O 17
ATOM 19315 N N . ARG A 1 8 ? -8.504 0.564 -14.495 1.00 0.00 8 ARG A N 17
ATOM 19316 C CA . ARG A 1 8 ? -7.130 0.913 -14.101 1.00 0.00 8 ARG A CA 17
ATOM 19317 C C . ARG A 1 8 ? -7.040 2.366 -13.609 1.00 0.00 8 ARG A C 17
ATOM 19318 O O . ARG A 1 8 ? -5.958 2.949 -13.533 1.00 0.00 8 ARG A O 17
ATOM 19339 N N . ARG A 1 9 ? -8.182 2.968 -13.291 1.00 0.00 9 ARG A N 17
ATOM 19340 C CA . ARG A 1 9 ? -8.338 4.368 -12.910 1.00 0.00 9 ARG A CA 17
ATOM 19341 C C . ARG A 1 9 ? -7.864 4.637 -11.487 1.00 0.00 9 ARG A C 17
ATOM 19342 O O . ARG A 1 9 ? -8.431 4.092 -10.545 1.00 0.00 9 ARG A O 17
ATOM 19363 N N . ARG A 1 10 ? -6.868 5.506 -11.290 1.00 0.00 10 ARG A N 17
ATOM 19364 C CA . ARG A 1 10 ? -6.599 6.091 -9.983 1.00 0.00 10 ARG A CA 17
ATOM 19365 C C . ARG A 1 10 ? -7.793 6.952 -9.570 1.00 0.00 10 ARG A C 17
ATOM 19366 O O . ARG A 1 10 ? -7.812 8.134 -9.907 1.00 0.00 10 ARG A O 17
ATOM 19387 N N . ARG A 1 11 ? -8.758 6.389 -8.840 1.00 0.00 11 ARG A N 17
ATOM 19388 C CA . ARG A 1 11 ? -9.705 7.139 -8.015 1.00 0.00 11 ARG A CA 17
ATOM 19389 C C . ARG A 1 11 ? -9.938 6.364 -6.719 1.00 0.00 11 ARG A C 17
ATOM 19390 O O . ARG A 1 11 ? -11.042 5.890 -6.446 1.00 0.00 11 ARG A O 17
ATOM 19411 N N . THR A 1 12 ? -8.885 6.207 -5.921 1.00 0.00 12 THR A N 17
ATOM 19412 C CA . THR A 1 12 ? -9.025 5.715 -4.555 1.00 0.00 12 THR A CA 17
ATOM 19413 C C . THR A 1 12 ? -9.789 6.753 -3.742 1.00 0.00 12 THR A C 17
ATOM 19414 O O . THR A 1 12 ? -9.486 7.945 -3.848 1.00 0.00 12 THR A O 17
ATOM 19425 N N . ALA A 1 13 ? -10.709 6.302 -2.896 1.00 0.00 13 ALA A N 17
ATOM 19426 C CA . ALA A 1 13 ? -11.325 7.102 -1.860 1.00 0.00 13 ALA A CA 17
ATOM 19427 C C . ALA A 1 13 ? -11.495 6.203 -0.636 1.00 0.00 13 ALA A C 17
ATOM 19428 O O . ALA A 1 13 ? -12.615 5.791 -0.336 1.00 0.00 13 ALA A O 17
ATOM 19435 N N . PHE A 1 14 ? -10.397 5.830 0.028 1.00 0.00 14 PHE A N 17
ATOM 19436 C CA . PHE A 1 14 ? -10.478 5.074 1.272 1.00 0.00 14 PHE A CA 17
ATOM 19437 C C . PHE A 1 14 ? -10.320 6.033 2.456 1.00 0.00 14 PHE A C 17
ATOM 19438 O O . PHE A 1 14 ? -9.883 7.179 2.298 1.00 0.00 14 PHE A O 17
ATOM 19455 N N . THR A 1 15 ? -10.654 5.563 3.652 1.00 0.00 15 THR A N 17
ATOM 19456 C CA . THR A 1 15 ? -10.621 6.321 4.898 1.00 0.00 15 THR A CA 17
ATOM 19457 C C . THR A 1 15 ? -9.676 5.612 5.868 1.00 0.00 15 THR A C 17
ATOM 19458 O O . THR A 1 15 ? -9.230 4.489 5.604 1.00 0.00 15 THR A O 17
ATOM 19469 N N . SER A 1 16 ? -9.387 6.235 7.010 1.00 0.00 16 SER A N 17
ATOM 19470 C CA . SER A 1 16 ? -8.496 5.660 8.001 1.00 0.00 16 SER A CA 17
ATOM 19471 C C . SER A 1 16 ? -9.043 4.321 8.524 1.00 0.00 16 SER A C 17
ATOM 19472 O O . SER A 1 16 ? -8.255 3.419 8.793 1.00 0.00 16 SER A O 17
ATOM 19480 N N . GLU A 1 17 ? -10.368 4.158 8.603 1.00 0.00 17 GLU A N 17
ATOM 19481 C CA . GLU A 1 17 ? -11.030 2.936 9.066 1.00 0.00 17 GLU A CA 17
ATOM 19482 C C . GLU A 1 17 ? -10.865 1.779 8.071 1.00 0.00 17 GLU A C 17
ATOM 19483 O O . GLU A 1 17 ? -11.061 0.619 8.427 1.00 0.00 17 GLU A O 17
ATOM 19495 N N . GLN A 1 18 ? -10.537 2.077 6.817 1.00 0.00 18 GLN A N 17
ATOM 19496 C CA . GLN A 1 18 ? -10.382 1.109 5.736 1.00 0.00 18 GLN A CA 17
ATOM 19497 C C . GLN A 1 18 ? -8.900 0.765 5.593 1.00 0.00 18 GLN A C 17
ATOM 19498 O O . GLN A 1 18 ? -8.536 -0.396 5.424 1.00 0.00 18 GLN A O 17
ATOM 19512 N N . LEU A 1 19 ? -8.046 1.789 5.660 1.00 0.00 19 LEU A N 17
ATOM 19513 C CA . LEU A 1 19 ? -6.617 1.694 5.414 1.00 0.00 19 LEU A CA 17
ATOM 19514 C C . LEU A 1 19 ? -5.889 0.880 6.484 1.00 0.00 19 LEU A C 17
ATOM 19515 O O . LEU A 1 19 ? -4.736 0.541 6.256 1.00 0.00 19 LEU A O 17
ATOM 19531 N N . LEU A 1 20 ? -6.501 0.558 7.632 1.00 0.00 20 LEU A N 17
ATOM 19532 C CA . LEU A 1 20 ? -5.764 0.017 8.766 1.00 0.00 20 LEU A CA 17
ATOM 19533 C C . LEU A 1 20 ? -5.252 -1.365 8.384 1.00 0.00 20 LEU A C 17
ATOM 19534 O O . LEU A 1 20 ? -4.048 -1.619 8.379 1.00 0.00 20 LEU A O 17
ATOM 19550 N N . GLU A 1 21 ? -6.178 -2.222 7.967 1.00 0.00 21 GLU A N 17
ATOM 19551 C CA . GLU A 1 21 ? -5.920 -3.622 7.673 1.00 0.00 21 GLU A CA 17
ATOM 19552 C C . GLU A 1 21 ? -5.126 -3.782 6.376 1.00 0.00 21 GLU A C 17
ATOM 19553 O O . GLU A 1 21 ? -4.405 -4.765 6.200 1.00 0.00 21 GLU A O 17
ATOM 19565 N N . LEU A 1 22 ? -5.276 -2.806 5.483 1.00 0.00 22 LEU A N 17
ATOM 19566 C CA . LEU A 1 22 ? -4.695 -2.722 4.154 1.00 0.00 22 LEU A CA 17
ATOM 19567 C C . LEU A 1 22 ? -3.243 -2.254 4.204 1.00 0.00 22 LEU A C 17
ATOM 19568 O O . LEU A 1 22 ? -2.421 -2.671 3.397 1.00 0.00 22 LEU A O 17
ATOM 19584 N N . GLU A 1 23 ? -2.914 -1.396 5.162 1.00 0.00 23 GLU A N 17
ATOM 19585 C CA . GLU A 1 23 ? -1.532 -1.073 5.484 1.00 0.00 23 GLU A CA 17
ATOM 19586 C C . GLU A 1 23 ? -0.921 -2.187 6.343 1.00 0.00 23 GLU A C 17
ATOM 19587 O O . GLU A 1 23 ? 0.304 -2.365 6.354 1.00 0.00 23 GLU A O 17
ATOM 19599 N N . LYS A 1 24 ? -1.741 -2.931 7.098 1.00 0.00 24 LYS A N 17
ATOM 19600 C CA . LYS A 1 24 ? -1.253 -3.987 7.978 1.00 0.00 24 LYS A CA 17
ATOM 19601 C C . LYS A 1 24 ? -0.814 -5.208 7.179 1.00 0.00 24 LYS A C 17
ATOM 19602 O O . LYS A 1 24 ? 0.196 -5.816 7.552 1.00 0.00 24 LYS A O 17
ATOM 19621 N N . GLU A 1 25 ? -1.522 -5.579 6.105 1.00 0.00 25 GLU A N 17
ATOM 19622 C CA . GLU A 1 25 ? -1.121 -6.709 5.265 1.00 0.00 25 GLU A CA 17
ATOM 19623 C C . GLU A 1 25 ? 0.311 -6.479 4.771 1.00 0.00 25 GLU A C 17
ATOM 19624 O O . GLU A 1 25 ? 1.197 -7.307 5.015 1.00 0.00 25 GLU A O 17
ATOM 19636 N N . PHE A 1 26 ? 0.551 -5.296 4.195 1.00 0.00 26 PHE A N 17
ATOM 19637 C CA . PHE A 1 26 ? 1.754 -4.959 3.451 1.00 0.00 26 PHE A CA 17
ATOM 19638 C C . PHE A 1 26 ? 2.940 -4.637 4.372 1.00 0.00 26 PHE A C 17
ATOM 19639 O O . PHE A 1 26 ? 3.928 -4.067 3.903 1.00 0.00 26 PHE A O 17
ATOM 19656 N N . HIS A 1 27 ? 2.869 -4.941 5.674 1.00 0.00 27 HIS A N 17
ATOM 19657 C CA . HIS A 1 27 ? 3.997 -4.863 6.595 1.00 0.00 27 HIS A CA 17
ATOM 19658 C C . HIS A 1 27 ? 4.419 -6.257 7.097 1.00 0.00 27 HIS A C 17
ATOM 19659 O O . HIS A 1 27 ? 5.427 -6.354 7.795 1.00 0.00 27 HIS A O 17
ATOM 19673 N N . CYS A 1 28 ? 3.686 -7.328 6.754 1.00 0.00 28 CYS A N 17
ATOM 19674 C CA . CYS A 1 28 ? 4.079 -8.702 7.077 1.00 0.00 28 CYS A CA 17
ATOM 19675 C C . CYS A 1 28 ? 4.103 -9.634 5.864 1.00 0.00 28 CYS A C 17
ATOM 19676 O O . CYS A 1 28 ? 4.477 -10.801 6.011 1.00 0.00 28 CYS A O 17
ATOM 19684 N N . LYS A 1 29 ? 3.769 -9.160 4.664 1.00 0.00 29 LYS A N 17
ATOM 19685 C CA . LYS A 1 29 ? 4.100 -9.852 3.427 1.00 0.00 29 LYS A CA 17
ATOM 19686 C C . LYS A 1 29 ? 4.491 -8.820 2.395 1.00 0.00 29 LYS A C 17
ATOM 19687 O O . LYS A 1 29 ? 3.759 -7.861 2.147 1.00 0.00 29 LYS A O 17
ATOM 19706 N N . LYS A 1 30 ? 5.607 -9.084 1.721 1.00 0.00 30 LYS A N 17
ATOM 19707 C CA . LYS A 1 30 ? 5.980 -8.383 0.501 1.00 0.00 30 LYS A CA 17
ATOM 19708 C C . LYS A 1 30 ? 5.081 -8.787 -0.681 1.00 0.00 30 LYS A C 17
ATOM 19709 O O . LYS A 1 30 ? 5.183 -8.177 -1.748 1.00 0.00 30 LYS A O 17
ATOM 19728 N N . TYR A 1 31 ? 4.271 -9.842 -0.557 1.00 0.00 31 TYR A N 17
ATOM 19729 C CA . TYR A 1 31 ? 3.636 -10.496 -1.689 1.00 0.00 31 TYR A CA 17
ATOM 19730 C C . TYR A 1 31 ? 2.180 -10.849 -1.386 1.00 0.00 31 TYR A C 17
ATOM 19731 O O . TYR A 1 31 ? 1.887 -11.843 -0.721 1.00 0.00 31 TYR A O 17
ATOM 19749 N N . LEU A 1 32 ? 1.243 -10.036 -1.881 1.00 0.00 32 LEU A N 17
ATOM 19750 C CA . LEU A 1 32 ? -0.171 -10.384 -1.872 1.00 0.00 32 LEU A CA 17
ATOM 19751 C C . LEU A 1 32 ? -0.403 -11.531 -2.854 1.00 0.00 32 LEU A C 17
ATOM 19752 O O . LEU A 1 32 ? -0.242 -11.384 -4.072 1.00 0.00 32 LEU A O 17
ATOM 19768 N N . SER A 1 33 ? -0.772 -12.675 -2.294 1.00 0.00 33 SER A N 17
ATOM 19769 C CA . SER A 1 33 ? -1.155 -13.928 -2.920 1.00 0.00 33 SER A CA 17
ATOM 19770 C C . SER A 1 33 ? -1.964 -14.681 -1.842 1.00 0.00 33 SER A C 17
ATOM 19771 O O . SER A 1 33 ? -2.441 -14.036 -0.908 1.00 0.00 33 SER A O 17
ATOM 19779 N N . LEU A 1 34 ? -2.139 -16.003 -1.937 1.00 0.00 34 LEU A N 17
ATOM 19780 C CA . LEU A 1 34 ? -2.787 -16.872 -0.941 1.00 0.00 34 LEU A CA 17
ATOM 19781 C C . LEU A 1 34 ? -4.179 -16.354 -0.547 1.00 0.00 34 LEU A C 17
ATOM 19782 O O . LEU A 1 34 ? -4.536 -16.342 0.626 1.00 0.00 34 LEU A O 17
ATOM 19798 N N . THR A 1 35 ? -4.938 -15.862 -1.524 1.00 0.00 35 THR A N 17
ATOM 19799 C CA . THR A 1 35 ? -6.211 -15.155 -1.394 1.00 0.00 35 THR A CA 17
ATOM 19800 C C . THR A 1 35 ? -6.202 -13.973 -0.403 1.00 0.00 35 THR A C 17
ATOM 19801 O O . THR A 1 35 ? -7.247 -13.363 -0.153 1.00 0.00 35 THR A O 17
ATOM 19812 N N . GLU A 1 36 ? -5.035 -13.537 0.087 1.00 0.00 36 GLU A N 17
ATOM 19813 C CA . GLU A 1 36 ? -4.924 -12.362 0.934 1.00 0.00 36 GLU A CA 17
ATOM 19814 C C . GLU A 1 36 ? -5.306 -11.133 0.125 1.00 0.00 36 GLU A C 17
ATOM 19815 O O . GLU A 1 36 ? -5.962 -10.222 0.630 1.00 0.00 36 GLU A O 17
ATOM 19827 N N . ARG A 1 37 ? -4.985 -11.149 -1.178 1.00 0.00 37 ARG A N 17
ATOM 19828 C CA . ARG A 1 37 ? -5.392 -10.064 -2.066 1.00 0.00 37 ARG A CA 17
ATOM 19829 C C . ARG A 1 37 ? -6.904 -9.986 -2.249 1.00 0.00 37 ARG A C 17
ATOM 19830 O O . ARG A 1 37 ? -7.367 -9.092 -2.953 1.00 0.00 37 ARG A O 17
ATOM 19851 N N . SER A 1 38 ? -7.662 -10.903 -1.668 1.00 0.00 38 SER A N 17
ATOM 19852 C CA . SER A 1 38 ? -9.100 -10.978 -1.748 1.00 0.00 38 SER A CA 17
ATOM 19853 C C . SER A 1 38 ? -9.683 -10.924 -0.326 1.00 0.00 38 SER A C 17
ATOM 19854 O O . SER A 1 38 ? -10.853 -11.247 -0.148 1.00 0.00 38 SER A O 17
ATOM 19862 N N . GLN A 1 39 ? -8.891 -10.548 0.694 1.00 0.00 39 GLN A N 17
ATOM 19863 C CA . GLN A 1 39 ? -9.382 -10.310 2.050 1.00 0.00 39 GLN A CA 17
ATOM 19864 C C . GLN A 1 39 ? -10.030 -8.937 2.098 1.00 0.00 39 GLN A C 17
ATOM 19865 O O . GLN A 1 39 ? -11.231 -8.821 2.314 1.00 0.00 39 GLN A O 17
ATOM 19879 N N . ILE A 1 40 ? -9.230 -7.883 1.883 1.00 0.00 40 ILE A N 17
ATOM 19880 C CA . ILE A 1 40 ? -9.640 -6.526 2.242 1.00 0.00 40 ILE A CA 17
ATOM 19881 C C . ILE A 1 40 ? -10.892 -6.123 1.429 1.00 0.00 40 ILE A C 17
ATOM 19882 O O . ILE A 1 40 ? -11.800 -5.489 1.968 1.00 0.00 40 ILE A O 17
ATOM 19898 N N . ALA A 1 41 ? -10.990 -6.566 0.167 1.00 0.00 41 ALA A N 17
ATOM 19899 C CA . ALA A 1 41 ? -12.140 -6.319 -0.703 1.00 0.00 41 ALA A CA 17
ATOM 19900 C C . ALA A 1 41 ? -13.425 -7.021 -0.245 1.00 0.00 41 ALA A C 17
ATOM 19901 O O . ALA A 1 41 ? -14.499 -6.690 -0.764 1.00 0.00 41 ALA A O 17
ATOM 19908 N N . HIS A 1 42 ? -13.362 -7.980 0.681 1.00 0.00 42 HIS A N 17
ATOM 19909 C CA . HIS A 1 42 ? -14.534 -8.694 1.166 1.00 0.00 42 HIS A CA 17
ATOM 19910 C C . HIS A 1 42 ? -14.855 -8.357 2.624 1.00 0.00 42 HIS A C 17
ATOM 19911 O O . HIS A 1 42 ? -15.979 -8.619 3.058 1.00 0.00 42 HIS A O 17
ATOM 19925 N N . ALA A 1 43 ? -13.920 -7.744 3.357 1.00 0.00 43 ALA A N 17
ATOM 19926 C CA . ALA A 1 43 ? -13.877 -7.790 4.803 1.00 0.00 43 ALA A CA 17
ATOM 19927 C C . ALA A 1 43 ? -14.232 -6.447 5.412 1.00 0.00 43 ALA A C 17
ATOM 19928 O O . ALA A 1 43 ? -14.579 -6.429 6.595 1.00 0.00 43 ALA A O 17
ATOM 19935 N N . LEU A 1 44 ? -14.174 -5.344 4.645 1.00 0.00 44 LEU A N 17
ATOM 19936 C CA . LEU A 1 44 ? -14.586 -4.058 5.177 1.00 0.00 44 LEU A CA 17
ATOM 19937 C C . LEU A 1 44 ? -15.693 -3.404 4.349 1.00 0.00 44 LEU A C 17
ATOM 19938 O O . LEU A 1 44 ? -16.867 -3.545 4.684 1.00 0.00 44 LEU A O 17
ATOM 19954 N N . LYS A 1 45 ? -15.325 -2.667 3.298 1.00 0.00 45 LYS A N 17
ATOM 19955 C CA . LYS A 1 45 ? -16.158 -1.819 2.432 1.00 0.00 45 LYS A CA 17
ATOM 19956 C C . LYS A 1 45 ? -15.282 -1.180 1.345 1.00 0.00 45 LYS A C 17
ATOM 19957 O O . LYS A 1 45 ? -15.331 0.029 1.097 1.00 0.00 45 LYS A O 17
ATOM 19976 N N . LEU A 1 46 ? -14.390 -1.985 0.760 1.00 0.00 46 LEU A N 17
ATOM 19977 C CA . LEU A 1 46 ? -13.520 -1.586 -0.351 1.00 0.00 46 LEU A CA 17
ATOM 19978 C C . LEU A 1 46 ? -13.929 -2.372 -1.607 1.00 0.00 46 LEU A C 17
ATOM 19979 O O . LEU A 1 46 ? -14.988 -3.010 -1.632 1.00 0.00 46 LEU A O 17
ATOM 19995 N N . SER A 1 47 ? -13.124 -2.314 -2.672 1.00 0.00 47 SER A N 17
ATOM 19996 C CA . SER A 1 47 ? -13.402 -2.902 -3.974 1.00 0.00 47 SER A CA 17
ATOM 19997 C C . SER A 1 47 ? -12.154 -3.579 -4.525 1.00 0.00 47 SER A C 17
ATOM 19998 O O . SER A 1 47 ? -11.072 -2.990 -4.517 1.00 0.00 47 SER A O 17
ATOM 20006 N N . GLU A 1 48 ? -12.318 -4.794 -5.053 1.00 0.00 48 GLU A N 17
ATOM 20007 C CA . GLU A 1 48 ? -11.225 -5.622 -5.555 1.00 0.00 48 GLU A CA 17
ATOM 20008 C C . GLU A 1 48 ? -10.485 -5.001 -6.748 1.00 0.00 48 GLU A C 17
ATOM 20009 O O . GLU A 1 48 ? -9.255 -5.071 -6.810 1.00 0.00 48 GLU A O 17
ATOM 20021 N N . VAL A 1 49 ? -11.206 -4.368 -7.682 1.00 0.00 49 VAL A N 17
ATOM 20022 C CA . VAL A 1 49 ? -10.606 -3.646 -8.806 1.00 0.00 49 VAL A CA 17
ATOM 20023 C C . VAL A 1 49 ? -9.688 -2.554 -8.271 1.00 0.00 49 VAL A C 17
ATOM 20024 O O . VAL A 1 49 ? -8.567 -2.411 -8.750 1.00 0.00 49 VAL A O 17
ATOM 20037 N N . GLN A 1 50 ? -10.149 -1.803 -7.271 1.00 0.00 50 GLN A N 17
ATOM 20038 C CA . GLN A 1 50 ? -9.432 -0.661 -6.733 1.00 0.00 50 GLN A CA 17
ATOM 20039 C C . GLN A 1 50 ? -8.045 -1.088 -6.232 1.00 0.00 50 GLN A C 17
ATOM 20040 O O . GLN A 1 50 ? -7.078 -0.356 -6.411 1.00 0.00 50 GLN A O 17
ATOM 20054 N N . VAL A 1 51 ? -7.907 -2.290 -5.661 1.00 0.00 51 VAL A N 17
ATOM 20055 C CA . VAL A 1 51 ? -6.628 -2.806 -5.157 1.00 0.00 51 VAL A CA 17
ATOM 20056 C C . VAL A 1 51 ? -5.606 -2.914 -6.286 1.00 0.00 51 VAL A C 17
ATOM 20057 O O . VAL A 1 51 ? -4.441 -2.557 -6.105 1.00 0.00 51 VAL A O 17
ATOM 20070 N N . LYS A 1 52 ? -6.049 -3.310 -7.487 1.00 0.00 52 LYS A N 17
ATOM 20071 C CA . LYS A 1 52 ? -5.209 -3.394 -8.681 1.00 0.00 52 LYS A CA 17
ATOM 20072 C C . LYS A 1 52 ? -4.508 -2.059 -8.961 1.00 0.00 52 LYS A C 17
ATOM 20073 O O . LYS A 1 52 ? -3.463 -2.056 -9.617 1.00 0.00 52 LYS A O 17
ATOM 20092 N N . ILE A 1 53 ? -5.052 -0.942 -8.465 1.00 0.00 53 ILE A N 17
ATOM 20093 C CA . ILE A 1 53 ? -4.546 0.410 -8.642 1.00 0.00 53 ILE A CA 17
ATOM 20094 C C . ILE A 1 53 ? -3.980 0.966 -7.328 1.00 0.00 53 ILE A C 17
ATOM 20095 O O . ILE A 1 53 ? -3.063 1.780 -7.383 1.00 0.00 53 ILE A O 17
ATOM 20111 N N . TRP A 1 54 ? -4.425 0.521 -6.147 1.00 0.00 54 TRP A N 17
ATOM 20112 C CA . TRP A 1 54 ? -3.818 0.923 -4.875 1.00 0.00 54 TRP A CA 17
ATOM 20113 C C . TRP A 1 54 ? -2.316 0.626 -4.904 1.00 0.00 54 TRP A C 17
ATOM 20114 O O . TRP A 1 54 ? -1.516 1.478 -4.505 1.00 0.00 54 TRP A O 17
ATOM 20135 N N . PHE A 1 55 ? -1.942 -0.521 -5.485 1.00 0.00 55 PHE A N 17
ATOM 20136 C CA . PHE A 1 55 ? -0.557 -0.915 -5.719 1.00 0.00 55 PHE A CA 17
ATOM 20137 C C . PHE A 1 55 ? 0.244 0.156 -6.453 1.00 0.00 55 PHE A C 17
ATOM 20138 O O . PHE A 1 55 ? 1.412 0.363 -6.124 1.00 0.00 55 PHE A O 17
ATOM 20155 N N . GLN A 1 56 ? -0.361 0.801 -7.456 1.00 0.00 56 GLN A N 17
ATOM 20156 C CA . GLN A 1 56 ? 0.274 1.732 -8.374 1.00 0.00 56 GLN A CA 17
ATOM 20157 C C . GLN A 1 56 ? 0.958 2.849 -7.594 1.00 0.00 56 GLN A C 17
ATOM 20158 O O . GLN A 1 56 ? 2.122 3.159 -7.854 1.00 0.00 56 GLN A O 17
ATOM 20172 N N . ASN A 1 57 ? 0.236 3.404 -6.614 1.00 0.00 57 ASN A N 17
ATOM 20173 C CA . ASN A 1 57 ? 0.699 4.500 -5.772 1.00 0.00 57 ASN A CA 17
ATOM 20174 C C . ASN A 1 57 ? 1.859 4.044 -4.904 1.00 0.00 57 ASN A C 17
ATOM 20175 O O . ASN A 1 57 ? 2.900 4.699 -4.881 1.00 0.00 57 ASN A O 17
ATOM 20186 N N . ARG A 1 58 ? 1.709 2.904 -4.211 1.00 0.00 58 ARG A N 17
ATOM 20187 C CA . ARG A 1 58 ? 2.752 2.430 -3.306 1.00 0.00 58 ARG A CA 17
ATOM 20188 C C . ARG A 1 58 ? 4.047 2.146 -4.073 1.00 0.00 58 ARG A C 17
ATOM 20189 O O . ARG A 1 58 ? 5.121 2.108 -3.476 1.00 0.00 58 ARG A O 17
ATOM 20210 N N . ARG A 1 59 ? 3.970 1.934 -5.392 1.00 0.00 59 ARG A N 17
ATOM 20211 C CA . ARG A 1 59 ? 5.112 1.491 -6.178 1.00 0.00 59 ARG A CA 17
ATOM 20212 C C . ARG A 1 59 ? 6.046 2.649 -6.532 1.00 0.00 59 ARG A C 17
ATOM 20213 O O . ARG A 1 59 ? 7.041 2.391 -7.199 1.00 0.00 59 ARG A O 17
ATOM 20234 N N . ALA A 1 60 ? 5.751 3.897 -6.149 1.00 0.00 60 ALA A N 17
ATOM 20235 C CA . ALA A 1 60 ? 6.624 5.026 -6.448 1.00 0.00 60 ALA A CA 17
ATOM 20236 C C . ALA A 1 60 ? 7.730 5.113 -5.401 1.00 0.00 60 ALA A C 17
ATOM 20237 O O . ALA A 1 60 ? 8.898 5.021 -5.753 1.00 0.00 60 ALA A O 17
ATOM 20244 N N . LYS A 1 61 ? 7.367 5.255 -4.121 1.00 0.00 61 LYS A N 17
ATOM 20245 C CA . LYS A 1 61 ? 8.224 5.802 -3.061 1.00 0.00 61 LYS A CA 17
ATOM 20246 C C . LYS A 1 61 ? 9.652 5.253 -3.079 1.00 0.00 61 LYS A C 17
ATOM 20247 O O . LYS A 1 61 ? 10.591 5.931 -3.491 1.00 0.00 61 LYS A O 17
ATOM 20266 N N . TRP A 1 62 ? 9.840 3.996 -2.678 1.00 0.00 62 TRP A N 17
ATOM 20267 C CA . TRP A 1 62 ? 11.185 3.423 -2.633 1.00 0.00 62 TRP A CA 17
ATOM 20268 C C . TRP A 1 62 ? 11.781 3.271 -4.035 1.00 0.00 62 TRP A C 17
ATOM 20269 O O . TRP A 1 62 ? 12.995 3.253 -4.176 1.00 0.00 62 TRP A O 17
ATOM 20290 N N . LYS A 1 63 ? 10.965 3.152 -5.086 1.00 0.00 63 LYS A N 17
ATOM 20291 C CA . LYS A 1 63 ? 11.449 2.975 -6.452 1.00 0.00 63 LYS A CA 17
ATOM 20292 C C . LYS A 1 63 ? 12.035 4.264 -7.017 1.00 0.00 63 LYS A C 17
ATOM 20293 O O . LYS A 1 63 ? 12.941 4.152 -7.831 1.00 0.00 63 LYS A O 17
ATOM 20312 N N . ARG A 1 64 ? 11.599 5.460 -6.592 1.00 0.00 64 ARG A N 17
ATOM 20313 C CA . ARG A 1 64 ? 12.300 6.693 -6.962 1.00 0.00 64 ARG A CA 17
ATOM 20314 C C . ARG A 1 64 ? 13.742 6.628 -6.482 1.00 0.00 64 ARG A C 17
ATOM 20315 O O . ARG A 1 64 ? 14.646 7.048 -7.192 1.00 0.00 64 ARG A O 17
ATOM 20336 N N . ILE A 1 65 ? 13.952 6.154 -5.259 1.00 0.00 65 ILE A N 17
ATOM 20337 C CA . ILE A 1 65 ? 15.270 6.028 -4.665 1.00 0.00 65 ILE A CA 17
ATOM 20338 C C . ILE A 1 65 ? 16.037 4.932 -5.412 1.00 0.00 65 ILE A C 17
ATOM 20339 O O . ILE A 1 65 ? 17.082 5.197 -5.999 1.00 0.00 65 ILE A O 17
ATOM 20355 N N . LYS A 1 66 ? 15.492 3.715 -5.434 1.00 0.00 66 LYS A N 17
ATOM 20356 C CA . LYS A 1 66 ? 16.053 2.497 -6.025 1.00 0.00 66 LYS A CA 17
ATOM 20357 C C . LYS A 1 66 ? 16.001 2.520 -7.569 1.00 0.00 66 LYS A C 17
ATOM 20358 O O . LYS A 1 66 ? 15.938 1.457 -8.196 1.00 0.00 66 LYS A O 17
ATOM 20377 N N . ALA A 1 67 ? 15.934 3.701 -8.192 1.00 0.00 67 ALA A N 17
ATOM 20378 C CA . ALA A 1 67 ? 15.826 3.890 -9.629 1.00 0.00 67 ALA A CA 17
ATOM 20379 C C . ALA A 1 67 ? 17.191 3.644 -10.270 1.00 0.00 67 ALA A C 17
ATOM 20380 O O . ALA A 1 67 ? 17.969 4.580 -10.459 1.00 0.00 67 ALA A O 17
ATOM 20387 N N . GLY A 1 68 ? 17.462 2.391 -10.621 1.00 0.00 68 GLY A N 17
ATOM 20388 C CA . GLY A 1 68 ? 18.658 1.996 -11.343 1.00 0.00 68 GLY A CA 17
ATOM 20389 C C . GLY A 1 68 ? 19.574 1.157 -10.470 1.00 0.00 68 GLY A C 17
ATOM 20390 O O . GLY A 1 68 ? 19.114 0.158 -9.910 1.00 0.00 68 GLY A O 17
ATOM 20394 N N . ASN A 1 69 ? 20.852 1.529 -10.381 1.00 0.00 69 ASN A N 17
ATOM 20395 C CA . ASN A 1 69 ? 21.814 0.873 -9.497 1.00 0.00 69 ASN A CA 17
ATOM 20396 C C . ASN A 1 69 ? 21.419 1.010 -8.021 1.00 0.00 69 ASN A C 17
ATOM 20397 O O . ASN A 1 69 ? 20.411 1.625 -7.666 1.00 0.00 69 ASN A O 17
ATOM 20408 N N . VAL A 1 70 ? 22.254 0.449 -7.150 1.00 0.00 70 VAL A N 17
ATOM 20409 C CA . VAL A 1 70 ? 22.155 0.601 -5.709 1.00 0.00 70 VAL A CA 17
ATOM 20410 C C . VAL A 1 70 ? 23.479 1.136 -5.180 1.00 0.00 70 VAL A C 17
ATOM 20411 O O . VAL A 1 70 ? 24.486 1.103 -5.895 1.00 0.00 70 VAL A O 17
ATOM 20424 N N . SER A 1 71 ? 23.470 1.616 -3.938 1.00 0.00 71 SER A N 17
ATOM 20425 C CA . SER A 1 71 ? 24.603 2.237 -3.275 1.00 0.00 71 SER A CA 17
ATOM 20426 C C . SER A 1 71 ? 25.790 1.297 -3.307 1.00 0.00 71 SER A C 17
ATOM 20427 O O . SER A 1 71 ? 25.642 0.161 -2.799 1.00 0.00 71 SER A O 17
ATOM 20435 N N . SER A 1 1 ? -10.011 22.267 -16.803 1.00 0.00 1 SER A N 18
ATOM 20436 C CA . SER A 1 1 ? -11.375 22.440 -16.292 1.00 0.00 1 SER A CA 18
ATOM 20437 C C . SER A 1 1 ? -12.250 21.268 -16.718 1.00 0.00 1 SER A C 18
ATOM 20438 O O . SER A 1 1 ? -12.796 20.588 -15.851 1.00 0.00 1 SER A O 18
ATOM 20446 N N . ALA A 1 2 ? -12.386 20.999 -18.021 1.00 0.00 2 ALA A N 18
ATOM 20447 C CA . ALA A 1 2 ? -12.819 19.693 -18.503 1.00 0.00 2 ALA A CA 18
ATOM 20448 C C . ALA A 1 2 ? -11.758 18.641 -18.126 1.00 0.00 2 ALA A C 18
ATOM 20449 O O . ALA A 1 2 ? -10.589 19.013 -17.956 1.00 0.00 2 ALA A O 18
ATOM 20456 N N . PRO A 1 3 ? -12.109 17.347 -18.048 1.00 0.00 3 PRO A N 18
ATOM 20457 C CA . PRO A 1 3 ? -11.139 16.264 -17.919 1.00 0.00 3 PRO A CA 18
ATOM 20458 C C . PRO A 1 3 ? -10.339 16.106 -19.215 1.00 0.00 3 PRO A C 18
ATOM 20459 O O . PRO A 1 3 ? -10.691 16.695 -20.244 1.00 0.00 3 PRO A O 18
ATOM 20470 N N . GLY A 1 4 ? -9.290 15.284 -19.164 1.00 0.00 4 GLY A N 18
ATOM 20471 C CA . GLY A 1 4 ? -8.595 14.766 -20.331 1.00 0.00 4 GLY A CA 18
ATOM 20472 C C . GLY A 1 4 ? -8.886 13.275 -20.406 1.00 0.00 4 GLY A C 18
ATOM 20473 O O . GLY A 1 4 ? -9.981 12.882 -20.811 1.00 0.00 4 GLY A O 18
ATOM 20477 N N . GLY A 1 5 ? -7.947 12.450 -19.947 1.00 0.00 5 GLY A N 18
ATOM 20478 C CA . GLY A 1 5 ? -8.093 11.008 -19.899 1.00 0.00 5 GLY A CA 18
ATOM 20479 C C . GLY A 1 5 ? -7.180 10.438 -18.826 1.00 0.00 5 GLY A C 18
ATOM 20480 O O . GLY A 1 5 ? -7.410 10.691 -17.640 1.00 0.00 5 GLY A O 18
ATOM 20484 N N . LYS A 1 6 ? -6.157 9.669 -19.214 1.00 0.00 6 LYS A N 18
ATOM 20485 C CA . LYS A 1 6 ? -5.225 9.030 -18.277 1.00 0.00 6 LYS A CA 18
ATOM 20486 C C . LYS A 1 6 ? -4.465 10.112 -17.517 1.00 0.00 6 LYS A C 18
ATOM 20487 O O . LYS A 1 6 ? -3.845 10.968 -18.150 1.00 0.00 6 LYS A O 18
ATOM 20506 N N . SER A 1 7 ? -4.488 10.078 -16.183 1.00 0.00 7 SER A N 18
ATOM 20507 C CA . SER A 1 7 ? -3.743 11.023 -15.364 1.00 0.00 7 SER A CA 18
ATOM 20508 C C . SER A 1 7 ? -3.156 10.340 -14.121 1.00 0.00 7 SER A C 18
ATOM 20509 O O . SER A 1 7 ? -3.424 9.160 -13.869 1.00 0.00 7 SER A O 18
ATOM 20517 N N . ARG A 1 8 ? -2.329 11.066 -13.356 1.00 0.00 8 ARG A N 18
ATOM 20518 C CA . ARG A 1 8 ? -1.415 10.497 -12.365 1.00 0.00 8 ARG A CA 18
ATOM 20519 C C . ARG A 1 8 ? -1.557 11.195 -11.011 1.00 0.00 8 ARG A C 18
ATOM 20520 O O . ARG A 1 8 ? -0.653 11.923 -10.592 1.00 0.00 8 ARG A O 18
ATOM 20541 N N . ARG A 1 9 ? -2.664 10.979 -10.294 1.00 0.00 9 ARG A N 18
ATOM 20542 C CA . ARG A 1 9 ? -2.811 11.463 -8.915 1.00 0.00 9 ARG A CA 18
ATOM 20543 C C . ARG A 1 9 ? -3.334 10.365 -8.000 1.00 0.00 9 ARG A C 18
ATOM 20544 O O . ARG A 1 9 ? -4.054 9.465 -8.454 1.00 0.00 9 ARG A O 18
ATOM 20565 N N . ARG A 1 10 ? -3.008 10.468 -6.709 1.00 0.00 10 ARG A N 18
ATOM 20566 C CA . ARG A 1 10 ? -3.524 9.688 -5.575 1.00 0.00 10 ARG A CA 18
ATOM 20567 C C . ARG A 1 10 ? -5.029 9.916 -5.412 1.00 0.00 10 ARG A C 18
ATOM 20568 O O . ARG A 1 10 ? -5.465 10.619 -4.501 1.00 0.00 10 ARG A O 18
ATOM 20589 N N . ARG A 1 11 ? -5.837 9.289 -6.264 1.00 0.00 11 ARG A N 18
ATOM 20590 C CA . ARG A 1 11 ? -7.292 9.372 -6.219 1.00 0.00 11 ARG A CA 18
ATOM 20591 C C . ARG A 1 11 ? -7.850 8.122 -5.531 1.00 0.00 11 ARG A C 18
ATOM 20592 O O . ARG A 1 11 ? -8.783 7.503 -6.037 1.00 0.00 11 ARG A O 18
ATOM 20613 N N . THR A 1 12 ? -7.251 7.686 -4.417 1.00 0.00 12 THR A N 18
ATOM 20614 C CA . THR A 1 12 ? -7.888 6.692 -3.555 1.00 0.00 12 THR A CA 18
ATOM 20615 C C . THR A 1 12 ? -9.268 7.211 -3.140 1.00 0.00 12 THR A C 18
ATOM 20616 O O . THR A 1 12 ? -9.482 8.417 -2.993 1.00 0.00 12 THR A O 18
ATOM 20627 N N . ALA A 1 13 ? -10.188 6.282 -2.905 1.00 0.00 13 ALA A N 18
ATOM 20628 C CA . ALA A 1 13 ? -11.524 6.506 -2.375 1.00 0.00 13 ALA A CA 18
ATOM 20629 C C . ALA A 1 13 ? -11.720 5.826 -1.021 1.00 0.00 13 ALA A C 18
ATOM 20630 O O . ALA A 1 13 ? -12.831 5.799 -0.493 1.00 0.00 13 ALA A O 18
ATOM 20637 N N . PHE A 1 14 ? -10.647 5.247 -0.492 1.00 0.00 14 PHE A N 18
ATOM 20638 C CA . PHE A 1 14 ? -10.606 4.573 0.796 1.00 0.00 14 PHE A CA 18
ATOM 20639 C C . PHE A 1 14 ? -10.488 5.595 1.924 1.00 0.00 14 PHE A C 18
ATOM 20640 O O . PHE A 1 14 ? -10.366 6.801 1.688 1.00 0.00 14 PHE A O 18
ATOM 20657 N N . THR A 1 15 ? -10.472 5.091 3.152 1.00 0.00 15 THR A N 18
ATOM 20658 C CA . THR A 1 15 ? -10.590 5.868 4.369 1.00 0.00 15 THR A CA 18
ATOM 20659 C C . THR A 1 15 ? -9.659 5.275 5.431 1.00 0.00 15 THR A C 18
ATOM 20660 O O . THR A 1 15 ? -9.148 4.172 5.239 1.00 0.00 15 THR A O 18
ATOM 20671 N N . SER A 1 16 ? -9.448 5.966 6.555 1.00 0.00 16 SER A N 18
ATOM 20672 C CA . SER A 1 16 ? -8.553 5.506 7.612 1.00 0.00 16 SER A CA 18
ATOM 20673 C C . SER A 1 16 ? -9.055 4.160 8.126 1.00 0.00 16 SER A C 18
ATOM 20674 O O . SER A 1 16 ? -8.274 3.220 8.262 1.00 0.00 16 SER A O 18
ATOM 20682 N N . GLU A 1 17 ? -10.369 4.046 8.327 1.00 0.00 17 GLU A N 18
ATOM 20683 C CA . GLU A 1 17 ? -10.981 2.841 8.863 1.00 0.00 17 GLU A CA 18
ATOM 20684 C C . GLU A 1 17 ? -10.669 1.623 7.987 1.00 0.00 17 GLU A C 18
ATOM 20685 O O . GLU A 1 17 ? -10.514 0.504 8.481 1.00 0.00 17 GLU A O 18
ATOM 20697 N N . GLN A 1 18 ? -10.586 1.850 6.676 1.00 0.00 18 GLN A N 18
ATOM 20698 C CA . GLN A 1 18 ? -10.464 0.821 5.660 1.00 0.00 18 GLN A CA 18
ATOM 20699 C C . GLN A 1 18 ? -9.003 0.557 5.287 1.00 0.00 18 GLN A C 18
ATOM 20700 O O . GLN A 1 18 ? -8.732 -0.412 4.571 1.00 0.00 18 GLN A O 18
ATOM 20714 N N . LEU A 1 19 ? -8.064 1.381 5.750 1.00 0.00 19 LEU A N 18
ATOM 20715 C CA . LEU A 1 19 ? -6.632 1.238 5.517 1.00 0.00 19 LEU A CA 18
ATOM 20716 C C . LEU A 1 19 ? -5.930 0.565 6.698 1.00 0.00 19 LEU A C 18
ATOM 20717 O O . LEU A 1 19 ? -4.749 0.252 6.574 1.00 0.00 19 LEU A O 18
ATOM 20733 N N . LEU A 1 20 ? -6.625 0.354 7.818 1.00 0.00 20 LEU A N 18
ATOM 20734 C CA . LEU A 1 20 ? -6.026 0.056 9.113 1.00 0.00 20 LEU A CA 18
ATOM 20735 C C . LEU A 1 20 ? -5.345 -1.305 9.063 1.00 0.00 20 LEU A C 18
ATOM 20736 O O . LEU A 1 20 ? -4.164 -1.441 9.384 1.00 0.00 20 LEU A O 18
ATOM 20752 N N . GLU A 1 21 ? -6.116 -2.302 8.648 1.00 0.00 21 GLU A N 18
ATOM 20753 C CA . GLU A 1 21 ? -5.727 -3.695 8.532 1.00 0.00 21 GLU A CA 18
ATOM 20754 C C . GLU A 1 21 ? -4.908 -3.882 7.256 1.00 0.00 21 GLU A C 18
ATOM 20755 O O . GLU A 1 21 ? -4.038 -4.739 7.195 1.00 0.00 21 GLU A O 18
ATOM 20767 N N . LEU A 1 22 ? -5.211 -3.117 6.211 1.00 0.00 22 LEU A N 18
ATOM 20768 C CA . LEU A 1 22 ? -4.652 -3.218 4.875 1.00 0.00 22 LEU A CA 18
ATOM 20769 C C . LEU A 1 22 ? -3.177 -2.807 4.857 1.00 0.00 22 LEU A C 18
ATOM 20770 O O . LEU A 1 22 ? -2.336 -3.547 4.340 1.00 0.00 22 LEU A O 18
ATOM 20786 N N . GLU A 1 23 ? -2.857 -1.635 5.413 1.00 0.00 23 GLU A N 18
ATOM 20787 C CA . GLU A 1 23 ? -1.469 -1.204 5.579 1.00 0.00 23 GLU A CA 18
ATOM 20788 C C . GLU A 1 23 ? -0.731 -2.126 6.551 1.00 0.00 23 GLU A C 18
ATOM 20789 O O . GLU A 1 23 ? 0.452 -2.404 6.345 1.00 0.00 23 GLU A O 18
ATOM 20801 N N . LYS A 1 24 ? -1.413 -2.626 7.583 1.00 0.00 24 LYS A N 18
ATOM 20802 C CA . LYS A 1 24 ? -0.849 -3.565 8.543 1.00 0.00 24 LYS A CA 18
ATOM 20803 C C . LYS A 1 24 ? -0.439 -4.857 7.842 1.00 0.00 24 LYS A C 18
ATOM 20804 O O . LYS A 1 24 ? 0.702 -5.286 7.990 1.00 0.00 24 LYS A O 18
ATOM 20823 N N . GLU A 1 25 ? -1.318 -5.433 7.025 1.00 0.00 25 GLU A N 18
ATOM 20824 C CA . GLU A 1 25 ? -1.042 -6.630 6.243 1.00 0.00 25 GLU A CA 18
ATOM 20825 C C . GLU A 1 25 ? 0.122 -6.374 5.289 1.00 0.00 25 GLU A C 18
ATOM 20826 O O . GLU A 1 25 ? 0.960 -7.248 5.094 1.00 0.00 25 GLU A O 18
ATOM 20838 N N . PHE A 1 26 ? 0.161 -5.219 4.618 1.00 0.00 26 PHE A N 18
ATOM 20839 C CA . PHE A 1 26 ? 1.215 -4.904 3.652 1.00 0.00 26 PHE A CA 18
ATOM 20840 C C . PHE A 1 26 ? 2.517 -4.467 4.338 1.00 0.00 26 PHE A C 18
ATOM 20841 O O . PHE A 1 26 ? 3.530 -4.294 3.661 1.00 0.00 26 PHE A O 18
ATOM 20858 N N . HIS A 1 27 ? 2.530 -4.305 5.663 1.00 0.00 27 HIS A N 18
ATOM 20859 C CA . HIS A 1 27 ? 3.750 -4.116 6.434 1.00 0.00 27 HIS A CA 18
ATOM 20860 C C . HIS A 1 27 ? 4.585 -5.399 6.411 1.00 0.00 27 HIS A C 18
ATOM 20861 O O . HIS A 1 27 ? 5.815 -5.335 6.466 1.00 0.00 27 HIS A O 18
ATOM 20875 N N . CYS A 1 28 ? 3.934 -6.562 6.310 1.00 0.00 28 CYS A N 18
ATOM 20876 C CA . CYS A 1 28 ? 4.572 -7.864 6.448 1.00 0.00 28 CYS A CA 18
ATOM 20877 C C . CYS A 1 28 ? 4.810 -8.543 5.099 1.00 0.00 28 CYS A C 18
ATOM 20878 O O . CYS A 1 28 ? 5.449 -9.593 5.059 1.00 0.00 28 CYS A O 18
ATOM 20886 N N . LYS A 1 29 ? 4.318 -7.983 3.990 1.00 0.00 29 LYS A N 18
ATOM 20887 C CA . LYS A 1 29 ? 4.410 -8.640 2.692 1.00 0.00 29 LYS A CA 18
ATOM 20888 C C . LYS A 1 29 ? 4.348 -7.634 1.553 1.00 0.00 29 LYS A C 18
ATOM 20889 O O . LYS A 1 29 ? 3.428 -6.821 1.473 1.00 0.00 29 LYS A O 18
ATOM 20908 N N . LYS A 1 30 ? 5.326 -7.708 0.651 1.00 0.00 30 LYS A N 18
ATOM 20909 C CA . LYS A 1 30 ? 5.568 -6.722 -0.403 1.00 0.00 30 LYS A CA 18
ATOM 20910 C C . LYS A 1 30 ? 4.555 -6.742 -1.558 1.00 0.00 30 LYS A C 18
ATOM 20911 O O . LYS A 1 30 ? 4.657 -5.906 -2.463 1.00 0.00 30 LYS A O 18
ATOM 20930 N N . TYR A 1 31 ? 3.636 -7.697 -1.613 1.00 0.00 31 TYR A N 18
ATOM 20931 C CA . TYR A 1 31 ? 2.801 -7.966 -2.779 1.00 0.00 31 TYR A CA 18
ATOM 20932 C C . TYR A 1 31 ? 1.415 -8.385 -2.306 1.00 0.00 31 TYR A C 18
ATOM 20933 O O . TYR A 1 31 ? 1.232 -8.665 -1.125 1.00 0.00 31 TYR A O 18
ATOM 20951 N N . LEU A 1 32 ? 0.428 -8.405 -3.201 1.00 0.00 32 LEU A N 18
ATOM 20952 C CA . LEU A 1 32 ? -0.950 -8.756 -2.888 1.00 0.00 32 LEU A CA 18
ATOM 20953 C C . LEU A 1 32 ? -1.341 -9.903 -3.807 1.00 0.00 32 LEU A C 18
ATOM 20954 O O . LEU A 1 32 ? -1.527 -9.728 -5.013 1.00 0.00 32 LEU A O 18
ATOM 20970 N N . SER A 1 33 ? -1.381 -11.088 -3.227 1.00 0.00 33 SER A N 18
ATOM 20971 C CA . SER A 1 33 ? -1.811 -12.337 -3.833 1.00 0.00 33 SER A CA 18
ATOM 20972 C C . SER A 1 33 ? -3.300 -12.310 -4.202 1.00 0.00 33 SER A C 18
ATOM 20973 O O . SER A 1 33 ? -3.997 -11.330 -3.937 1.00 0.00 33 SER A O 18
ATOM 20981 N N . LEU A 1 34 ? -3.791 -13.382 -4.831 1.00 0.00 34 LEU A N 18
ATOM 20982 C CA . LEU A 1 34 ? -5.191 -13.523 -5.245 1.00 0.00 34 LEU A CA 18
ATOM 20983 C C . LEU A 1 34 ? -6.088 -13.451 -4.008 1.00 0.00 34 LEU A C 18
ATOM 20984 O O . LEU A 1 34 ? -6.860 -12.507 -3.863 1.00 0.00 34 LEU A O 18
ATOM 21000 N N . THR A 1 35 ? -5.889 -14.396 -3.090 1.00 0.00 35 THR A N 18
ATOM 21001 C CA . THR A 1 35 ? -6.456 -14.433 -1.750 1.00 0.00 35 THR A CA 18
ATOM 21002 C C . THR A 1 35 ? -6.353 -13.065 -1.067 1.00 0.00 35 THR A C 18
ATOM 21003 O O . THR A 1 35 ? -7.364 -12.556 -0.590 1.00 0.00 35 THR A O 18
ATOM 21014 N N . GLU A 1 36 ? -5.188 -12.420 -1.073 1.00 0.00 36 GLU A N 18
ATOM 21015 C CA . GLU A 1 36 ? -4.908 -11.214 -0.309 1.00 0.00 36 GLU A CA 18
ATOM 21016 C C . GLU A 1 36 ? -5.716 -10.052 -0.858 1.00 0.00 36 GLU A C 18
ATOM 21017 O O . GLU A 1 36 ? -6.319 -9.295 -0.098 1.00 0.00 36 GLU A O 18
ATOM 21029 N N . ARG A 1 37 ? -5.755 -9.918 -2.187 1.00 0.00 37 ARG A N 18
ATOM 21030 C CA . ARG A 1 37 ? -6.602 -8.942 -2.832 1.00 0.00 37 ARG A CA 18
ATOM 21031 C C . ARG A 1 37 ? -8.044 -9.130 -2.373 1.00 0.00 37 ARG A C 18
ATOM 21032 O O . ARG A 1 37 ? -8.679 -8.144 -2.005 1.00 0.00 37 ARG A O 18
ATOM 21053 N N . SER A 1 38 ? -8.555 -10.360 -2.387 1.00 0.00 38 SER A N 18
ATOM 21054 C CA . SER A 1 38 ? -9.912 -10.639 -1.946 1.00 0.00 38 SER A CA 18
ATOM 21055 C C . SER A 1 38 ? -10.104 -10.468 -0.434 1.00 0.00 38 SER A C 18
ATOM 21056 O O . SER A 1 38 ? -11.239 -10.224 -0.028 1.00 0.00 38 SER A O 18
ATOM 21064 N N . GLN A 1 39 ? -9.058 -10.557 0.402 1.00 0.00 39 GLN A N 18
ATOM 21065 C CA . GLN A 1 39 ? -9.214 -10.593 1.851 1.00 0.00 39 GLN A CA 18
ATOM 21066 C C . GLN A 1 39 ? -9.731 -9.240 2.288 1.00 0.00 39 GLN A C 18
ATOM 21067 O O . GLN A 1 39 ? -10.855 -9.143 2.774 1.00 0.00 39 GLN A O 18
ATOM 21081 N N . ILE A 1 40 ? -8.931 -8.197 2.067 1.00 0.00 40 ILE A N 18
ATOM 21082 C CA . ILE A 1 40 ? -9.333 -6.845 2.406 1.00 0.00 40 ILE A CA 18
ATOM 21083 C C . ILE A 1 40 ? -10.547 -6.451 1.547 1.00 0.00 40 ILE A C 18
ATOM 21084 O O . ILE A 1 40 ? -11.460 -5.809 2.068 1.00 0.00 40 ILE A O 18
ATOM 21100 N N . ALA A 1 41 ? -10.588 -6.824 0.256 1.00 0.00 41 ALA A N 18
ATOM 21101 C CA . ALA A 1 41 ? -11.657 -6.390 -0.641 1.00 0.00 41 ALA A CA 18
ATOM 21102 C C . ALA A 1 41 ? -13.042 -6.877 -0.215 1.00 0.00 41 ALA A C 18
ATOM 21103 O O . ALA A 1 41 ? -14.015 -6.223 -0.592 1.00 0.00 41 ALA A O 18
ATOM 21110 N N . HIS A 1 42 ? -13.159 -7.940 0.588 1.00 0.00 42 HIS A N 18
ATOM 21111 C CA . HIS A 1 42 ? -14.438 -8.380 1.149 1.00 0.00 42 HIS A CA 18
ATOM 21112 C C . HIS A 1 42 ? -14.369 -8.435 2.683 1.00 0.00 42 HIS A C 18
ATOM 21113 O O . HIS A 1 42 ? -15.139 -9.162 3.319 1.00 0.00 42 HIS A O 18
ATOM 21127 N N . ALA A 1 43 ? -13.446 -7.676 3.291 1.00 0.00 43 ALA A N 18
ATOM 21128 C CA . ALA A 1 43 ? -13.370 -7.510 4.727 1.00 0.00 43 ALA A CA 18
ATOM 21129 C C . ALA A 1 43 ? -14.219 -6.309 5.107 1.00 0.00 43 ALA A C 18
ATOM 21130 O O . ALA A 1 43 ? -15.062 -6.445 5.994 1.00 0.00 43 ALA A O 18
ATOM 21137 N N . LEU A 1 44 ? -13.966 -5.135 4.506 1.00 0.00 44 LEU A N 18
ATOM 21138 C CA . LEU A 1 44 ? -14.417 -3.889 5.105 1.00 0.00 44 LEU A CA 18
ATOM 21139 C C . LEU A 1 44 ? -15.469 -3.197 4.236 1.00 0.00 44 LEU A C 18
ATOM 21140 O O . LEU A 1 44 ? -16.652 -3.504 4.374 1.00 0.00 44 LEU A O 18
ATOM 21156 N N . LYS A 1 45 ? -15.067 -2.353 3.280 1.00 0.00 45 LYS A N 18
ATOM 21157 C CA . LYS A 1 45 ? -15.922 -1.464 2.490 1.00 0.00 45 LYS A CA 18
ATOM 21158 C C . LYS A 1 45 ? -15.297 -1.102 1.126 1.00 0.00 45 LYS A C 18
ATOM 21159 O O . LYS A 1 45 ? -15.717 -0.131 0.495 1.00 0.00 45 LYS A O 18
ATOM 21178 N N . LEU A 1 46 ? -14.252 -1.794 0.674 1.00 0.00 46 LEU A N 18
ATOM 21179 C CA . LEU A 1 46 ? -13.442 -1.454 -0.500 1.00 0.00 46 LEU A CA 18
ATOM 21180 C C . LEU A 1 46 ? -14.141 -1.905 -1.796 1.00 0.00 46 LEU A C 18
ATOM 21181 O O . LEU A 1 46 ? -15.269 -2.392 -1.751 1.00 0.00 46 LEU A O 18
ATOM 21197 N N . SER A 1 47 ? -13.484 -1.743 -2.951 1.00 0.00 47 SER A N 18
ATOM 21198 C CA . SER A 1 47 ? -13.896 -2.306 -4.231 1.00 0.00 47 SER A CA 18
ATOM 21199 C C . SER A 1 47 ? -12.674 -3.012 -4.817 1.00 0.00 47 SER A C 18
ATOM 21200 O O . SER A 1 47 ? -11.577 -2.443 -4.814 1.00 0.00 47 SER A O 18
ATOM 21208 N N . GLU A 1 48 ? -12.862 -4.227 -5.331 1.00 0.00 48 GLU A N 18
ATOM 21209 C CA . GLU A 1 48 ? -11.829 -5.102 -5.891 1.00 0.00 48 GLU A CA 18
ATOM 21210 C C . GLU A 1 48 ? -10.936 -4.355 -6.888 1.00 0.00 48 GLU A C 18
ATOM 21211 O O . GLU A 1 48 ? -9.708 -4.477 -6.849 1.00 0.00 48 GLU A O 18
ATOM 21223 N N . VAL A 1 49 ? -11.560 -3.588 -7.787 1.00 0.00 49 VAL A N 18
ATOM 21224 C CA . VAL A 1 49 ? -10.885 -2.925 -8.897 1.00 0.00 49 VAL A CA 18
ATOM 21225 C C . VAL A 1 49 ? -9.879 -1.895 -8.384 1.00 0.00 49 VAL A C 18
ATOM 21226 O O . VAL A 1 49 ? -8.889 -1.648 -9.060 1.00 0.00 49 VAL A O 18
ATOM 21239 N N . GLN A 1 50 ? -10.087 -1.299 -7.210 1.00 0.00 50 GLN A N 18
ATOM 21240 C CA . GLN A 1 50 ? -9.129 -0.364 -6.639 1.00 0.00 50 GLN A CA 18
ATOM 21241 C C . GLN A 1 50 ? -7.978 -1.102 -5.963 1.00 0.00 50 GLN A C 18
ATOM 21242 O O . GLN A 1 50 ? -6.822 -0.680 -6.037 1.00 0.00 50 GLN A O 18
ATOM 21256 N N . VAL A 1 51 ? -8.292 -2.194 -5.268 1.00 0.00 51 VAL A N 18
ATOM 21257 C CA . VAL A 1 51 ? -7.315 -2.928 -4.473 1.00 0.00 51 VAL A CA 18
ATOM 21258 C C . VAL A 1 51 ? -6.206 -3.437 -5.397 1.00 0.00 51 VAL A C 18
ATOM 21259 O O . VAL A 1 51 ? -5.025 -3.351 -5.060 1.00 0.00 51 VAL A O 18
ATOM 21272 N N . LYS A 1 52 ? -6.561 -3.876 -6.610 1.00 0.00 52 LYS A N 18
ATOM 21273 C CA . LYS A 1 52 ? -5.616 -4.330 -7.621 1.00 0.00 52 LYS A CA 18
ATOM 21274 C C . LYS A 1 52 ? -4.653 -3.250 -8.136 1.00 0.00 52 LYS A C 18
ATOM 21275 O O . LYS A 1 52 ? -3.808 -3.562 -8.974 1.00 0.00 52 LYS A O 18
ATOM 21294 N N . ILE A 1 53 ? -4.765 -1.998 -7.694 1.00 0.00 53 ILE A N 18
ATOM 21295 C CA . ILE A 1 53 ? -3.842 -0.914 -8.035 1.00 0.00 53 ILE A CA 18
ATOM 21296 C C . ILE A 1 53 ? -3.180 -0.360 -6.768 1.00 0.00 53 ILE A C 18
ATOM 21297 O O . ILE A 1 53 ? -2.100 0.228 -6.853 1.00 0.00 53 ILE A O 18
ATOM 21313 N N . TRP A 1 54 ? -3.766 -0.540 -5.584 1.00 0.00 54 TRP A N 18
ATOM 21314 C CA . TRP A 1 54 ? -3.245 0.051 -4.356 1.00 0.00 54 TRP A CA 18
ATOM 21315 C C . TRP A 1 54 ? -1.809 -0.400 -4.051 1.00 0.00 54 TRP A C 18
ATOM 21316 O O . TRP A 1 54 ? -1.050 0.349 -3.433 1.00 0.00 54 TRP A O 18
ATOM 21337 N N . PHE A 1 55 ? -1.391 -1.577 -4.524 1.00 0.00 55 PHE A N 18
ATOM 21338 C CA . PHE A 1 55 ? 0.007 -1.994 -4.453 1.00 0.00 55 PHE A CA 18
ATOM 21339 C C . PHE A 1 55 ? 0.857 -1.323 -5.541 1.00 0.00 55 PHE A C 18
ATOM 21340 O O . PHE A 1 55 ? 1.937 -0.811 -5.238 1.00 0.00 55 PHE A O 18
ATOM 21357 N N . GLN A 1 56 ? 0.429 -1.312 -6.811 1.00 0.00 56 GLN A N 18
ATOM 21358 C CA . GLN A 1 56 ? 1.253 -0.863 -7.916 1.00 0.00 56 GLN A CA 18
ATOM 21359 C C . GLN A 1 56 ? 1.460 0.646 -7.889 1.00 0.00 56 GLN A C 18
ATOM 21360 O O . GLN A 1 56 ? 2.563 1.119 -8.180 1.00 0.00 56 GLN A O 18
ATOM 21374 N N . ASN A 1 57 ? 0.441 1.390 -7.455 1.00 0.00 57 ASN A N 18
ATOM 21375 C CA . ASN A 1 57 ? 0.542 2.836 -7.321 1.00 0.00 57 ASN A CA 18
ATOM 21376 C C . ASN A 1 57 ? 1.412 3.270 -6.142 1.00 0.00 57 ASN A C 18
ATOM 21377 O O . ASN A 1 57 ? 1.811 4.436 -6.125 1.00 0.00 57 ASN A O 18
ATOM 21388 N N . ARG A 1 58 ? 1.734 2.386 -5.180 1.00 0.00 58 ARG A N 18
ATOM 21389 C CA . ARG A 1 58 ? 2.496 2.839 -4.012 1.00 0.00 58 ARG A CA 18
ATOM 21390 C C . ARG A 1 58 ? 3.987 2.936 -4.302 1.00 0.00 58 ARG A C 18
ATOM 21391 O O . ARG A 1 58 ? 4.714 3.533 -3.517 1.00 0.00 58 ARG A O 18
ATOM 21412 N N . ARG A 1 59 ? 4.482 2.345 -5.394 1.00 0.00 59 ARG A N 18
ATOM 21413 C CA . ARG A 1 59 ? 5.912 2.050 -5.520 1.00 0.00 59 ARG A CA 18
ATOM 21414 C C . ARG A 1 59 ? 6.808 3.286 -5.470 1.00 0.00 59 ARG A C 18
ATOM 21415 O O . ARG A 1 59 ? 7.967 3.159 -5.075 1.00 0.00 59 ARG A O 18
ATOM 21436 N N . ALA A 1 60 ? 6.297 4.471 -5.803 1.00 0.00 60 ALA A N 18
ATOM 21437 C CA . ALA A 1 60 ? 7.089 5.696 -5.753 1.00 0.00 60 ALA A CA 18
ATOM 21438 C C . ALA A 1 60 ? 7.218 6.274 -4.348 1.00 0.00 60 ALA A C 18
ATOM 21439 O O . ALA A 1 60 ? 8.017 7.185 -4.165 1.00 0.00 60 ALA A O 18
ATOM 21446 N N . LYS A 1 61 ? 6.453 5.792 -3.365 1.00 0.00 61 LYS A N 18
ATOM 21447 C CA . LYS A 1 61 ? 6.321 6.406 -2.047 1.00 0.00 61 LYS A CA 18
ATOM 21448 C C . LYS A 1 61 ? 7.685 6.679 -1.420 1.00 0.00 61 LYS A C 18
ATOM 21449 O O . LYS A 1 61 ? 7.974 7.820 -1.071 1.00 0.00 61 LYS A O 18
ATOM 21468 N N . TRP A 1 62 ? 8.534 5.654 -1.338 1.00 0.00 62 TRP A N 18
ATOM 21469 C CA . TRP A 1 62 ? 9.891 5.783 -0.812 1.00 0.00 62 TRP A CA 18
ATOM 21470 C C . TRP A 1 62 ? 10.790 6.554 -1.783 1.00 0.00 62 TRP A C 18
ATOM 21471 O O . TRP A 1 62 ? 11.647 7.320 -1.357 1.00 0.00 62 TRP A O 18
ATOM 21492 N N . LYS A 1 63 ? 10.612 6.385 -3.100 1.00 0.00 63 LYS A N 18
ATOM 21493 C CA . LYS A 1 63 ? 11.422 7.063 -4.106 1.00 0.00 63 LYS A CA 18
ATOM 21494 C C . LYS A 1 63 ? 11.203 8.574 -4.095 1.00 0.00 63 LYS A C 18
ATOM 21495 O O . LYS A 1 63 ? 12.126 9.288 -4.445 1.00 0.00 63 LYS A O 18
ATOM 21514 N N . ARG A 1 64 ? 10.059 9.089 -3.634 1.00 0.00 64 ARG A N 18
ATOM 21515 C CA . ARG A 1 64 ? 9.866 10.513 -3.369 1.00 0.00 64 ARG A CA 18
ATOM 21516 C C . ARG A 1 64 ? 10.861 11.086 -2.349 1.00 0.00 64 ARG A C 18
ATOM 21517 O O . ARG A 1 64 ? 10.861 12.298 -2.157 1.00 0.00 64 ARG A O 18
ATOM 21538 N N . ILE A 1 65 ? 11.647 10.254 -1.664 1.00 0.00 65 ILE A N 18
ATOM 21539 C CA . ILE A 1 65 ? 12.679 10.658 -0.717 1.00 0.00 65 ILE A CA 18
ATOM 21540 C C . ILE A 1 65 ? 14.025 10.049 -1.147 1.00 0.00 65 ILE A C 18
ATOM 21541 O O . ILE A 1 65 ? 15.054 10.714 -1.027 1.00 0.00 65 ILE A O 18
ATOM 21557 N N . LYS A 1 66 ? 14.024 8.848 -1.737 1.00 0.00 66 LYS A N 18
ATOM 21558 C CA . LYS A 1 66 ? 15.187 8.125 -2.257 1.00 0.00 66 LYS A CA 18
ATOM 21559 C C . LYS A 1 66 ? 15.438 8.477 -3.740 1.00 0.00 66 LYS A C 18
ATOM 21560 O O . LYS A 1 66 ? 15.550 7.580 -4.587 1.00 0.00 66 LYS A O 18
ATOM 21579 N N . ALA A 1 67 ? 15.460 9.763 -4.087 1.00 0.00 67 ALA A N 18
ATOM 21580 C CA . ALA A 1 67 ? 15.725 10.268 -5.427 1.00 0.00 67 ALA A CA 18
ATOM 21581 C C . ALA A 1 67 ? 16.497 11.585 -5.348 1.00 0.00 67 ALA A C 18
ATOM 21582 O O . ALA A 1 67 ? 17.106 11.912 -4.324 1.00 0.00 67 ALA A O 18
ATOM 21589 N N . GLY A 1 68 ? 16.484 12.331 -6.448 1.00 0.00 68 GLY A N 18
ATOM 21590 C CA . GLY A 1 68 ? 16.951 13.696 -6.562 1.00 0.00 68 GLY A CA 18
ATOM 21591 C C . GLY A 1 68 ? 15.841 14.701 -6.258 1.00 0.00 68 GLY A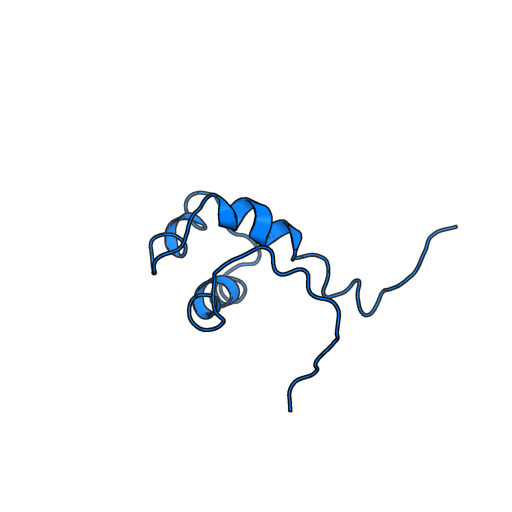 C 18
ATOM 21592 O O . GLY A 1 68 ? 15.950 15.860 -6.661 1.00 0.00 68 GLY A O 18
ATOM 21596 N N . ASN A 1 69 ? 14.757 14.279 -5.594 1.00 0.00 69 ASN A N 18
ATOM 21597 C CA . ASN A 1 69 ? 13.850 15.218 -4.947 1.00 0.00 69 ASN A CA 18
ATOM 21598 C C . ASN A 1 69 ? 14.320 15.463 -3.518 1.00 0.00 69 ASN A C 18
ATOM 21599 O O . ASN A 1 69 ? 15.313 14.891 -3.061 1.00 0.00 69 ASN A O 18
ATOM 21610 N N . VAL A 1 70 ? 13.551 16.261 -2.799 1.00 0.00 70 VAL A N 18
ATOM 21611 C CA . VAL A 1 70 ? 13.657 16.583 -1.394 1.00 0.00 70 VAL A CA 18
ATOM 21612 C C . VAL A 1 70 ? 12.354 17.342 -1.124 1.00 0.00 70 VAL A C 18
ATOM 21613 O O . VAL A 1 70 ? 11.960 18.161 -1.958 1.00 0.00 70 VAL A O 18
ATOM 21626 N N . SER A 1 71 ? 11.676 17.037 -0.014 1.00 0.00 71 SER A N 18
ATOM 21627 C CA . SER A 1 71 ? 10.313 17.493 0.265 1.00 0.00 71 SER A CA 18
ATOM 21628 C C . SER A 1 71 ? 9.349 17.000 -0.814 1.00 0.00 71 SER A C 18
ATOM 21629 O O . SER A 1 71 ? 8.235 17.563 -0.933 1.00 0.00 71 SER A O 18
ATOM 21637 N N . SER A 1 1 ? -25.371 7.769 19.838 1.00 0.00 1 SER A N 19
ATOM 21638 C CA . SER A 1 1 ? -24.989 9.159 19.541 1.00 0.00 1 SER A CA 19
ATOM 21639 C C . SER A 1 1 ? -23.498 9.200 19.247 1.00 0.00 1 SER A C 19
ATOM 21640 O O . SER A 1 1 ? -22.755 8.516 19.948 1.00 0.00 1 SER A O 19
ATOM 21648 N N . ALA A 1 2 ? -23.032 9.956 18.245 1.00 0.00 2 ALA A N 19
ATOM 21649 C CA . ALA A 1 2 ? -21.623 9.964 17.860 1.00 0.00 2 ALA A CA 19
ATOM 21650 C C . ALA A 1 2 ? -21.202 11.341 17.331 1.00 0.00 2 ALA A C 19
ATOM 21651 O O . ALA A 1 2 ? -22.057 12.040 16.777 1.00 0.00 2 ALA A O 19
ATOM 21658 N N . PRO A 1 3 ? -19.907 11.696 17.457 1.00 0.00 3 PRO A N 19
ATOM 21659 C CA . PRO A 1 3 ? -19.312 12.897 16.870 1.00 0.00 3 PRO A CA 19
ATOM 21660 C C . PRO A 1 3 ? -19.279 12.812 15.334 1.00 0.00 3 PRO A C 19
ATOM 21661 O O . PRO A 1 3 ? -19.748 11.834 14.747 1.00 0.00 3 PRO A O 19
ATOM 21672 N N . GLY A 1 4 ? -18.688 13.815 14.680 1.00 0.00 4 GLY A N 19
ATOM 21673 C CA . GLY A 1 4 ? -18.266 13.699 13.291 1.00 0.00 4 GLY A CA 19
ATOM 21674 C C . GLY A 1 4 ? -17.299 14.814 12.905 1.00 0.00 4 GLY A C 19
ATOM 21675 O O . GLY A 1 4 ? -17.335 15.900 13.495 1.00 0.00 4 GLY A O 19
ATOM 21679 N N . GLY A 1 5 ? -16.461 14.567 11.899 1.00 0.00 5 GLY A N 19
ATOM 21680 C CA . GLY A 1 5 ? -15.543 15.536 11.309 1.00 0.00 5 GLY A CA 19
ATOM 21681 C C . GLY A 1 5 ? -14.802 14.894 10.132 1.00 0.00 5 GLY A C 19
ATOM 21682 O O . GLY A 1 5 ? -14.678 13.662 10.078 1.00 0.00 5 GLY A O 19
ATOM 21686 N N . LYS A 1 6 ? -14.343 15.703 9.169 1.00 0.00 6 LYS A N 19
ATOM 21687 C CA . LYS A 1 6 ? -13.602 15.280 7.973 1.00 0.00 6 LYS A CA 19
ATOM 21688 C C . LYS A 1 6 ? -13.115 16.480 7.148 1.00 0.00 6 LYS A C 19
ATOM 21689 O O . LYS A 1 6 ? -13.826 16.916 6.242 1.00 0.00 6 LYS A O 19
ATOM 21708 N N . SER A 1 7 ? -11.894 16.962 7.380 1.00 0.00 7 SER A N 19
ATOM 21709 C CA . SER A 1 7 ? -11.200 17.892 6.489 1.00 0.00 7 SER A CA 19
ATOM 21710 C C . SER A 1 7 ? -9.712 17.544 6.383 1.00 0.00 7 SER A C 19
ATOM 21711 O O . SER A 1 7 ? -8.866 18.148 7.048 1.00 0.00 7 SER A O 19
ATOM 21719 N N . ARG A 1 8 ? -9.359 16.582 5.529 1.00 0.00 8 ARG A N 19
ATOM 21720 C CA . ARG A 1 8 ? -7.982 16.222 5.182 1.00 0.00 8 ARG A CA 19
ATOM 21721 C C . ARG A 1 8 ? -8.006 15.722 3.734 1.00 0.00 8 ARG A C 19
ATOM 21722 O O . ARG A 1 8 ? -9.021 15.150 3.329 1.00 0.00 8 ARG A O 19
ATOM 21743 N N . ARG A 1 9 ? -6.959 15.947 2.924 1.00 0.00 9 ARG A N 19
ATOM 21744 C CA . ARG A 1 9 ? -7.018 15.554 1.511 1.00 0.00 9 ARG A CA 19
ATOM 21745 C C . ARG A 1 9 ? -7.073 14.034 1.402 1.00 0.00 9 ARG A C 19
ATOM 21746 O O . ARG A 1 9 ? -6.314 13.321 2.069 1.00 0.00 9 ARG A O 19
ATOM 21767 N N . ARG A 1 10 ? -7.916 13.544 0.496 1.00 0.00 10 ARG A N 19
ATOM 21768 C CA . ARG A 1 10 ? -8.088 12.131 0.183 1.00 0.00 10 ARG A CA 19
ATOM 21769 C C . ARG A 1 10 ? -8.060 11.953 -1.333 1.00 0.00 10 ARG A C 19
ATOM 21770 O O . ARG A 1 10 ? -9.017 12.325 -2.014 1.00 0.00 10 ARG A O 19
ATOM 21791 N N . ARG A 1 11 ? -6.999 11.356 -1.881 1.00 0.00 11 ARG A N 19
ATOM 21792 C CA . ARG A 1 11 ? -6.895 11.036 -3.310 1.00 0.00 11 ARG A CA 19
ATOM 21793 C C . ARG A 1 11 ? -7.164 9.543 -3.549 1.00 0.00 11 ARG A C 19
ATOM 21794 O O . ARG A 1 11 ? -6.550 8.936 -4.426 1.00 0.00 11 ARG A O 19
ATOM 21815 N N . THR A 1 12 ? -8.016 8.906 -2.744 1.00 0.00 12 THR A N 19
ATOM 21816 C CA . THR A 1 12 ? -8.418 7.514 -2.931 1.00 0.00 12 THR A CA 19
ATOM 21817 C C . THR A 1 12 ? -9.911 7.401 -2.644 1.00 0.00 12 THR A C 19
ATOM 21818 O O . THR A 1 12 ? -10.471 8.238 -1.940 1.00 0.00 12 THR A O 19
ATOM 21829 N N . ALA A 1 13 ? -10.555 6.338 -3.118 1.00 0.00 13 ALA A N 19
ATOM 21830 C CA . ALA A 1 13 ? -11.949 6.031 -2.827 1.00 0.00 13 ALA A CA 19
ATOM 21831 C C . ALA A 1 13 ? -12.177 5.415 -1.441 1.00 0.00 13 ALA A C 19
ATOM 21832 O O . ALA A 1 13 ? -13.252 4.890 -1.172 1.00 0.00 13 ALA A O 19
ATOM 21839 N N . PHE A 1 14 ? -11.175 5.448 -0.568 1.00 0.00 14 PHE A N 19
ATOM 21840 C CA . PHE A 1 14 ? -11.178 4.763 0.724 1.00 0.00 14 PHE A CA 19
ATOM 21841 C C . PHE A 1 14 ? -11.089 5.775 1.860 1.00 0.00 14 PHE A C 19
ATOM 21842 O O . PHE A 1 14 ? -11.138 6.985 1.633 1.00 0.00 14 PHE A O 19
ATOM 21859 N N . THR A 1 15 ? -10.949 5.273 3.081 1.00 0.00 15 THR A N 19
ATOM 21860 C CA . THR A 1 15 ? -10.959 5.996 4.343 1.00 0.00 15 THR A CA 19
ATOM 21861 C C . THR A 1 15 ? -9.754 5.499 5.155 1.00 0.00 15 THR A C 19
ATOM 21862 O O . THR A 1 15 ? -9.155 4.490 4.782 1.00 0.00 15 THR A O 19
ATOM 21873 N N . SER A 1 16 ? -9.368 6.171 6.245 1.00 0.00 16 SER A N 19
ATOM 21874 C CA . SER A 1 16 ? -8.193 5.752 7.012 1.00 0.00 16 SER A CA 19
ATOM 21875 C C . SER A 1 16 ? -8.443 4.397 7.684 1.00 0.00 16 SER A C 19
ATOM 21876 O O . SER A 1 16 ? -7.556 3.553 7.731 1.00 0.00 16 SER A O 19
ATOM 21884 N N . GLU A 1 17 ? -9.674 4.180 8.148 1.00 0.00 17 GLU A N 19
ATOM 21885 C CA . GLU A 1 17 ? -10.166 2.940 8.721 1.00 0.00 17 GLU A CA 19
ATOM 21886 C C . GLU A 1 17 ? -10.057 1.784 7.713 1.00 0.00 17 GLU A C 19
ATOM 21887 O O . GLU A 1 17 ? -9.534 0.722 8.036 1.00 0.00 17 GLU A O 19
ATOM 21899 N N . GLN A 1 18 ? -10.451 1.996 6.455 1.00 0.00 18 GLN A N 19
ATOM 21900 C CA . GLN A 1 18 ? -10.315 0.984 5.407 1.00 0.00 18 GLN A CA 19
ATOM 21901 C C . GLN A 1 18 ? -8.860 0.754 4.990 1.00 0.00 18 GLN A C 19
ATOM 21902 O O . GLN A 1 18 ? -8.549 -0.285 4.412 1.00 0.00 18 GLN A O 19
ATOM 21916 N N . LEU A 1 19 ? -7.978 1.719 5.243 1.00 0.00 19 LEU A N 19
ATOM 21917 C CA . LEU A 1 19 ? -6.556 1.648 4.945 1.00 0.00 19 LEU A CA 19
ATOM 21918 C C . LEU A 1 19 ? -5.793 0.916 6.049 1.00 0.00 19 LEU A C 19
ATOM 21919 O O . LEU A 1 19 ? -4.608 0.666 5.853 1.00 0.00 19 LEU A O 19
ATOM 21935 N N . LEU A 1 20 ? -6.386 0.608 7.202 1.00 0.00 20 LEU A N 19
ATOM 21936 C CA . LEU A 1 20 ? -5.613 0.251 8.389 1.00 0.00 20 LEU A CA 19
ATOM 21937 C C . LEU A 1 20 ? -5.148 -1.191 8.241 1.00 0.00 20 LEU A C 19
ATOM 21938 O O . LEU A 1 20 ? -3.950 -1.468 8.232 1.00 0.00 20 LEU A O 19
ATOM 21954 N N . GLU A 1 21 ? -6.113 -2.080 8.007 1.00 0.00 21 GLU A N 19
ATOM 21955 C CA . GLU A 1 21 ? -5.908 -3.481 7.674 1.00 0.00 21 GLU A CA 19
ATOM 21956 C C . GLU A 1 21 ? -5.053 -3.586 6.411 1.00 0.00 21 GLU A C 19
ATOM 21957 O O . GLU A 1 21 ? -4.206 -4.467 6.286 1.00 0.00 21 GLU A O 19
ATOM 21969 N N . LEU A 1 22 ? -5.295 -2.686 5.459 1.00 0.00 22 LEU A N 19
ATOM 21970 C CA . LEU A 1 22 ? -4.658 -2.648 4.153 1.00 0.00 22 LEU A CA 19
ATOM 21971 C C . LEU A 1 22 ? -3.144 -2.537 4.306 1.00 0.00 22 LEU A C 19
ATOM 21972 O O . LEU A 1 22 ? -2.389 -3.306 3.711 1.00 0.00 22 LEU A O 19
ATOM 21988 N N . GLU A 1 23 ? -2.700 -1.579 5.106 1.00 0.00 23 GLU A N 19
ATOM 21989 C CA . GLU A 1 23 ? -1.283 -1.359 5.359 1.00 0.00 23 GLU A CA 19
ATOM 21990 C C . GLU A 1 23 ? -0.705 -2.392 6.324 1.00 0.00 23 GLU A C 19
ATOM 21991 O O . GLU A 1 23 ? 0.489 -2.684 6.255 1.00 0.00 23 GLU A O 19
ATOM 22003 N N . LYS A 1 24 ? -1.516 -2.955 7.217 1.00 0.00 24 LYS A N 19
ATOM 22004 C CA . LYS A 1 24 ? -1.095 -3.971 8.178 1.00 0.00 24 LYS A CA 19
ATOM 22005 C C . LYS A 1 24 ? -0.545 -5.219 7.476 1.00 0.00 24 LYS A C 19
ATOM 22006 O O . LYS A 1 24 ? 0.419 -5.813 7.963 1.00 0.00 24 LYS A O 19
ATOM 22025 N N . GLU A 1 25 ? -1.056 -5.550 6.289 1.00 0.00 25 GLU A N 19
ATOM 22026 C CA . GLU A 1 25 ? -0.544 -6.636 5.450 1.00 0.00 25 GLU A CA 19
ATOM 22027 C C . GLU A 1 25 ? 0.780 -6.304 4.747 1.00 0.00 25 GLU A C 19
ATOM 22028 O O . GLU A 1 25 ? 1.395 -7.189 4.155 1.00 0.00 25 GLU A O 19
ATOM 22040 N N . PHE A 1 26 ? 1.261 -5.061 4.800 1.00 0.00 26 PHE A N 19
ATOM 22041 C CA . PHE A 1 26 ? 2.565 -4.697 4.246 1.00 0.00 26 PHE A CA 19
ATOM 22042 C C . PHE A 1 26 ? 3.686 -4.862 5.280 1.00 0.00 26 PHE A C 19
ATOM 22043 O O . PHE A 1 26 ? 4.846 -4.626 4.942 1.00 0.00 26 PHE A O 19
ATOM 22060 N N . HIS A 1 27 ? 3.382 -5.279 6.514 1.00 0.00 27 HIS A N 19
ATOM 22061 C CA . HIS A 1 27 ? 4.370 -5.439 7.576 1.00 0.00 27 HIS A CA 19
ATOM 22062 C C . HIS A 1 27 ? 5.016 -6.834 7.528 1.00 0.00 27 HIS A C 19
ATOM 22063 O O . HIS A 1 27 ? 6.240 -6.958 7.614 1.00 0.00 27 HIS A O 19
ATOM 22077 N N . CYS A 1 28 ? 4.194 -7.887 7.403 1.00 0.00 28 CYS A N 19
ATOM 22078 C CA . CYS A 1 28 ? 4.598 -9.271 7.660 1.00 0.00 28 CYS A CA 19
ATOM 22079 C C . CYS A 1 28 ? 4.884 -10.087 6.389 1.00 0.00 28 CYS A C 19
ATOM 22080 O O . CYS A 1 28 ? 5.366 -11.226 6.480 1.00 0.00 28 CYS A O 19
ATOM 22088 N N . LYS A 1 29 ? 4.586 -9.531 5.212 1.00 0.00 29 LYS A N 19
ATOM 22089 C CA . LYS A 1 29 ? 4.726 -10.173 3.907 1.00 0.00 29 LYS A CA 19
ATOM 22090 C C . LYS A 1 29 ? 4.830 -9.098 2.839 1.00 0.00 29 LYS A C 19
ATOM 22091 O O . LYS A 1 29 ? 3.838 -8.440 2.527 1.00 0.00 29 LYS A O 19
ATOM 22110 N N . LYS A 1 30 ? 6.008 -8.912 2.240 1.00 0.00 30 LYS A N 19
ATOM 22111 C CA . LYS A 1 30 ? 6.214 -7.933 1.166 1.00 0.00 30 LYS A CA 19
ATOM 22112 C C . LYS A 1 30 ? 5.643 -8.427 -0.180 1.00 0.00 30 LYS A C 19
ATOM 22113 O O . LYS A 1 30 ? 6.253 -8.220 -1.228 1.00 0.00 30 LYS A O 19
ATOM 22132 N N . TYR A 1 31 ? 4.523 -9.147 -0.184 1.00 0.00 31 TYR A N 19
ATOM 22133 C CA . TYR A 1 31 ? 3.931 -9.719 -1.379 1.00 0.00 31 TYR A CA 19
ATOM 22134 C C . TYR A 1 31 ? 2.498 -10.124 -1.053 1.00 0.00 31 TYR A C 19
ATOM 22135 O O . TYR A 1 31 ? 2.275 -11.132 -0.387 1.00 0.00 31 TYR A O 19
ATOM 22153 N N . LEU A 1 32 ? 1.504 -9.344 -1.487 1.00 0.00 32 LEU A N 19
ATOM 22154 C CA . LEU A 1 32 ? 0.139 -9.859 -1.520 1.00 0.00 32 LEU A CA 19
ATOM 22155 C C . LEU A 1 32 ? 0.045 -10.905 -2.622 1.00 0.00 32 LEU A C 19
ATOM 22156 O O . LEU A 1 32 ? 0.253 -10.600 -3.803 1.00 0.00 32 LEU A O 19
ATOM 22172 N N . SER A 1 33 ? -0.263 -12.115 -2.188 1.00 0.00 33 SER A N 19
ATOM 22173 C CA . SER A 1 33 ? -0.463 -13.361 -2.904 1.00 0.00 33 SER A CA 19
ATOM 22174 C C . SER A 1 33 ? -1.778 -13.959 -2.373 1.00 0.00 33 SER A C 19
ATOM 22175 O O . SER A 1 33 ? -2.458 -13.286 -1.599 1.00 0.00 33 SER A O 19
ATOM 22183 N N . LEU A 1 34 ? -2.129 -15.198 -2.752 1.00 0.00 34 LEU A N 19
ATOM 22184 C CA . LEU A 1 34 ? -3.166 -16.011 -2.094 1.00 0.00 34 LEU A CA 19
ATOM 22185 C C . LEU A 1 34 ? -4.472 -15.245 -1.904 1.00 0.00 34 LEU A C 19
ATOM 22186 O O . LEU A 1 34 ? -5.142 -15.361 -0.894 1.00 0.00 34 LEU A O 19
ATOM 22202 N N . THR A 1 35 ? -4.838 -14.428 -2.881 1.00 0.00 35 THR A N 19
ATOM 22203 C CA . THR A 1 35 ? -6.030 -13.586 -2.868 1.00 0.00 35 THR A CA 19
ATOM 22204 C C . THR A 1 35 ? -6.190 -12.763 -1.565 1.00 0.00 35 THR A C 19
ATOM 22205 O O . THR A 1 35 ? -7.266 -12.257 -1.260 1.00 0.00 35 THR A O 19
ATOM 22216 N N . GLU A 1 36 ? -5.110 -12.527 -0.815 1.00 0.00 36 GLU A N 19
ATOM 22217 C CA . GLU A 1 36 ? -5.094 -11.776 0.439 1.00 0.00 36 GLU A CA 19
ATOM 22218 C C . GLU A 1 36 ? -5.545 -10.354 0.171 1.00 0.00 36 GLU A C 19
ATOM 22219 O O . GLU A 1 36 ? -6.211 -9.710 0.972 1.00 0.00 36 GLU A O 19
ATOM 22231 N N . ARG A 1 37 ? -5.223 -9.906 -1.036 1.00 0.00 37 ARG A N 19
ATOM 22232 C CA . ARG A 1 37 ? -5.621 -8.605 -1.557 1.00 0.00 37 ARG A CA 19
ATOM 22233 C C . ARG A 1 37 ? -7.138 -8.432 -1.558 1.00 0.00 37 ARG A C 19
ATOM 22234 O O . ARG A 1 37 ? -7.660 -7.332 -1.382 1.00 0.00 37 ARG A O 19
ATOM 22255 N N . SER A 1 38 ? -7.842 -9.527 -1.805 1.00 0.00 38 SER A N 19
ATOM 22256 C CA . SER A 1 38 ? -9.272 -9.578 -1.899 1.00 0.00 38 SER A CA 19
ATOM 22257 C C . SER A 1 38 ? -9.893 -9.810 -0.519 1.00 0.00 38 SER A C 19
ATOM 22258 O O . SER A 1 38 ? -11.116 -9.713 -0.414 1.00 0.00 38 SER A O 19
ATOM 22266 N N . GLN A 1 39 ? -9.092 -10.056 0.531 1.00 0.00 39 GLN A N 19
ATOM 22267 C CA . GLN A 1 39 ? -9.636 -10.116 1.885 1.00 0.00 39 GLN A CA 19
ATOM 22268 C C . GLN A 1 39 ? -10.099 -8.720 2.266 1.00 0.00 39 GLN A C 19
ATOM 22269 O O . GLN A 1 39 ? -11.263 -8.549 2.593 1.00 0.00 39 GLN A O 19
ATOM 22283 N N . ILE A 1 40 ? -9.252 -7.695 2.127 1.00 0.00 40 ILE A N 19
ATOM 22284 C CA . ILE A 1 40 ? -9.656 -6.307 2.395 1.00 0.00 40 ILE A CA 19
ATOM 22285 C C . ILE A 1 40 ? -10.912 -5.961 1.568 1.00 0.00 40 ILE A C 19
ATOM 22286 O O . ILE A 1 40 ? -11.856 -5.349 2.078 1.00 0.00 40 ILE A O 19
ATOM 22302 N N . ALA A 1 41 ? -10.942 -6.386 0.298 1.00 0.00 41 ALA A N 19
ATOM 22303 C CA . ALA A 1 41 ? -12.067 -6.177 -0.606 1.00 0.00 41 ALA A CA 19
ATOM 22304 C C . ALA A 1 41 ? -13.383 -6.766 -0.084 1.00 0.00 41 ALA A C 19
ATOM 22305 O O . ALA A 1 41 ? -14.438 -6.214 -0.396 1.00 0.00 41 ALA A O 19
ATOM 22312 N N . HIS A 1 42 ? -13.359 -7.843 0.700 1.00 0.00 42 HIS A N 19
ATOM 22313 C CA . HIS A 1 42 ? -14.564 -8.481 1.222 1.00 0.00 42 HIS A CA 19
ATOM 22314 C C . HIS A 1 42 ? -14.821 -8.073 2.674 1.00 0.00 42 HIS A C 19
ATOM 22315 O O . HIS A 1 42 ? -15.973 -7.913 3.082 1.00 0.00 42 HIS A O 19
ATOM 22329 N N . ALA A 1 43 ? -13.765 -7.878 3.462 1.00 0.00 43 ALA A N 19
ATOM 22330 C CA . ALA A 1 43 ? -13.815 -7.867 4.895 1.00 0.00 43 ALA A CA 19
ATOM 22331 C C . ALA A 1 43 ? -14.303 -6.506 5.305 1.00 0.00 43 ALA A C 19
ATOM 22332 O O . ALA A 1 43 ? -15.102 -6.417 6.233 1.00 0.00 43 ALA A O 19
ATOM 22339 N N . LEU A 1 44 ? -13.836 -5.441 4.628 1.00 0.00 44 LEU A N 19
ATOM 22340 C CA . LEU A 1 44 ? -14.098 -4.118 5.127 1.00 0.00 44 LEU A CA 19
ATOM 22341 C C . LEU A 1 44 ? -15.269 -3.501 4.367 1.00 0.00 44 LEU A C 19
ATOM 22342 O O . LEU A 1 44 ? -16.415 -3.729 4.750 1.00 0.00 44 LEU A O 19
ATOM 22358 N N . LYS A 1 45 ? -15.007 -2.827 3.242 1.00 0.00 45 LYS A N 19
ATOM 22359 C CA . LYS A 1 45 ? -15.951 -1.993 2.486 1.00 0.00 45 LYS A CA 19
ATOM 22360 C C . LYS A 1 45 ? -15.511 -1.779 1.027 1.00 0.00 45 LYS A C 19
ATOM 22361 O O . LYS A 1 45 ? -16.067 -0.918 0.343 1.00 0.00 45 LYS A O 19
ATOM 22380 N N . LEU A 1 46 ? -14.424 -2.424 0.594 1.00 0.00 46 LEU A N 19
ATOM 22381 C CA . LEU A 1 46 ? -13.694 -2.060 -0.624 1.00 0.00 46 LEU A CA 19
ATOM 22382 C C . LEU A 1 46 ? -14.205 -2.925 -1.782 1.00 0.00 46 LEU A C 19
ATOM 22383 O O . LEU A 1 46 ? -15.159 -3.681 -1.623 1.00 0.00 46 LEU A O 19
ATOM 22399 N N . SER A 1 47 ? -13.585 -2.822 -2.955 1.00 0.00 47 SER A N 19
ATOM 22400 C CA . SER A 1 47 ? -13.857 -3.643 -4.126 1.00 0.00 47 SER A CA 19
ATOM 22401 C C . SER A 1 47 ? -12.495 -3.975 -4.729 1.00 0.00 47 SER A C 19
ATOM 22402 O O . SER A 1 47 ? -11.577 -3.148 -4.669 1.00 0.00 47 SER A O 19
ATOM 22410 N N . GLU A 1 48 ? -12.344 -5.163 -5.315 1.00 0.00 48 GLU A N 19
ATOM 22411 C CA . GLU A 1 48 ? -11.069 -5.645 -5.853 1.00 0.00 48 GLU A CA 19
ATOM 22412 C C . GLU A 1 48 ? -10.564 -4.741 -6.980 1.00 0.00 48 GLU A C 19
ATOM 22413 O O . GLU A 1 48 ? -9.358 -4.500 -7.098 1.00 0.00 48 GLU A O 19
ATOM 22425 N N . VAL A 1 49 ? -11.502 -4.196 -7.762 1.00 0.00 49 VAL A N 19
ATOM 22426 C CA . VAL A 1 49 ? -11.235 -3.197 -8.784 1.00 0.00 49 VAL A CA 19
ATOM 22427 C C . VAL A 1 49 ? -10.504 -2.008 -8.182 1.00 0.00 49 VAL A C 19
ATOM 22428 O O . VAL A 1 49 ? -9.564 -1.517 -8.792 1.00 0.00 49 VAL A O 19
ATOM 22441 N N . GLN A 1 50 ? -10.953 -1.518 -7.030 1.00 0.00 50 GLN A N 19
ATOM 22442 C CA . GLN A 1 50 ? -10.400 -0.331 -6.425 1.00 0.00 50 GLN A CA 19
ATOM 22443 C C . GLN A 1 50 ? -9.023 -0.637 -5.827 1.00 0.00 50 GLN A C 19
ATOM 22444 O O . GLN A 1 50 ? -8.096 0.164 -5.954 1.00 0.00 50 GLN A O 19
ATOM 22458 N N . VAL A 1 51 ? -8.882 -1.800 -5.186 1.00 0.00 51 VAL A N 19
ATOM 22459 C CA . VAL A 1 51 ? -7.635 -2.242 -4.567 1.00 0.00 51 VAL A CA 19
ATOM 22460 C C . VAL A 1 51 ? -6.503 -2.281 -5.614 1.00 0.00 51 VAL A C 19
ATOM 22461 O O . VAL A 1 51 ? -5.373 -1.883 -5.330 1.00 0.00 51 VAL A O 19
ATOM 22474 N N . LYS A 1 52 ? -6.824 -2.612 -6.871 1.00 0.00 52 LYS A N 19
ATOM 22475 C CA . LYS A 1 52 ? -5.909 -2.603 -8.017 1.00 0.00 52 LYS A CA 19
ATOM 22476 C C . LYS A 1 52 ? -5.022 -1.351 -8.092 1.00 0.00 52 LYS A C 19
ATOM 22477 O O . LYS A 1 52 ? -3.839 -1.453 -8.424 1.00 0.00 52 LYS A O 19
ATOM 22496 N N . ILE A 1 53 ? -5.587 -0.159 -7.894 1.00 0.00 53 ILE A N 19
ATOM 22497 C CA . ILE A 1 53 ? -4.912 1.093 -8.229 1.00 0.00 53 ILE A CA 19
ATOM 22498 C C . ILE A 1 53 ? -4.013 1.533 -7.075 1.00 0.00 53 ILE A C 19
ATOM 22499 O O . ILE A 1 53 ? -3.024 2.234 -7.293 1.00 0.00 53 ILE A O 19
ATOM 22515 N N . TRP A 1 54 ? -4.273 1.069 -5.858 1.00 0.00 54 TRP A N 19
ATOM 22516 C CA . TRP A 1 54 ? -3.389 1.283 -4.726 1.00 0.00 54 TRP A CA 19
ATOM 22517 C C . TRP A 1 54 ? -2.000 0.713 -5.040 1.00 0.00 54 TRP A C 19
ATOM 22518 O O . TRP A 1 54 ? -0.979 1.323 -4.708 1.00 0.00 54 TRP A O 19
ATOM 22539 N N . PHE A 1 55 ? -1.956 -0.412 -5.761 1.00 0.00 55 PHE A N 19
ATOM 22540 C CA . PHE A 1 55 ? -0.718 -0.990 -6.255 1.00 0.00 55 PHE A CA 19
ATOM 22541 C C . PHE A 1 55 ? -0.135 -0.192 -7.408 1.00 0.00 55 PHE A C 19
ATOM 22542 O O . PHE A 1 55 ? 1.083 -0.123 -7.509 1.00 0.00 55 PHE A O 19
ATOM 22559 N N . GLN A 1 56 ? -0.945 0.383 -8.308 1.00 0.00 56 GLN A N 19
ATOM 22560 C CA . GLN A 1 56 ? -0.438 1.089 -9.476 1.00 0.00 56 GLN A CA 19
ATOM 22561 C C . GLN A 1 56 ? 0.564 2.174 -9.059 1.00 0.00 56 GLN A C 19
ATOM 22562 O O . GLN A 1 56 ? 1.626 2.291 -9.677 1.00 0.00 56 GLN A O 19
ATOM 22576 N N . ASN A 1 57 ? 0.274 2.877 -7.958 1.00 0.00 57 ASN A N 19
ATOM 22577 C CA . ASN A 1 57 ? 1.195 3.795 -7.305 1.00 0.00 57 ASN A CA 19
ATOM 22578 C C . ASN A 1 57 ? 2.476 3.050 -6.942 1.00 0.00 57 ASN A C 19
ATOM 22579 O O . ASN A 1 57 ? 3.535 3.294 -7.517 1.00 0.00 57 ASN A O 19
ATOM 22590 N N . ARG A 1 58 ? 2.401 2.109 -6.002 1.00 0.00 58 ARG A N 19
ATOM 22591 C CA . ARG A 1 58 ? 3.516 1.296 -5.507 1.00 0.00 58 ARG A CA 19
ATOM 22592 C C . ARG A 1 58 ? 4.021 0.253 -6.520 1.00 0.00 58 ARG A C 19
ATOM 22593 O O . ARG A 1 58 ? 4.573 -0.775 -6.120 1.00 0.00 58 ARG A O 19
ATOM 22614 N N . ARG A 1 59 ? 3.888 0.512 -7.824 1.00 0.00 59 ARG A N 19
ATOM 22615 C CA . ARG A 1 59 ? 4.465 -0.299 -8.893 1.00 0.00 59 ARG A CA 19
ATOM 22616 C C . ARG A 1 59 ? 5.364 0.513 -9.815 1.00 0.00 59 ARG A C 19
ATOM 22617 O O . ARG A 1 59 ? 5.818 -0.045 -10.810 1.00 0.00 59 ARG A O 19
ATOM 22638 N N . ALA A 1 60 ? 5.712 1.758 -9.489 1.00 0.00 60 ALA A N 19
ATOM 22639 C CA . ALA A 1 60 ? 6.652 2.545 -10.281 1.00 0.00 60 ALA A CA 19
ATOM 22640 C C . ALA A 1 60 ? 8.110 2.348 -9.849 1.00 0.00 60 ALA A C 19
ATOM 22641 O O . ALA A 1 60 ? 8.985 2.258 -10.706 1.00 0.00 60 ALA A O 19
ATOM 22648 N N . LYS A 1 61 ? 8.396 2.294 -8.542 1.00 0.00 61 LYS A N 19
ATOM 22649 C CA . LYS A 1 61 ? 9.750 2.446 -7.984 1.00 0.00 61 LYS A CA 19
ATOM 22650 C C . LYS A 1 61 ? 10.816 1.592 -8.671 1.00 0.00 61 LYS A C 19
ATOM 22651 O O . LYS A 1 61 ? 11.902 2.087 -8.966 1.00 0.00 61 LYS A O 19
ATOM 22670 N N . TRP A 1 62 ? 10.540 0.304 -8.857 1.00 0.00 62 TRP A N 19
ATOM 22671 C CA . TRP A 1 62 ? 11.464 -0.640 -9.469 1.00 0.00 62 TRP A CA 19
ATOM 22672 C C . TRP A 1 62 ? 11.363 -0.557 -10.990 1.00 0.00 62 TRP A C 19
ATOM 22673 O O . TRP A 1 62 ? 12.378 -0.616 -11.677 1.00 0.00 62 TRP A O 19
ATOM 22694 N N . LYS A 1 63 ? 10.145 -0.414 -11.529 1.00 0.00 63 LYS A N 19
ATOM 22695 C CA . LYS A 1 63 ? 9.895 -0.320 -12.964 1.00 0.00 63 LYS A CA 19
ATOM 22696 C C . LYS A 1 63 ? 10.643 0.863 -13.585 1.00 0.00 63 LYS A C 19
ATOM 22697 O O . LYS A 1 63 ? 11.059 0.741 -14.733 1.00 0.00 63 LYS A O 19
ATOM 22716 N N . ARG A 1 64 ? 10.850 1.954 -12.841 1.00 0.00 64 ARG A N 19
ATOM 22717 C CA . ARG A 1 64 ? 11.695 3.080 -13.233 1.00 0.00 64 ARG A CA 19
ATOM 22718 C C . ARG A 1 64 ? 13.088 2.584 -13.597 1.00 0.00 64 ARG A C 19
ATOM 22719 O O . ARG A 1 64 ? 13.460 2.590 -14.768 1.00 0.00 64 ARG A O 19
ATOM 22740 N N . ILE A 1 65 ? 13.858 2.155 -12.597 1.00 0.00 65 ILE A N 19
ATOM 22741 C CA . ILE A 1 65 ? 15.262 1.800 -12.775 1.00 0.00 65 ILE A CA 19
ATOM 22742 C C . ILE A 1 65 ? 15.378 0.604 -13.731 1.00 0.00 65 ILE A C 19
ATOM 22743 O O . ILE A 1 65 ? 16.299 0.551 -14.543 1.00 0.00 65 ILE A O 19
ATOM 22759 N N . LYS A 1 66 ? 14.456 -0.358 -13.659 1.00 0.00 66 LYS A N 19
ATOM 22760 C CA . LYS A 1 66 ? 14.506 -1.606 -14.419 1.00 0.00 66 LYS A CA 19
ATOM 22761 C C . LYS A 1 66 ? 13.821 -1.481 -15.789 1.00 0.00 66 LYS A C 19
ATOM 22762 O O . LYS A 1 66 ? 13.480 -2.517 -16.359 1.00 0.00 66 LYS A O 19
ATOM 22781 N N . ALA A 1 67 ? 13.573 -0.264 -16.291 1.00 0.00 67 ALA A N 19
ATOM 22782 C CA . ALA A 1 67 ? 12.950 0.024 -17.577 1.00 0.00 67 ALA A CA 19
ATOM 22783 C C . ALA A 1 67 ? 13.581 -0.847 -18.660 1.00 0.00 67 ALA A C 19
ATOM 22784 O O . ALA A 1 67 ? 14.780 -0.761 -18.920 1.00 0.00 67 ALA A O 19
ATOM 22791 N N . GLY A 1 68 ? 12.771 -1.733 -19.222 1.00 0.00 68 GLY A N 19
ATOM 22792 C CA . GLY A 1 68 ? 13.196 -2.776 -20.134 1.00 0.00 68 GLY A CA 19
ATOM 22793 C C . GLY A 1 68 ? 13.587 -2.179 -21.477 1.00 0.00 68 GLY A C 19
ATOM 22794 O O . GLY A 1 68 ? 12.731 -1.605 -22.157 1.00 0.00 68 GLY A O 19
ATOM 22798 N N . ASN A 1 69 ? 14.852 -2.320 -21.872 1.00 0.00 69 ASN A N 19
ATOM 22799 C CA . ASN A 1 69 ? 15.327 -1.928 -23.194 1.00 0.00 69 ASN A CA 19
ATOM 22800 C C . ASN A 1 69 ? 16.260 -3.008 -23.729 1.00 0.00 69 ASN A C 19
ATOM 22801 O O . ASN A 1 69 ? 17.478 -2.821 -23.779 1.00 0.00 69 ASN A O 19
ATOM 22812 N N . VAL A 1 70 ? 15.699 -4.144 -24.123 1.00 0.00 70 VAL A N 19
ATOM 22813 C CA . VAL A 1 70 ? 16.433 -5.169 -24.844 1.00 0.00 70 VAL A CA 19
ATOM 22814 C C . VAL A 1 70 ? 15.585 -5.483 -26.066 1.00 0.00 70 VAL A C 19
ATOM 22815 O O . VAL A 1 70 ? 14.391 -5.768 -25.923 1.00 0.00 70 VAL A O 19
ATOM 22828 N N . SER A 1 71 ? 16.173 -5.353 -27.246 1.00 0.00 71 SER A N 19
ATOM 22829 C CA . SER A 1 71 ? 15.526 -5.346 -28.536 1.00 0.00 71 SER A CA 19
ATOM 22830 C C . SER A 1 71 ? 16.584 -5.690 -29.575 1.00 0.00 71 SER A C 19
ATOM 22831 O O . SER A 1 71 ? 16.194 -5.620 -30.760 1.00 0.00 71 SER A O 19
ATOM 22839 N N . SER A 1 1 ? -19.368 12.343 -24.246 1.00 0.00 1 SER A N 20
ATOM 22840 C CA . SER A 1 1 ? -18.087 11.651 -24.416 1.00 0.00 1 SER A CA 20
ATOM 22841 C C . SER A 1 1 ? -17.190 11.986 -23.230 1.00 0.00 1 SER A C 20
ATOM 22842 O O . SER A 1 1 ? -16.623 13.079 -23.149 1.00 0.00 1 SER A O 20
ATOM 22850 N N . ALA A 1 2 ? -17.125 11.070 -22.262 1.00 0.00 2 ALA A N 20
ATOM 22851 C CA . ALA A 1 2 ? -16.455 11.310 -20.994 1.00 0.00 2 ALA A CA 20
ATOM 22852 C C . ALA A 1 2 ? -14.940 11.484 -21.186 1.00 0.00 2 ALA A C 20
ATOM 22853 O O . ALA A 1 2 ? -14.366 10.897 -22.113 1.00 0.00 2 ALA A O 20
ATOM 22860 N N . PRO A 1 3 ? -14.266 12.233 -20.298 1.00 0.00 3 PRO A N 20
ATOM 22861 C CA . PRO A 1 3 ? -12.816 12.304 -20.273 1.00 0.00 3 PRO A CA 20
ATOM 22862 C C . PRO A 1 3 ? -12.244 10.952 -19.830 1.00 0.00 3 PRO A C 20
ATOM 22863 O O . PRO A 1 3 ? -12.568 10.448 -18.749 1.00 0.00 3 PRO A O 20
ATOM 22874 N N . GLY A 1 4 ? -11.370 10.373 -20.654 1.00 0.00 4 GLY A N 20
ATOM 22875 C CA . GLY A 1 4 ? -10.670 9.132 -20.362 1.00 0.00 4 GLY A CA 20
ATOM 22876 C C . GLY A 1 4 ? -9.179 9.369 -20.539 1.00 0.00 4 GLY A C 20
ATOM 22877 O O . GLY A 1 4 ? -8.609 8.946 -21.549 1.00 0.00 4 GLY A O 20
ATOM 22881 N N . GLY A 1 5 ? -8.569 10.105 -19.607 1.00 0.00 5 GLY A N 20
ATOM 22882 C CA . GLY A 1 5 ? -7.148 10.429 -19.621 1.00 0.00 5 GLY A CA 20
ATOM 22883 C C . GLY A 1 5 ? -6.356 9.408 -18.811 1.00 0.00 5 GLY A C 20
ATOM 22884 O O . GLY A 1 5 ? -6.793 9.002 -17.729 1.00 0.00 5 GLY A O 20
ATOM 22888 N N . LYS A 1 6 ? -5.186 9.002 -19.306 1.00 0.00 6 LYS A N 20
ATOM 22889 C CA . LYS A 1 6 ? -4.432 7.860 -18.794 1.00 0.00 6 LYS A CA 20
ATOM 22890 C C . LYS A 1 6 ? -3.185 8.401 -18.107 1.00 0.00 6 LYS A C 20
ATOM 22891 O O . LYS A 1 6 ? -2.288 8.893 -18.787 1.00 0.00 6 LYS A O 20
ATOM 22910 N N . SER A 1 7 ? -3.117 8.363 -16.778 1.00 0.00 7 SER A N 20
ATOM 22911 C CA . SER A 1 7 ? -1.941 8.816 -16.036 1.00 0.00 7 SER A CA 20
ATOM 22912 C C . SER A 1 7 ? -1.837 8.081 -14.695 1.00 0.00 7 SER A C 20
ATOM 22913 O O . SER A 1 7 ? -2.770 7.380 -14.287 1.00 0.00 7 SER A O 20
ATOM 22921 N N . ARG A 1 8 ? -0.723 8.280 -13.983 1.00 0.00 8 ARG A N 20
ATOM 22922 C CA . ARG A 1 8 ? -0.413 7.697 -12.673 1.00 0.00 8 ARG A CA 20
ATOM 22923 C C . ARG A 1 8 ? -1.219 8.310 -11.520 1.00 0.00 8 ARG A C 20
ATOM 22924 O O . ARG A 1 8 ? -0.706 8.415 -10.400 1.00 0.00 8 ARG A O 20
ATOM 22945 N N . ARG A 1 9 ? -2.437 8.781 -11.789 1.00 0.00 9 ARG A N 20
ATOM 22946 C CA . ARG A 1 9 ? -3.260 9.481 -10.817 1.00 0.00 9 ARG A CA 20
ATOM 22947 C C . ARG A 1 9 ? -3.482 8.601 -9.594 1.00 0.00 9 ARG A C 20
ATOM 22948 O O . ARG A 1 9 ? -4.171 7.588 -9.685 1.00 0.00 9 ARG A O 20
ATOM 22969 N N . ARG A 1 10 ? -2.931 8.965 -8.437 1.00 0.00 10 ARG A N 20
ATOM 22970 C CA . ARG A 1 10 ? -3.312 8.401 -7.142 1.00 0.00 10 ARG A CA 20
ATOM 22971 C C . ARG A 1 10 ? -4.684 8.899 -6.687 1.00 0.00 10 ARG A C 20
ATOM 22972 O O . ARG A 1 10 ? -4.826 9.386 -5.567 1.00 0.00 10 ARG A O 20
ATOM 22993 N N . ARG A 1 11 ? -5.713 8.795 -7.531 1.00 0.00 11 ARG A N 20
ATOM 22994 C CA . ARG A 1 11 ? -7.094 8.980 -7.110 1.00 0.00 11 ARG A CA 20
ATOM 22995 C C . ARG A 1 11 ? -7.555 7.676 -6.478 1.00 0.00 11 ARG A C 20
ATOM 22996 O O . ARG A 1 11 ? -8.274 6.899 -7.112 1.00 0.00 11 ARG A O 20
ATOM 23017 N N . THR A 1 12 ? -7.082 7.388 -5.275 1.00 0.00 12 THR A N 20
ATOM 23018 C CA . THR A 1 12 ? -7.664 6.340 -4.433 1.00 0.00 12 THR A CA 20
ATOM 23019 C C . THR A 1 12 ? -9.092 6.729 -3.995 1.00 0.00 12 THR A C 20
ATOM 23020 O O . THR A 1 12 ? -9.565 7.824 -4.320 1.00 0.00 12 THR A O 20
ATOM 23031 N N . ALA A 1 13 ? -9.799 5.831 -3.299 1.00 0.00 13 ALA A N 20
ATOM 23032 C CA . ALA A 1 13 ? -11.190 5.988 -2.882 1.00 0.00 13 ALA A CA 20
ATOM 23033 C C . ALA A 1 13 ? -11.438 5.309 -1.524 1.00 0.00 13 ALA A C 20
ATOM 23034 O O . ALA A 1 13 ? -12.453 4.631 -1.362 1.00 0.00 13 ALA A O 20
ATOM 23041 N N . PHE A 1 14 ? -10.494 5.416 -0.583 1.00 0.00 14 PHE A N 20
ATOM 23042 C CA . PHE A 1 14 ? -10.563 4.830 0.759 1.00 0.00 14 PHE A CA 20
ATOM 23043 C C . PHE A 1 14 ? -10.331 5.933 1.794 1.00 0.00 14 PHE A C 20
ATOM 23044 O O . PHE A 1 14 ? -10.435 7.125 1.490 1.00 0.00 14 PHE A O 20
ATOM 23061 N N . THR A 1 15 ? -10.062 5.534 3.029 1.00 0.00 15 THR A N 20
ATOM 23062 C CA . THR A 1 15 ? -9.860 6.370 4.201 1.00 0.00 15 THR A CA 20
ATOM 23063 C C . THR A 1 15 ? -8.816 5.662 5.056 1.00 0.00 15 THR A C 20
ATOM 23064 O O . THR A 1 15 ? -8.645 4.448 4.914 1.00 0.00 15 THR A O 20
ATOM 23075 N N . SER A 1 16 ? -8.204 6.382 5.994 1.00 0.00 16 SER A N 20
ATOM 23076 C CA . SER A 1 16 ? -7.452 5.797 7.094 1.00 0.00 16 SER A CA 20
ATOM 23077 C C . SER A 1 16 ? -8.330 4.749 7.797 1.00 0.00 16 SER A C 20
ATOM 23078 O O . SER A 1 16 ? -7.840 3.679 8.162 1.00 0.00 16 SER A O 20
ATOM 23086 N N . GLU A 1 17 ? -9.654 4.969 7.859 1.00 0.00 17 GLU A N 20
ATOM 23087 C CA . GLU A 1 17 ? -10.556 4.049 8.544 1.00 0.00 17 GLU A CA 20
ATOM 23088 C C . GLU A 1 17 ? -10.692 2.697 7.832 1.00 0.00 17 GLU A C 20
ATOM 23089 O O . GLU A 1 17 ? -11.289 1.770 8.381 1.00 0.00 17 GLU A O 20
ATOM 23101 N N . GLN A 1 18 ? -10.171 2.571 6.611 1.00 0.00 18 GLN A N 20
ATOM 23102 C CA . GLN A 1 18 ? -10.221 1.365 5.788 1.00 0.00 18 GLN A CA 20
ATOM 23103 C C . GLN A 1 18 ? -8.834 0.977 5.249 1.00 0.00 18 GLN A C 20
ATOM 23104 O O . GLN A 1 18 ? -8.707 0.012 4.497 1.00 0.00 18 GLN A O 20
ATOM 23118 N N . LEU A 1 19 ? -7.801 1.732 5.627 1.00 0.00 19 LEU A N 20
ATOM 23119 C CA . LEU A 1 19 ? -6.388 1.442 5.408 1.00 0.00 19 LEU A CA 20
ATOM 23120 C C . LEU A 1 19 ? -5.754 0.764 6.624 1.00 0.00 19 LEU A C 20
ATOM 23121 O O . LEU A 1 19 ? -4.581 0.401 6.556 1.00 0.00 19 LEU A O 20
ATOM 23137 N N . LEU A 1 20 ? -6.486 0.581 7.725 1.00 0.00 20 LEU A N 20
ATOM 23138 C CA . LEU A 1 20 ? -5.979 -0.089 8.919 1.00 0.00 20 LEU A CA 20
ATOM 23139 C C . LEU A 1 20 ? -5.574 -1.518 8.562 1.00 0.00 20 LEU A C 20
ATOM 23140 O O . LEU A 1 20 ? -4.444 -1.923 8.809 1.00 0.00 20 LEU A O 20
ATOM 23156 N N . GLU A 1 21 ? -6.484 -2.274 7.943 1.00 0.00 21 GLU A N 20
ATOM 23157 C CA . GLU A 1 21 ? -6.266 -3.671 7.561 1.00 0.00 21 GLU A CA 20
ATOM 23158 C C . GLU A 1 21 ? -5.315 -3.730 6.360 1.00 0.00 21 GLU A C 20
ATOM 23159 O O . GLU A 1 21 ? -4.494 -4.635 6.227 1.00 0.00 21 GLU A O 20
ATOM 23171 N N . LEU A 1 22 ? -5.468 -2.755 5.463 1.00 0.00 22 LEU A N 20
ATOM 23172 C CA . LEU A 1 22 ? -4.856 -2.734 4.146 1.00 0.00 22 LEU A CA 20
ATOM 23173 C C . LEU A 1 22 ? -3.354 -2.482 4.247 1.00 0.00 22 LEU A C 20
ATOM 23174 O O . LEU A 1 22 ? -2.584 -3.063 3.483 1.00 0.00 22 LEU A O 20
ATOM 23190 N N . GLU A 1 23 ? -2.938 -1.607 5.171 1.00 0.00 23 GLU A N 20
ATOM 23191 C CA . GLU A 1 23 ? -1.530 -1.403 5.474 1.00 0.00 23 GLU A CA 20
ATOM 23192 C C . GLU A 1 23 ? -0.996 -2.480 6.414 1.00 0.00 23 GLU A C 20
ATOM 23193 O O . GLU A 1 23 ? 0.206 -2.760 6.353 1.00 0.00 23 GLU A O 20
ATOM 23205 N N . LYS A 1 24 ? -1.842 -3.066 7.277 1.00 0.00 24 LYS A N 20
ATOM 23206 C CA . LYS A 1 24 ? -1.400 -4.088 8.225 1.00 0.00 24 LYS A CA 20
ATOM 23207 C C . LYS A 1 24 ? -0.764 -5.239 7.472 1.00 0.00 24 LYS A C 20
ATOM 23208 O O . LYS A 1 24 ? 0.389 -5.549 7.745 1.00 0.00 24 LYS A O 20
ATOM 23227 N N . GLU A 1 25 ? -1.449 -5.776 6.465 1.00 0.00 25 GLU A N 20
ATOM 23228 C CA . GLU A 1 25 ? -0.986 -6.815 5.538 1.00 0.00 25 GLU A CA 20
ATOM 23229 C C . GLU A 1 25 ? 0.212 -6.409 4.664 1.00 0.00 25 GLU A C 20
ATOM 23230 O O . GLU A 1 25 ? 0.660 -7.227 3.853 1.00 0.00 25 GLU A O 20
ATOM 23242 N N . PHE A 1 26 ? 0.743 -5.196 4.825 1.00 0.00 26 PHE A N 20
ATOM 23243 C CA . PHE A 1 26 ? 1.955 -4.721 4.175 1.00 0.00 26 PHE A CA 20
ATOM 23244 C C . PHE A 1 26 ? 3.052 -4.413 5.201 1.00 0.00 26 PHE A C 20
ATOM 23245 O O . PHE A 1 26 ? 4.019 -3.716 4.871 1.00 0.00 26 PHE A O 20
ATOM 23262 N N . HIS A 1 27 ? 2.917 -4.910 6.438 1.00 0.00 27 HIS A N 20
ATOM 23263 C CA . HIS A 1 27 ? 3.934 -4.775 7.470 1.00 0.00 27 HIS A CA 20
ATOM 23264 C C . HIS A 1 27 ? 4.789 -6.040 7.590 1.00 0.00 27 HIS A C 20
ATOM 23265 O O . HIS A 1 27 ? 6.008 -5.942 7.747 1.00 0.00 27 HIS A O 20
ATOM 23279 N N . CYS A 1 28 ? 4.160 -7.219 7.528 1.00 0.00 28 CYS A N 20
ATOM 23280 C CA . CYS A 1 28 ? 4.820 -8.516 7.626 1.00 0.00 28 CYS A CA 20
ATOM 23281 C C . CYS A 1 28 ? 5.544 -8.905 6.338 1.00 0.00 28 CYS A C 20
ATOM 23282 O O . CYS A 1 28 ? 6.444 -9.748 6.369 1.00 0.00 28 CYS A O 20
ATOM 23290 N N . LYS A 1 29 ? 5.087 -8.395 5.195 1.00 0.00 29 LYS A N 20
ATOM 23291 C CA . LYS A 1 29 ? 5.444 -8.895 3.872 1.00 0.00 29 LYS A CA 20
ATOM 23292 C C . LYS A 1 29 ? 5.339 -7.760 2.859 1.00 0.00 29 LYS A C 20
ATOM 23293 O O . LYS A 1 29 ? 4.844 -6.678 3.186 1.00 0.00 29 LYS A O 20
ATOM 23312 N N . LYS A 1 30 ? 5.798 -7.990 1.629 1.00 0.00 30 LYS A N 20
ATOM 23313 C CA . LYS A 1 30 ? 6.089 -6.919 0.670 1.00 0.00 30 LYS A CA 20
ATOM 23314 C C . LYS A 1 30 ? 5.283 -7.050 -0.630 1.00 0.00 30 LYS A C 20
ATOM 23315 O O . LYS A 1 30 ? 5.519 -6.302 -1.583 1.00 0.00 30 LYS A O 20
ATOM 23334 N N . TYR A 1 31 ? 4.387 -8.031 -0.715 1.00 0.00 31 TYR A N 20
ATOM 23335 C CA . TYR A 1 31 ? 3.781 -8.497 -1.954 1.00 0.00 31 TYR A CA 20
ATOM 23336 C C . TYR A 1 31 ? 2.406 -9.072 -1.611 1.00 0.00 31 TYR A C 20
ATOM 23337 O O . TYR A 1 31 ? 2.310 -10.175 -1.087 1.00 0.00 31 TYR A O 20
ATOM 23355 N N . LEU A 1 32 ? 1.323 -8.320 -1.797 1.00 0.00 32 LEU A N 20
ATOM 23356 C CA . LEU A 1 32 ? -0.020 -8.870 -1.598 1.00 0.00 32 LEU A CA 20
ATOM 23357 C C . LEU A 1 32 ? -0.298 -9.870 -2.727 1.00 0.00 32 LEU A C 20
ATOM 23358 O O . LEU A 1 32 ? -0.121 -9.559 -3.912 1.00 0.00 32 LEU A O 20
ATOM 23374 N N . SER A 1 33 ? -0.672 -11.094 -2.354 1.00 0.00 33 SER A N 20
ATOM 23375 C CA . SER A 1 33 ? -0.938 -12.184 -3.281 1.00 0.00 33 SER A CA 20
ATOM 23376 C C . SER A 1 33 ? -2.414 -12.238 -3.685 1.00 0.00 33 SER A C 20
ATOM 23377 O O . SER A 1 33 ? -3.222 -11.400 -3.285 1.00 0.00 33 SER A O 20
ATOM 23385 N N . LEU A 1 34 ? -2.748 -13.247 -4.492 1.00 0.00 34 LEU A N 20
ATOM 23386 C CA . LEU A 1 34 ? -4.005 -13.404 -5.212 1.00 0.00 34 LEU A CA 20
ATOM 23387 C C . LEU A 1 34 ? -5.199 -13.416 -4.271 1.00 0.00 34 LEU A C 20
ATOM 23388 O O . LEU A 1 34 ? -6.117 -12.619 -4.468 1.00 0.00 34 LEU A O 20
ATOM 23404 N N . THR A 1 35 ? -5.218 -14.306 -3.280 1.00 0.00 35 THR A N 20
ATOM 23405 C CA . THR A 1 35 ? -6.310 -14.332 -2.315 1.00 0.00 35 THR A CA 20
ATOM 23406 C C . THR A 1 35 ? -6.153 -13.158 -1.347 1.00 0.00 35 THR A C 20
ATOM 23407 O O . THR A 1 35 ? -7.136 -12.503 -1.031 1.00 0.00 35 THR A O 20
ATOM 23418 N N . GLU A 1 36 ? -4.926 -12.827 -0.932 1.00 0.00 36 GLU A N 20
ATOM 23419 C CA . GLU A 1 36 ? -4.634 -11.922 0.178 1.00 0.00 36 GLU A CA 20
ATOM 23420 C C . GLU A 1 36 ? -5.197 -10.547 -0.141 1.00 0.00 36 GLU A C 20
ATOM 23421 O O . GLU A 1 36 ? -5.834 -9.904 0.692 1.00 0.00 36 GLU A O 20
ATOM 23433 N N . ARG A 1 37 ? -5.033 -10.116 -1.391 1.00 0.00 37 ARG A N 20
ATOM 23434 C CA . ARG A 1 37 ? -5.507 -8.810 -1.809 1.00 0.00 37 ARG A CA 20
ATOM 23435 C C . ARG A 1 37 ? -7.030 -8.726 -1.912 1.00 0.00 37 ARG A C 20
ATOM 23436 O O . ARG A 1 37 ? -7.585 -7.630 -1.993 1.00 0.00 37 ARG A O 20
ATOM 23457 N N . SER A 1 38 ? -7.704 -9.868 -2.022 1.00 0.00 38 SER A N 20
ATOM 23458 C CA . SER A 1 38 ? -9.151 -9.952 -2.011 1.00 0.00 38 SER A CA 20
ATOM 23459 C C . SER A 1 38 ? -9.638 -9.882 -0.565 1.00 0.00 38 SER A C 20
ATOM 23460 O O . SER A 1 38 ? -10.784 -9.490 -0.355 1.00 0.00 38 SER A O 20
ATOM 23468 N N . GLN A 1 39 ? -8.787 -10.169 0.433 1.00 0.00 39 GLN A N 20
ATOM 23469 C CA . GLN A 1 39 ? -9.325 -10.457 1.766 1.00 0.00 39 GLN A CA 20
ATOM 23470 C C . GLN A 1 39 ? -9.895 -9.196 2.390 1.00 0.00 39 GLN A C 20
ATOM 23471 O O . GLN A 1 39 ? -11.005 -9.207 2.919 1.00 0.00 39 GLN A O 20
ATOM 23485 N N . ILE A 1 40 ? -9.170 -8.087 2.266 1.00 0.00 40 ILE A N 20
ATOM 23486 C CA . ILE A 1 40 ? -9.657 -6.800 2.747 1.00 0.00 40 ILE A CA 20
ATOM 23487 C C . ILE A 1 40 ? -10.914 -6.379 1.954 1.00 0.00 40 ILE A C 20
ATOM 23488 O O . ILE A 1 40 ? -11.833 -5.793 2.530 1.00 0.00 40 ILE A O 20
ATOM 23504 N N . ALA A 1 41 ? -10.991 -6.700 0.656 1.00 0.00 41 ALA A N 20
ATOM 23505 C CA . ALA A 1 41 ? -12.167 -6.426 -0.171 1.00 0.00 41 ALA A CA 20
ATOM 23506 C C . ALA A 1 41 ? -13.363 -7.319 0.183 1.00 0.00 41 ALA A C 20
ATOM 23507 O O . ALA A 1 41 ? -14.471 -7.030 -0.273 1.00 0.00 41 ALA A O 20
ATOM 23514 N N . HIS A 1 42 ? -13.175 -8.342 1.018 1.00 0.00 42 HIS A N 20
ATOM 23515 C CA . HIS A 1 42 ? -14.239 -9.157 1.584 1.00 0.00 42 HIS A CA 20
ATOM 23516 C C . HIS A 1 42 ? -14.490 -8.812 3.057 1.00 0.00 42 HIS A C 20
ATOM 23517 O O . HIS A 1 42 ? -15.425 -9.360 3.646 1.00 0.00 42 HIS A O 20
ATOM 23531 N N . ALA A 1 43 ? -13.676 -7.933 3.657 1.00 0.00 43 ALA A N 20
ATOM 23532 C CA . ALA A 1 43 ? -13.675 -7.645 5.075 1.00 0.00 43 ALA A CA 20
ATOM 23533 C C . ALA A 1 43 ? -14.445 -6.364 5.321 1.00 0.00 43 ALA A C 20
ATOM 23534 O O . ALA A 1 43 ? -15.359 -6.360 6.145 1.00 0.00 43 ALA A O 20
ATOM 23541 N N . LEU A 1 44 ? -14.039 -5.265 4.663 1.00 0.00 44 LEU A N 20
ATOM 23542 C CA . LEU A 1 44 ? -14.472 -3.967 5.149 1.00 0.00 44 LEU A CA 20
ATOM 23543 C C . LEU A 1 44 ? -15.691 -3.515 4.352 1.00 0.00 44 LEU A C 20
ATOM 23544 O O . LEU A 1 44 ? -16.803 -3.917 4.682 1.00 0.00 44 LEU A O 20
ATOM 23560 N N . LYS A 1 45 ? -15.457 -2.810 3.236 1.00 0.00 45 LYS A N 20
ATOM 23561 C CA . LYS A 1 45 ? -16.373 -2.145 2.308 1.00 0.00 45 LYS A CA 20
ATOM 23562 C C . LYS A 1 45 ? -15.669 -1.792 0.984 1.00 0.00 45 LYS A C 20
ATOM 23563 O O . LYS A 1 45 ? -16.106 -0.863 0.301 1.00 0.00 45 LYS A O 20
ATOM 23582 N N . LEU A 1 46 ? -14.497 -2.370 0.700 1.00 0.00 46 LEU A N 20
ATOM 23583 C CA . LEU A 1 46 ? -13.677 -2.075 -0.479 1.00 0.00 46 LEU A CA 20
ATOM 23584 C C . LEU A 1 46 ? -14.169 -2.914 -1.676 1.00 0.00 46 LEU A C 20
ATOM 23585 O O . LEU A 1 46 ? -15.027 -3.785 -1.531 1.00 0.00 46 LEU A O 20
ATOM 23601 N N . SER A 1 47 ? -13.601 -2.693 -2.869 1.00 0.00 47 SER A N 20
ATOM 23602 C CA . SER A 1 47 ? -13.886 -3.439 -4.098 1.00 0.00 47 SER A CA 20
ATOM 23603 C C . SER A 1 47 ? -12.578 -3.776 -4.828 1.00 0.00 47 SER A C 20
ATOM 23604 O O . SER A 1 47 ? -11.732 -2.888 -4.988 1.00 0.00 47 SER A O 20
ATOM 23612 N N . GLU A 1 48 ? -12.363 -5.017 -5.283 1.00 0.00 48 GLU A N 20
ATOM 23613 C CA . GLU A 1 48 ? -11.076 -5.407 -5.871 1.00 0.00 48 GLU A CA 20
ATOM 23614 C C . GLU A 1 48 ? -10.650 -4.551 -7.068 1.00 0.00 48 GLU A C 20
ATOM 23615 O O . GLU A 1 48 ? -9.462 -4.258 -7.196 1.00 0.00 48 GLU A O 20
ATOM 23627 N N . VAL A 1 49 ? -11.584 -4.083 -7.901 1.00 0.00 49 VAL A N 20
ATOM 23628 C CA . VAL A 1 49 ? -11.285 -3.172 -9.008 1.00 0.00 49 VAL A CA 20
ATOM 23629 C C . VAL A 1 49 ? -10.540 -1.921 -8.547 1.00 0.00 49 VAL A C 20
ATOM 23630 O O . VAL A 1 49 ? -9.663 -1.449 -9.260 1.00 0.00 49 VAL A O 20
ATOM 23643 N N . GLN A 1 50 ? -10.854 -1.395 -7.365 1.00 0.00 50 GLN A N 20
ATOM 23644 C CA . GLN A 1 50 ? -10.122 -0.286 -6.777 1.00 0.00 50 GLN A CA 20
ATOM 23645 C C . GLN A 1 50 ? -8.831 -0.752 -6.092 1.00 0.00 50 GLN A C 20
ATOM 23646 O O . GLN A 1 50 ? -7.825 -0.045 -6.146 1.00 0.00 50 GLN A O 20
ATOM 23660 N N . VAL A 1 51 ? -8.843 -1.906 -5.414 1.00 0.00 51 VAL A N 20
ATOM 23661 C CA . VAL A 1 51 ? -7.669 -2.432 -4.703 1.00 0.00 51 VAL A CA 20
ATOM 23662 C C . VAL A 1 51 ? -6.519 -2.575 -5.698 1.00 0.00 51 VAL A C 20
ATOM 23663 O O . VAL A 1 51 ? -5.413 -2.108 -5.428 1.00 0.00 51 VAL A O 20
ATOM 23676 N N . LYS A 1 52 ? -6.787 -3.136 -6.883 1.00 0.00 52 LYS A N 20
ATOM 23677 C CA . LYS A 1 52 ? -5.776 -3.378 -7.903 1.00 0.00 52 LYS A CA 20
ATOM 23678 C C . LYS A 1 52 ? -4.970 -2.120 -8.269 1.00 0.00 52 LYS A C 20
ATOM 23679 O O . LYS A 1 52 ? -3.880 -2.257 -8.815 1.00 0.00 52 LYS A O 20
ATOM 23698 N N . ILE A 1 53 ? -5.483 -0.908 -8.025 1.00 0.00 53 ILE A N 20
ATOM 23699 C CA . ILE A 1 53 ? -4.838 0.355 -8.385 1.00 0.00 53 ILE A CA 20
ATOM 23700 C C . ILE A 1 53 ? -4.095 0.946 -7.175 1.00 0.00 53 ILE A C 20
ATOM 23701 O O . ILE A 1 53 ? -3.137 1.701 -7.358 1.00 0.00 53 ILE A O 20
ATOM 23717 N N . TRP A 1 54 ? -4.442 0.570 -5.940 1.00 0.00 54 TRP A N 20
ATOM 23718 C CA . TRP A 1 54 ? -3.693 0.974 -4.750 1.00 0.00 54 TRP A CA 20
ATOM 23719 C C . TRP A 1 54 ? -2.229 0.538 -4.875 1.00 0.00 54 TRP A C 20
ATOM 23720 O O . TRP A 1 54 ? -1.319 1.250 -4.438 1.00 0.00 54 TRP A O 20
ATOM 23741 N N . PHE A 1 55 ? -1.991 -0.593 -5.543 1.00 0.00 55 PHE A N 20
ATOM 23742 C CA . PHE A 1 55 ? -0.654 -1.073 -5.860 1.00 0.00 55 PHE A CA 20
ATOM 23743 C C . PHE A 1 55 ? 0.070 -0.090 -6.784 1.00 0.00 55 PHE A C 20
ATOM 23744 O O . PHE A 1 55 ? 1.200 0.297 -6.489 1.00 0.00 55 PHE A O 20
ATOM 23761 N N . GLN A 1 56 ? -0.578 0.374 -7.867 1.00 0.00 56 GLN A N 20
ATOM 23762 C CA . GLN A 1 56 ? -0.003 1.367 -8.779 1.00 0.00 56 GLN A CA 20
ATOM 23763 C C . GLN A 1 56 ? 0.422 2.638 -8.040 1.00 0.00 56 GLN A C 20
ATOM 23764 O O . GLN A 1 56 ? 1.392 3.280 -8.447 1.00 0.00 56 GLN A O 20
ATOM 23778 N N . ASN A 1 57 ? -0.270 3.017 -6.960 1.00 0.00 57 ASN A N 20
ATOM 23779 C CA . ASN A 1 57 ? 0.132 4.181 -6.172 1.00 0.00 57 ASN A CA 20
ATOM 23780 C C . ASN A 1 57 ? 1.503 3.902 -5.554 1.00 0.00 57 ASN A C 20
ATOM 23781 O O . ASN A 1 57 ? 2.454 4.643 -5.809 1.00 0.00 57 ASN A O 20
ATOM 23792 N N . ARG A 1 58 ? 1.644 2.792 -4.819 1.00 0.00 58 ARG A N 20
ATOM 23793 C CA . ARG A 1 58 ? 2.898 2.395 -4.171 1.00 0.00 58 ARG A CA 20
ATOM 23794 C C . ARG A 1 58 ? 4.002 1.982 -5.166 1.00 0.00 58 ARG A C 20
ATOM 23795 O O . ARG A 1 58 ? 5.115 1.682 -4.723 1.00 0.00 58 ARG A O 20
ATOM 23816 N N . ARG A 1 59 ? 3.748 1.921 -6.486 1.00 0.00 59 ARG A N 20
ATOM 23817 C CA . ARG A 1 59 ? 4.723 1.390 -7.466 1.00 0.00 59 ARG A CA 20
ATOM 23818 C C . ARG A 1 59 ? 5.797 2.404 -7.869 1.00 0.00 59 ARG A C 20
ATOM 23819 O O . ARG A 1 59 ? 6.754 2.011 -8.543 1.00 0.00 59 ARG A O 20
ATOM 23840 N N . ALA A 1 60 ? 5.670 3.668 -7.454 1.00 0.00 60 ALA A N 20
ATOM 23841 C CA . ALA A 1 60 ? 6.660 4.701 -7.754 1.00 0.00 60 ALA A CA 20
ATOM 23842 C C . ALA A 1 60 ? 7.640 4.928 -6.593 1.00 0.00 60 ALA A C 20
ATOM 23843 O O . ALA A 1 60 ? 8.687 5.528 -6.817 1.00 0.00 60 ALA A O 20
ATOM 23850 N N . LYS A 1 61 ? 7.345 4.452 -5.374 1.00 0.00 61 LYS A N 20
ATOM 23851 C CA . LYS A 1 61 ? 8.182 4.606 -4.179 1.00 0.00 61 LYS A CA 20
ATOM 23852 C C . LYS A 1 61 ? 9.649 4.305 -4.466 1.00 0.00 61 LYS A C 20
ATOM 23853 O O . LYS A 1 61 ? 10.502 5.177 -4.311 1.00 0.00 61 LYS A O 20
ATOM 23872 N N . TRP A 1 62 ? 9.974 3.065 -4.836 1.00 0.00 62 TRP A N 20
ATOM 23873 C CA . TRP A 1 62 ? 11.375 2.684 -4.945 1.00 0.00 62 TRP A CA 20
ATOM 23874 C C . TRP A 1 62 ? 12.066 3.508 -6.027 1.00 0.00 62 TRP A C 20
ATOM 23875 O O . TRP A 1 62 ? 13.244 3.809 -5.879 1.00 0.00 62 TRP A O 20
ATOM 23896 N N . LYS A 1 63 ? 11.335 3.919 -7.071 1.00 0.00 63 LYS A N 20
ATOM 23897 C CA . LYS A 1 63 ? 11.802 4.810 -8.121 1.00 0.00 63 LYS A CA 20
ATOM 23898 C C . LYS A 1 63 ? 12.087 6.210 -7.583 1.00 0.00 63 LYS A C 20
ATOM 23899 O O . LYS A 1 63 ? 13.163 6.722 -7.863 1.00 0.00 63 LYS A O 20
ATOM 23918 N N . ARG A 1 64 ? 11.168 6.860 -6.860 1.00 0.00 64 ARG A N 20
ATOM 23919 C CA . ARG A 1 64 ? 11.404 8.217 -6.361 1.00 0.00 64 ARG A CA 20
ATOM 23920 C C . ARG A 1 64 ? 12.526 8.272 -5.324 1.00 0.00 64 ARG A C 20
ATOM 23921 O O . ARG A 1 64 ? 13.168 9.307 -5.189 1.00 0.00 64 ARG A O 20
ATOM 23942 N N . ILE A 1 65 ? 12.758 7.173 -4.604 1.00 0.00 65 ILE A N 20
ATOM 23943 C CA . ILE A 1 65 ? 13.878 7.025 -3.684 1.00 0.00 65 ILE A CA 20
ATOM 23944 C C . ILE A 1 65 ? 15.146 6.812 -4.519 1.00 0.00 65 ILE A C 20
ATOM 23945 O O . ILE A 1 65 ? 16.144 7.503 -4.341 1.00 0.00 65 ILE A O 20
ATOM 23961 N N . LYS A 1 66 ? 15.128 5.851 -5.446 1.00 0.00 66 LYS A N 20
ATOM 23962 C CA . LYS A 1 66 ? 16.221 5.559 -6.369 1.00 0.00 66 LYS A CA 20
ATOM 23963 C C . LYS A 1 66 ? 16.178 6.539 -7.547 1.00 0.00 66 LYS A C 20
ATOM 23964 O O . LYS A 1 66 ? 16.178 6.118 -8.706 1.00 0.00 66 LYS A O 20
ATOM 23983 N N . ALA A 1 67 ? 16.025 7.828 -7.250 1.00 0.00 67 ALA A N 20
ATOM 23984 C CA . ALA A 1 67 ? 16.112 8.938 -8.180 1.00 0.00 67 ALA A CA 20
ATOM 23985 C C . ALA A 1 67 ? 17.187 9.890 -7.675 1.00 0.00 67 ALA A C 20
ATOM 23986 O O . ALA A 1 67 ? 17.303 10.112 -6.465 1.00 0.00 67 ALA A O 20
ATOM 23993 N N . GLY A 1 68 ? 17.910 10.497 -8.614 1.00 0.00 68 GLY A N 20
ATOM 23994 C CA . GLY A 1 68 ? 18.843 11.564 -8.330 1.00 0.00 68 GLY A CA 20
ATOM 23995 C C . GLY A 1 68 ? 18.062 12.859 -8.248 1.00 0.00 68 GLY A C 20
ATOM 23996 O O . GLY A 1 68 ? 17.767 13.465 -9.279 1.00 0.00 68 GLY A O 20
ATOM 24000 N N . ASN A 1 69 ? 17.675 13.266 -7.042 1.00 0.00 69 ASN A N 20
ATOM 24001 C CA . ASN A 1 69 ? 17.076 14.569 -6.792 1.00 0.00 69 ASN A CA 20
ATOM 24002 C C . ASN A 1 69 ? 17.366 14.988 -5.352 1.00 0.00 69 ASN A C 20
ATOM 24003 O O . ASN A 1 69 ? 18.137 14.321 -4.661 1.00 0.00 69 ASN A O 20
ATOM 24014 N N . VAL A 1 70 ? 16.785 16.097 -4.905 1.00 0.00 70 VAL A N 20
ATOM 24015 C CA . VAL A 1 70 ? 17.128 16.767 -3.658 1.00 0.00 70 VAL A CA 20
ATOM 24016 C C . VAL A 1 70 ? 15.864 17.050 -2.840 1.00 0.00 70 VAL A C 20
ATOM 24017 O O . VAL A 1 70 ? 14.751 16.819 -3.323 1.00 0.00 70 VAL A O 20
ATOM 24030 N N . SER A 1 71 ? 16.037 17.530 -1.603 1.00 0.00 71 SER A N 20
ATOM 24031 C CA . SER A 1 71 ? 15.067 17.388 -0.521 1.00 0.00 71 SER A CA 20
ATOM 24032 C C . SER A 1 71 ? 14.583 15.944 -0.461 1.00 0.00 71 SER A C 20
ATOM 24033 O O . SER A 1 71 ? 15.419 15.088 -0.101 1.00 0.00 71 SER A O 20
#

Sequence (71 aa):
SAPGGKSRRRRTAFTSEQLLELEKEFHCKKYLSLTERSQIAHALKLSEVQVKIWFQNRRAKWKRIKAGNVSSAPGGKSRRRRTAFTSEQLLELEKEFHCKKYLSLTERSQIAHALKLSEVQVKIWFQNRRAKWKRIKAGNVSSAPGGKSRRRRTAFTSEQLLELEKEFHCKKYLSLTERSQIAHALKLSEVQVKIWFQNRRAKWKRIKAGNVSSAPGGKSRRRRTAFTSEQLLELEKEFHCKKYLSLTERSQIAHALKLSEVQVKIWFQNRRAKWKRIKAGNVSSAPGGKSRRRRTAFTSEQLLELEKEFHCKKYLSLTERSQIAHALKLSEVQVKIWFQNRRAKWKRIKAGNVSSAPGGKSRRRRTAFTSEQLLELEKEFHCKKYLSLTERSQIAHALKLSEVQVKIWFQNRRAKWKRIKAGNVSSAPGGKSRRRRTAFTSEQLLELEKEFHCKKYLSLTERSQIAHALKLSEVQVKIWFQNRRAKWKRIKAGNVSSAPGGKSRRRRTAFTSEQLLELEKEFHCKKYLSLTERSQIAHALKLSEVQVKIWFQNRRAKWKRIKAGNVSSAPGGKSRRRRTAFTSEQLLELEKEFHCKKYLSLTERSQIAHALKLSEVQVKIWFQNRRAKWKRIKAGNVSSAPGGKSRRRRTAFTSEQLLELEKEFHCKKYLSLTERSQIAHALKLSEVQVKIWFQNRRAKWKRIKAGNVSSAPGGKSRRRRTAFTSEQLLELEKEFHCKKYLSLTERSQIAHALKLSEVQVKIWFQNRRAKWKRIKAGNVSSAPGGKSRRRRTAFTSEQLLELEKEFHCKKYLSLTERSQIAHALKLSEVQVKIWFQNRRAKWKRIKAGNVSSAPGGKSRRRRTAFTSEQLLELEKEFHCKKYLSLTERSQIAHALKLSEVQVKIWFQNRRAKWKRIKAGNVSSAPGGKSRRRRTAFTSEQLLELEKEFHCKKYLSLTERSQIAHALKLSEVQVKIWFQNRRAKWKRIKAGNVSSAPGGKSRRRRTAFTSEQLLELEKEFHCKKYLSLTERSQIAHALKLSEVQVKIWFQNRRAKWKRIKAGNVSSAPGGKSRRRRTAFTSEQLLELEKEFHCKKYLSLTERSQIAHALKLSEVQVKIWFQNRRAKWKRIKAGNVSSAPGGKSRRRRTAFTSEQLLELEKEFHCKKYLSLTERSQIAHALKLSEVQVKIWFQNRRAKWKRIKAGNVSSAPGGKSRRRRTAFTSEQLLELEKEFHCKKYLSLTERSQIAHALKLSEVQVKIWFQNRRAKWKRIKAGNVSSAPGGKSRRRRTAFTSEQLLELEKEFHCKKYLSLTERSQIAHALKLSEVQVKIWFQNRRAKWKRIKAGNVSSAPGGKSRRRRTAFTSEQLLELEKEFHCKKYLSLTERSQIAHALKLSEVQVKIWFQNRRAKWKRIKAGNVS

Radius of gyration: 14.09 Å; Cα contacts (8 Å, |Δi|>4): 19; chains: 1; bounding box: 39×33×31 Å

Organism: Homo sapiens (NCBI:txid9606)

Secondary structure (DSSP, 8-state):
-----S---------TTTHHHHHHHHHH-S---HHHHHHHHHHTT--HHHHHHHGGGTTHHHHHHS-----

Foldseek 3Di:
DDDDDDDLDPPADDDPVLCPQVCVVCPVDPDQDDVRLCVSVVPDPDHSVRSVSVVSNVVCVVVVVVDPDDD

CATH classification: 1.10.10.60